Protein AF-A0A9W8NIS8-F1 (afdb_monomer_lite)

Sequence (769 aa):
MPSTLVGLEMSESPITLKILGRQGTRPRLLYNLYRTETHTELTEEFHVDDFDELPALQESGVLPRVTHLIISRGALEGTWPERVNNSVCQVFAEARNLQKLTWIGIPLAAETLETLRRCCRRIKSIYVDFPENMEEMVLGLSIAGDELEDDESDEDALAARALYRAPSFLGFPEIESLHVYNIFDDLRHFREDIVKVIRKAPTLRSLGLSLAIGSIARCYNSGHVGQYNGWFDRLCGEYARSGAPRLQLGSLICGTAVYPTRADSLSNFIDLTCLEQVHVENRSVSREGTYISLYDSSEHSGIAFTSFLSNQSRHLRRFSAFQFRDDILEAFGGINDPNVTRQLALSFEDQDYVEIHDLFQQDENYPHFPLPLRMVDLDLQRREWEQLKAGDILNSLVTSQQDTLQGLMVHLPEEAATDEGFAHLDILGQALGSLPNLDQLVIGMDKFGRARSKLNNEQLRQCAKLLVMVAPQIRFINIYWMFWKVFRVSNATGTEVVLLKELSLAKREQVELWTIERFISRSEFWLTVPGDQRYHFWEMDSPNESYSCTAEELVLYSQANCLAKANPDPDSSDISDFLTQLQADRVKYRETQAQGPELAGLLGKYLLWIDHLFFLDIIFRQRKRESMPDIPDLITPQFHGQLEIPDGTLNGVFIKETGQLMINLEETSFDAVFCVIVHELCHVYLHLLVKDHDASRYFRQVENNGGHGIEFHNLLQSIYGQLFEWLPDWSELELLSWDHQRLLEASLAEPAISESAARSLIYANLHNL

pLDDT: mean 71.0, std 22.64, range [23.97, 98.25]

Organism: NCBI:txid114810

Radius of gyration: 31.84 Å; chains: 1; bounding box: 61×90×75 Å

Structure (mmCIF, N/CA/C/O backbone):
data_AF-A0A9W8NIS8-F1
#
_entry.id   AF-A0A9W8NIS8-F1
#
loop_
_atom_site.group_PDB
_atom_site.id
_atom_site.type_symbol
_atom_site.label_atom_id
_atom_site.label_alt_id
_atom_site.label_comp_id
_atom_site.label_asym_id
_atom_site.label_entity_id
_atom_site.label_seq_id
_atom_site.pdbx_PDB_ins_code
_atom_site.Cartn_x
_atom_site.Cartn_y
_atom_site.Cartn_z
_atom_site.occupancy
_atom_site.B_iso_or_equiv
_atom_site.auth_seq_id
_atom_site.auth_comp_id
_atom_site.auth_asym_id
_atom_site.auth_atom_id
_atom_site.pdbx_PDB_model_num
ATOM 1 N N . MET A 1 1 ? 23.080 33.810 25.225 1.00 28.44 1 MET A N 1
ATOM 2 C CA . MET A 1 1 ? 22.827 33.102 26.499 1.00 28.44 1 MET A CA 1
ATOM 3 C C . MET A 1 1 ? 22.781 31.616 26.191 1.00 28.44 1 MET A C 1
ATOM 5 O O . MET A 1 1 ? 22.089 31.281 25.238 1.00 28.44 1 MET A O 1
ATOM 9 N N . PRO A 1 2 ? 23.530 30.752 26.892 1.00 25.58 2 PRO A N 1
ATOM 10 C CA . PRO A 1 2 ? 23.459 29.315 26.654 1.00 25.58 2 PRO A CA 1
ATOM 11 C C . PRO A 1 2 ? 22.120 28.796 27.191 1.00 25.58 2 PRO A C 1
ATOM 13 O O . PRO A 1 2 ? 21.789 29.017 28.355 1.00 25.58 2 PRO A O 1
ATOM 16 N N . SER A 1 3 ? 21.327 28.170 26.325 1.00 25.31 3 SER A N 1
ATOM 17 C CA . SER A 1 3 ? 20.077 27.507 26.685 1.00 25.31 3 SER A CA 1
ATOM 18 C C . SER A 1 3 ? 20.393 26.250 27.485 1.00 25.31 3 SER A C 1
ATOM 20 O O . SER A 1 3 ? 20.857 25.246 26.947 1.00 25.31 3 SER A O 1
ATOM 22 N N . THR A 1 4 ? 20.162 26.322 28.788 1.00 26.73 4 THR A N 1
ATOM 23 C CA . THR A 1 4 ? 20.230 25.190 29.705 1.00 26.73 4 THR A CA 1
ATOM 24 C C . THR A 1 4 ? 19.135 24.188 29.329 1.00 26.73 4 THR A C 1
ATOM 26 O O . THR A 1 4 ? 17.971 24.378 29.677 1.00 26.73 4 THR A O 1
ATOM 29 N N . LEU A 1 5 ? 19.494 23.130 28.597 1.00 29.34 5 LEU A N 1
ATOM 30 C CA . LEU A 1 5 ? 18.663 21.933 28.467 1.00 29.34 5 LEU A CA 1
ATOM 31 C C . LEU A 1 5 ? 18.559 21.303 29.859 1.00 29.34 5 LEU A C 1
ATOM 33 O O . LEU A 1 5 ? 19.521 20.756 30.398 1.00 29.34 5 LEU A O 1
ATOM 37 N N . VAL A 1 6 ? 17.397 21.484 30.480 1.00 27.02 6 VAL A N 1
ATOM 38 C CA . VAL A 1 6 ? 17.036 20.865 31.754 1.00 27.02 6 VAL A CA 1
ATOM 39 C C . VAL A 1 6 ? 17.070 19.351 31.561 1.00 27.02 6 VAL A C 1
ATOM 41 O O . VAL A 1 6 ? 16.445 18.836 30.638 1.00 27.02 6 VAL A O 1
ATOM 44 N N . GLY A 1 7 ? 17.818 18.659 32.424 1.00 29.34 7 GLY A N 1
ATOM 45 C CA . GLY A 1 7 ? 17.961 17.207 32.415 1.00 29.34 7 GLY A CA 1
ATOM 46 C C . GLY A 1 7 ? 16.611 16.509 32.543 1.00 29.34 7 GLY A C 1
ATOM 47 O O . GLY A 1 7 ? 16.076 16.368 33.641 1.00 29.34 7 GLY A O 1
ATOM 48 N N . LEU A 1 8 ? 16.073 16.081 31.406 1.00 32.94 8 LEU A N 1
ATOM 49 C CA . LEU A 1 8 ? 15.065 15.038 31.330 1.00 32.94 8 LEU A CA 1
ATOM 50 C C . LEU A 1 8 ? 15.801 13.710 31.522 1.00 32.94 8 LEU A C 1
ATOM 52 O O . LEU A 1 8 ? 16.713 13.395 30.758 1.00 32.94 8 LEU A O 1
ATOM 56 N N . GLU A 1 9 ? 15.435 12.944 32.553 1.00 37.34 9 GLU A N 1
ATOM 57 C CA . GLU A 1 9 ? 15.799 11.527 32.626 1.00 37.34 9 GLU A CA 1
ATOM 58 C C . GLU A 1 9 ? 15.243 10.852 31.370 1.00 37.34 9 GLU A C 1
ATOM 60 O O . GLU A 1 9 ? 14.030 10.707 31.208 1.00 37.34 9 GLU A O 1
ATOM 65 N N . MET A 1 10 ? 16.130 10.530 30.429 1.00 45.78 10 MET A N 1
ATOM 66 C CA . MET A 1 10 ? 15.734 9.929 29.163 1.00 45.78 10 MET A CA 1
ATOM 67 C C . MET A 1 10 ? 15.293 8.485 29.406 1.00 45.78 10 MET A C 1
ATOM 69 O O . MET A 1 10 ? 16.023 7.699 30.008 1.00 45.78 10 MET A O 1
ATOM 73 N N . SER A 1 11 ? 14.092 8.147 28.934 1.00 52.66 11 SER A N 1
ATOM 74 C CA . SER A 1 11 ? 13.553 6.785 28.956 1.00 52.66 11 SER A CA 1
ATOM 75 C C . SER A 1 11 ? 14.478 5.822 28.193 1.00 52.66 11 SER A C 1
ATOM 77 O O . SER A 1 11 ? 15.053 6.200 27.179 1.00 52.66 11 SER A O 1
ATOM 79 N N . GLU A 1 12 ? 14.588 4.553 28.599 1.00 66.12 12 GLU A N 1
ATOM 80 C CA . GLU A 1 12 ? 15.299 3.507 27.825 1.00 66.12 12 GLU A CA 1
ATOM 81 C C . GLU A 1 12 ? 14.492 2.996 26.610 1.00 66.12 12 GLU A C 1
ATOM 83 O O . GLU A 1 12 ? 14.840 2.006 25.968 1.00 66.12 12 GLU A O 1
ATOM 88 N N . SER A 1 13 ? 13.395 3.673 26.286 1.00 73.31 13 SER A N 1
ATOM 89 C CA . SER A 1 13 ? 12.462 3.320 25.224 1.00 73.31 13 SER A CA 1
ATOM 90 C C . SER A 1 13 ? 13.081 3.279 23.821 1.00 73.31 13 SER A C 1
ATOM 92 O O . SER A 1 13 ? 13.901 4.152 23.501 1.00 73.31 13 SER A O 1
ATOM 94 N N . PRO A 1 14 ? 12.649 2.334 22.958 1.00 75.81 14 PRO A N 1
ATOM 95 C CA . PRO A 1 14 ? 12.995 2.332 21.541 1.00 75.81 14 PRO A CA 1
ATOM 96 C C . PRO A 1 14 ? 12.491 3.601 20.844 1.00 75.81 14 PRO A C 1
ATOM 98 O O . PRO A 1 14 ? 11.409 4.104 21.147 1.00 75.81 14 PRO A O 1
ATOM 101 N N . ILE A 1 15 ? 13.287 4.106 19.900 1.00 84.12 15 ILE A N 1
ATOM 102 C CA . ILE A 1 15 ? 12.969 5.315 19.133 1.00 84.12 15 ILE A CA 1
ATOM 103 C C . ILE A 1 15 ? 12.720 4.972 17.659 1.00 84.12 15 ILE A C 1
ATOM 105 O O . ILE A 1 15 ? 13.475 4.188 17.069 1.00 84.12 15 ILE A O 1
ATOM 109 N N . THR A 1 16 ? 11.700 5.598 17.074 1.00 83.19 16 THR A N 1
ATOM 110 C CA . THR A 1 16 ? 11.458 5.688 15.631 1.00 83.19 16 THR A CA 1
ATOM 111 C C . THR A 1 16 ? 11.875 7.069 15.137 1.00 83.19 16 THR A C 1
ATOM 113 O O . THR A 1 16 ? 11.388 8.082 15.630 1.00 83.19 16 THR A O 1
ATOM 116 N N . LEU A 1 17 ? 12.768 7.120 14.155 1.00 83.38 17 LEU A N 1
ATOM 117 C CA . LEU A 1 17 ? 13.177 8.348 13.482 1.00 83.38 17 LEU A CA 1
ATOM 118 C C . LEU A 1 17 ? 12.577 8.358 12.073 1.00 83.38 17 LEU A C 1
ATOM 120 O O . LEU A 1 17 ? 12.835 7.447 11.286 1.00 83.38 17 LEU A O 1
ATOM 124 N N . LYS A 1 18 ? 11.772 9.368 11.756 1.00 82.38 18 LYS A N 1
ATOM 125 C CA . LYS A 1 18 ? 11.230 9.623 10.422 1.00 82.38 18 LYS A CA 1
ATOM 126 C C . LYS A 1 18 ? 11.930 10.838 9.830 1.00 82.38 18 LYS A C 1
ATOM 128 O O . LYS A 1 18 ? 11.930 11.899 10.440 1.00 82.38 18 LYS A O 1
ATOM 133 N N . ILE A 1 19 ? 12.503 10.687 8.648 1.00 78.00 19 ILE A N 1
ATOM 134 C CA . ILE A 1 19 ? 13.069 11.789 7.874 1.00 78.00 19 ILE A CA 1
ATOM 135 C C . ILE A 1 19 ? 12.104 12.042 6.715 1.00 78.00 19 ILE A C 1
ATOM 137 O O . ILE A 1 19 ? 12.041 11.251 5.770 1.00 78.00 19 ILE A O 1
ATOM 141 N N . LEU A 1 20 ? 11.291 13.089 6.856 1.00 67.81 20 LEU A N 1
ATOM 142 C CA . LEU A 1 20 ? 10.237 13.488 5.924 1.00 67.81 20 LEU A CA 1
ATOM 143 C C . LEU A 1 20 ? 10.588 14.911 5.493 1.00 67.81 20 LEU A C 1
ATOM 145 O O . LEU A 1 20 ? 10.534 15.787 6.337 1.00 67.81 20 LEU A O 1
ATOM 149 N N . GLY A 1 21 ? 10.987 15.177 4.248 1.00 54.94 21 GLY A N 1
ATOM 150 C CA . GLY A 1 21 ? 11.312 16.564 3.873 1.00 54.94 21 GLY A CA 1
ATOM 151 C C . GLY A 1 21 ? 10.125 17.533 4.108 1.00 54.94 21 GLY A C 1
ATOM 152 O O . GLY A 1 21 ? 8.969 17.099 4.174 1.00 54.94 21 GLY A O 1
ATOM 153 N N . ARG A 1 22 ? 10.364 18.851 4.138 1.00 54.09 22 ARG A N 1
ATOM 154 C CA . ARG A 1 22 ? 9.297 19.877 4.080 1.00 54.09 22 ARG A CA 1
ATOM 155 C C . ARG A 1 22 ? 9.431 20.828 2.893 1.00 54.09 22 ARG A C 1
ATOM 157 O O . ARG A 1 22 ? 10.528 21.256 2.555 1.00 54.09 22 ARG A O 1
ATOM 164 N N . GLN A 1 23 ? 8.281 21.303 2.403 1.00 39.59 23 GLN A N 1
ATOM 165 C CA . GLN A 1 23 ? 8.158 22.597 1.728 1.00 39.59 23 GLN A CA 1
ATOM 166 C C . GLN A 1 23 ? 8.006 23.722 2.776 1.00 39.59 23 GLN A C 1
ATOM 168 O O . GLN A 1 23 ? 7.032 23.775 3.525 1.00 39.59 23 GLN A O 1
ATOM 173 N N . GLY A 1 24 ? 9.011 24.599 2.852 1.00 38.53 24 GLY A N 1
ATOM 174 C CA . GLY A 1 24 ? 8.915 25.998 3.295 1.00 38.53 24 GLY A CA 1
ATOM 175 C C . GLY A 1 24 ? 8.100 26.344 4.551 1.00 38.53 24 GLY A C 1
ATOM 176 O O . GLY A 1 24 ? 7.065 26.980 4.441 1.00 38.53 24 GLY A O 1
ATOM 177 N N . THR A 1 25 ? 8.599 26.057 5.758 1.00 33.91 25 THR A N 1
ATOM 178 C CA . THR A 1 25 ? 8.397 26.895 6.969 1.00 33.91 25 THR A CA 1
ATOM 179 C C . THR A 1 25 ? 9.449 26.537 8.030 1.00 33.91 25 THR A C 1
ATOM 181 O O . THR A 1 25 ? 9.940 25.415 8.064 1.00 33.91 25 THR A O 1
ATOM 184 N N . ARG A 1 26 ? 9.825 27.507 8.881 1.00 30.42 26 ARG A N 1
ATOM 185 C CA . ARG A 1 26 ? 10.923 27.428 9.874 1.00 30.42 26 ARG A CA 1
ATOM 186 C C . ARG A 1 26 ? 10.911 26.164 10.773 1.00 30.42 26 ARG A C 1
ATOM 188 O O . ARG A 1 26 ? 9.833 25.700 11.144 1.00 30.42 26 ARG A O 1
ATOM 195 N N . PRO A 1 27 ? 12.096 25.699 11.227 1.00 27.89 27 PRO A N 1
ATOM 196 C CA . PRO A 1 27 ? 12.288 24.411 11.904 1.00 27.89 27 PRO A CA 1
ATOM 197 C C . PRO A 1 27 ? 11.638 24.327 13.296 1.00 27.89 27 PRO A C 1
ATOM 199 O O . PRO A 1 27 ? 11.722 25.261 14.103 1.00 27.89 27 PRO A O 1
ATOM 202 N N . ARG A 1 28 ? 11.029 23.173 13.605 1.00 34.94 28 ARG A N 1
ATOM 203 C CA . ARG A 1 28 ? 10.590 22.771 14.953 1.00 34.94 28 ARG A CA 1
ATOM 204 C C . ARG A 1 28 ? 10.830 21.272 15.164 1.00 34.94 28 ARG A C 1
ATOM 206 O O . ARG A 1 28 ? 10.096 20.456 14.623 1.00 34.94 28 ARG A O 1
ATOM 213 N N . LEU A 1 29 ? 11.752 20.928 16.065 1.00 35.66 29 LEU A N 1
ATOM 214 C CA . LEU A 1 29 ? 11.826 19.601 16.689 1.00 35.66 29 LEU A CA 1
ATOM 215 C C . LEU A 1 29 ? 10.497 19.305 17.410 1.00 35.66 29 LEU A C 1
ATOM 217 O O . LEU A 1 29 ? 10.219 19.868 18.473 1.00 35.66 29 LEU A O 1
ATOM 221 N N . LEU A 1 30 ? 9.659 18.444 16.834 1.00 33.44 30 LEU A N 1
ATOM 222 C CA . LEU A 1 30 ? 8.412 17.996 17.455 1.00 33.44 30 LEU A CA 1
ATOM 223 C C . LEU A 1 30 ? 8.678 16.759 18.321 1.00 33.44 30 LEU A C 1
ATOM 225 O O . LEU A 1 30 ? 8.850 15.653 17.820 1.00 33.44 30 LEU A O 1
ATOM 229 N N . TYR A 1 31 ? 8.702 16.958 19.641 1.00 32.16 31 TYR A N 1
ATOM 230 C CA . TYR A 1 31 ? 8.754 15.885 20.636 1.00 32.16 31 TYR A CA 1
ATOM 231 C C . TYR A 1 31 ? 7.333 15.384 20.931 1.00 32.16 31 TYR A C 1
ATOM 233 O O . TYR A 1 31 ? 6.555 16.085 21.580 1.00 32.16 31 TYR A O 1
ATOM 241 N N . ASN A 1 32 ? 7.001 14.160 20.519 1.00 32.16 32 ASN A N 1
ATOM 242 C CA . ASN A 1 32 ? 5.749 13.506 20.906 1.00 32.16 32 ASN A CA 1
ATOM 243 C C . ASN A 1 32 ? 6.022 12.419 21.963 1.00 32.16 32 ASN A C 1
ATOM 245 O O . ASN A 1 32 ? 6.334 11.276 21.641 1.00 32.16 32 ASN A O 1
ATOM 249 N N . LEU A 1 33 ? 5.903 12.774 23.249 1.00 29.03 33 LEU A N 1
ATOM 250 C CA . LEU A 1 33 ? 5.983 11.838 24.384 1.00 29.03 33 LEU A CA 1
ATOM 251 C C . LEU A 1 33 ? 4.575 11.365 24.783 1.00 29.03 33 LEU A C 1
ATOM 253 O O . LEU A 1 33 ? 3.805 12.116 25.381 1.00 29.03 33 LEU A O 1
ATOM 257 N N . TYR A 1 34 ? 4.232 10.105 24.506 1.00 35.09 34 TYR A N 1
ATOM 258 C CA . TYR A 1 34 ? 2.908 9.551 24.825 1.00 35.09 34 TYR A CA 1
ATOM 259 C C . TYR A 1 34 ? 2.883 8.772 26.145 1.00 35.09 34 TYR A C 1
ATOM 261 O O . TYR A 1 34 ? 2.974 7.554 26.148 1.00 35.09 34 TYR A O 1
ATOM 269 N N . ARG A 1 35 ? 2.682 9.426 27.293 1.00 26.34 35 ARG A N 1
ATOM 270 C CA . ARG A 1 35 ? 2.533 8.722 28.586 1.00 26.34 35 ARG A CA 1
ATOM 271 C C . ARG A 1 35 ? 1.142 8.071 28.706 1.00 26.34 35 ARG A C 1
ATOM 273 O O . ARG A 1 35 ? 0.135 8.772 28.663 1.00 26.34 35 ARG A O 1
ATOM 280 N N . THR A 1 36 ? 1.059 6.752 28.915 1.00 32.19 36 THR A N 1
ATOM 281 C CA . THR A 1 36 ? -0.191 6.073 29.329 1.00 32.19 36 THR A CA 1
ATOM 282 C C . THR A 1 36 ? 0.043 5.167 30.543 1.00 32.19 36 THR A C 1
ATOM 284 O O . THR A 1 36 ? 1.103 4.566 30.683 1.00 32.19 36 THR A O 1
ATOM 287 N N . GLU A 1 37 ? -0.933 5.105 31.455 1.00 28.16 37 GLU A N 1
ATOM 288 C CA . GLU A 1 37 ? -0.826 4.505 32.802 1.00 28.16 37 GLU A CA 1
ATOM 289 C C . GLU A 1 37 ? -0.825 2.962 32.853 1.00 28.16 37 GLU A C 1
ATOM 291 O O . GLU A 1 37 ? -0.970 2.380 33.925 1.00 28.16 37 GLU A O 1
ATOM 296 N N . THR A 1 38 ? -0.629 2.257 31.739 1.00 31.91 38 THR A N 1
ATOM 297 C CA . THR A 1 38 ? -0.576 0.785 31.747 1.00 31.91 38 THR A CA 1
ATOM 298 C C . THR A 1 38 ? 0.513 0.273 30.811 1.00 31.91 38 THR A C 1
ATOM 300 O O . THR A 1 38 ? 0.412 0.448 29.600 1.00 31.91 38 THR A O 1
ATOM 303 N N . HIS A 1 39 ? 1.539 -0.351 31.401 1.00 32.22 39 HIS A N 1
ATOM 304 C CA . HIS A 1 39 ? 2.719 -0.983 30.794 1.00 32.22 39 HIS A CA 1
ATOM 305 C C . HIS A 1 39 ? 2.540 -1.492 29.349 1.00 32.22 39 HIS A C 1
ATOM 307 O O . HIS A 1 39 ? 2.221 -2.656 29.126 1.00 32.22 39 HIS A O 1
ATOM 313 N N . THR A 1 40 ? 2.811 -0.636 28.365 1.00 38.06 40 THR A N 1
ATOM 314 C CA . THR A 1 40 ? 3.084 -1.032 26.975 1.00 38.06 40 THR A CA 1
ATOM 315 C C . THR A 1 40 ? 4.150 -0.093 26.418 1.00 38.06 40 THR A C 1
ATOM 317 O O . THR A 1 40 ? 4.155 1.088 26.761 1.00 38.06 40 THR A O 1
ATOM 320 N N . GLU A 1 41 ? 5.099 -0.652 25.667 1.00 42.59 41 GLU A N 1
ATOM 321 C CA . GLU A 1 41 ? 6.349 -0.023 25.226 1.00 42.59 41 GLU A CA 1
ATOM 322 C C . GLU A 1 41 ? 6.118 1.372 24.632 1.00 42.59 41 GLU A C 1
ATOM 324 O O . GLU A 1 41 ? 5.534 1.534 23.564 1.00 42.59 41 GLU A O 1
ATOM 329 N N . LEU A 1 42 ? 6.577 2.398 25.349 1.00 47.25 42 LEU A N 1
ATOM 330 C CA . LEU A 1 42 ? 6.655 3.755 24.826 1.00 47.25 42 LEU A CA 1
ATOM 331 C C . LEU A 1 42 ? 7.643 3.727 23.659 1.00 47.25 42 LEU A C 1
ATOM 333 O O . LEU A 1 42 ? 8.806 3.396 23.879 1.00 47.25 42 LEU A O 1
ATOM 337 N N . THR A 1 43 ? 7.190 4.038 22.447 1.00 55.53 43 THR A N 1
ATOM 338 C CA . THR A 1 43 ? 8.079 4.320 21.314 1.00 55.53 43 THR A CA 1
ATOM 339 C C . THR A 1 43 ? 8.116 5.831 21.137 1.00 55.53 43 THR A C 1
ATOM 341 O O . THR A 1 43 ? 7.065 6.454 20.993 1.00 55.53 43 THR A O 1
ATOM 344 N N . GLU A 1 44 ? 9.297 6.436 21.232 1.00 68.50 44 GLU A N 1
ATOM 345 C CA . GLU A 1 44 ? 9.456 7.870 20.960 1.00 68.50 44 GLU A CA 1
ATOM 346 C C . GLU A 1 44 ? 9.584 8.056 19.446 1.00 68.50 44 GLU A C 1
ATOM 348 O O . GLU A 1 44 ? 10.311 7.306 18.798 1.00 68.50 44 GLU A O 1
ATOM 353 N N . GLU A 1 45 ? 8.871 9.025 18.877 1.00 72.62 45 GLU A N 1
ATOM 354 C CA . GLU A 1 45 ? 8.913 9.321 17.444 1.00 72.62 45 GLU A CA 1
ATOM 355 C C . GLU A 1 45 ? 9.529 10.700 17.217 1.00 72.62 45 GLU A C 1
ATOM 357 O O . GLU A 1 45 ? 9.109 11.680 17.836 1.00 72.62 45 GLU A O 1
ATOM 362 N N . PHE A 1 46 ? 10.529 10.763 16.341 1.00 70.31 46 PHE A N 1
ATOM 363 C CA . PHE A 1 46 ? 11.206 11.993 15.943 1.00 70.31 46 PHE A CA 1
ATOM 364 C C . PHE A 1 46 ? 11.003 12.207 14.454 1.00 70.31 46 PHE A C 1
ATOM 366 O O . PHE A 1 46 ? 11.221 11.286 13.669 1.00 70.31 46 PHE A O 1
ATOM 373 N N . HIS A 1 47 ? 10.625 13.422 14.082 1.00 73.50 47 HIS A N 1
ATOM 374 C CA . HIS A 1 47 ? 10.539 13.849 12.694 1.00 73.50 47 HIS A CA 1
ATOM 375 C C . HIS A 1 47 ? 11.688 14.808 12.409 1.00 73.50 47 HIS A C 1
ATOM 377 O O . HIS A 1 47 ? 11.922 15.726 13.194 1.00 73.50 47 HIS A O 1
ATOM 383 N N . VAL A 1 48 ? 12.404 14.548 11.323 1.00 68.75 48 VAL A N 1
ATOM 384 C CA . VAL A 1 48 ? 13.480 15.391 10.811 1.00 68.75 48 VAL A CA 1
ATOM 385 C C . VAL A 1 48 ? 13.058 15.875 9.447 1.00 68.75 48 VAL A C 1
ATOM 387 O O . VAL A 1 48 ? 12.873 15.064 8.535 1.00 68.75 48 VAL A O 1
ATOM 390 N N . ASP A 1 49 ? 12.919 17.188 9.341 1.00 65.56 49 ASP A N 1
ATOM 391 C CA . ASP A 1 49 ? 12.432 17.824 8.125 1.00 65.56 49 ASP A CA 1
ATOM 392 C C . ASP A 1 49 ? 13.583 18.159 7.154 1.00 65.56 49 ASP A C 1
ATOM 394 O O . ASP A 1 49 ? 13.354 18.325 5.957 1.00 65.56 49 ASP A O 1
ATOM 398 N N . ASP A 1 50 ? 14.829 18.209 7.647 1.00 71.94 50 ASP A N 1
ATOM 399 C CA . ASP A 1 50 ? 16.035 18.501 6.863 1.00 71.94 50 ASP A CA 1
ATOM 400 C C . ASP A 1 50 ? 17.247 17.691 7.364 1.00 71.94 50 ASP A C 1
ATOM 402 O O . ASP A 1 50 ? 17.480 17.540 8.566 1.00 71.94 50 ASP A O 1
ATOM 406 N N . PHE A 1 51 ? 18.074 17.203 6.438 1.00 73.38 51 PHE A N 1
ATOM 407 C CA . PHE A 1 51 ? 19.342 16.545 6.752 1.00 73.38 51 PHE A CA 1
ATOM 408 C C . PHE A 1 51 ? 20.330 17.457 7.490 1.00 73.38 51 PHE A C 1
ATOM 410 O O . PHE A 1 51 ? 21.208 16.949 8.191 1.00 73.38 51 PHE A O 1
ATOM 417 N N . ASP A 1 52 ? 20.165 18.775 7.397 1.00 77.44 52 ASP A N 1
ATOM 418 C CA . ASP A 1 52 ? 20.961 19.739 8.159 1.00 77.44 52 ASP A CA 1
ATOM 419 C C . ASP A 1 52 ? 20.672 19.706 9.675 1.00 77.44 52 ASP A C 1
ATOM 421 O O . ASP A 1 52 ? 21.456 20.233 10.465 1.00 77.44 52 ASP A O 1
ATOM 425 N N . GLU A 1 53 ? 19.615 19.012 10.117 1.00 77.81 53 GLU A N 1
ATOM 426 C CA . GLU A 1 53 ? 19.324 18.773 11.539 1.00 77.81 53 GLU A CA 1
ATOM 427 C C . GLU A 1 53 ? 20.027 17.525 12.107 1.00 77.81 53 GLU A C 1
ATOM 429 O O . GLU A 1 53 ? 20.047 17.316 13.326 1.00 77.81 53 GLU A O 1
ATOM 434 N N . LEU A 1 54 ? 20.651 16.696 11.260 1.00 77.50 54 LEU A N 1
ATOM 435 C CA . LEU A 1 54 ? 21.355 15.492 11.714 1.00 77.50 54 LEU A CA 1
ATOM 436 C C . LEU A 1 54 ? 22.481 15.765 12.724 1.00 77.50 54 LEU A C 1
ATOM 438 O O . LEU A 1 54 ? 22.560 15.014 13.701 1.00 77.50 54 LEU A O 1
ATOM 442 N N . PRO A 1 55 ? 23.317 16.816 12.581 1.00 81.62 55 PRO A N 1
ATOM 443 C CA . PRO A 1 55 ? 24.323 17.140 13.591 1.00 81.62 55 PRO A CA 1
ATOM 444 C C . PRO A 1 55 ? 23.705 17.420 14.967 1.00 81.62 55 PRO A C 1
ATOM 446 O O . PRO A 1 55 ? 24.239 16.984 15.984 1.00 81.62 55 PRO A O 1
ATOM 449 N N . ALA A 1 56 ? 22.538 18.074 15.018 1.00 82.56 56 ALA A N 1
ATOM 450 C CA . ALA A 1 56 ? 21.842 18.334 16.278 1.00 82.56 56 ALA A CA 1
ATOM 451 C C . ALA A 1 56 ? 21.316 17.036 16.916 1.00 82.56 56 ALA A C 1
ATOM 453 O O . ALA A 1 56 ? 21.393 16.857 18.135 1.00 82.56 56 ALA A O 1
ATOM 454 N N . LEU A 1 57 ? 20.831 16.089 16.104 1.00 82.19 57 LEU A N 1
ATOM 455 C CA . LEU A 1 57 ? 20.439 14.765 16.594 1.00 82.19 57 LEU A CA 1
ATOM 456 C C . LEU A 1 57 ? 21.627 13.949 17.108 1.00 82.19 57 LEU A C 1
ATOM 458 O O . LEU A 1 57 ? 21.501 13.273 18.133 1.00 82.19 57 LEU A O 1
ATOM 462 N N . GLN A 1 58 ? 22.771 14.041 16.439 1.00 83.56 58 GLN A N 1
ATOM 463 C CA . GLN A 1 58 ? 24.024 13.435 16.879 1.00 83.56 58 GLN A CA 1
ATOM 464 C C . GLN A 1 58 ? 24.464 14.007 18.237 1.00 83.56 58 GLN A C 1
ATOM 466 O O . GLN A 1 58 ? 24.706 13.249 19.179 1.00 83.56 58 GLN A O 1
ATOM 471 N N . GLU A 1 59 ? 24.463 15.334 18.395 1.00 85.81 59 GLU A N 1
ATOM 472 C CA . GLU A 1 59 ? 24.790 15.996 19.667 1.00 85.81 59 GLU A CA 1
ATOM 473 C C . GLU A 1 59 ? 23.810 15.644 20.797 1.00 85.81 59 GLU A C 1
ATOM 475 O O . GLU A 1 59 ? 24.206 15.550 21.960 1.00 85.81 59 GLU A O 1
ATOM 480 N N . SER A 1 60 ? 22.539 15.397 20.467 1.00 86.00 60 SER A N 1
ATOM 481 C CA . SER A 1 60 ? 21.510 15.035 21.450 1.00 86.00 60 SER A CA 1
ATOM 482 C C . SER A 1 60 ? 21.642 13.612 22.015 1.00 86.00 60 SER A C 1
ATOM 484 O O . SER A 1 60 ? 20.963 13.275 22.984 1.00 86.00 60 SER A O 1
ATOM 486 N N . GLY A 1 61 ? 22.483 12.755 21.420 1.00 87.81 61 GLY A N 1
ATOM 487 C CA . GLY A 1 61 ? 22.626 11.353 21.829 1.00 87.81 61 GLY A CA 1
ATOM 488 C C . GLY A 1 61 ? 21.405 10.475 21.515 1.00 87.81 61 GLY A C 1
ATOM 489 O O . GLY A 1 61 ? 21.291 9.369 22.047 1.00 87.81 61 GLY A O 1
ATOM 490 N N . VAL A 1 62 ? 20.494 10.943 20.654 1.00 89.00 62 VAL A N 1
ATOM 491 C CA . VAL A 1 62 ? 19.282 10.213 20.241 1.00 89.00 62 VAL A CA 1
ATOM 492 C C . VAL A 1 62 ? 19.615 9.060 19.291 1.00 89.00 62 VAL A C 1
ATOM 494 O O . VAL A 1 62 ? 19.045 7.975 19.426 1.00 89.00 62 VAL A O 1
ATOM 497 N N . LEU A 1 63 ? 20.568 9.246 18.369 1.00 91.50 63 LEU A N 1
ATOM 498 C CA . LEU A 1 63 ? 20.864 8.279 17.300 1.00 91.50 63 LEU A CA 1
ATOM 499 C C . LEU A 1 63 ? 21.185 6.853 17.798 1.00 91.50 63 LEU A C 1
ATOM 501 O O . LEU A 1 63 ? 20.607 5.905 17.264 1.00 91.50 63 LEU A O 1
ATOM 505 N N . PRO A 1 64 ? 21.980 6.640 18.867 1.00 93.31 64 PRO A N 1
ATOM 506 C CA . PRO A 1 64 ? 22.223 5.302 19.413 1.00 93.31 64 PRO A CA 1
ATOM 507 C C . PRO A 1 64 ? 20.977 4.557 19.917 1.00 93.31 64 PRO A C 1
ATOM 509 O O . PRO A 1 64 ? 21.028 3.334 20.069 1.00 93.31 64 PRO A O 1
ATOM 512 N N . ARG A 1 65 ? 19.872 5.259 20.200 1.00 91.44 65 ARG A N 1
ATOM 513 C CA . ARG A 1 65 ? 18.596 4.685 20.669 1.00 91.44 65 ARG A CA 1
ATOM 514 C C . ARG A 1 65 ? 17.601 4.425 19.532 1.00 91.44 65 ARG A C 1
ATOM 516 O O . ARG A 1 65 ? 16.573 3.784 19.760 1.00 91.44 65 ARG A O 1
ATOM 523 N N . VAL A 1 66 ? 17.896 4.892 18.318 1.00 92.50 66 VAL A N 1
ATOM 524 C CA . VAL A 1 66 ? 17.053 4.660 17.142 1.00 92.50 66 VAL A CA 1
ATOM 525 C C . VAL A 1 66 ? 17.035 3.170 16.817 1.00 92.50 66 VAL A C 1
ATOM 527 O O . VAL A 1 66 ? 18.069 2.531 16.624 1.00 92.50 66 VAL A O 1
ATOM 530 N N . THR A 1 67 ? 15.827 2.618 16.772 1.00 94.44 67 THR A N 1
ATOM 531 C CA . THR A 1 67 ? 15.553 1.212 16.438 1.00 94.44 67 THR A CA 1
ATOM 532 C C . THR A 1 67 ? 14.819 1.076 15.109 1.00 94.44 67 THR A C 1
ATOM 534 O O . THR A 1 67 ? 14.911 0.027 14.473 1.00 94.44 67 THR A O 1
ATOM 537 N N . HIS A 1 68 ? 14.139 2.133 14.667 1.00 93.50 68 HIS A N 1
ATOM 538 C CA . HIS A 1 68 ? 13.397 2.191 13.414 1.00 93.50 68 HIS A CA 1
ATOM 539 C C . HIS A 1 68 ? 13.749 3.491 12.690 1.00 93.50 68 HIS A C 1
ATOM 541 O O . HIS A 1 68 ? 13.673 4.558 13.297 1.00 93.50 68 HIS A O 1
ATOM 547 N N . LEU A 1 69 ? 14.128 3.405 11.417 1.00 92.75 69 LEU A N 1
ATOM 548 C CA . LEU A 1 69 ? 14.423 4.560 10.572 1.00 92.75 69 LEU A CA 1
ATOM 549 C C . LEU A 1 69 ? 13.533 4.521 9.331 1.00 92.75 69 LEU A C 1
ATOM 551 O O . LEU A 1 69 ? 13.516 3.510 8.632 1.00 92.75 69 LEU A O 1
ATOM 555 N N . ILE A 1 70 ? 12.821 5.613 9.064 1.00 89.31 70 ILE A N 1
ATOM 556 C CA . ILE A 1 70 ? 11.955 5.779 7.893 1.00 89.31 70 ILE A CA 1
ATOM 557 C C . ILE A 1 70 ? 12.448 6.982 7.094 1.00 89.31 70 ILE A C 1
ATOM 559 O O . ILE A 1 70 ? 12.625 8.059 7.656 1.00 89.31 70 ILE A O 1
ATOM 563 N N . ILE A 1 71 ? 12.664 6.791 5.797 1.00 88.06 71 ILE A N 1
ATOM 564 C CA . ILE A 1 71 ? 13.156 7.805 4.864 1.00 88.06 71 ILE A CA 1
ATOM 565 C C . ILE A 1 71 ? 12.242 7.771 3.637 1.00 88.06 71 ILE A C 1
ATOM 567 O O . ILE A 1 71 ? 12.066 6.704 3.048 1.00 88.06 71 ILE A O 1
ATOM 571 N N . SER A 1 72 ? 11.655 8.906 3.251 1.00 84.56 72 SER A N 1
ATOM 572 C CA . SER A 1 72 ? 10.697 8.966 2.134 1.00 84.56 72 SER A CA 1
ATOM 573 C C . SER A 1 72 ? 10.865 10.202 1.246 1.00 84.56 72 SER A C 1
ATOM 575 O O . SER A 1 72 ? 11.155 11.285 1.752 1.00 84.56 72 SER A O 1
ATOM 577 N N . ARG A 1 73 ? 10.614 10.047 -0.063 1.00 72.44 73 ARG A N 1
ATOM 578 C CA . ARG A 1 73 ? 10.817 11.062 -1.118 1.00 72.44 73 ARG A CA 1
ATOM 579 C C . ARG A 1 73 ? 10.038 12.363 -0.948 1.00 72.44 73 ARG A C 1
ATOM 581 O O . ARG A 1 73 ? 10.527 13.365 -1.451 1.00 72.44 73 ARG A O 1
ATOM 588 N N . GLY A 1 74 ? 8.872 12.347 -0.291 1.00 55.00 74 GLY A N 1
ATOM 589 C CA . GLY A 1 74 ? 7.772 13.329 -0.410 1.00 55.00 74 GLY A CA 1
ATOM 590 C C . GLY A 1 74 ? 8.070 14.831 -0.256 1.00 55.00 74 GLY A C 1
ATOM 591 O O . GLY A 1 74 ? 7.138 15.621 -0.302 1.00 55.00 74 GLY A O 1
ATOM 592 N N . ALA A 1 75 ? 9.324 15.241 -0.082 1.00 40.00 75 ALA A N 1
ATOM 593 C CA . ALA A 1 75 ? 9.753 16.635 -0.049 1.00 40.00 75 ALA A CA 1
ATOM 594 C C . ALA A 1 75 ? 11.268 16.827 -0.279 1.00 40.00 75 ALA A C 1
ATOM 596 O O . ALA A 1 75 ? 11.880 17.753 0.246 1.00 40.00 75 ALA A O 1
ATOM 597 N N . LEU A 1 76 ? 11.890 15.939 -1.058 1.00 51.09 76 LEU A N 1
ATOM 598 C CA . LEU A 1 76 ? 13.295 16.046 -1.473 1.00 51.09 76 LEU A CA 1
ATOM 599 C C . LEU A 1 76 ? 13.445 16.547 -2.918 1.00 51.09 76 LEU A C 1
ATOM 601 O O . LEU A 1 76 ? 14.528 16.428 -3.494 1.00 51.09 76 LEU A O 1
ATOM 605 N N . GLU A 1 77 ? 12.382 17.110 -3.504 1.00 50.53 77 GLU A N 1
ATOM 606 C CA . GLU A 1 77 ? 12.425 17.745 -4.825 1.00 50.53 77 GLU A CA 1
ATOM 607 C C . GLU A 1 77 ? 13.533 18.810 -4.858 1.00 50.53 77 GLU A C 1
ATOM 609 O O . GLU A 1 77 ? 13.512 19.782 -4.107 1.00 50.53 77 GLU A O 1
ATOM 614 N N . GLY A 1 78 ? 14.559 18.572 -5.680 1.00 52.41 78 GLY A N 1
ATOM 615 C CA . GLY A 1 78 ? 15.736 19.438 -5.811 1.00 52.41 78 GLY A CA 1
ATOM 616 C C . GLY A 1 78 ? 16.943 19.076 -4.934 1.00 52.41 78 GLY A C 1
ATOM 617 O O . GLY A 1 78 ? 18.025 19.623 -5.147 1.00 52.41 78 GLY A O 1
ATOM 618 N N . THR A 1 79 ? 16.828 18.137 -3.986 1.00 58.84 79 THR A N 1
ATOM 619 C CA . THR A 1 79 ? 18.007 17.611 -3.271 1.00 58.84 79 THR A CA 1
ATOM 620 C C . THR A 1 79 ? 18.618 16.421 -4.003 1.00 58.84 79 THR A C 1
ATOM 622 O O . THR A 1 79 ? 17.938 15.463 -4.365 1.00 58.84 79 THR A O 1
ATOM 625 N N . TRP A 1 80 ? 19.935 16.474 -4.198 1.00 72.50 80 TRP A N 1
ATOM 626 C CA . TRP A 1 80 ? 20.693 15.426 -4.874 1.00 72.50 80 TRP A CA 1
ATOM 627 C C . TRP A 1 80 ? 20.647 14.119 -4.059 1.00 72.50 80 TRP A C 1
ATOM 629 O O . TRP A 1 80 ? 21.046 14.136 -2.886 1.00 72.50 80 TRP A O 1
ATOM 639 N N . PRO A 1 81 ? 20.218 12.980 -4.644 1.00 83.69 81 PRO A N 1
ATOM 640 C CA . PRO A 1 81 ? 20.150 11.685 -3.960 1.00 83.69 81 PRO A CA 1
ATOM 641 C C . PRO A 1 81 ? 21.450 11.286 -3.248 1.00 83.69 81 PRO A C 1
ATOM 643 O O . PRO A 1 81 ? 21.421 10.641 -2.200 1.00 83.69 81 PRO A O 1
ATOM 646 N N . GLU A 1 82 ? 22.603 11.708 -3.760 1.00 85.12 82 GLU A N 1
ATOM 647 C CA . GLU A 1 82 ? 23.908 11.503 -3.127 1.00 85.12 82 GLU A CA 1
ATOM 648 C C . GLU A 1 82 ? 24.014 12.151 -1.742 1.00 85.12 82 GLU A C 1
ATOM 650 O O . GLU A 1 82 ? 24.495 11.515 -0.803 1.00 85.12 82 GLU A O 1
ATOM 655 N N . ARG A 1 83 ? 23.523 13.389 -1.573 1.00 85.94 83 ARG A N 1
ATOM 656 C CA . ARG A 1 83 ? 23.543 14.085 -0.274 1.00 85.94 83 ARG A CA 1
ATOM 657 C C . ARG A 1 83 ? 22.733 13.303 0.754 1.00 85.94 83 ARG A C 1
ATOM 659 O O . ARG A 1 83 ? 23.203 13.104 1.869 1.00 85.94 83 ARG A O 1
ATOM 666 N N . VAL A 1 84 ? 21.565 12.802 0.354 1.00 87.19 84 VAL A N 1
ATOM 667 C CA . VAL A 1 84 ? 20.701 11.964 1.196 1.00 87.19 84 VAL A CA 1
ATOM 668 C C . VAL A 1 84 ? 21.426 10.685 1.616 1.00 87.19 84 VAL A C 1
ATOM 670 O O . VAL A 1 84 ? 21.527 10.392 2.806 1.00 87.19 84 VAL A O 1
ATOM 673 N N . ASN A 1 85 ? 21.991 9.950 0.656 1.00 91.81 85 ASN A N 1
ATOM 674 C CA . ASN A 1 85 ? 22.722 8.709 0.918 1.00 91.81 85 ASN A CA 1
ATOM 675 C C . ASN A 1 85 ? 23.924 8.937 1.857 1.00 91.81 85 ASN A C 1
ATOM 677 O O . ASN A 1 85 ? 24.105 8.181 2.814 1.00 91.81 85 ASN A O 1
ATOM 681 N N . ASN A 1 86 ? 24.692 10.010 1.649 1.00 90.88 86 ASN A N 1
ATOM 682 C CA . ASN A 1 86 ? 25.836 10.378 2.486 1.00 90.88 86 ASN A CA 1
ATOM 683 C C . ASN A 1 86 ? 25.424 10.742 3.917 1.00 90.88 86 ASN A C 1
ATOM 685 O O . ASN A 1 86 ? 26.031 10.272 4.882 1.00 90.88 86 ASN A O 1
ATOM 689 N N . SER A 1 87 ? 24.370 11.542 4.064 1.00 89.75 87 SER A N 1
ATOM 690 C CA . SER A 1 87 ? 23.822 11.930 5.363 1.00 89.75 87 SER A CA 1
ATOM 691 C C . SER A 1 87 ? 23.297 10.723 6.142 1.00 89.75 87 SER A C 1
ATOM 693 O O . SER A 1 87 ? 23.599 10.550 7.323 1.00 89.75 87 SER A O 1
ATOM 695 N N . VAL A 1 88 ? 22.578 9.816 5.480 1.00 91.75 88 VAL A N 1
ATOM 696 C CA . VAL A 1 88 ? 22.066 8.598 6.122 1.00 91.75 88 VAL A CA 1
ATOM 697 C C . VAL A 1 88 ? 23.201 7.646 6.525 1.00 91.75 88 VAL A C 1
ATOM 699 O O . VAL A 1 88 ? 23.132 7.024 7.586 1.00 91.75 88 VAL A O 1
ATOM 702 N N . CYS A 1 89 ? 24.293 7.569 5.758 1.00 94.50 89 CYS A N 1
ATOM 703 C CA . CYS A 1 89 ? 25.481 6.809 6.162 1.00 94.50 89 CYS A CA 1
ATOM 704 C C . CYS A 1 89 ? 26.059 7.284 7.507 1.00 94.50 89 CYS A C 1
ATOM 706 O O . CYS A 1 89 ? 26.520 6.457 8.301 1.00 94.50 89 CYS A O 1
ATOM 708 N N . GLN A 1 90 ? 26.002 8.590 7.795 1.00 92.12 90 GLN A N 1
ATOM 709 C CA . GLN A 1 90 ? 26.404 9.135 9.096 1.00 92.12 90 GLN A CA 1
ATOM 710 C C . GLN A 1 90 ? 25.447 8.679 10.203 1.00 92.12 90 GLN A C 1
ATOM 712 O O . GLN A 1 90 ? 25.901 8.212 11.247 1.00 92.12 90 GLN A O 1
ATOM 717 N N . VAL A 1 91 ? 24.134 8.695 9.941 1.00 92.81 91 VAL A N 1
ATOM 718 C CA . VAL A 1 91 ? 23.119 8.169 10.872 1.00 92.81 91 VAL A CA 1
ATOM 719 C C . VAL A 1 91 ? 23.379 6.700 11.203 1.00 92.81 91 VAL A C 1
ATOM 721 O O . VAL A 1 91 ? 23.383 6.321 12.375 1.00 92.81 91 VAL A O 1
ATOM 724 N N . PHE A 1 92 ? 23.662 5.862 10.203 1.00 95.75 92 PHE A N 1
ATOM 725 C CA . PHE A 1 92 ? 23.951 4.440 10.417 1.00 95.75 92 PHE A CA 1
ATOM 726 C C . PHE A 1 92 ? 25.186 4.196 11.282 1.00 95.75 92 PHE A C 1
ATOM 728 O O . PHE A 1 92 ? 25.194 3.252 12.074 1.00 95.75 92 PHE A O 1
ATOM 735 N N . ALA A 1 93 ? 26.221 5.032 11.173 1.00 94.88 93 ALA A N 1
ATOM 736 C CA . ALA A 1 93 ? 27.424 4.901 11.994 1.00 94.88 93 ALA A CA 1
ATOM 737 C C . ALA A 1 93 ? 27.129 5.013 13.506 1.00 94.88 93 ALA A C 1
ATOM 739 O O . ALA A 1 93 ? 27.831 4.404 14.326 1.00 94.88 93 ALA A O 1
ATOM 740 N N . GLU A 1 94 ? 26.066 5.736 13.868 1.00 94.75 94 GLU A N 1
ATOM 741 C CA . GLU A 1 94 ? 25.664 5.981 15.254 1.00 94.75 94 GLU A CA 1
ATOM 742 C C . GLU A 1 94 ? 24.481 5.128 15.713 1.00 94.75 94 GLU A C 1
ATOM 744 O O . GLU A 1 94 ? 24.461 4.669 16.859 1.00 94.75 94 GLU A O 1
ATOM 749 N N . ALA A 1 95 ? 23.535 4.838 14.817 1.00 94.81 95 ALA A N 1
ATOM 750 C CA . ALA A 1 95 ? 22.338 4.042 15.073 1.00 94.81 95 ALA A CA 1
ATOM 751 C C . ALA A 1 95 ? 22.634 2.530 15.149 1.00 94.81 95 ALA A C 1
ATOM 753 O O . ALA A 1 95 ? 22.070 1.702 14.433 1.00 94.81 95 ALA A O 1
ATOM 754 N N . ARG A 1 96 ? 23.525 2.125 16.060 1.00 94.56 96 ARG A N 1
ATOM 755 C CA . ARG A 1 96 ? 23.964 0.723 16.229 1.00 94.56 96 ARG A CA 1
ATOM 756 C C . ARG A 1 96 ? 22.849 -0.225 16.680 1.00 94.56 96 ARG A C 1
ATOM 758 O O . ARG A 1 96 ? 22.978 -1.440 16.529 1.00 94.56 96 ARG A O 1
ATOM 765 N N . ASN A 1 97 ? 21.776 0.324 17.251 1.00 95.38 97 ASN A N 1
ATOM 766 C CA . ASN A 1 97 ? 20.592 -0.418 17.680 1.00 95.38 97 ASN A CA 1
ATOM 767 C C . ASN A 1 97 ? 19.482 -0.462 16.627 1.00 95.38 97 ASN A C 1
ATOM 769 O O . ASN A 1 97 ? 18.411 -0.988 16.927 1.00 95.38 97 ASN A O 1
ATOM 773 N N . LEU A 1 98 ? 19.734 0.037 15.414 1.00 96.75 98 LEU A N 1
ATOM 774 C CA . LEU A 1 98 ? 18.762 0.012 14.332 1.00 96.75 98 LEU A CA 1
ATOM 775 C C . LEU A 1 98 ? 18.370 -1.435 13.995 1.00 96.75 98 LEU A C 1
ATOM 777 O O . LEU A 1 98 ? 19.225 -2.283 13.731 1.00 96.75 98 LEU A O 1
ATOM 781 N N . GLN A 1 99 ? 17.065 -1.700 14.029 1.00 96.88 99 GLN A N 1
ATOM 782 C CA . GLN A 1 99 ? 16.450 -2.997 13.746 1.00 96.88 99 GLN A CA 1
ATOM 783 C C . GLN A 1 99 ? 15.590 -2.963 12.485 1.00 96.88 99 GLN A C 1
ATOM 785 O O . GLN A 1 99 ? 15.479 -3.987 11.808 1.00 96.88 99 GLN A O 1
ATOM 790 N N . LYS A 1 100 ? 14.987 -1.815 12.157 1.00 96.06 100 LYS A N 1
ATOM 791 C CA . LYS A 1 100 ? 14.141 -1.660 10.972 1.00 96.06 100 LYS A CA 1
ATOM 792 C C . LYS A 1 100 ? 14.547 -0.448 10.144 1.00 96.06 100 LYS A C 1
ATOM 794 O O . LYS A 1 100 ? 14.742 0.634 10.695 1.00 96.06 100 LYS A O 1
ATOM 799 N N . LEU A 1 101 ? 14.629 -0.644 8.834 1.00 96.19 101 LEU A N 1
ATOM 800 C CA . LEU A 1 101 ? 14.814 0.408 7.843 1.00 96.19 101 LEU A CA 1
ATOM 801 C C . LEU A 1 101 ? 13.639 0.395 6.862 1.00 96.19 101 LEU A C 1
ATOM 803 O O . LEU A 1 101 ? 13.326 -0.658 6.309 1.00 96.19 101 LEU A O 1
ATOM 807 N N . THR A 1 102 ? 13.059 1.566 6.622 1.00 94.25 102 THR A N 1
ATOM 808 C CA . THR A 1 102 ? 12.074 1.827 5.571 1.00 94.25 102 THR A CA 1
ATOM 809 C C . THR A 1 102 ? 12.597 2.948 4.682 1.00 94.25 102 THR A C 1
ATOM 811 O O . THR A 1 102 ? 12.905 4.032 5.173 1.00 94.25 102 THR A O 1
ATOM 814 N N . TRP A 1 103 ? 12.715 2.685 3.387 1.00 93.25 103 TRP A N 1
ATOM 815 C CA . TRP A 1 103 ? 13.291 3.587 2.394 1.00 93.25 103 TRP A CA 1
ATOM 816 C C . TRP A 1 103 ? 12.354 3.682 1.190 1.00 93.25 103 TRP A C 1
ATOM 818 O O . TRP A 1 103 ? 12.140 2.671 0.531 1.00 93.25 103 TRP A O 1
ATOM 828 N N . ILE A 1 104 ? 11.778 4.854 0.915 1.00 90.56 104 ILE A N 1
ATOM 829 C CA . ILE A 1 104 ? 10.665 4.998 -0.038 1.00 90.56 104 ILE A CA 1
ATOM 830 C C . ILE A 1 104 ? 10.944 6.105 -1.054 1.00 90.56 104 ILE A C 1
ATOM 832 O O . ILE A 1 104 ? 11.140 7.266 -0.690 1.00 90.56 104 ILE A O 1
ATOM 836 N N . GLY A 1 105 ? 10.921 5.751 -2.336 1.00 87.12 105 GLY A N 1
ATOM 837 C CA . GLY A 1 105 ? 10.928 6.680 -3.463 1.00 87.12 105 GLY A CA 1
ATOM 838 C C . GLY A 1 105 ? 12.232 7.457 -3.661 1.00 87.12 105 GLY A C 1
ATOM 839 O O . GLY A 1 105 ? 12.237 8.447 -4.383 1.00 87.12 105 GLY A O 1
ATOM 840 N N . ILE A 1 106 ? 13.343 7.051 -3.042 1.00 90.31 106 ILE A N 1
ATOM 841 C CA . ILE A 1 106 ? 14.659 7.691 -3.217 1.00 90.31 106 ILE A CA 1
ATOM 842 C C . ILE A 1 106 ? 15.635 6.658 -3.802 1.00 90.31 106 ILE A C 1
ATOM 844 O O . ILE A 1 106 ? 15.593 5.498 -3.390 1.00 90.31 106 ILE A O 1
ATOM 848 N N . PRO A 1 107 ? 16.546 7.022 -4.720 1.00 92.50 107 PRO A N 1
ATOM 849 C CA . PRO A 1 107 ? 17.615 6.122 -5.150 1.00 92.50 107 PRO A CA 1
ATOM 850 C C . PRO A 1 107 ? 18.496 5.694 -3.967 1.00 92.50 107 PRO A C 1
ATOM 852 O O . PRO A 1 107 ? 19.082 6.534 -3.281 1.00 92.50 107 PRO A O 1
ATOM 855 N N . LEU A 1 108 ? 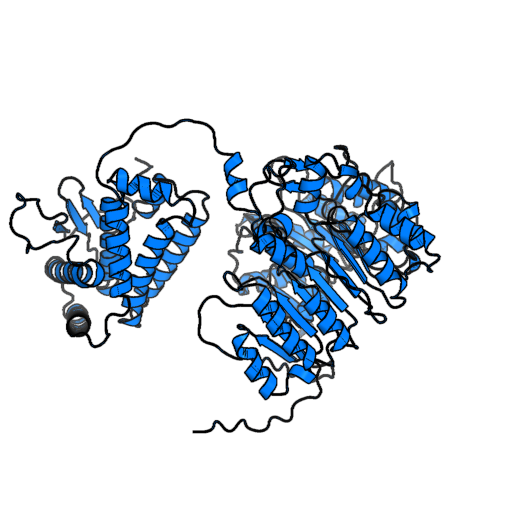18.592 4.388 -3.718 1.00 93.81 108 LEU A N 1
ATOM 856 C CA . LEU A 1 108 ? 19.432 3.826 -2.658 1.00 93.81 108 LEU A CA 1
ATOM 857 C C . LEU A 1 108 ? 20.771 3.371 -3.242 1.00 93.81 108 LEU A C 1
ATOM 859 O O . LEU A 1 108 ? 20.813 2.451 -4.059 1.00 93.81 108 LEU A O 1
ATOM 863 N N . ALA A 1 109 ? 21.862 4.004 -2.815 1.00 93.69 109 ALA A N 1
ATOM 864 C CA . ALA A 1 109 ? 23.203 3.667 -3.278 1.00 93.69 109 ALA A CA 1
ATOM 865 C C . ALA A 1 109 ? 23.696 2.341 -2.677 1.00 93.69 109 ALA A C 1
ATOM 867 O O . ALA A 1 109 ? 23.416 2.010 -1.518 1.00 93.69 109 ALA A O 1
ATOM 868 N N . ALA A 1 110 ? 24.514 1.605 -3.435 1.00 91.50 110 ALA A N 1
ATOM 869 C CA . ALA A 1 110 ? 25.116 0.356 -2.961 1.00 91.50 110 ALA A CA 1
ATOM 870 C C . ALA A 1 110 ? 25.989 0.562 -1.703 1.00 91.50 110 ALA A C 1
ATOM 872 O O . ALA A 1 110 ? 25.954 -0.249 -0.773 1.00 91.50 110 ALA A O 1
ATOM 873 N N . GLU A 1 111 ? 26.727 1.675 -1.630 1.00 93.19 111 GLU A N 1
ATOM 874 C CA . GLU A 1 111 ? 27.559 2.027 -0.470 1.00 93.19 111 GLU A CA 1
ATOM 875 C C . GLU A 1 111 ? 26.731 2.297 0.798 1.00 93.19 111 GLU A C 1
ATOM 877 O O . GLU A 1 111 ? 27.165 1.988 1.914 1.00 93.19 111 GLU A O 1
ATOM 882 N N . THR A 1 112 ? 25.511 2.813 0.648 1.00 95.31 112 THR A N 1
ATOM 883 C CA . THR A 1 112 ? 24.609 3.078 1.773 1.00 95.31 112 THR A CA 1
ATOM 884 C C . THR A 1 112 ? 24.115 1.782 2.405 1.00 95.31 112 THR A C 1
ATOM 886 O O . THR A 1 112 ? 24.141 1.651 3.632 1.00 95.31 112 THR A O 1
ATOM 889 N N . LEU A 1 113 ? 23.779 0.770 1.597 1.00 94.75 113 LEU A N 1
ATOM 890 C CA . LEU A 1 113 ? 23.486 -0.576 2.104 1.00 94.75 113 LEU A CA 1
ATOM 891 C C . LEU A 1 113 ? 24.711 -1.259 2.719 1.00 94.75 113 LEU A C 1
ATOM 893 O O . LEU A 1 113 ? 24.592 -1.924 3.751 1.00 94.75 113 LEU A O 1
ATOM 897 N N . GLU A 1 114 ? 25.896 -1.081 2.135 1.00 94.50 114 GLU A N 1
ATOM 898 C CA . GLU A 1 114 ? 27.138 -1.605 2.711 1.00 94.50 114 GLU A CA 1
ATOM 899 C C . GLU A 1 114 ? 27.419 -0.985 4.089 1.00 94.50 114 GLU A C 1
ATOM 901 O O . GLU A 1 114 ? 27.789 -1.677 5.045 1.00 94.50 114 GLU A O 1
ATOM 906 N N . THR A 1 115 ? 27.185 0.320 4.225 1.00 96.31 115 THR A N 1
ATOM 907 C CA . THR A 1 115 ? 27.326 1.035 5.494 1.00 96.31 115 THR A CA 1
ATOM 908 C C . THR A 1 115 ? 26.295 0.566 6.515 1.00 96.31 115 THR A C 1
ATOM 910 O O . THR A 1 115 ? 26.678 0.275 7.651 1.00 96.31 115 THR A O 1
ATOM 913 N N . LEU A 1 116 ? 25.029 0.392 6.114 1.00 96.88 116 LEU A N 1
ATOM 914 C CA . LEU A 1 116 ? 23.992 -0.212 6.954 1.00 96.88 116 LEU A CA 1
ATOM 915 C C . LEU A 1 116 ? 24.444 -1.582 7.474 1.00 96.88 116 LEU A C 1
ATOM 917 O O . LEU A 1 116 ? 24.418 -1.833 8.677 1.00 96.88 116 LEU A O 1
ATOM 921 N N . ARG A 1 117 ? 24.931 -2.453 6.585 1.00 95.50 117 ARG A N 1
ATOM 922 C CA . ARG A 1 117 ? 25.420 -3.791 6.938 1.00 95.50 117 ARG A CA 1
ATOM 923 C C . ARG A 1 117 ? 26.559 -3.745 7.952 1.00 95.50 117 ARG A C 1
ATOM 925 O O . ARG A 1 117 ? 26.594 -4.525 8.905 1.00 95.50 117 ARG A O 1
ATOM 932 N N . ARG A 1 118 ? 27.519 -2.845 7.742 1.00 96.06 118 ARG A N 1
ATOM 933 C CA . ARG A 1 118 ? 28.709 -2.723 8.589 1.00 96.06 118 ARG A CA 1
ATOM 934 C C . ARG A 1 118 ? 28.374 -2.179 9.979 1.00 96.06 118 ARG A C 1
ATOM 936 O O . ARG A 1 118 ? 28.921 -2.682 10.967 1.00 96.06 118 ARG A O 1
ATOM 943 N N . CYS A 1 119 ? 27.511 -1.167 10.047 1.00 96.94 119 CYS A N 1
ATOM 944 C CA . CYS A 1 119 ? 27.263 -0.384 11.257 1.00 96.94 119 CYS A CA 1
ATOM 945 C C . CYS A 1 119 ? 26.040 -0.866 12.059 1.00 96.94 119 CYS A C 1
ATOM 947 O O . CYS A 1 119 ? 26.080 -0.867 13.291 1.00 96.94 119 CYS A O 1
ATOM 949 N N . CYS A 1 120 ? 24.994 -1.356 11.390 1.00 96.50 120 CYS A N 1
ATOM 950 C CA . CYS A 1 120 ? 23.709 -1.730 11.985 1.00 96.50 120 CYS A CA 1
ATOM 951 C C . CYS A 1 120 ? 23.508 -3.255 11.954 1.00 96.50 120 CYS A C 1
ATOM 953 O O . CYS A 1 120 ? 22.666 -3.797 11.244 1.00 96.50 120 CYS A O 1
ATOM 955 N N . ARG A 1 121 ? 24.286 -3.986 12.759 1.00 95.25 121 ARG A N 1
ATOM 956 C CA . ARG A 1 121 ? 24.277 -5.467 12.762 1.00 95.25 121 ARG A CA 1
ATOM 957 C C . ARG A 1 121 ? 22.989 -6.108 13.294 1.00 95.25 121 ARG A C 1
ATOM 959 O O . ARG A 1 121 ? 22.838 -7.315 13.167 1.00 95.25 121 ARG A O 1
ATOM 966 N N . ARG A 1 122 ? 22.103 -5.324 13.919 1.00 96.31 122 ARG A N 1
ATOM 967 C CA . ARG A 1 122 ? 20.842 -5.787 14.528 1.00 96.31 122 ARG A CA 1
ATOM 968 C C . ARG A 1 122 ? 19.638 -5.647 13.594 1.00 96.31 122 ARG A C 1
ATOM 970 O O . ARG A 1 122 ? 18.507 -5.803 14.050 1.00 96.31 122 ARG A O 1
ATOM 977 N N . ILE A 1 123 ? 19.872 -5.325 12.322 1.00 97.38 123 ILE A N 1
ATOM 978 C CA . ILE A 1 123 ? 18.815 -5.186 11.323 1.00 97.38 123 ILE A CA 1
ATOM 979 C C . ILE A 1 123 ? 18.073 -6.511 11.144 1.00 97.38 123 ILE A C 1
ATOM 981 O O . ILE A 1 123 ? 18.667 -7.543 10.837 1.00 97.38 123 ILE A O 1
ATOM 985 N N . LYS A 1 124 ? 16.754 -6.430 11.312 1.00 97.50 124 LYS A N 1
ATOM 986 C CA . LYS A 1 124 ? 15.778 -7.513 11.171 1.00 97.50 124 LYS A CA 1
ATOM 987 C C . LYS A 1 124 ? 14.758 -7.236 10.073 1.00 97.50 124 LYS A C 1
ATOM 989 O O . LYS A 1 124 ? 14.210 -8.179 9.516 1.00 97.50 124 LYS A O 1
ATOM 994 N N . SER A 1 125 ? 14.495 -5.969 9.760 1.00 97.56 125 SER A N 1
ATOM 995 C CA . SER A 1 125 ? 13.523 -5.578 8.739 1.00 97.56 125 SER A CA 1
ATOM 996 C C . SER A 1 125 ? 14.126 -4.564 7.784 1.00 97.56 125 SER A C 1
ATOM 998 O O . SER A 1 125 ? 14.635 -3.532 8.221 1.00 97.56 125 SER A O 1
ATOM 1000 N N . ILE A 1 126 ? 14.022 -4.842 6.491 1.00 97.88 126 ILE A N 1
ATOM 1001 C CA . ILE A 1 126 ? 14.375 -3.910 5.424 1.00 97.88 126 ILE A CA 1
ATOM 1002 C C . ILE A 1 126 ? 13.168 -3.804 4.499 1.00 97.88 126 ILE A C 1
ATOM 1004 O O . ILE A 1 126 ? 12.724 -4.805 3.941 1.00 97.88 126 ILE A O 1
ATOM 1008 N N . TYR A 1 127 ? 12.653 -2.590 4.358 1.00 97.31 127 TYR A N 1
ATOM 1009 C CA . TYR A 1 127 ? 11.660 -2.209 3.368 1.00 97.31 127 TYR A CA 1
ATOM 1010 C C . TYR A 1 127 ? 12.298 -1.171 2.454 1.00 97.31 127 TYR A C 1
ATOM 1012 O O . TYR A 1 127 ? 12.700 -0.104 2.919 1.00 97.31 127 TYR A O 1
ATOM 1020 N N . VAL A 1 128 ? 12.408 -1.490 1.172 1.00 96.31 128 VAL A N 1
ATOM 1021 C CA . VAL A 1 128 ? 12.871 -0.572 0.137 1.00 96.31 128 VAL A CA 1
ATOM 1022 C C . VAL A 1 128 ? 11.821 -0.526 -0.953 1.00 96.31 128 VAL A C 1
ATOM 1024 O O . VAL A 1 128 ? 11.440 -1.561 -1.490 1.00 96.31 128 VAL A O 1
ATOM 1027 N N . ASP A 1 129 ? 11.391 0.675 -1.282 1.00 95.06 129 ASP A N 1
ATOM 1028 C CA . ASP A 1 129 ? 10.599 0.969 -2.458 1.00 95.06 129 ASP A CA 1
ATOM 1029 C C . ASP A 1 129 ? 11.371 1.976 -3.307 1.00 95.06 129 ASP A C 1
ATOM 1031 O O . ASP A 1 129 ? 11.605 3.117 -2.895 1.00 95.06 129 ASP A O 1
ATOM 1035 N N . PHE A 1 130 ? 11.886 1.508 -4.442 1.00 93.88 130 PHE A N 1
ATOM 1036 C CA . PHE A 1 130 ? 12.656 2.350 -5.347 1.00 93.88 130 PHE A CA 1
ATOM 1037 C C . PHE A 1 130 ? 11.742 3.325 -6.105 1.00 93.88 130 PHE A C 1
ATOM 1039 O O . PHE A 1 130 ? 10.566 3.042 -6.304 1.00 93.88 130 PHE A O 1
ATOM 1046 N N . PRO A 1 131 ? 12.266 4.469 -6.578 1.00 91.12 131 PRO A N 1
ATOM 1047 C CA . PRO A 1 131 ? 11.517 5.333 -7.488 1.00 91.12 131 PRO A CA 1
ATOM 1048 C C . PRO A 1 131 ? 10.988 4.565 -8.715 1.00 91.12 131 PRO A C 1
ATOM 1050 O O . PRO A 1 131 ? 11.744 3.856 -9.377 1.00 91.12 131 PRO A O 1
ATOM 1053 N N . GLU A 1 132 ? 9.721 4.755 -9.088 1.00 86.56 132 GLU A N 1
ATOM 1054 C CA . GLU A 1 132 ? 9.140 4.091 -10.273 1.00 86.56 132 GLU A CA 1
ATOM 1055 C C . GLU A 1 132 ? 9.849 4.465 -11.591 1.00 86.56 132 GLU A C 1
ATOM 1057 O O . GLU A 1 132 ? 9.855 3.704 -12.562 1.00 86.56 132 GLU A O 1
ATOM 1062 N N . ASN A 1 133 ? 10.494 5.632 -11.604 1.00 84.44 133 ASN A N 1
ATOM 1063 C CA . ASN A 1 133 ? 11.248 6.190 -12.720 1.00 84.44 133 ASN A CA 1
ATOM 1064 C C . ASN A 1 133 ? 12.773 6.065 -12.559 1.00 84.44 133 ASN A C 1
ATOM 1066 O O . ASN A 1 133 ? 13.518 6.852 -13.142 1.00 84.44 133 ASN A O 1
ATOM 1070 N N . MET A 1 134 ? 13.254 5.077 -11.789 1.00 88.38 134 MET A N 1
ATOM 1071 C CA . MET A 1 134 ? 14.694 4.805 -11.647 1.00 88.38 134 MET A CA 1
ATOM 1072 C C . MET A 1 134 ? 15.406 4.651 -12.996 1.00 88.38 134 MET A C 1
ATOM 1074 O O . MET A 1 134 ? 16.514 5.152 -13.159 1.00 88.38 134 MET A O 1
ATOM 1078 N N . GLU A 1 135 ? 14.794 3.967 -13.964 1.00 84.75 135 GLU A N 1
ATOM 1079 C CA . GLU A 1 135 ? 15.441 3.711 -15.254 1.00 84.75 135 GLU A CA 1
ATOM 1080 C C . GLU A 1 135 ? 15.662 4.996 -16.058 1.00 84.75 135 GLU A C 1
ATOM 1082 O O . GLU A 1 135 ? 16.795 5.263 -16.443 1.00 84.75 135 GLU A O 1
ATOM 1087 N N . GLU A 1 136 ? 14.634 5.823 -16.241 1.00 82.88 136 GLU A N 1
ATOM 1088 C CA . GLU A 1 136 ? 14.723 7.063 -17.024 1.00 82.88 136 GLU A CA 1
ATOM 1089 C C . GLU A 1 136 ? 15.468 8.171 -16.278 1.00 82.88 136 GLU A C 1
ATOM 1091 O O . GL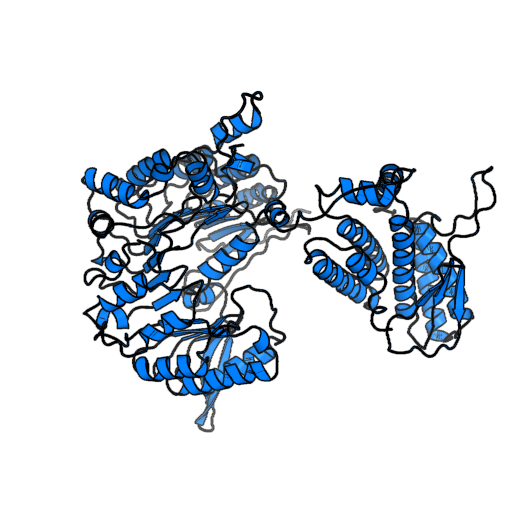U A 1 136 ? 16.481 8.667 -16.758 1.00 82.88 136 GLU A O 1
ATOM 1096 N N . MET A 1 137 ? 14.988 8.553 -15.087 1.00 79.31 137 MET A N 1
ATOM 1097 C CA . MET A 1 137 ? 15.456 9.773 -14.418 1.00 79.31 137 MET A CA 1
ATOM 1098 C C . MET A 1 137 ? 16.809 9.613 -13.731 1.00 79.31 137 MET A C 1
ATOM 1100 O O . MET A 1 137 ? 17.503 10.602 -13.524 1.00 79.31 137 MET A O 1
ATOM 1104 N N . VAL A 1 138 ? 17.161 8.396 -13.310 1.00 82.94 138 VAL A N 1
ATOM 1105 C CA . VAL A 1 138 ? 18.366 8.163 -12.497 1.00 82.94 138 VAL A CA 1
ATOM 1106 C C . VAL A 1 138 ? 19.423 7.426 -13.298 1.00 82.94 138 VAL A C 1
ATOM 1108 O O . VAL A 1 138 ? 20.596 7.774 -13.232 1.00 82.94 138 VAL A O 1
ATOM 1111 N N . LEU A 1 139 ? 19.030 6.405 -14.058 1.00 83.19 139 LEU A N 1
ATOM 1112 C CA . LEU A 1 139 ? 19.970 5.624 -14.857 1.00 83.19 139 LEU A CA 1
ATOM 1113 C C . LEU A 1 139 ? 20.088 6.116 -16.305 1.00 83.19 139 LEU A C 1
ATOM 1115 O O . LEU A 1 139 ? 20.951 5.605 -17.023 1.00 83.19 139 LEU A O 1
ATOM 1119 N N . GLY A 1 140 ? 19.246 7.049 -16.760 1.00 80.69 140 GLY A N 1
ATOM 1120 C CA . GLY A 1 140 ? 19.246 7.520 -18.148 1.00 80.69 140 GLY A CA 1
ATOM 1121 C C . GLY A 1 140 ? 19.054 6.382 -19.156 1.00 80.69 140 GLY A C 1
ATOM 1122 O O . GLY A 1 140 ? 19.761 6.312 -20.159 1.00 80.69 140 GLY A O 1
ATOM 1123 N N . LEU A 1 141 ? 18.225 5.387 -18.833 1.00 79.25 141 LEU A N 1
ATOM 1124 C CA . LEU A 1 141 ? 17.902 4.261 -19.708 1.00 79.25 141 LEU A CA 1
ATOM 1125 C C . LEU A 1 141 ? 16.651 4.602 -20.519 1.00 79.25 141 LEU A C 1
ATOM 1127 O O . LEU A 1 141 ? 15.604 4.895 -19.946 1.00 79.25 141 LEU A O 1
ATOM 1131 N N . SER A 1 142 ? 16.758 4.518 -21.845 1.00 76.56 142 SER A N 1
ATOM 1132 C CA . SER A 1 142 ? 15.609 4.666 -22.740 1.00 76.56 142 SER A CA 1
ATOM 1133 C C . SER A 1 142 ? 14.672 3.461 -22.634 1.00 76.56 142 SER A C 1
ATOM 1135 O O . SER A 1 142 ? 15.115 2.307 -22.597 1.00 76.56 142 SER A O 1
ATOM 1137 N N . ILE A 1 143 ? 13.368 3.735 -22.617 1.00 68.69 143 ILE A N 1
ATOM 1138 C CA . ILE A 1 143 ? 12.309 2.718 -22.631 1.00 68.69 143 ILE A CA 1
ATOM 1139 C C . ILE A 1 143 ? 11.914 2.325 -24.058 1.00 68.69 143 ILE A C 1
ATOM 1141 O O . ILE A 1 143 ? 11.415 1.216 -24.267 1.00 68.69 143 ILE A O 1
ATOM 1145 N N . ALA A 1 144 ? 12.183 3.180 -25.050 1.00 68.06 144 ALA A N 1
ATOM 1146 C CA . ALA A 1 144 ? 11.730 3.003 -26.431 1.00 68.06 144 ALA A CA 1
ATOM 1147 C C . ALA A 1 144 ? 12.346 1.785 -27.146 1.00 68.06 144 ALA A C 1
ATOM 1149 O O . ALA A 1 144 ? 11.892 1.412 -28.220 1.00 68.06 144 ALA A O 1
ATOM 1150 N N . GLY A 1 145 ? 13.346 1.123 -26.557 1.00 57.97 145 GLY A N 1
ATOM 1151 C CA . GLY A 1 145 ? 13.927 -0.104 -27.104 1.00 57.97 145 GLY A CA 1
ATOM 1152 C C . GLY A 1 145 ? 14.772 0.097 -28.365 1.00 57.97 145 GLY A C 1
ATOM 1153 O O . GLY A 1 145 ? 15.445 -0.851 -28.766 1.00 57.97 145 GLY A O 1
ATOM 1154 N N . ASP A 1 146 ? 14.788 1.303 -28.934 1.00 56.53 146 ASP A N 1
ATOM 1155 C CA . ASP A 1 146 ? 15.730 1.682 -29.974 1.00 56.53 146 ASP A CA 1
ATOM 1156 C C . ASP A 1 146 ? 17.141 1.656 -29.387 1.00 56.53 146 ASP A C 1
ATOM 1158 O O . ASP A 1 146 ? 17.417 2.232 -28.327 1.00 56.53 146 ASP A O 1
ATOM 1162 N N . GLU A 1 147 ? 18.006 0.888 -30.055 1.00 52.34 147 GLU A N 1
ATOM 1163 C CA . GLU A 1 147 ? 19.438 0.862 -29.798 1.00 52.34 147 GLU A CA 1
ATOM 1164 C C . GLU A 1 147 ? 19.886 2.311 -29.691 1.00 52.34 147 GLU A C 1
ATOM 1166 O O . GLU A 1 147 ? 19.666 3.073 -30.628 1.00 52.34 147 GLU A O 1
ATOM 1171 N N . LEU A 1 148 ? 20.423 2.678 -28.521 1.00 51.62 148 LEU A N 1
ATOM 1172 C CA . LEU A 1 148 ? 21.100 3.944 -28.284 1.00 51.62 148 LEU A CA 1
ATOM 1173 C C . LEU A 1 148 ? 21.914 4.250 -29.543 1.00 51.62 148 LEU A C 1
ATOM 1175 O O . LEU A 1 148 ? 22.963 3.637 -29.748 1.00 51.62 148 LEU A O 1
ATOM 1179 N N . GLU A 1 149 ? 21.422 5.145 -30.406 1.00 48.56 149 GLU A N 1
ATOM 1180 C CA . GLU A 1 149 ? 22.334 5.843 -31.291 1.00 48.56 149 GLU A CA 1
ATOM 1181 C C . GLU A 1 149 ? 23.373 6.413 -30.330 1.00 48.56 149 GLU A C 1
ATOM 1183 O O . GLU A 1 149 ? 23.002 6.972 -29.294 1.00 48.56 149 GLU A O 1
ATOM 1188 N N . ASP A 1 150 ? 24.640 6.083 -30.588 1.00 48.28 150 ASP A N 1
ATOM 1189 C CA . ASP A 1 150 ? 25.821 6.359 -29.769 1.00 48.28 150 ASP A CA 1
ATOM 1190 C C . ASP A 1 150 ? 26.058 7.880 -29.604 1.00 48.28 150 ASP A C 1
ATOM 1192 O O . ASP A 1 150 ? 27.160 8.376 -29.842 1.00 48.28 150 ASP A O 1
ATOM 1196 N N . ASP A 1 151 ? 25.040 8.644 -29.213 1.00 50.38 151 ASP A N 1
ATOM 1197 C CA . ASP A 1 151 ? 25.147 10.016 -28.756 1.00 50.38 151 ASP A CA 1
ATOM 1198 C C . ASP A 1 151 ? 25.805 9.970 -27.377 1.00 50.38 151 ASP A C 1
ATOM 1200 O O . ASP A 1 151 ? 25.187 9.832 -26.321 1.00 50.38 151 ASP A O 1
ATOM 1204 N N . GLU A 1 152 ? 27.133 9.928 -27.463 1.00 49.97 152 GLU A N 1
ATOM 1205 C CA . GLU A 1 152 ? 28.120 10.463 -26.537 1.00 49.97 152 GLU A CA 1
ATOM 1206 C C . GLU A 1 152 ? 27.611 10.659 -25.104 1.00 49.97 152 GLU A C 1
ATOM 1208 O O . GLU A 1 152 ? 27.219 11.743 -24.690 1.00 49.97 152 GLU A O 1
ATOM 1213 N N . SER A 1 153 ? 27.715 9.571 -24.336 1.00 55.88 153 SER A N 1
ATOM 1214 C CA . SER A 1 153 ? 28.152 9.569 -22.937 1.00 55.88 153 SER A CA 1
ATOM 1215 C C . SER A 1 153 ? 27.725 10.783 -22.112 1.00 55.88 153 SER A C 1
ATOM 1217 O O . SER A 1 153 ? 28.536 11.666 -21.824 1.00 55.88 153 SER A O 1
ATOM 1219 N N . ASP A 1 154 ? 26.489 10.763 -21.631 1.00 71.06 154 ASP A N 1
ATOM 1220 C CA . ASP A 1 154 ? 26.147 11.547 -20.455 1.00 71.06 154 ASP A CA 1
ATOM 1221 C C . ASP A 1 154 ? 26.944 10.957 -19.271 1.00 71.06 154 ASP A C 1
ATOM 1223 O O . ASP A 1 154 ? 26.593 9.911 -18.707 1.00 71.06 154 ASP A O 1
ATOM 1227 N N . GLU A 1 155 ? 28.125 11.527 -18.988 1.00 79.44 155 GLU A N 1
ATOM 1228 C CA . GLU A 1 155 ? 29.046 11.058 -17.938 1.00 79.44 155 GLU A CA 1
ATOM 1229 C C . GLU A 1 155 ? 28.322 10.948 -16.587 1.00 79.44 155 GLU A C 1
ATOM 1231 O O . GLU A 1 155 ? 28.581 10.014 -15.820 1.00 79.44 155 GLU A O 1
ATOM 1236 N N . ASP A 1 156 ? 27.349 11.829 -16.353 1.00 75.88 156 ASP A N 1
ATOM 1237 C CA . ASP A 1 156 ? 26.494 11.846 -15.170 1.00 75.88 156 ASP A CA 1
ATOM 1238 C C . ASP A 1 156 ? 25.609 10.591 -15.087 1.00 75.88 156 ASP A C 1
ATOM 1240 O O . ASP A 1 156 ? 25.519 9.961 -14.029 1.00 75.88 156 ASP A O 1
ATOM 1244 N N . ALA A 1 157 ? 25.032 10.132 -16.204 1.00 77.19 157 ALA A N 1
ATOM 1245 C CA . ALA A 1 157 ? 24.252 8.894 -16.241 1.00 77.19 157 ALA A CA 1
ATOM 1246 C C . ALA A 1 157 ? 25.133 7.657 -15.998 1.00 77.19 157 ALA A C 1
ATOM 1248 O O . ALA A 1 157 ? 24.725 6.714 -15.313 1.00 77.19 157 ALA A O 1
ATOM 1249 N N . LEU A 1 158 ? 26.367 7.639 -16.517 1.00 80.25 158 LEU A N 1
ATOM 1250 C CA . LEU A 1 158 ? 27.328 6.565 -16.234 1.00 80.25 158 LEU A CA 1
ATOM 1251 C C . LEU A 1 158 ? 27.749 6.547 -14.758 1.00 80.25 158 LEU A C 1
ATOM 1253 O O . LEU A 1 158 ? 27.829 5.466 -14.163 1.00 80.25 158 LEU A O 1
ATOM 1257 N N . ALA A 1 159 ? 27.980 7.717 -14.159 1.00 83.06 159 ALA A N 1
ATOM 1258 C CA . ALA A 1 159 ? 28.283 7.851 -12.738 1.00 83.06 159 ALA A CA 1
ATOM 1259 C C . ALA A 1 159 ? 27.105 7.383 -11.866 1.00 83.06 159 ALA A C 1
ATOM 1261 O O . ALA A 1 159 ? 27.288 6.552 -10.972 1.00 83.06 159 ALA A O 1
ATOM 1262 N N . ALA A 1 160 ? 25.881 7.810 -12.184 1.00 82.44 160 ALA A N 1
ATOM 1263 C CA . ALA A 1 160 ? 24.673 7.377 -11.490 1.00 82.44 160 ALA A CA 1
ATOM 1264 C C . ALA A 1 160 ? 24.450 5.859 -11.614 1.00 82.44 160 ALA A C 1
ATOM 1266 O O . ALA A 1 160 ? 24.167 5.185 -10.618 1.00 82.44 160 ALA A O 1
ATOM 1267 N N . ARG A 1 161 ? 24.676 5.276 -12.800 1.00 84.81 161 ARG A N 1
ATOM 1268 C CA . ARG A 1 161 ? 24.667 3.815 -12.993 1.00 84.81 161 ARG A CA 1
ATOM 1269 C C . ARG A 1 161 ? 25.697 3.123 -12.104 1.00 84.81 161 ARG A C 1
ATOM 1271 O O . ARG A 1 161 ? 25.396 2.074 -11.551 1.00 84.81 161 ARG A O 1
ATOM 1278 N N . ALA A 1 162 ? 26.893 3.673 -11.924 1.00 85.31 162 ALA A N 1
ATOM 1279 C CA . ALA A 1 162 ? 27.881 3.066 -11.033 1.00 85.31 162 ALA A CA 1
ATOM 1280 C C . ALA A 1 162 ? 27.439 3.077 -9.554 1.00 85.31 162 ALA A C 1
ATOM 1282 O O . ALA A 1 162 ? 27.752 2.139 -8.820 1.00 85.31 162 ALA A O 1
ATOM 1283 N N . LEU A 1 163 ? 26.698 4.104 -9.126 1.00 86.44 163 LEU A N 1
ATOM 1284 C CA . LEU A 1 163 ? 26.259 4.285 -7.736 1.00 86.44 163 LEU A CA 1
ATOM 1285 C C . LEU A 1 163 ? 24.999 3.487 -7.375 1.00 86.44 163 LEU A C 1
ATOM 1287 O O . LEU A 1 163 ? 24.910 2.920 -6.279 1.00 86.44 163 LEU A O 1
ATOM 1291 N N . TYR A 1 164 ? 24.022 3.461 -8.283 1.00 89.19 164 TYR A N 1
ATOM 1292 C CA . TYR A 1 164 ? 22.660 2.997 -8.000 1.00 89.19 164 TYR A CA 1
ATOM 1293 C C . TYR A 1 164 ? 22.301 1.670 -8.661 1.00 89.19 164 TYR A C 1
ATOM 1295 O O . TYR A 1 164 ? 21.221 1.132 -8.414 1.00 89.19 164 TYR A O 1
ATOM 1303 N N . ARG A 1 165 ? 23.175 1.107 -9.498 1.00 81.38 165 ARG A N 1
ATOM 1304 C CA . ARG A 1 165 ? 22.887 -0.163 -10.161 1.00 81.38 165 ARG A CA 1
ATOM 1305 C C . ARG A 1 165 ? 22.900 -1.323 -9.173 1.00 81.38 165 ARG A C 1
ATOM 1307 O O . ARG A 1 165 ? 23.905 -1.583 -8.517 1.00 81.38 165 ARG A O 1
ATOM 1314 N N . ALA A 1 166 ? 21.781 -2.042 -9.139 1.00 77.06 166 ALA A N 1
ATOM 1315 C CA . ALA A 1 166 ? 21.600 -3.310 -8.438 1.00 77.06 166 ALA A CA 1
ATOM 1316 C C . ALA A 1 166 ? 22.175 -3.356 -7.001 1.00 77.06 166 ALA A C 1
ATOM 1318 O O . ALA A 1 166 ? 23.061 -4.164 -6.707 1.00 77.06 166 ALA A O 1
ATOM 1319 N N . PRO A 1 167 ? 21.679 -2.506 -6.083 1.00 88.00 167 PRO A N 1
ATOM 1320 C CA . PRO A 1 167 ? 22.010 -2.599 -4.664 1.00 88.00 167 PRO A CA 1
ATOM 1321 C C . PRO A 1 167 ? 21.837 -4.031 -4.130 1.00 88.00 167 PRO A C 1
ATOM 1323 O O . PRO A 1 167 ? 20.777 -4.644 -4.270 1.00 88.00 167 PRO A O 1
ATOM 1326 N N . SER A 1 168 ? 22.880 -4.567 -3.488 1.00 90.25 168 SER A N 1
ATOM 1327 C CA . SER A 1 168 ? 22.875 -5.942 -2.979 1.00 90.25 168 SER A CA 1
ATOM 1328 C C . SER A 1 168 ? 22.453 -5.998 -1.513 1.00 90.25 168 SER A C 1
ATOM 1330 O O . SER A 1 168 ? 23.112 -5.450 -0.629 1.00 90.25 168 SER A O 1
ATOM 1332 N N . PHE A 1 169 ? 21.396 -6.756 -1.226 1.00 92.75 169 PHE A N 1
ATOM 1333 C CA . PHE A 1 169 ? 20.912 -7.012 0.137 1.00 92.75 169 PHE A CA 1
ATOM 1334 C C . PHE A 1 169 ? 21.666 -8.163 0.830 1.00 92.75 169 PHE A C 1
ATOM 1336 O O . PHE A 1 169 ? 21.215 -8.729 1.829 1.00 92.75 169 PHE A O 1
ATOM 1343 N N . LEU A 1 170 ? 22.827 -8.563 0.301 1.00 92.50 170 LEU A N 1
ATOM 1344 C CA . LEU A 1 170 ? 23.628 -9.642 0.865 1.00 92.50 170 LEU A CA 1
ATOM 1345 C C . LEU A 1 170 ? 24.317 -9.236 2.170 1.00 92.50 170 LEU A C 1
ATOM 1347 O O . LEU A 1 170 ? 25.100 -8.290 2.234 1.00 92.50 170 LEU A O 1
ATOM 1351 N N . GLY A 1 171 ? 24.141 -10.079 3.191 1.00 88.69 171 GLY A N 1
ATOM 1352 C CA . GLY A 1 171 ? 24.879 -9.983 4.453 1.00 88.69 171 GLY A CA 1
ATOM 1353 C C . GLY A 1 171 ? 24.060 -9.526 5.659 1.00 88.69 171 GLY A C 1
ATOM 1354 O O . GLY A 1 171 ? 24.656 -9.146 6.662 1.00 88.69 171 GLY A O 1
ATOM 1355 N N . PHE A 1 172 ? 22.732 -9.645 5.592 1.00 93.81 172 PHE A N 1
ATOM 1356 C CA . PHE A 1 172 ? 21.825 -9.551 6.740 1.00 93.81 172 PHE A CA 1
ATOM 1357 C C . PHE A 1 172 ? 21.326 -10.959 7.134 1.00 93.81 172 PHE A C 1
ATOM 1359 O O . PHE A 1 172 ? 20.260 -11.377 6.691 1.00 93.81 172 PHE A O 1
ATOM 1366 N N . PRO A 1 173 ? 22.103 -11.753 7.898 1.00 90.00 173 PRO A N 1
ATOM 1367 C CA . PRO A 1 173 ? 21.757 -13.150 8.194 1.00 90.00 173 PRO A CA 1
ATOM 1368 C C . PRO A 1 173 ? 20.567 -13.308 9.154 1.00 90.00 173 PRO A C 1
ATOM 1370 O O . PRO A 1 173 ? 19.924 -14.353 9.147 1.00 90.00 173 PRO A O 1
ATOM 1373 N N . GLU A 1 174 ? 20.282 -12.288 9.969 1.00 94.75 174 GLU A N 1
ATOM 1374 C CA . GLU A 1 174 ? 19.179 -12.265 10.945 1.00 94.75 174 GLU A CA 1
ATOM 1375 C C . GLU A 1 174 ? 17.925 -11.562 10.402 1.00 94.75 174 GLU A C 1
ATOM 1377 O O . GLU A 1 174 ? 17.034 -11.198 11.168 1.00 94.75 174 GLU A O 1
ATOM 1382 N N . ILE A 1 175 ? 17.849 -11.337 9.086 1.00 97.62 175 ILE A N 1
ATOM 1383 C CA . ILE A 1 175 ? 16.692 -10.676 8.489 1.00 97.62 175 ILE A CA 1
ATOM 1384 C C . ILE A 1 175 ? 15.434 -11.541 8.693 1.00 97.62 175 ILE A C 1
ATOM 1386 O O . ILE A 1 175 ? 15.411 -12.743 8.415 1.00 97.62 175 ILE A O 1
ATOM 1390 N N . GLU A 1 176 ? 14.393 -10.923 9.237 1.00 98.06 176 GLU A N 1
ATOM 1391 C CA . GLU A 1 176 ? 13.068 -11.495 9.489 1.00 98.06 176 GLU A CA 1
ATOM 1392 C C . GLU A 1 176 ? 12.055 -10.986 8.451 1.00 98.06 176 GLU A C 1
ATOM 1394 O O . GLU A 1 176 ? 11.109 -11.695 8.112 1.00 98.06 176 GLU A O 1
ATOM 1399 N N . SER A 1 177 ? 12.267 -9.786 7.906 1.00 97.81 177 SER A N 1
ATOM 1400 C CA . SER A 1 177 ? 11.394 -9.159 6.914 1.00 97.81 177 SER A CA 1
ATOM 1401 C C . SER A 1 177 ? 12.204 -8.468 5.818 1.00 97.81 177 SER A C 1
ATOM 1403 O O . SER A 1 177 ? 13.060 -7.629 6.112 1.00 97.81 177 SER A O 1
ATOM 1405 N N . LEU A 1 178 ? 11.942 -8.824 4.560 1.00 98.12 178 LEU A N 1
ATOM 1406 C CA . LEU A 1 178 ? 12.574 -8.220 3.390 1.00 98.12 178 LEU A CA 1
ATOM 1407 C C . LEU A 1 178 ? 11.509 -7.834 2.367 1.00 98.12 178 LEU A C 1
ATOM 1409 O O . LEU A 1 178 ? 10.847 -8.702 1.804 1.00 98.12 178 LEU A O 1
ATOM 1413 N N . HIS A 1 179 ? 11.383 -6.540 2.106 1.00 97.81 179 HIS A N 1
ATOM 1414 C CA . HIS A 1 179 ? 10.486 -6.000 1.097 1.00 97.81 179 HIS A CA 1
ATOM 1415 C C . HIS A 1 179 ? 11.286 -5.134 0.126 1.00 97.81 179 HIS A C 1
ATOM 1417 O O . HIS A 1 179 ? 11.979 -4.217 0.564 1.00 97.81 179 HIS A O 1
ATOM 1423 N N . VAL A 1 180 ? 11.229 -5.457 -1.166 1.00 97.25 180 VAL A N 1
ATOM 1424 C CA . VAL A 1 180 ? 11.938 -4.740 -2.233 1.00 97.25 180 VAL A CA 1
ATOM 1425 C C . VAL A 1 180 ? 10.973 -4.509 -3.394 1.00 97.25 180 VAL A C 1
ATOM 1427 O O . VAL A 1 180 ? 10.690 -5.426 -4.166 1.00 97.25 180 VAL A O 1
ATOM 1430 N N . TYR A 1 181 ? 10.456 -3.290 -3.497 1.00 96.50 181 TYR A N 1
ATOM 1431 C CA . TYR A 1 181 ? 9.525 -2.864 -4.538 1.00 96.50 181 TYR A CA 1
ATOM 1432 C C . TYR A 1 181 ? 10.234 -2.061 -5.621 1.00 96.50 181 TYR A C 1
ATOM 1434 O O . TYR A 1 181 ? 11.312 -1.512 -5.385 1.00 96.50 181 TYR A O 1
ATOM 1442 N N . ASN A 1 182 ? 9.627 -2.020 -6.809 1.00 94.69 182 ASN A N 1
ATOM 1443 C CA . ASN A 1 182 ? 10.164 -1.332 -7.978 1.00 94.69 182 ASN A CA 1
ATOM 1444 C C . ASN A 1 182 ? 11.584 -1.795 -8.350 1.00 94.69 182 ASN A C 1
ATOM 1446 O O . ASN A 1 182 ? 12.473 -0.996 -8.628 1.00 94.69 182 ASN A O 1
ATOM 1450 N N . ILE A 1 183 ? 11.812 -3.113 -8.367 1.00 96.44 183 ILE A N 1
ATOM 1451 C CA . ILE A 1 183 ? 13.072 -3.714 -8.827 1.00 96.44 183 ILE A CA 1
ATOM 1452 C C . ILE A 1 183 ? 13.316 -3.339 -10.291 1.00 96.44 183 ILE A C 1
ATOM 1454 O O . ILE A 1 183 ? 12.483 -3.634 -11.150 1.00 96.44 183 ILE A O 1
ATOM 1458 N N . PHE A 1 184 ? 14.477 -2.738 -10.561 1.00 94.12 184 PHE A N 1
ATOM 1459 C CA . PHE A 1 184 ? 14.806 -2.134 -11.851 1.00 94.12 184 PHE A CA 1
ATOM 1460 C C . PHE A 1 184 ? 16.084 -2.694 -12.509 1.00 94.12 184 PHE A C 1
ATOM 1462 O O . PHE A 1 184 ? 16.798 -3.506 -11.924 1.00 94.12 184 PHE A O 1
ATOM 1469 N N . ASP A 1 185 ? 16.398 -2.238 -13.726 1.00 90.31 185 ASP A N 1
ATOM 1470 C CA . ASP A 1 185 ? 17.597 -2.581 -14.502 1.00 90.31 185 ASP A CA 1
ATOM 1471 C C . ASP A 1 185 ? 17.777 -4.089 -14.787 1.00 90.31 185 ASP A C 1
ATOM 1473 O O . ASP A 1 185 ? 17.016 -4.667 -15.568 1.00 90.31 185 ASP A O 1
ATOM 1477 N N . ASP A 1 186 ? 18.804 -4.738 -14.224 1.00 91.50 186 ASP A N 1
ATOM 1478 C CA . ASP A 1 186 ? 19.115 -6.145 -14.484 1.00 91.50 186 ASP A CA 1
ATOM 1479 C C . ASP A 1 186 ? 18.266 -7.055 -13.586 1.00 91.50 186 ASP A C 1
ATOM 1481 O O . ASP A 1 186 ? 18.666 -7.494 -12.500 1.00 91.50 186 ASP A O 1
ATOM 1485 N N . LEU A 1 187 ? 17.069 -7.374 -14.083 1.00 94.81 187 LEU A N 1
ATOM 1486 C CA . LEU A 1 187 ? 16.110 -8.244 -13.404 1.00 94.81 187 LEU A CA 1
ATOM 1487 C C . LEU A 1 187 ? 16.680 -9.635 -13.097 1.00 94.81 187 LEU A C 1
ATOM 1489 O O . LEU A 1 187 ? 16.281 -10.267 -12.113 1.00 94.81 187 LEU A O 1
ATOM 1493 N N . ARG A 1 188 ? 17.602 -10.145 -13.922 1.00 95.31 188 ARG A N 1
ATOM 1494 C CA . ARG A 1 188 ? 18.246 -11.438 -13.677 1.00 95.31 188 ARG A CA 1
ATOM 1495 C C . ARG A 1 188 ? 19.208 -11.333 -12.503 1.00 95.31 188 ARG A C 1
ATOM 1497 O O . ARG A 1 188 ? 19.176 -12.203 -11.634 1.00 95.31 188 ARG A O 1
ATOM 1504 N N . HIS A 1 189 ? 20.032 -10.292 -12.471 1.00 93.69 189 HIS A N 1
ATOM 1505 C CA . HIS A 1 189 ? 20.957 -10.055 -11.373 1.00 93.69 189 HIS A CA 1
ATOM 1506 C C . HIS A 1 189 ? 20.214 -9.923 -10.040 1.00 93.69 189 HIS A C 1
ATOM 1508 O O . HIS A 1 189 ? 20.542 -10.637 -9.092 1.00 93.69 189 HIS A O 1
ATOM 1514 N N . PHE A 1 190 ? 19.160 -9.098 -9.985 1.00 94.94 190 PHE A N 1
ATOM 1515 C CA . PHE A 1 190 ? 18.328 -8.960 -8.786 1.00 94.94 190 PHE A CA 1
ATOM 1516 C C . PHE A 1 190 ? 17.750 -10.297 -8.324 1.00 94.94 190 PHE A C 1
ATOM 1518 O O . PHE A 1 190 ? 17.806 -10.614 -7.136 1.00 94.94 190 PHE A O 1
ATOM 1525 N N . ARG A 1 191 ? 17.248 -11.121 -9.251 1.00 96.44 191 ARG A N 1
ATOM 1526 C CA . ARG A 1 191 ? 16.736 -12.459 -8.927 1.00 96.44 191 ARG A CA 1
ATOM 1527 C C . ARG A 1 191 ? 17.800 -13.334 -8.271 1.00 96.44 191 ARG A C 1
ATOM 1529 O O . ARG A 1 191 ? 17.560 -13.905 -7.208 1.00 96.44 191 ARG A O 1
ATOM 1536 N N . GLU A 1 192 ? 18.976 -13.426 -8.891 1.00 95.94 192 GLU A N 1
ATOM 1537 C CA . GLU A 1 192 ? 20.086 -14.238 -8.391 1.00 95.94 192 GLU A CA 1
ATOM 1538 C C . GLU A 1 192 ? 20.554 -13.756 -7.008 1.00 95.94 192 GLU A C 1
ATOM 1540 O O . GLU A 1 192 ? 20.869 -14.571 -6.132 1.00 95.94 192 GLU A O 1
ATOM 1545 N N . ASP A 1 193 ? 20.577 -12.444 -6.783 1.00 95.44 193 ASP A N 1
ATOM 1546 C CA . ASP A 1 193 ? 20.947 -11.850 -5.503 1.00 95.44 193 ASP A CA 1
ATOM 1547 C C . ASP A 1 193 ? 19.890 -12.078 -4.422 1.00 95.44 193 ASP A C 1
ATOM 1549 O O . ASP A 1 193 ? 20.242 -12.532 -3.330 1.00 95.44 193 ASP A O 1
ATOM 1553 N N . ILE A 1 194 ? 18.603 -11.907 -4.728 1.00 97.19 194 ILE A N 1
ATOM 1554 C CA . ILE A 1 194 ? 17.507 -12.226 -3.803 1.00 97.19 194 ILE A CA 1
ATOM 1555 C C . ILE A 1 194 ? 17.572 -13.701 -3.390 1.00 97.19 194 ILE A C 1
ATOM 1557 O O . ILE A 1 194 ? 17.521 -13.993 -2.195 1.00 97.19 194 ILE A O 1
ATOM 1561 N N . VAL A 1 195 ? 17.794 -14.634 -4.326 1.00 97.62 195 VAL A N 1
ATOM 1562 C CA . VAL A 1 195 ? 17.973 -16.067 -4.012 1.00 97.62 195 VAL A CA 1
ATOM 1563 C C . VAL A 1 195 ? 19.137 -16.287 -3.038 1.00 97.62 195 VAL A C 1
ATOM 1565 O O . VAL A 1 195 ? 19.026 -17.063 -2.081 1.00 97.62 195 VAL A O 1
ATOM 1568 N N . LYS A 1 196 ? 20.268 -15.601 -3.238 1.00 97.00 196 LYS A N 1
ATOM 1569 C CA . LYS A 1 196 ? 21.418 -15.692 -2.325 1.00 97.00 196 LYS A CA 1
ATOM 1570 C C . LYS A 1 196 ? 21.097 -15.118 -0.939 1.00 97.00 196 LYS A C 1
ATOM 1572 O O . LYS A 1 196 ? 21.596 -15.679 0.041 1.00 97.00 196 LYS A O 1
ATOM 1577 N N . VAL A 1 197 ? 20.310 -14.041 -0.857 1.00 96.00 197 VAL A N 1
ATOM 1578 C CA . VAL A 1 197 ? 19.873 -13.405 0.398 1.00 96.00 197 VAL A CA 1
ATOM 1579 C C . VAL A 1 197 ? 18.970 -14.348 1.180 1.00 96.00 197 VAL A C 1
ATOM 1581 O O . VAL A 1 197 ? 19.327 -14.755 2.284 1.00 96.00 197 VAL A O 1
ATOM 1584 N N . ILE A 1 198 ? 17.860 -14.783 0.584 1.00 96.88 198 ILE A N 1
ATOM 1585 C CA . ILE A 1 198 ? 16.856 -15.613 1.262 1.00 96.88 198 ILE A CA 1
ATOM 1586 C C . ILE A 1 198 ? 17.412 -16.989 1.662 1.00 96.88 198 ILE A C 1
ATOM 1588 O O . ILE A 1 198 ? 17.054 -17.526 2.705 1.00 96.88 198 ILE A O 1
ATOM 1592 N N . ARG A 1 199 ? 18.376 -17.544 0.910 1.00 96.56 199 ARG A N 1
ATOM 1593 C CA . ARG A 1 199 ? 19.088 -18.775 1.305 1.00 96.56 199 ARG A CA 1
ATOM 1594 C C . ARG A 1 199 ? 19.901 -18.605 2.590 1.00 96.56 199 ARG A C 1
ATOM 1596 O O . ARG A 1 199 ? 20.098 -19.569 3.325 1.00 96.56 199 ARG A O 1
ATOM 1603 N N . LYS A 1 200 ? 20.420 -17.403 2.841 1.00 95.75 200 LYS A N 1
ATOM 1604 C CA . LYS A 1 200 ? 21.219 -17.078 4.031 1.00 95.75 200 LYS A CA 1
ATOM 1605 C C . LYS A 1 200 ? 20.376 -16.534 5.190 1.00 95.75 200 LYS A C 1
ATOM 1607 O O . LYS A 1 200 ? 20.951 -16.255 6.236 1.00 95.75 200 LYS A O 1
ATOM 1612 N N . ALA A 1 201 ? 19.061 -16.415 5.012 1.00 95.81 201 ALA A N 1
ATOM 1613 C CA . ALA A 1 201 ? 18.128 -15.823 5.963 1.00 95.81 201 ALA A CA 1
ATOM 1614 C C . ALA A 1 201 ? 17.110 -16.862 6.482 1.00 95.81 201 ALA A C 1
ATOM 1616 O O . ALA A 1 201 ? 15.934 -16.815 6.124 1.00 95.81 201 ALA A O 1
ATOM 1617 N N . PRO A 1 202 ? 17.520 -17.826 7.328 1.00 93.75 202 PRO A N 1
ATOM 1618 C CA . PRO A 1 202 ? 16.610 -18.857 7.846 1.00 93.75 202 PRO A CA 1
ATOM 1619 C C . PRO A 1 202 ? 15.507 -18.293 8.761 1.00 93.75 202 PRO A C 1
ATOM 1621 O O . PRO A 1 202 ? 14.494 -18.953 9.002 1.00 93.75 202 PRO A O 1
ATOM 1624 N N . THR A 1 203 ? 15.704 -17.082 9.286 1.00 96.31 203 THR A N 1
ATOM 1625 C CA . THR A 1 203 ? 14.752 -16.351 10.129 1.00 96.31 203 THR A CA 1
ATOM 1626 C C . THR A 1 203 ? 13.710 -15.576 9.333 1.00 96.31 203 THR A C 1
ATOM 1628 O O . THR A 1 203 ? 12.819 -15.004 9.950 1.00 96.31 203 THR A O 1
ATOM 1631 N N . LEU A 1 204 ? 13.788 -15.552 7.998 1.00 98.00 204 LEU A N 1
ATOM 1632 C CA . LEU A 1 204 ? 12.855 -14.797 7.170 1.00 98.00 204 LEU A CA 1
ATOM 1633 C C . LEU A 1 204 ? 11.417 -15.298 7.393 1.00 98.00 204 LEU A C 1
ATOM 1635 O O . LEU A 1 204 ? 11.139 -16.500 7.332 1.00 98.00 204 LEU A O 1
ATOM 1639 N N . ARG A 1 205 ? 10.518 -14.359 7.693 1.00 97.56 205 ARG A N 1
ATOM 1640 C CA . ARG A 1 205 ? 9.081 -14.557 7.937 1.00 97.56 205 ARG A CA 1
ATOM 1641 C C . ARG A 1 205 ? 8.213 -13.718 7.008 1.00 97.56 205 ARG A C 1
ATOM 1643 O O . ARG A 1 205 ? 7.076 -14.107 6.772 1.00 97.56 205 ARG A O 1
ATOM 1650 N N . SER A 1 206 ? 8.725 -12.612 6.479 1.00 97.56 206 SER A N 1
ATOM 1651 C CA . SER A 1 206 ? 8.003 -11.754 5.539 1.00 97.56 206 SER A CA 1
ATOM 1652 C C . SER A 1 206 ? 8.847 -11.489 4.300 1.00 97.56 206 SER A C 1
ATOM 1654 O O . SER A 1 206 ? 10.025 -11.144 4.421 1.00 97.56 206 SER A O 1
ATOM 1656 N N . LEU A 1 207 ? 8.251 -11.665 3.123 1.00 98.25 207 LEU A N 1
ATOM 1657 C CA . LEU A 1 207 ? 8.877 -11.368 1.838 1.00 98.25 207 LEU A CA 1
ATOM 1658 C C . LEU A 1 207 ? 7.906 -10.573 0.966 1.00 98.25 207 LEU A C 1
ATOM 1660 O O . LEU A 1 207 ? 6.799 -11.040 0.714 1.00 98.25 207 LEU A O 1
ATOM 1664 N N . GLY A 1 208 ? 8.334 -9.415 0.473 1.00 97.81 208 GLY A N 1
ATOM 1665 C CA . GLY A 1 208 ? 7.606 -8.647 -0.536 1.00 97.81 208 GLY A CA 1
ATOM 1666 C C . GLY A 1 208 ? 8.509 -8.274 -1.697 1.00 97.81 208 GLY A C 1
ATOM 1667 O O . GLY A 1 208 ? 9.617 -7.795 -1.473 1.00 97.81 208 GLY A O 1
ATOM 1668 N N . LEU A 1 209 ? 8.072 -8.522 -2.926 1.00 98.19 209 LEU A N 1
ATOM 1669 C CA . LEU A 1 209 ? 8.858 -8.242 -4.127 1.00 98.19 209 LEU A CA 1
ATOM 1670 C C . LEU A 1 209 ? 7.952 -7.656 -5.209 1.00 98.19 209 LEU A C 1
ATOM 1672 O O . LEU A 1 209 ? 6.853 -8.164 -5.403 1.00 98.19 209 LEU A O 1
ATOM 1676 N N . SER A 1 210 ? 8.423 -6.645 -5.935 1.00 96.94 210 SER A N 1
ATOM 1677 C CA . SER A 1 210 ? 7.720 -6.070 -7.093 1.00 96.94 210 SER A CA 1
ATOM 1678 C C . SER A 1 210 ? 8.716 -5.593 -8.145 1.00 96.94 210 SER A C 1
ATOM 1680 O O . SER A 1 210 ? 9.775 -5.071 -7.788 1.00 96.94 210 SER A O 1
ATOM 1682 N N . LEU A 1 211 ? 8.401 -5.776 -9.428 1.00 96.75 211 LEU A N 1
ATOM 1683 C CA . LEU A 1 211 ? 9.205 -5.247 -10.531 1.00 96.75 211 LEU A CA 1
ATOM 1684 C C . LEU A 1 211 ? 8.754 -3.829 -10.890 1.00 96.75 211 LEU A C 1
ATOM 1686 O O . LEU A 1 211 ? 7.562 -3.533 -10.878 1.00 96.75 211 LEU A O 1
ATOM 1690 N N . ALA A 1 212 ? 9.702 -2.968 -11.256 1.00 94.12 212 ALA A N 1
ATOM 1691 C CA . ALA A 1 212 ? 9.391 -1.632 -11.741 1.00 94.12 212 ALA A CA 1
ATOM 1692 C C . ALA A 1 212 ? 8.673 -1.701 -13.097 1.00 94.12 212 ALA A C 1
ATOM 1694 O O . ALA A 1 212 ? 9.097 -2.415 -14.013 1.00 94.12 212 ALA A O 1
ATOM 1695 N N . ILE A 1 213 ? 7.632 -0.883 -13.251 1.00 92.50 213 ILE A N 1
ATOM 1696 C CA . ILE A 1 213 ? 6.880 -0.730 -14.503 1.00 92.50 213 ILE A CA 1
ATOM 1697 C C . ILE A 1 213 ? 7.810 -0.353 -15.669 1.00 92.50 213 ILE A C 1
ATOM 1699 O O . ILE A 1 213 ? 7.678 -0.907 -16.760 1.00 92.50 213 ILE A O 1
ATOM 1703 N N . GLY A 1 214 ? 8.793 0.525 -15.433 1.00 90.75 214 GLY A N 1
ATOM 1704 C CA . GLY A 1 214 ? 9.777 0.924 -16.449 1.00 90.75 214 GLY A CA 1
ATOM 1705 C C . GLY A 1 214 ? 10.588 -0.251 -16.994 1.00 90.75 214 GLY A C 1
ATOM 1706 O O . GLY A 1 214 ? 10.701 -0.417 -18.206 1.00 90.75 214 GLY A O 1
ATOM 1707 N N . SER A 1 215 ? 11.037 -1.152 -16.117 1.00 92.56 215 SER A N 1
ATOM 1708 C CA . SER A 1 215 ? 11.805 -2.337 -16.515 1.00 92.56 215 SER A CA 1
ATOM 1709 C C . SER A 1 215 ? 10.981 -3.337 -17.308 1.00 92.56 215 SER A C 1
ATOM 1711 O O . SER A 1 215 ? 11.499 -3.964 -18.234 1.00 92.56 215 SER A O 1
ATOM 1713 N N . ILE A 1 216 ? 9.704 -3.492 -16.951 1.00 93.38 216 ILE A N 1
ATOM 1714 C CA . ILE A 1 216 ? 8.754 -4.315 -17.705 1.00 93.38 216 ILE A CA 1
ATOM 1715 C C . ILE A 1 216 ? 8.561 -3.726 -19.104 1.00 93.38 216 ILE A C 1
ATOM 1717 O O . ILE A 1 216 ? 8.679 -4.465 -20.082 1.00 93.38 216 ILE A O 1
ATOM 1721 N N . ALA A 1 217 ? 8.326 -2.413 -19.203 1.00 90.75 217 ALA A N 1
ATOM 1722 C CA . ALA A 1 217 ? 8.139 -1.710 -20.469 1.00 90.75 217 ALA A CA 1
ATOM 1723 C C . ALA A 1 217 ? 9.365 -1.803 -21.378 1.00 90.75 217 ALA A C 1
ATOM 1725 O O . ALA A 1 217 ? 9.245 -2.251 -22.516 1.00 90.75 217 ALA A O 1
ATOM 1726 N N . ARG A 1 218 ? 10.559 -1.521 -20.850 1.00 89.88 218 ARG A N 1
ATOM 1727 C CA . ARG A 1 218 ? 11.820 -1.675 -21.583 1.00 89.88 218 ARG A CA 1
ATOM 1728 C C . ARG A 1 218 ? 12.010 -3.110 -22.080 1.00 89.88 218 ARG A C 1
ATOM 1730 O O . ARG A 1 218 ? 12.290 -3.330 -23.254 1.00 89.88 218 ARG A O 1
ATOM 1737 N N . CYS A 1 219 ? 11.800 -4.112 -21.221 1.00 91.62 219 CYS A N 1
ATOM 1738 C CA . CYS A 1 219 ? 11.907 -5.515 -21.632 1.00 91.62 219 CYS A CA 1
ATOM 1739 C C . CYS A 1 219 ? 10.867 -5.898 -22.693 1.00 91.62 219 CYS A C 1
ATOM 1741 O O . CYS A 1 219 ? 11.169 -6.712 -23.562 1.00 91.62 219 CYS A O 1
ATOM 1743 N N . TYR A 1 220 ? 9.649 -5.363 -22.613 1.00 91.31 220 TYR A N 1
ATOM 1744 C CA . TYR A 1 220 ? 8.600 -5.606 -23.599 1.00 91.31 220 TYR A CA 1
ATOM 1745 C C . TYR A 1 220 ? 8.966 -4.993 -24.957 1.00 91.31 220 TYR A C 1
ATOM 1747 O O . TYR A 1 220 ? 9.003 -5.720 -25.951 1.00 91.31 220 TYR A O 1
ATOM 1755 N N . ASN A 1 221 ? 9.341 -3.712 -24.979 1.00 88.50 221 ASN A N 1
ATOM 1756 C CA . ASN A 1 221 ? 9.700 -2.973 -26.192 1.00 88.50 221 ASN A CA 1
ATOM 1757 C C . ASN A 1 221 ? 10.940 -3.558 -26.886 1.00 88.50 221 ASN A C 1
ATOM 1759 O O . ASN A 1 221 ? 10.953 -3.703 -28.104 1.00 88.50 221 ASN A O 1
ATOM 1763 N N . SER A 1 222 ? 11.942 -4.011 -26.126 1.00 88.38 222 SER A N 1
ATOM 1764 C CA . SER A 1 222 ? 13.124 -4.694 -26.677 1.00 88.38 222 SER A CA 1
ATOM 1765 C C . SER A 1 222 ? 12.887 -6.169 -27.058 1.00 88.38 222 SER A C 1
ATOM 1767 O O . SER A 1 222 ? 13.835 -6.888 -27.375 1.00 88.38 222 SER A O 1
ATOM 1769 N N . GLY A 1 223 ? 11.654 -6.687 -26.976 1.00 90.12 223 GLY A N 1
ATOM 1770 C CA . GLY A 1 223 ? 11.347 -8.090 -27.294 1.00 90.12 223 GLY A CA 1
ATOM 1771 C C . GLY A 1 223 ? 11.930 -9.112 -26.302 1.00 90.12 223 GLY A C 1
ATOM 1772 O O . GLY A 1 223 ? 12.038 -10.304 -26.596 1.00 90.12 223 GLY A O 1
ATOM 1773 N N . HIS A 1 224 ? 12.301 -8.674 -25.100 1.00 91.94 224 HIS A N 1
ATOM 1774 C CA . HIS A 1 224 ? 12.880 -9.469 -24.015 1.00 91.94 224 HIS A CA 1
ATOM 1775 C C . HIS A 1 224 ? 11.853 -9.858 -22.941 1.00 91.94 224 HIS A C 1
ATOM 1777 O O . HIS A 1 224 ? 12.184 -9.971 -21.760 1.00 91.94 224 HIS A O 1
ATOM 1783 N N . VAL A 1 225 ? 10.611 -10.146 -23.346 1.00 91.88 225 VAL A N 1
ATOM 1784 C CA . VAL A 1 225 ? 9.495 -10.546 -22.461 1.00 91.88 225 VAL A CA 1
ATOM 1785 C C . VAL A 1 225 ? 9.878 -11.668 -21.486 1.00 91.88 225 VAL A C 1
ATOM 1787 O O . VAL A 1 225 ? 9.460 -11.675 -20.330 1.00 91.88 225 VAL A O 1
ATOM 1790 N N . GLY A 1 226 ? 10.750 -12.590 -21.908 1.00 91.44 226 GLY A N 1
ATOM 1791 C CA . GLY A 1 226 ? 11.260 -13.676 -21.067 1.00 91.44 226 GLY A CA 1
ATOM 1792 C C . GLY A 1 226 ? 12.070 -13.238 -19.837 1.00 91.44 226 GLY A C 1
ATOM 1793 O O . GLY A 1 226 ? 12.346 -14.084 -18.990 1.00 91.44 226 GLY A O 1
ATOM 1794 N N . GLN A 1 227 ? 12.455 -11.963 -19.706 1.00 92.75 227 GLN A N 1
ATOM 1795 C CA . GLN A 1 227 ? 13.132 -11.439 -18.514 1.00 92.75 227 GLN A CA 1
ATOM 1796 C C . GLN A 1 227 ? 12.171 -11.301 -17.329 1.00 92.75 227 GLN A C 1
ATOM 1798 O O . GLN A 1 227 ? 12.481 -11.808 -16.245 1.00 92.75 227 GLN A O 1
ATOM 1803 N N . TYR A 1 228 ? 10.993 -10.702 -17.540 1.00 94.06 228 TYR A N 1
ATOM 1804 C CA . TYR A 1 228 ? 9.985 -10.498 -16.492 1.00 94.06 228 TYR A CA 1
ATOM 1805 C C . TYR A 1 228 ? 8.919 -11.606 -16.462 1.00 94.06 228 TYR A C 1
ATOM 1807 O O . TYR A 1 228 ? 8.495 -12.015 -15.384 1.00 94.06 228 TYR A O 1
ATOM 1815 N N . ASN A 1 229 ? 8.527 -12.175 -17.608 1.00 92.38 229 ASN A N 1
ATOM 1816 C CA . ASN A 1 229 ? 7.512 -13.231 -17.635 1.00 92.38 229 ASN A CA 1
ATOM 1817 C C . ASN A 1 229 ? 8.043 -14.504 -16.950 1.00 92.38 229 ASN A C 1
ATOM 1819 O O . ASN A 1 229 ? 9.109 -15.007 -17.321 1.00 92.38 229 ASN A O 1
ATOM 1823 N N . GLY A 1 230 ? 7.340 -15.012 -15.934 1.00 92.44 230 GLY A N 1
ATOM 1824 C CA . GLY A 1 230 ? 7.767 -16.152 -15.114 1.00 92.44 230 GLY A CA 1
ATOM 1825 C C . GLY A 1 230 ? 8.995 -15.863 -14.242 1.00 92.44 230 GLY A C 1
ATOM 1826 O O . GLY A 1 230 ? 9.726 -16.787 -13.869 1.00 92.44 230 GLY A O 1
ATOM 1827 N N . TRP A 1 231 ? 9.279 -14.586 -13.950 1.00 96.31 231 TRP A N 1
ATOM 1828 C CA . TRP A 1 231 ? 10.428 -14.187 -13.132 1.00 96.31 231 TRP A CA 1
ATOM 1829 C C . TRP A 1 231 ? 10.391 -14.836 -11.746 1.00 96.31 231 TRP A C 1
ATOM 1831 O O . TRP A 1 231 ? 11.400 -15.392 -11.301 1.00 96.31 231 TRP A O 1
ATOM 1841 N N . PHE A 1 232 ? 9.217 -14.857 -11.110 1.00 96.94 232 PHE A N 1
ATOM 1842 C CA . PHE A 1 232 ? 9.039 -15.462 -9.793 1.00 96.94 232 PHE A CA 1
ATOM 1843 C C . PHE A 1 232 ? 9.166 -16.992 -9.827 1.00 96.94 232 PHE A C 1
ATOM 1845 O O . PHE A 1 232 ? 9.851 -17.564 -8.984 1.00 96.94 232 PHE A O 1
ATOM 1852 N N . ASP A 1 233 ? 8.630 -17.672 -10.847 1.00 97.38 233 ASP A N 1
ATOM 1853 C CA . ASP A 1 233 ? 8.809 -19.124 -11.001 1.00 97.38 233 ASP A CA 1
ATOM 1854 C C . ASP A 1 233 ? 10.291 -19.508 -11.144 1.00 97.38 233 ASP A C 1
ATOM 1856 O O . ASP A 1 233 ? 10.753 -20.497 -10.562 1.00 97.38 233 ASP A O 1
ATOM 1860 N N . ARG A 1 234 ? 11.077 -18.701 -11.875 1.00 97.69 234 ARG A N 1
ATOM 1861 C CA . ARG A 1 234 ? 12.535 -18.881 -11.964 1.00 97.69 234 ARG A CA 1
ATOM 1862 C C . ARG A 1 234 ? 13.219 -18.665 -10.618 1.00 97.69 234 ARG A C 1
ATOM 1864 O O . ARG A 1 234 ? 14.111 -19.446 -10.290 1.00 97.69 234 ARG A O 1
ATOM 1871 N N . LEU A 1 235 ? 12.791 -17.671 -9.837 1.00 97.88 235 LEU A N 1
ATOM 1872 C CA . LEU A 1 235 ? 13.302 -17.419 -8.485 1.00 97.88 235 LEU A CA 1
ATOM 1873 C C . LEU A 1 235 ? 13.054 -18.637 -7.588 1.00 97.88 235 LEU A C 1
ATOM 1875 O O . LEU A 1 235 ? 13.993 -19.163 -6.986 1.00 97.88 235 LEU A O 1
ATOM 1879 N N . CYS A 1 236 ? 11.817 -19.140 -7.563 1.00 98.19 236 CYS A N 1
ATOM 1880 C CA . CYS A 1 236 ? 11.441 -20.341 -6.821 1.00 98.19 236 CYS A CA 1
ATOM 1881 C C . CYS A 1 236 ? 12.275 -21.558 -7.254 1.00 98.19 236 CYS A C 1
ATOM 1883 O O . CYS A 1 236 ? 12.807 -22.286 -6.415 1.00 98.19 236 CYS A O 1
ATOM 1885 N N . GLY A 1 237 ? 12.442 -21.764 -8.565 1.00 97.81 237 GLY A N 1
ATOM 1886 C CA . GLY A 1 237 ? 13.226 -22.869 -9.117 1.00 97.81 237 GLY A CA 1
ATOM 1887 C C . GLY A 1 237 ? 14.732 -22.768 -8.841 1.00 97.81 237 GLY A C 1
ATOM 1888 O O . GLY A 1 237 ? 15.394 -23.782 -8.617 1.00 97.81 237 GLY A O 1
ATOM 1889 N N . GLU A 1 238 ? 15.311 -21.568 -8.852 1.00 97.81 238 GLU A N 1
ATOM 1890 C CA . GLU A 1 238 ? 16.705 -21.316 -8.456 1.00 97.81 238 GLU A CA 1
ATOM 1891 C C . GLU A 1 238 ? 16.915 -21.567 -6.957 1.00 97.81 238 GLU A C 1
ATOM 1893 O O . GLU A 1 238 ? 17.875 -22.247 -6.582 1.00 97.81 238 GLU A O 1
ATOM 1898 N N . TYR A 1 239 ? 15.985 -21.112 -6.112 1.00 97.81 239 TYR A N 1
ATOM 1899 C CA . TYR A 1 239 ? 16.007 -21.390 -4.678 1.00 97.81 239 TYR A CA 1
ATOM 1900 C C . TYR A 1 239 ? 15.926 -22.893 -4.390 1.00 97.81 239 TYR A C 1
ATOM 1902 O O . TYR A 1 239 ? 16.795 -23.433 -3.701 1.00 97.81 239 TYR A O 1
ATOM 1910 N N . ALA A 1 240 ? 14.959 -23.595 -4.986 1.00 96.88 240 ALA A N 1
ATOM 1911 C CA . ALA A 1 240 ? 14.779 -25.034 -4.805 1.00 96.88 240 ALA A CA 1
ATOM 1912 C C . ALA A 1 240 ? 16.011 -25.837 -5.266 1.00 96.88 240 ALA A C 1
ATOM 1914 O O . ALA A 1 240 ? 16.475 -26.735 -4.561 1.00 96.88 240 ALA A O 1
ATOM 1915 N N . ARG A 1 241 ? 16.614 -25.476 -6.411 1.00 97.25 241 ARG A N 1
ATOM 1916 C CA . ARG A 1 241 ? 17.851 -26.112 -6.911 1.00 97.25 241 ARG A CA 1
ATOM 1917 C C . ARG A 1 241 ? 19.060 -25.896 -6.005 1.00 97.25 241 ARG A C 1
ATOM 1919 O O . ARG A 1 241 ? 20.002 -26.682 -6.069 1.00 97.25 241 ARG A O 1
ATOM 1926 N N . SER A 1 242 ? 19.049 -24.865 -5.162 1.00 96.00 242 SER A N 1
ATOM 1927 C CA . SER A 1 242 ? 20.125 -24.631 -4.197 1.00 96.00 242 SER A CA 1
ATOM 1928 C C . SER A 1 242 ? 20.150 -25.652 -3.050 1.00 96.00 242 SER A C 1
ATOM 1930 O O . SER A 1 242 ? 21.126 -25.687 -2.301 1.00 96.00 242 SER A O 1
ATOM 1932 N N . GLY A 1 243 ? 19.102 -26.478 -2.912 1.00 95.56 243 GLY A N 1
ATOM 1933 C CA . GLY A 1 243 ? 18.956 -27.457 -1.832 1.00 95.56 243 GLY A CA 1
ATOM 1934 C C . GLY A 1 243 ? 18.609 -26.835 -0.477 1.00 95.56 243 GLY A C 1
ATOM 1935 O O . GLY A 1 243 ? 18.688 -27.517 0.544 1.00 95.56 243 GLY A O 1
ATOM 1936 N N . ALA A 1 244 ? 18.259 -25.547 -0.454 1.00 95.12 244 ALA A N 1
ATOM 1937 C CA . ALA A 1 244 ? 17.791 -24.871 0.745 1.00 95.12 244 ALA A CA 1
ATOM 1938 C C . ALA A 1 244 ? 16.453 -25.471 1.227 1.00 95.12 244 ALA A C 1
ATOM 1940 O O . ALA A 1 244 ? 15.644 -25.907 0.402 1.00 95.12 244 ALA A O 1
ATOM 1941 N N . PRO A 1 245 ? 16.204 -25.515 2.549 1.00 96.00 245 PRO A N 1
ATOM 1942 C CA . PRO A 1 245 ? 14.892 -25.888 3.067 1.00 96.00 245 PRO A CA 1
ATOM 1943 C C . PRO A 1 245 ? 13.841 -24.867 2.621 1.00 96.00 245 PRO A C 1
ATOM 1945 O O . PRO A 1 245 ? 14.162 -23.704 2.416 1.00 96.00 245 PRO A O 1
ATOM 1948 N N . ARG A 1 246 ? 12.578 -25.287 2.506 1.00 97.19 246 ARG A N 1
ATOM 1949 C CA . ARG A 1 246 ? 11.469 -24.373 2.193 1.00 97.19 246 ARG A CA 1
ATOM 1950 C C . ARG A 1 246 ? 11.388 -23.247 3.227 1.00 97.19 246 ARG A C 1
ATOM 1952 O O . ARG A 1 246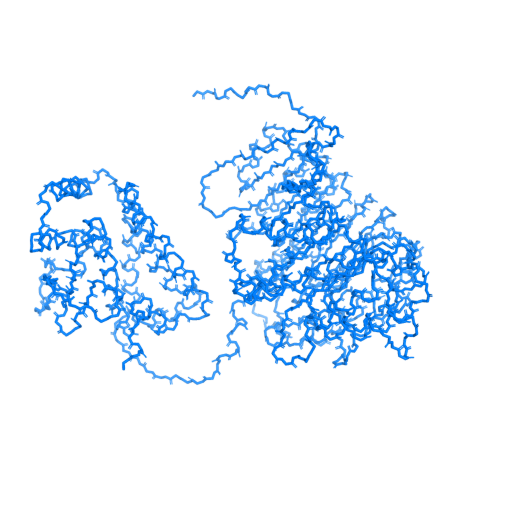 ? 11.571 -23.490 4.422 1.00 97.19 246 ARG A O 1
ATOM 1959 N N . LEU A 1 247 ? 11.093 -22.032 2.772 1.00 97.38 247 LEU A N 1
ATOM 1960 C CA . LEU A 1 247 ? 10.981 -20.870 3.652 1.00 97.38 247 LEU A CA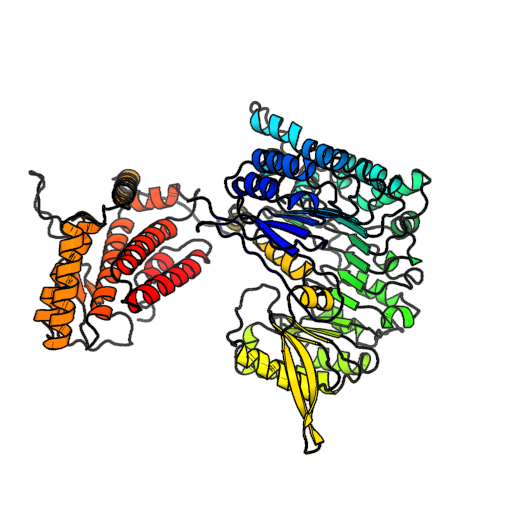 1
ATOM 1961 C C . LEU A 1 247 ? 9.720 -20.958 4.518 1.00 97.38 247 LEU A C 1
ATOM 1963 O O . LEU A 1 247 ? 8.632 -21.226 4.018 1.00 97.38 247 LEU A O 1
ATOM 1967 N N . GLN A 1 248 ? 9.854 -20.664 5.808 1.00 97.25 248 GLN A N 1
ATOM 1968 C CA . GLN A 1 248 ? 8.736 -20.594 6.756 1.00 97.25 248 GLN A CA 1
ATOM 1969 C C . GLN A 1 248 ? 8.163 -19.171 6.800 1.00 97.25 248 GLN A C 1
ATOM 1971 O O . GLN A 1 248 ? 8.240 -18.492 7.825 1.00 97.25 248 GLN A O 1
ATOM 1976 N N . LEU A 1 249 ? 7.666 -18.685 5.660 1.00 97.31 249 LEU A N 1
ATOM 1977 C CA . LEU A 1 249 ? 7.090 -17.343 5.569 1.00 97.31 249 LEU A CA 1
ATOM 1978 C C . LEU A 1 249 ? 5.699 -17.312 6.207 1.00 97.31 249 LEU A C 1
ATOM 1980 O O . LEU A 1 249 ? 4.866 -18.154 5.895 1.00 97.31 249 LEU A O 1
ATOM 1984 N N . GLY A 1 250 ? 5.462 -16.316 7.061 1.00 95.19 250 GLY A N 1
ATOM 1985 C CA . GLY A 1 250 ? 4.136 -15.934 7.544 1.00 95.19 250 GLY A CA 1
ATOM 1986 C C . GLY A 1 250 ? 3.442 -14.926 6.625 1.00 95.19 250 GLY A C 1
ATOM 1987 O O . GLY A 1 250 ? 2.220 -14.940 6.534 1.00 95.19 250 GLY A O 1
ATOM 1988 N N . SER A 1 251 ? 4.198 -14.095 5.902 1.00 94.88 251 SER A N 1
ATOM 1989 C CA . SER A 1 251 ? 3.655 -13.108 4.961 1.00 94.88 251 SER A CA 1
ATOM 1990 C C . SER A 1 251 ? 4.382 -13.154 3.619 1.00 94.88 251 SER A C 1
ATOM 1992 O O . SER A 1 251 ? 5.616 -13.225 3.574 1.00 94.88 251 SER A O 1
ATOM 1994 N N . LEU A 1 252 ? 3.613 -13.113 2.530 1.00 97.12 252 LEU A N 1
ATOM 1995 C CA . LEU A 1 252 ? 4.116 -13.045 1.163 1.00 97.12 252 LEU A CA 1
ATOM 1996 C C . LEU A 1 252 ? 3.362 -11.974 0.366 1.00 97.12 252 LEU A C 1
ATOM 1998 O O . LEU A 1 252 ? 2.149 -12.066 0.186 1.00 97.12 252 LEU A O 1
ATOM 2002 N N . ILE A 1 253 ? 4.097 -10.993 -0.153 1.00 96.56 253 ILE A N 1
ATOM 2003 C CA . ILE A 1 253 ? 3.575 -9.945 -1.031 1.00 96.56 253 ILE A CA 1
ATOM 2004 C C . ILE A 1 253 ? 4.157 -10.151 -2.432 1.00 96.56 253 ILE A C 1
ATOM 2006 O O . ILE A 1 253 ? 5.364 -10.040 -2.655 1.00 96.56 253 ILE A O 1
ATOM 2010 N N . CYS A 1 254 ? 3.272 -10.493 -3.358 1.00 96.56 254 CYS A N 1
ATOM 2011 C CA . CYS A 1 254 ? 3.533 -10.716 -4.771 1.00 96.56 254 CYS A CA 1
ATOM 2012 C C . CYS A 1 254 ? 3.158 -9.442 -5.532 1.00 96.56 254 CYS A C 1
ATOM 2014 O O . CYS A 1 254 ? 2.002 -9.285 -5.908 1.00 96.56 254 CYS A O 1
ATOM 2016 N N . GLY A 1 255 ? 4.093 -8.509 -5.688 1.00 94.62 255 GLY A N 1
ATOM 2017 C CA . GLY A 1 255 ? 3.862 -7.259 -6.408 1.00 94.62 255 GLY A CA 1
ATOM 2018 C C . GLY A 1 255 ? 3.832 -7.429 -7.931 1.00 94.62 255 GLY A C 1
ATOM 2019 O O . GLY A 1 255 ? 3.803 -8.544 -8.460 1.00 94.62 255 GLY A O 1
ATOM 2020 N N . THR A 1 256 ? 3.868 -6.306 -8.642 1.00 93.19 256 THR A N 1
ATOM 2021 C CA . THR A 1 256 ? 3.803 -6.215 -10.107 1.00 93.19 256 THR A CA 1
ATOM 2022 C C . THR A 1 256 ? 4.773 -7.197 -10.778 1.00 93.19 256 THR A C 1
ATOM 2024 O O . THR A 1 256 ? 5.982 -7.164 -10.544 1.00 93.19 256 THR A O 1
ATOM 2027 N N . ALA A 1 257 ? 4.227 -8.088 -11.618 1.00 93.19 257 ALA A N 1
ATOM 2028 C CA . ALA A 1 257 ? 4.938 -9.163 -12.330 1.00 93.19 257 ALA A CA 1
ATOM 2029 C C . ALA A 1 257 ? 5.725 -10.166 -11.445 1.00 93.19 257 ALA A C 1
ATOM 2031 O O . ALA A 1 257 ? 6.534 -10.949 -11.954 1.00 93.19 257 ALA A O 1
ATOM 2032 N N . VAL A 1 258 ? 5.483 -10.195 -10.128 1.00 95.12 258 VAL A N 1
ATOM 2033 C CA . VAL A 1 258 ? 6.119 -11.112 -9.168 1.00 95.12 258 VAL A CA 1
ATOM 2034 C C . VAL A 1 258 ? 5.083 -12.065 -8.579 1.00 95.12 258 VAL A C 1
ATOM 2036 O O . VAL A 1 258 ? 4.716 -11.965 -7.416 1.00 95.12 258 VAL A O 1
ATOM 2039 N N . TYR A 1 259 ? 4.626 -13.034 -9.366 1.00 93.44 259 TYR A N 1
ATOM 2040 C CA . TYR A 1 259 ? 3.624 -14.014 -8.936 1.00 93.44 259 TYR A CA 1
ATOM 2041 C C . TYR A 1 259 ? 3.872 -15.395 -9.564 1.00 93.44 259 TYR A C 1
ATOM 2043 O O . TYR A 1 259 ? 4.528 -15.495 -10.605 1.00 93.44 259 TYR A O 1
ATOM 2051 N N . PRO A 1 260 ? 3.394 -16.488 -8.938 1.00 94.69 260 PRO A N 1
ATOM 2052 C CA . PRO A 1 260 ? 3.567 -17.828 -9.482 1.00 94.69 260 PRO A CA 1
ATOM 2053 C C . PRO A 1 260 ? 2.605 -18.059 -10.649 1.00 94.69 260 PRO A C 1
ATOM 2055 O O . PRO A 1 260 ? 1.393 -17.925 -10.490 1.00 94.69 260 PRO A O 1
ATOM 2058 N N . THR A 1 261 ? 3.130 -18.484 -11.796 1.00 93.38 261 THR A N 1
ATOM 2059 C CA . THR A 1 261 ? 2.304 -18.976 -12.919 1.00 93.38 261 THR A CA 1
ATOM 2060 C C . THR A 1 261 ? 2.097 -20.488 -12.852 1.00 93.38 261 THR A C 1
ATOM 2062 O O . THR A 1 261 ? 1.264 -21.055 -13.556 1.00 93.38 261 THR A O 1
ATOM 2065 N N . ARG A 1 262 ? 2.847 -21.176 -11.979 1.00 92.62 262 ARG A N 1
ATOM 2066 C CA . ARG A 1 262 ? 2.744 -22.622 -11.777 1.00 92.62 262 ARG A CA 1
ATOM 2067 C C . ARG A 1 262 ? 2.532 -22.974 -10.316 1.00 92.62 262 ARG A C 1
ATOM 2069 O O . ARG A 1 262 ? 3.225 -22.472 -9.431 1.00 92.62 262 ARG A O 1
ATOM 2076 N N . ALA A 1 263 ? 1.642 -23.933 -10.077 1.00 87.75 263 ALA A N 1
ATOM 2077 C CA . ALA A 1 263 ? 1.304 -24.349 -8.721 1.00 87.75 263 ALA A CA 1
ATOM 2078 C C . ALA A 1 263 ? 2.472 -24.985 -7.948 1.00 87.75 263 ALA A C 1
ATOM 2080 O O . ALA A 1 263 ? 2.587 -24.846 -6.728 1.00 87.75 263 ALA A O 1
ATOM 2081 N N . ASP A 1 264 ? 3.376 -25.667 -8.654 1.00 92.25 264 ASP A N 1
ATOM 2082 C CA . ASP A 1 264 ? 4.523 -26.333 -8.046 1.00 92.25 264 ASP A CA 1
ATOM 2083 C C . ASP A 1 264 ? 5.618 -25.354 -7.598 1.00 92.25 264 ASP A C 1
ATOM 2085 O O . ASP A 1 264 ? 6.287 -25.628 -6.596 1.00 92.25 264 ASP A O 1
ATOM 2089 N N . SER A 1 265 ? 5.770 -24.206 -8.268 1.00 94.44 265 SER A N 1
ATOM 2090 C CA . SER A 1 265 ? 6.782 -23.191 -7.945 1.00 94.44 265 SER A CA 1
ATOM 2091 C C . SER A 1 265 ? 6.709 -22.756 -6.486 1.00 94.44 265 SER A C 1
ATOM 2093 O O . SER A 1 265 ? 7.705 -22.843 -5.763 1.00 94.44 265 SER A O 1
ATOM 2095 N N . LEU A 1 266 ? 5.517 -22.370 -6.025 1.00 94.06 266 LEU A N 1
ATOM 2096 C CA . LEU A 1 266 ? 5.327 -21.876 -4.666 1.00 94.06 266 LEU A CA 1
ATOM 2097 C C . LEU A 1 266 ? 5.581 -22.978 -3.630 1.00 94.06 266 LEU A C 1
ATOM 2099 O O . LEU A 1 266 ? 6.309 -22.764 -2.663 1.00 94.06 266 LEU A O 1
ATOM 2103 N N . SER A 1 267 ? 5.065 -24.187 -3.871 1.00 91.50 267 SER A N 1
ATOM 2104 C CA . SER A 1 267 ? 5.241 -25.323 -2.956 1.00 91.50 267 SER A CA 1
ATOM 2105 C C . SER A 1 267 ? 6.701 -25.766 -2.803 1.00 91.50 267 SER A C 1
ATOM 2107 O O . SER A 1 267 ? 7.075 -26.322 -1.774 1.00 91.50 267 SER A O 1
ATOM 2109 N N . ASN A 1 268 ? 7.546 -25.527 -3.810 1.00 91.12 268 ASN A N 1
ATOM 2110 C CA . ASN A 1 268 ? 8.982 -25.806 -3.748 1.00 91.12 268 ASN A CA 1
ATOM 2111 C C . ASN A 1 268 ? 9.776 -24.688 -3.061 1.00 91.12 268 ASN A C 1
ATOM 2113 O O . ASN A 1 268 ? 10.917 -24.910 -2.657 1.00 91.12 268 ASN A O 1
ATOM 2117 N N . PHE A 1 269 ? 9.173 -23.510 -2.927 1.00 96.06 269 PHE A N 1
ATOM 2118 C CA . PHE A 1 269 ? 9.800 -22.311 -2.396 1.00 96.06 269 PHE A CA 1
ATOM 2119 C C . PHE A 1 269 ? 9.480 -22.090 -0.913 1.00 96.06 269 PHE A C 1
ATOM 2121 O O . PHE A 1 269 ? 10.390 -21.864 -0.112 1.00 96.06 269 PHE A O 1
ATOM 2128 N N . ILE A 1 270 ? 8.207 -22.220 -0.530 1.00 96.44 270 ILE A N 1
ATOM 2129 C CA . ILE A 1 270 ? 7.715 -21.929 0.821 1.00 96.44 270 ILE A CA 1
ATOM 2130 C C . ILE A 1 270 ? 7.021 -23.133 1.457 1.00 96.44 270 ILE A C 1
ATOM 2132 O O . ILE A 1 270 ? 6.461 -23.999 0.784 1.00 96.44 270 ILE A O 1
ATOM 2136 N N . ASP A 1 271 ? 7.055 -23.186 2.784 1.00 96.50 271 ASP A N 1
ATOM 2137 C CA . ASP A 1 271 ? 6.188 -24.046 3.575 1.00 96.50 271 ASP A CA 1
ATOM 2138 C C . ASP A 1 271 ? 4.827 -23.360 3.731 1.00 96.50 271 ASP A C 1
ATOM 2140 O O . ASP A 1 271 ? 4.648 -22.483 4.577 1.00 96.50 271 ASP A O 1
ATOM 2144 N N . LEU A 1 272 ? 3.865 -23.764 2.897 1.00 95.06 272 LEU A N 1
ATOM 2145 C CA . LEU A 1 272 ? 2.508 -23.209 2.889 1.00 95.06 272 LEU A CA 1
ATOM 2146 C C . LEU A 1 272 ? 1.792 -23.350 4.235 1.00 95.06 272 LEU A C 1
ATOM 2148 O O . LEU A 1 272 ? 0.881 -22.578 4.518 1.00 95.06 272 LEU A O 1
ATOM 2152 N N . THR A 1 273 ? 2.215 -24.282 5.093 1.00 95.06 273 THR A N 1
ATOM 2153 C CA . THR A 1 273 ? 1.606 -24.424 6.418 1.00 95.06 273 THR A CA 1
ATOM 2154 C C . THR A 1 273 ? 1.910 -23.241 7.328 1.00 95.06 273 THR A C 1
ATOM 2156 O O . THR A 1 273 ? 1.126 -22.980 8.228 1.00 95.06 273 THR A O 1
ATOM 2159 N N . CYS A 1 274 ? 2.995 -22.499 7.092 1.00 95.50 274 CYS A N 1
ATOM 2160 C CA . CYS A 1 274 ? 3.355 -21.319 7.877 1.00 95.50 274 CYS A CA 1
ATOM 2161 C C . CYS A 1 274 ? 2.692 -20.024 7.388 1.00 95.50 274 CYS A C 1
ATOM 2163 O O . CYS A 1 274 ? 2.758 -19.026 8.099 1.00 95.50 274 CYS A O 1
ATOM 2165 N N . LEU A 1 275 ? 2.087 -20.027 6.198 1.00 95.44 275 LEU A N 1
ATOM 2166 C CA . LEU A 1 275 ? 1.620 -18.815 5.533 1.00 95.44 275 LEU A CA 1
ATOM 2167 C C . LEU A 1 275 ? 0.332 -18.289 6.176 1.00 95.44 275 LEU A C 1
ATOM 2169 O O . LEU A 1 275 ? -0.679 -18.988 6.213 1.00 95.44 275 LEU A O 1
ATOM 2173 N N . GLU A 1 276 ? 0.366 -17.045 6.655 1.00 93.00 276 GLU A N 1
ATOM 2174 C CA . GLU A 1 276 ? -0.754 -16.368 7.321 1.00 93.00 276 GLU A CA 1
ATOM 2175 C C . GLU A 1 276 ? -1.350 -15.235 6.475 1.00 93.00 276 GLU A C 1
ATOM 2177 O O . GLU A 1 276 ? -2.558 -14.988 6.548 1.00 93.00 276 GLU A O 1
ATOM 2182 N N . GLN A 1 277 ? -0.532 -14.572 5.652 1.00 93.44 277 GLN A N 1
ATOM 2183 C CA . GLN A 1 277 ? -0.933 -13.453 4.802 1.00 93.44 277 GLN A CA 1
ATOM 2184 C C . GLN A 1 277 ? -0.379 -13.582 3.381 1.00 93.44 277 GLN A C 1
ATOM 2186 O O . GLN A 1 277 ? 0.805 -13.858 3.182 1.00 93.44 277 GLN A O 1
ATOM 2191 N N . VAL A 1 278 ? -1.245 -13.310 2.403 1.00 95.19 278 VAL A N 1
ATOM 2192 C CA . VAL A 1 278 ? -0.886 -13.166 0.990 1.00 95.19 278 VAL A CA 1
ATOM 2193 C C . VAL A 1 278 ? -1.479 -11.880 0.422 1.00 95.19 278 VAL A C 1
ATOM 2195 O O . VAL A 1 278 ? -2.650 -11.573 0.660 1.00 95.19 278 VAL A O 1
ATOM 2198 N N . HIS A 1 279 ? -0.676 -11.158 -0.353 1.00 94.56 279 HIS A N 1
ATOM 2199 C CA . HIS A 1 279 ? -1.136 -10.105 -1.256 1.00 94.56 279 HIS A CA 1
ATOM 2200 C C . HIS A 1 279 ? -0.631 -10.378 -2.676 1.00 94.56 279 HIS A C 1
ATOM 2202 O O . HIS A 1 279 ? 0.531 -10.758 -2.829 1.00 94.56 279 HIS A O 1
ATOM 2208 N N . VAL A 1 280 ? -1.478 -10.188 -3.693 1.00 94.31 280 VAL A N 1
ATOM 2209 C CA . VAL A 1 280 ? -1.120 -10.357 -5.111 1.00 94.31 280 VAL A CA 1
ATOM 2210 C C . VAL A 1 280 ? -1.540 -9.143 -5.940 1.00 94.31 280 VAL A C 1
ATOM 2212 O O . VAL A 1 280 ? -2.722 -8.897 -6.153 1.00 94.31 280 VAL A O 1
ATOM 2215 N N . GLU A 1 281 ? -0.572 -8.424 -6.488 1.00 90.50 281 GLU A N 1
ATOM 2216 C CA . GLU A 1 281 ? -0.776 -7.268 -7.355 1.00 90.50 281 GLU A CA 1
ATOM 2217 C C . GLU A 1 281 ? -1.006 -7.725 -8.812 1.00 90.50 281 GLU A C 1
ATOM 2219 O O . GLU A 1 281 ? -0.144 -7.612 -9.683 1.00 90.50 281 GLU A O 1
ATOM 2224 N N . ASN A 1 282 ? -2.181 -8.299 -9.085 1.00 87.19 282 ASN A N 1
ATOM 2225 C CA . ASN A 1 282 ? -2.588 -8.857 -10.385 1.00 87.19 282 ASN A CA 1
ATOM 2226 C C . ASN A 1 282 ? -3.064 -7.796 -11.401 1.00 87.19 282 ASN A C 1
ATOM 2228 O O . ASN A 1 282 ? -3.983 -8.036 -12.189 1.00 87.19 282 ASN A O 1
ATOM 2232 N N . ARG A 1 283 ? -2.428 -6.620 -11.416 1.00 84.81 283 ARG A N 1
ATOM 2233 C CA . ARG A 1 283 ? -2.732 -5.549 -12.375 1.00 84.81 283 ARG A CA 1
ATOM 2234 C C . ARG A 1 283 ? -1.891 -5.664 -13.639 1.00 84.81 283 ARG A C 1
ATOM 2236 O O . ARG A 1 283 ? -0.719 -6.025 -13.583 1.00 84.81 283 ARG A O 1
ATOM 2243 N N . SER A 1 284 ? -2.488 -5.326 -14.777 1.00 82.88 284 SER A N 1
ATOM 2244 C CA . SER A 1 284 ? -1.718 -5.072 -15.996 1.00 82.88 284 SER A CA 1
ATOM 2245 C C . SER A 1 284 ? -0.996 -3.735 -15.892 1.00 82.88 284 SER A C 1
ATOM 2247 O O . SER A 1 284 ? -1.371 -2.869 -15.100 1.00 82.88 284 SER A O 1
ATOM 2249 N N . VAL A 1 285 ? 0.047 -3.572 -16.695 1.00 84.94 285 VAL A N 1
ATOM 2250 C CA . VAL A 1 285 ? 0.897 -2.386 -16.660 1.00 84.94 285 VAL A CA 1
ATOM 2251 C C . VAL A 1 285 ? 0.548 -1.489 -17.841 1.00 84.94 285 VAL A C 1
ATOM 2253 O O . VAL A 1 285 ? 0.388 -1.971 -18.957 1.00 84.94 285 VAL A O 1
ATOM 2256 N N . SER A 1 286 ? 0.437 -0.184 -17.609 1.00 80.31 286 SER A N 1
ATOM 2257 C CA . SER A 1 286 ? 0.266 0.816 -18.664 1.00 80.31 286 SER A CA 1
ATOM 2258 C C . SER A 1 286 ? 1.312 1.908 -18.490 1.00 80.31 286 SER A C 1
ATOM 2260 O O . SER A 1 286 ? 1.435 2.458 -17.398 1.00 80.31 286 SER A O 1
ATOM 2262 N N . ARG A 1 287 ? 2.056 2.221 -19.554 1.00 77.94 287 ARG A N 1
ATOM 2263 C CA . ARG A 1 287 ? 3.026 3.327 -19.593 1.00 77.94 287 ARG A CA 1
ATOM 2264 C C . ARG A 1 287 ? 3.059 3.916 -21.002 1.00 77.94 287 ARG A C 1
ATOM 2266 O O . ARG A 1 287 ? 3.113 3.158 -21.963 1.00 77.94 287 ARG A O 1
ATOM 2273 N N . GLU A 1 288 ? 2.992 5.240 -21.127 1.00 74.81 288 GLU A N 1
ATOM 2274 C CA . GLU A 1 288 ? 3.091 5.975 -22.410 1.00 74.81 288 GLU A CA 1
ATOM 2275 C C . GLU A 1 288 ? 2.065 5.509 -23.451 1.00 74.81 288 GLU A C 1
ATOM 2277 O O . GLU A 1 288 ? 2.364 5.347 -24.629 1.00 74.81 288 GLU A O 1
ATOM 2282 N N . GLY A 1 289 ? 0.845 5.194 -23.009 1.00 73.25 289 GLY A N 1
ATOM 2283 C CA . GLY A 1 289 ? -0.195 4.640 -23.883 1.00 73.25 289 GLY A CA 1
ATOM 2284 C C . GLY A 1 289 ? 0.044 3.189 -24.328 1.00 73.25 289 GLY A C 1
ATOM 2285 O O . GLY A 1 289 ? -0.830 2.600 -24.962 1.00 73.25 289 GLY A O 1
ATOM 2286 N N . THR A 1 290 ? 1.172 2.574 -23.958 1.00 73.75 290 THR A N 1
ATOM 2287 C CA . THR A 1 290 ? 1.430 1.148 -24.177 1.00 73.75 290 THR A CA 1
ATOM 2288 C C . THR A 1 290 ? 0.846 0.340 -23.026 1.00 73.75 290 THR A C 1
ATOM 2290 O O . THR A 1 290 ? 1.339 0.372 -21.896 1.00 73.75 290 THR A O 1
ATOM 2293 N N . TYR A 1 291 ? -0.208 -0.417 -23.325 1.00 84.94 291 TYR A N 1
ATOM 2294 C CA . TYR A 1 291 ? -0.771 -1.404 -22.412 1.00 84.94 291 TYR A CA 1
ATOM 2295 C C . TYR A 1 291 ? -0.010 -2.726 -22.539 1.00 84.94 291 TYR A C 1
ATOM 2297 O O . TYR A 1 291 ? -0.043 -3.387 -23.578 1.00 84.94 291 TYR A O 1
ATOM 2305 N N . ILE A 1 292 ? 0.670 -3.118 -21.467 1.00 85.69 292 ILE A N 1
ATOM 2306 C CA . ILE A 1 292 ? 1.407 -4.372 -21.359 1.00 85.69 292 ILE A CA 1
ATOM 2307 C C . ILE A 1 292 ? 0.569 -5.305 -20.501 1.00 85.69 292 ILE A C 1
ATOM 2309 O O . ILE A 1 292 ? 0.576 -5.248 -19.265 1.00 85.69 292 ILE A O 1
ATOM 2313 N N . SER A 1 293 ? -0.167 -6.178 -21.179 1.00 83.44 293 SER A N 1
ATOM 2314 C CA . SER A 1 293 ? -0.877 -7.247 -20.499 1.00 83.44 293 SER A CA 1
ATOM 2315 C C . SER A 1 293 ? 0.147 -8.231 -19.940 1.00 83.44 293 SER A C 1
ATOM 2317 O O . SER A 1 293 ? 0.937 -8.813 -20.684 1.00 83.44 293 SER A O 1
ATOM 2319 N N . LEU A 1 294 ? 0.179 -8.380 -18.614 1.00 83.56 294 LEU A N 1
ATOM 2320 C CA . LEU A 1 294 ? 1.089 -9.323 -17.953 1.00 83.56 294 LEU A CA 1
ATOM 2321 C C . LEU A 1 294 ? 0.572 -10.770 -17.985 1.00 83.56 294 LEU A C 1
ATOM 2323 O O . LEU A 1 294 ? 1.230 -11.690 -17.491 1.00 83.56 294 LEU A O 1
ATOM 2327 N N . TYR A 1 295 ? -0.614 -10.952 -18.546 1.00 76.00 295 TYR A N 1
ATOM 2328 C CA . TYR A 1 295 ? -1.337 -12.198 -18.682 1.00 76.00 295 TYR A CA 1
ATOM 2329 C C . TYR A 1 295 ? -2.121 -12.167 -19.988 1.00 76.00 295 TYR A C 1
ATOM 2331 O O . TYR A 1 295 ? -2.360 -11.095 -20.536 1.00 76.00 295 TYR A O 1
ATOM 2339 N N . ASP A 1 296 ? -2.481 -13.329 -20.526 1.00 66.62 296 ASP A N 1
ATOM 2340 C CA . ASP A 1 296 ? -3.318 -13.356 -21.722 1.00 66.62 296 ASP A CA 1
ATOM 2341 C C . ASP A 1 296 ? -4.649 -12.650 -21.412 1.00 66.62 296 ASP A C 1
ATOM 2343 O O . ASP A 1 296 ? -5.161 -12.740 -20.298 1.00 66.62 296 ASP A O 1
ATOM 2347 N N . SER A 1 297 ? -5.196 -11.916 -22.383 1.00 57.91 297 SER A N 1
ATOM 2348 C CA . SER A 1 297 ? -6.416 -11.090 -22.293 1.00 57.91 297 SER A CA 1
ATOM 2349 C C . SER A 1 297 ? -7.715 -11.868 -21.993 1.00 57.91 297 SER A C 1
ATOM 2351 O O . SER A 1 297 ? -8.803 -11.424 -22.357 1.00 57.91 297 SER A O 1
ATOM 2353 N N . SER A 1 298 ? -7.607 -13.061 -21.418 1.00 64.88 298 SER A N 1
ATOM 2354 C CA . SER A 1 298 ? -8.702 -13.853 -20.879 1.00 64.88 298 SER A CA 1
ATOM 2355 C C . SER A 1 298 ? -9.209 -13.288 -19.551 1.00 64.88 298 SER A C 1
ATOM 2357 O O . SER A 1 298 ? -8.519 -12.529 -18.870 1.00 64.88 298 SER A O 1
ATOM 2359 N N . GLU A 1 299 ? -10.406 -13.723 -19.168 1.00 72.38 299 GLU A N 1
ATOM 2360 C CA . GLU A 1 299 ? -10.980 -13.547 -17.826 1.00 72.38 299 GLU A CA 1
ATOM 2361 C C . GLU A 1 299 ? -9.993 -14.023 -16.726 1.00 72.38 299 GLU A C 1
ATOM 2363 O O . GLU A 1 299 ? -9.880 -13.420 -15.658 1.00 72.38 299 GLU A O 1
ATOM 2368 N N . HIS A 1 300 ? -9.154 -15.023 -17.030 1.00 82.00 300 HIS A N 1
ATOM 2369 C CA . HIS A 1 300 ? -8.085 -15.532 -16.163 1.00 82.00 300 HIS A CA 1
ATOM 2370 C C . HIS A 1 300 ? -6.782 -14.734 -16.289 1.00 82.00 300 HIS A C 1
ATOM 2372 O O . HIS A 1 300 ? -6.292 -14.481 -17.389 1.00 82.00 300 HIS A O 1
ATOM 2378 N N . SER A 1 301 ? -6.144 -14.431 -15.155 1.00 84.12 301 SER A N 1
ATOM 2379 C CA . SER A 1 301 ? -4.834 -13.765 -15.084 1.00 84.12 301 SER A CA 1
ATOM 2380 C C . SER A 1 301 ? -3.640 -14.715 -15.255 1.00 84.12 301 SER A C 1
ATOM 2382 O O . SER A 1 301 ? -2.489 -14.295 -15.178 1.00 84.12 301 SER A O 1
ATOM 2384 N N . GLY A 1 302 ? -3.865 -16.023 -15.416 1.00 86.69 302 GLY A N 1
ATOM 2385 C CA . GLY A 1 302 ? -2.786 -17.019 -15.498 1.00 86.69 302 GLY A CA 1
ATOM 2386 C C . GLY A 1 302 ? -1.955 -17.166 -14.211 1.00 86.69 302 GLY A C 1
ATOM 2387 O O . GLY A 1 302 ? -0.961 -17.898 -14.195 1.00 86.69 302 GLY A O 1
ATOM 2388 N N . ILE A 1 303 ? -2.350 -16.496 -13.126 1.00 92.56 303 ILE A N 1
ATOM 2389 C CA . ILE A 1 303 ? -1.745 -16.632 -11.805 1.00 92.56 303 ILE A CA 1
ATOM 2390 C C . ILE A 1 303 ? -2.269 -17.915 -11.168 1.00 92.56 303 ILE A C 1
ATOM 2392 O O . ILE A 1 303 ? -3.468 -18.184 -11.132 1.00 92.56 303 ILE A O 1
ATOM 2396 N N . ALA A 1 304 ? -1.372 -18.716 -10.601 1.00 94.06 304 ALA A N 1
ATOM 2397 C CA . ALA A 1 304 ? -1.733 -19.960 -9.936 1.00 94.06 304 ALA A CA 1
ATOM 2398 C C . ALA A 1 304 ? -2.319 -19.704 -8.530 1.00 94.06 304 ALA A C 1
ATOM 2400 O O . ALA A 1 304 ? -1.731 -20.125 -7.528 1.00 94.06 304 ALA A O 1
ATOM 2401 N N . PHE A 1 305 ? -3.474 -19.031 -8.427 1.00 94.56 305 PHE A N 1
ATOM 2402 C CA . PHE A 1 305 ? -4.117 -18.674 -7.151 1.00 94.56 305 PHE A CA 1
ATOM 2403 C C . PHE A 1 305 ? -4.419 -19.880 -6.254 1.00 94.56 305 PHE A C 1
ATOM 2405 O O . PHE A 1 305 ? -4.282 -19.804 -5.028 1.00 94.56 305 PHE A O 1
ATOM 2412 N N . THR A 1 306 ? -4.704 -21.036 -6.860 1.00 93.44 306 THR A N 1
ATOM 2413 C CA . THR A 1 306 ? -4.879 -22.326 -6.170 1.00 93.44 306 THR A CA 1
ATOM 2414 C C . THR A 1 306 ? -3.680 -22.715 -5.298 1.00 93.44 306 THR A C 1
ATOM 2416 O O . THR A 1 306 ? -3.818 -23.511 -4.372 1.00 93.44 306 THR A O 1
ATOM 2419 N N . SER A 1 307 ? -2.489 -22.171 -5.572 1.00 91.88 307 SER A N 1
ATOM 2420 C CA . SER A 1 307 ? -1.279 -22.401 -4.769 1.00 91.88 307 SER A CA 1
ATOM 2421 C C . SER A 1 307 ? -1.370 -21.749 -3.394 1.00 91.88 307 SER A C 1
ATOM 2423 O O . SER A 1 307 ? -0.896 -22.318 -2.411 1.00 91.88 307 SER A O 1
ATOM 2425 N N . PHE A 1 308 ? -1.979 -20.563 -3.320 1.00 92.56 308 PHE A N 1
ATOM 2426 C CA . PHE A 1 308 ? -2.178 -19.830 -2.072 1.00 92.56 308 PHE A CA 1
ATOM 2427 C C . PHE A 1 308 ? -3.377 -20.381 -1.304 1.00 92.56 308 PHE A C 1
ATOM 2429 O O . PHE A 1 308 ? -3.298 -20.558 -0.091 1.00 92.56 308 PHE A O 1
ATOM 2436 N N . LEU A 1 309 ? -4.451 -20.717 -2.019 1.00 89.19 309 LEU A N 1
ATOM 2437 C CA . LEU A 1 309 ? -5.734 -21.173 -1.476 1.00 89.19 309 LEU A CA 1
ATOM 2438 C C . LEU A 1 309 ? -5.847 -22.706 -1.428 1.00 89.19 309 LEU A C 1
ATOM 2440 O O . LEU A 1 309 ? -6.895 -23.290 -1.682 1.00 89.19 309 LEU A O 1
ATOM 2444 N N . SER A 1 310 ? -4.748 -23.388 -1.104 1.00 85.31 310 SER A N 1
ATOM 2445 C CA . SER A 1 310 ? -4.736 -24.849 -0.996 1.00 85.31 310 SER A CA 1
ATOM 2446 C C . SER A 1 310 ? -5.069 -25.327 0.423 1.00 85.31 310 SER A C 1
ATOM 2448 O O . SER A 1 310 ? -4.856 -24.623 1.410 1.00 85.31 310 SER A O 1
ATOM 2450 N N . ASN A 1 311 ? -5.455 -26.600 0.562 1.00 84.69 311 ASN A N 1
ATOM 2451 C CA . ASN A 1 311 ? -5.621 -27.258 1.870 1.00 84.69 311 ASN A CA 1
ATOM 2452 C C . ASN A 1 311 ? -4.326 -27.320 2.716 1.00 84.69 311 ASN A C 1
ATOM 2454 O O . ASN A 1 311 ? -4.371 -27.775 3.865 1.00 84.69 311 ASN A O 1
ATOM 2458 N N . GLN A 1 312 ? -3.170 -26.940 2.153 1.00 86.75 312 GLN A N 1
ATOM 2459 C CA . GLN A 1 312 ? -1.899 -26.829 2.874 1.00 86.75 312 GLN A CA 1
ATOM 2460 C C . GLN A 1 312 ? -1.772 -25.479 3.597 1.00 86.75 312 GLN A C 1
ATOM 2462 O O . GLN A 1 312 ? -1.143 -25.426 4.651 1.00 86.75 312 GLN A O 1
ATOM 2467 N N . SER A 1 313 ? -2.444 -24.432 3.113 1.00 89.94 313 SER A N 1
ATOM 2468 C CA . SER A 1 313 ? -2.430 -23.072 3.670 1.00 89.94 313 SER A CA 1
ATOM 2469 C C . SER A 1 313 ? -3.410 -22.902 4.838 1.00 89.94 313 SER A C 1
ATOM 2471 O O . SER A 1 313 ? -4.183 -21.950 4.908 1.00 89.94 313 SER A O 1
ATOM 2473 N N . ARG A 1 314 ? -3.412 -23.847 5.786 1.00 89.56 314 ARG A N 1
ATOM 2474 C CA . ARG A 1 314 ? -4.403 -23.900 6.883 1.00 89.56 314 ARG A CA 1
ATOM 2475 C C . ARG A 1 314 ? -4.277 -22.777 7.904 1.00 89.56 314 ARG A C 1
ATOM 2477 O O . ARG A 1 314 ? -5.153 -22.637 8.752 1.00 89.56 314 ARG A O 1
ATOM 2484 N N . HIS A 1 315 ? -3.188 -22.020 7.876 1.00 91.56 315 HIS A N 1
ATOM 2485 C CA . HIS A 1 315 ? -2.984 -20.861 8.741 1.00 91.56 315 HIS A CA 1
ATOM 2486 C C . HIS A 1 315 ? -3.209 -19.538 8.012 1.00 91.56 315 HIS A C 1
ATOM 2488 O O . HIS A 1 315 ? -3.086 -18.492 8.644 1.00 91.56 315 HIS A O 1
ATOM 2494 N N . LEU A 1 316 ? -3.625 -19.579 6.738 1.00 92.88 316 LEU A N 1
ATOM 2495 C CA . LEU A 1 316 ? -3.949 -18.382 5.981 1.00 92.88 316 LEU A CA 1
ATOM 2496 C C . LEU A 1 316 ? -5.135 -17.679 6.643 1.00 92.88 316 LEU A C 1
ATOM 2498 O O . LEU A 1 316 ? -6.223 -18.239 6.780 1.00 92.88 316 LEU A O 1
ATOM 2502 N N . ARG A 1 317 ? -4.893 -16.447 7.082 1.00 89.00 317 ARG A N 1
ATOM 2503 C CA . ARG A 1 317 ? -5.855 -15.565 7.755 1.00 89.00 317 ARG A CA 1
ATOM 2504 C C . ARG A 1 317 ? -6.194 -14.348 6.920 1.00 89.00 317 ARG A C 1
ATOM 2506 O O . ARG A 1 317 ? -7.219 -13.723 7.184 1.00 89.00 317 ARG A O 1
ATOM 2513 N N . ARG A 1 318 ? -5.338 -13.989 5.962 1.00 88.94 318 ARG A N 1
ATOM 2514 C CA . ARG A 1 318 ? -5.535 -12.851 5.070 1.00 88.94 318 ARG A CA 1
ATOM 2515 C C . ARG A 1 318 ? -5.135 -13.209 3.649 1.00 88.94 318 ARG A C 1
ATOM 2517 O O . ARG A 1 318 ? -4.013 -13.644 3.403 1.00 88.94 318 ARG A O 1
ATOM 2524 N N . PHE A 1 319 ? -6.055 -12.966 2.733 1.00 93.75 319 PHE A N 1
ATOM 2525 C CA . PHE A 1 319 ? -5.814 -13.024 1.306 1.00 93.75 319 PHE A CA 1
ATOM 2526 C C . PHE A 1 319 ? -6.251 -11.693 0.706 1.00 93.75 319 PHE A C 1
ATOM 2528 O O . PHE A 1 319 ? -7.340 -11.200 0.993 1.00 93.75 319 PHE A O 1
ATOM 2535 N N . SER A 1 320 ? -5.384 -11.090 -0.091 1.00 91.69 320 SER A N 1
ATOM 2536 C CA . SER A 1 320 ? -5.708 -9.869 -0.810 1.00 91.69 320 SER A CA 1
ATOM 2537 C C . SER A 1 320 ? -5.147 -9.907 -2.216 1.00 91.69 320 SER A C 1
ATOM 2539 O O . SER A 1 320 ? -4.130 -10.557 -2.461 1.00 91.69 320 SER A O 1
ATOM 2541 N N . ALA A 1 321 ? -5.814 -9.215 -3.126 1.00 90.88 321 ALA A N 1
ATOM 2542 C CA . ALA A 1 321 ? -5.327 -9.020 -4.479 1.00 90.88 321 ALA A CA 1
ATOM 2543 C C . ALA A 1 321 ? -5.650 -7.605 -4.967 1.00 90.88 321 ALA A C 1
ATOM 2545 O O . ALA A 1 321 ? -6.462 -6.909 -4.357 1.00 90.88 321 ALA A O 1
ATOM 2546 N N . PHE A 1 322 ? -5.018 -7.169 -6.052 1.00 86.44 322 PHE A N 1
ATOM 2547 C CA . PHE A 1 322 ? -5.365 -5.891 -6.661 1.00 86.44 322 PHE A CA 1
ATOM 2548 C C . PHE A 1 322 ? -6.776 -5.955 -7.257 1.00 86.44 322 PHE A C 1
ATOM 2550 O O . PHE A 1 322 ? -7.625 -5.174 -6.859 1.00 86.44 322 PHE A O 1
ATOM 2557 N N . GLN A 1 323 ? -7.057 -6.934 -8.116 1.00 85.69 323 GLN A N 1
ATOM 2558 C CA . GLN A 1 323 ? -8.363 -7.188 -8.729 1.00 85.69 323 GLN A CA 1
ATOM 2559 C C . GLN A 1 323 ? -8.943 -8.531 -8.285 1.00 85.69 323 GLN A C 1
ATOM 2561 O O . GLN A 1 323 ? -8.202 -9.510 -8.153 1.00 85.69 323 GLN A O 1
ATOM 2566 N N . PHE A 1 324 ? -10.262 -8.589 -8.086 1.00 86.69 324 PHE A N 1
ATOM 2567 C CA . PHE A 1 324 ? -10.993 -9.861 -8.092 1.00 86.69 324 PHE A CA 1
ATOM 2568 C C . PHE A 1 324 ? -11.177 -10.329 -9.548 1.00 86.69 324 PHE A C 1
ATOM 2570 O O . PHE A 1 324 ? -11.280 -9.473 -10.421 1.00 86.69 324 PHE A O 1
ATOM 2577 N N . ARG A 1 325 ? -11.081 -11.642 -9.803 1.00 87.00 325 ARG A N 1
ATOM 2578 C CA . ARG A 1 325 ? -11.149 -12.267 -11.138 1.00 87.00 325 ARG A CA 1
ATOM 2579 C C . ARG A 1 325 ? -11.666 -13.706 -11.052 1.00 87.00 325 ARG A C 1
ATOM 2581 O O . ARG A 1 325 ? -11.590 -14.325 -9.986 1.00 87.00 325 ARG A O 1
ATOM 2588 N N . ASP A 1 326 ? -12.062 -14.278 -12.187 1.00 88.12 326 ASP A N 1
ATOM 2589 C CA . ASP A 1 326 ? -12.563 -15.658 -12.301 1.00 88.12 326 ASP A CA 1
ATOM 2590 C C . ASP A 1 326 ? -11.596 -16.729 -11.777 1.00 88.12 326 ASP A C 1
ATOM 2592 O O . ASP A 1 326 ? -12.013 -17.703 -11.154 1.00 88.12 326 ASP A O 1
ATOM 2596 N N . ASP A 1 327 ? -10.286 -16.557 -11.949 1.00 89.75 327 ASP A N 1
ATOM 2597 C CA . ASP A 1 327 ? -9.297 -17.503 -11.417 1.00 89.75 327 ASP A CA 1
ATOM 2598 C C . ASP A 1 327 ? -9.179 -17.464 -9.881 1.00 89.75 327 ASP A C 1
ATOM 2600 O O . ASP A 1 327 ? -8.835 -18.472 -9.252 1.00 89.75 327 ASP A O 1
ATOM 2604 N N . ILE A 1 328 ? -9.501 -16.330 -9.253 1.00 92.38 328 ILE A N 1
ATOM 2605 C CA . ILE A 1 328 ? -9.646 -16.216 -7.798 1.00 92.38 328 ILE A CA 1
ATOM 2606 C C . ILE A 1 328 ? -10.923 -16.937 -7.354 1.00 92.38 328 ILE A C 1
ATOM 2608 O O . ILE A 1 328 ? -10.877 -17.694 -6.378 1.00 92.38 328 ILE A O 1
ATOM 2612 N N . LEU A 1 329 ? -12.032 -16.752 -8.079 1.00 91.62 329 LEU A N 1
ATOM 2613 C CA . LEU A 1 329 ? -13.301 -17.448 -7.840 1.00 91.62 329 LEU A CA 1
ATOM 2614 C C . LEU A 1 329 ? -13.120 -18.974 -7.918 1.00 91.62 329 LEU A C 1
ATOM 2616 O O . LEU A 1 329 ? -13.459 -19.689 -6.973 1.00 91.62 329 LEU A O 1
ATOM 2620 N N . GLU A 1 330 ? -12.493 -19.464 -8.990 1.00 91.56 330 GLU A N 1
ATOM 2621 C CA . GLU A 1 330 ? -12.132 -20.872 -9.193 1.00 91.56 330 GLU A CA 1
ATOM 2622 C C . GLU A 1 330 ? -11.259 -21.409 -8.052 1.00 91.56 330 GLU A C 1
ATOM 2624 O O . GLU A 1 330 ? -11.498 -22.501 -7.522 1.00 91.56 330 GLU A O 1
ATOM 2629 N N . ALA A 1 331 ? -10.249 -20.639 -7.635 1.00 93.25 331 ALA A N 1
ATOM 2630 C CA . ALA A 1 331 ? -9.365 -21.037 -6.548 1.00 93.25 331 ALA A CA 1
ATOM 2631 C C . ALA A 1 331 ? -10.112 -21.165 -5.211 1.00 93.25 331 ALA A C 1
ATOM 2633 O O . ALA A 1 331 ? -9.857 -22.107 -4.456 1.00 93.25 331 ALA A O 1
ATOM 2634 N N . PHE A 1 332 ? -11.062 -20.270 -4.940 1.00 93.75 332 PHE A N 1
ATOM 2635 C CA . PHE A 1 332 ? -11.963 -20.353 -3.792 1.00 93.75 332 PHE A CA 1
ATOM 2636 C C . PHE A 1 332 ? -12.918 -21.548 -3.878 1.00 93.75 332 PHE A C 1
ATOM 2638 O O . PHE A 1 332 ? -13.100 -22.253 -2.881 1.00 93.75 332 PHE A O 1
ATOM 2645 N N . GLY A 1 333 ? -13.460 -21.833 -5.063 1.00 92.00 333 GLY A N 1
ATOM 2646 C CA . GLY A 1 333 ? -14.288 -23.010 -5.332 1.00 92.00 333 GLY A CA 1
ATOM 2647 C C . GLY A 1 333 ? -13.569 -24.341 -5.078 1.00 92.00 333 GLY A C 1
ATOM 2648 O O . GLY A 1 333 ? -14.200 -25.339 -4.725 1.00 92.00 333 GLY A O 1
ATOM 2649 N N . GLY A 1 334 ? -12.235 -24.353 -5.177 1.00 90.88 334 GLY A N 1
ATOM 2650 C CA . GLY A 1 334 ? -11.386 -25.501 -4.847 1.00 90.88 334 GLY A CA 1
ATOM 2651 C C . GLY A 1 334 ? -11.171 -25.758 -3.345 1.00 90.88 334 GLY A C 1
ATOM 2652 O O . GLY A 1 334 ? -10.643 -26.819 -2.974 1.00 90.88 334 GLY A O 1
ATOM 2653 N N . ILE A 1 335 ? -11.560 -24.834 -2.458 1.00 91.31 335 ILE A N 1
ATOM 2654 C CA . ILE A 1 335 ? -11.373 -24.989 -1.009 1.00 91.31 335 ILE A CA 1
ATOM 2655 C C . ILE A 1 335 ? -12.443 -25.925 -0.445 1.00 91.31 335 ILE A C 1
ATOM 2657 O O . ILE A 1 335 ? -13.617 -25.589 -0.345 1.00 91.31 335 ILE A O 1
ATOM 2661 N N . ASN A 1 336 ? -12.011 -27.106 -0.005 1.00 86.94 336 ASN A N 1
ATOM 2662 C CA . ASN A 1 336 ? -12.914 -28.128 0.530 1.00 86.94 336 ASN A CA 1
ATOM 2663 C C . ASN A 1 336 ? -13.128 -28.017 2.054 1.00 86.94 336 ASN A C 1
ATOM 2665 O O . ASN A 1 336 ? -14.057 -28.621 2.591 1.00 86.94 336 ASN A O 1
ATOM 2669 N N . ASP A 1 337 ? -12.250 -27.306 2.774 1.00 88.88 337 ASP A N 1
ATOM 2670 C CA . ASP A 1 337 ? -12.325 -27.156 4.234 1.00 88.88 337 ASP A CA 1
ATOM 2671 C C . ASP A 1 337 ? -12.901 -25.780 4.622 1.00 88.88 337 ASP A C 1
ATOM 2673 O O . ASP A 1 337 ? -12.181 -24.778 4.568 1.00 88.88 337 ASP A O 1
ATOM 2677 N N . PRO A 1 338 ? -14.163 -25.703 5.085 1.00 88.00 338 PRO A N 1
ATOM 2678 C CA . PRO A 1 338 ? -14.789 -24.437 5.464 1.00 88.00 338 PRO A CA 1
ATOM 2679 C C . PRO A 1 338 ? -14.132 -23.784 6.688 1.00 88.00 338 PRO A C 1
ATOM 2681 O O . PRO A 1 338 ? -14.358 -22.606 6.954 1.00 88.00 338 PRO A O 1
ATOM 2684 N N . ASN A 1 339 ? -13.321 -24.510 7.467 1.00 88.62 339 ASN A N 1
ATOM 2685 C CA . ASN A 1 339 ? -12.579 -23.893 8.569 1.00 88.62 339 ASN A CA 1
ATOM 2686 C C . ASN A 1 339 ? -11.470 -22.973 8.060 1.00 88.62 339 ASN A C 1
ATOM 2688 O O . ASN A 1 339 ? -11.152 -21.998 8.738 1.00 88.62 339 ASN A O 1
ATOM 2692 N N . VAL A 1 340 ? -10.910 -23.260 6.878 1.00 88.56 340 VAL A N 1
ATOM 2693 C CA . VAL A 1 340 ? -9.921 -22.386 6.242 1.00 88.56 340 VAL A CA 1
ATOM 2694 C C . VAL A 1 340 ? -10.585 -21.069 5.871 1.00 88.56 340 VAL A C 1
ATOM 2696 O O . VAL A 1 340 ? -10.082 -20.023 6.255 1.00 88.56 340 VAL A O 1
ATOM 2699 N N . THR A 1 341 ? -11.748 -21.087 5.218 1.00 90.75 341 THR A N 1
ATOM 2700 C CA . THR A 1 341 ? -12.419 -19.842 4.811 1.00 90.75 341 THR A CA 1
ATOM 2701 C C . THR A 1 341 ? -12.954 -19.047 6.004 1.00 90.75 341 THR A C 1
ATOM 2703 O O . THR A 1 341 ? -12.831 -17.825 6.023 1.00 90.75 341 THR A O 1
ATOM 2706 N N . ARG A 1 342 ? -13.427 -19.718 7.066 1.00 90.75 342 ARG A N 1
ATOM 2707 C CA . ARG A 1 342 ? -13.955 -19.078 8.292 1.00 90.75 342 ARG A CA 1
ATOM 2708 C C . ARG A 1 342 ? -12.978 -18.173 9.032 1.00 90.75 342 ARG A C 1
ATOM 2710 O O . ARG A 1 342 ? -13.412 -17.389 9.869 1.00 90.75 342 ARG A O 1
ATOM 2717 N N . GLN A 1 343 ? -11.678 -18.307 8.790 1.00 87.38 343 GLN A N 1
ATOM 2718 C CA . GLN A 1 343 ? -10.650 -17.436 9.368 1.00 87.38 343 GLN A CA 1
ATOM 2719 C C . GLN A 1 343 ? -10.131 -16.387 8.372 1.00 87.38 343 GLN A C 1
ATOM 2721 O O . GLN A 1 343 ? -9.385 -15.494 8.784 1.00 87.38 343 GLN A O 1
ATOM 2726 N N . LEU A 1 344 ? -10.518 -16.463 7.093 1.00 89.50 344 LEU A N 1
ATOM 2727 C CA . LEU A 1 344 ? -10.014 -15.579 6.047 1.00 89.50 344 LEU A CA 1
ATOM 2728 C C . LEU A 1 344 ? -10.622 -14.181 6.121 1.00 89.50 344 LEU A C 1
ATOM 2730 O O . LEU A 1 344 ? -11.828 -13.988 6.281 1.00 89.50 344 LEU A O 1
ATOM 2734 N N . ALA A 1 345 ? -9.729 -13.215 5.971 1.00 88.62 345 ALA A N 1
ATOM 2735 C CA . ALA A 1 345 ? -9.987 -11.822 5.672 1.00 88.62 345 ALA A CA 1
ATOM 2736 C C . ALA A 1 345 ? -9.675 -11.574 4.190 1.00 88.62 345 ALA A C 1
ATOM 2738 O O . ALA A 1 345 ? -8.536 -11.822 3.784 1.00 88.62 345 ALA A O 1
ATOM 2739 N N . LEU A 1 346 ? -10.660 -11.110 3.414 1.00 90.69 346 LEU A N 1
ATOM 2740 C CA . LEU A 1 346 ? -10.527 -10.848 1.976 1.00 90.69 346 LEU A CA 1
ATOM 2741 C C . LEU A 1 346 ? -10.535 -9.350 1.666 1.00 90.69 346 LEU A C 1
ATOM 2743 O O . LEU A 1 346 ? -11.485 -8.675 2.049 1.00 90.69 346 LEU A O 1
ATOM 2747 N N . SER A 1 347 ? -9.531 -8.845 0.945 1.00 86.50 347 SER A N 1
ATOM 2748 C CA . SER A 1 347 ? -9.498 -7.448 0.479 1.00 86.50 347 SER A CA 1
ATOM 2749 C C . SER A 1 347 ? -9.033 -7.336 -0.969 1.00 86.50 347 SER A C 1
ATOM 2751 O O . SER A 1 347 ? -8.066 -7.988 -1.358 1.00 86.50 347 SER A O 1
ATOM 2753 N N . PHE A 1 348 ? -9.724 -6.504 -1.752 1.00 85.19 348 PHE A N 1
ATOM 2754 C CA . PHE A 1 348 ? -9.459 -6.323 -3.181 1.00 85.19 348 PHE A CA 1
ATOM 2755 C C . PHE A 1 348 ? -9.451 -4.842 -3.530 1.00 85.19 348 PHE A C 1
ATOM 2757 O O . PHE A 1 348 ? -10.417 -4.138 -3.220 1.00 85.19 348 PHE A O 1
ATOM 2764 N N . GLU A 1 349 ? -8.364 -4.354 -4.124 1.00 76.75 349 GLU A N 1
ATOM 2765 C CA . GLU A 1 349 ? -8.146 -2.923 -4.353 1.00 76.75 349 GLU A CA 1
ATOM 2766 C C . GLU A 1 349 ? -9.091 -2.330 -5.392 1.00 76.75 349 GLU A C 1
ATOM 2768 O O . GLU A 1 349 ? -9.740 -1.331 -5.095 1.00 76.75 349 GLU A O 1
ATOM 2773 N N . ASP A 1 350 ? -9.245 -2.988 -6.527 1.00 73.62 350 ASP A N 1
ATOM 2774 C CA . ASP A 1 350 ? -10.149 -2.691 -7.628 1.00 73.62 350 ASP A CA 1
ATOM 2775 C C . ASP A 1 350 ? -11.154 -3.845 -7.722 1.00 73.62 350 ASP A C 1
ATOM 2777 O O . ASP A 1 350 ? -10.785 -5.009 -7.858 1.00 73.62 350 ASP A O 1
ATOM 2781 N N . GLN A 1 351 ? -12.429 -3.535 -7.507 1.00 62.97 351 GLN A N 1
ATOM 2782 C CA . GLN A 1 351 ? -13.495 -4.531 -7.480 1.00 62.97 351 GLN A CA 1
ATOM 2783 C C . GLN A 1 351 ? -14.459 -4.203 -8.608 1.00 62.97 351 GLN A C 1
ATOM 2785 O O . GLN A 1 351 ? -15.031 -3.114 -8.606 1.00 62.97 351 GLN A O 1
ATOM 2790 N N . ASP A 1 352 ? -14.661 -5.145 -9.525 1.00 61.91 352 ASP A N 1
ATOM 2791 C CA . ASP A 1 352 ? -15.924 -5.231 -10.247 1.00 61.91 352 ASP A CA 1
ATOM 2792 C C . ASP A 1 352 ? -16.906 -5.994 -9.341 1.00 61.91 352 ASP A C 1
ATOM 2794 O O . ASP A 1 352 ? -16.707 -7.153 -8.976 1.00 61.91 352 ASP A O 1
ATOM 2798 N N . TYR A 1 353 ? -17.941 -5.291 -8.881 1.00 54.56 353 TYR A N 1
ATOM 2799 C CA . TYR A 1 353 ? -18.853 -5.692 -7.796 1.00 54.56 353 TYR A CA 1
ATOM 2800 C C . TYR A 1 353 ? -19.608 -6.991 -8.067 1.00 54.56 353 TYR A C 1
ATOM 2802 O O . TYR A 1 353 ? -20.051 -7.662 -7.132 1.00 54.56 353 TYR A O 1
ATOM 2810 N N . VAL A 1 354 ? -19.780 -7.316 -9.349 1.00 60.47 354 VAL A N 1
ATOM 2811 C CA . VAL A 1 354 ? -20.488 -8.510 -9.811 1.00 60.47 354 VAL A CA 1
ATOM 2812 C C . VAL A 1 354 ? -19.781 -9.772 -9.320 1.00 60.47 354 VAL A C 1
ATOM 2814 O O . VAL A 1 354 ? -20.443 -10.690 -8.857 1.00 60.47 354 VAL A O 1
ATOM 2817 N N . GLU A 1 355 ? -18.450 -9.789 -9.307 1.00 72.75 355 GLU A N 1
ATOM 2818 C CA . GLU A 1 355 ? -17.702 -11.031 -9.102 1.00 72.75 355 GLU A CA 1
ATOM 2819 C C . GLU A 1 355 ? -17.507 -11.377 -7.614 1.00 72.75 355 GLU A C 1
ATOM 2821 O O . GLU A 1 355 ? -17.556 -12.542 -7.220 1.00 72.75 355 GLU A O 1
ATOM 2826 N N . ILE A 1 356 ? -17.348 -10.379 -6.729 1.00 79.62 356 ILE A N 1
ATOM 2827 C CA . ILE A 1 356 ? -17.257 -10.656 -5.281 1.00 79.62 356 ILE A CA 1
ATOM 2828 C C . ILE A 1 356 ? -18.603 -11.114 -4.705 1.00 79.62 356 ILE A C 1
ATOM 2830 O O . ILE A 1 356 ? -18.646 -11.839 -3.709 1.00 79.62 356 ILE A O 1
ATOM 2834 N N . HIS A 1 357 ? -19.708 -10.697 -5.334 1.00 84.62 357 HIS A N 1
ATOM 2835 C CA . HIS A 1 357 ? -21.059 -11.110 -4.965 1.00 84.62 357 HIS A CA 1
ATOM 2836 C C . HIS A 1 357 ? -21.257 -12.620 -5.132 1.00 84.62 357 HIS A C 1
ATOM 2838 O O . HIS A 1 357 ? -21.946 -13.226 -4.307 1.00 84.62 357 HIS A O 1
ATOM 2844 N N . ASP A 1 358 ? -20.584 -13.238 -6.104 1.00 87.88 358 ASP A N 1
ATOM 2845 C CA . ASP A 1 358 ? -20.669 -14.676 -6.376 1.00 87.88 358 ASP A CA 1
ATOM 2846 C C . ASP A 1 358 ? -20.143 -15.533 -5.216 1.00 87.88 358 ASP A C 1
ATOM 2848 O O . ASP A 1 358 ? -20.667 -16.616 -4.958 1.00 87.88 358 ASP A O 1
ATOM 2852 N N . LEU A 1 359 ? -19.213 -15.015 -4.400 1.00 89.81 359 LEU A N 1
ATOM 2853 C CA . LEU A 1 359 ? -18.758 -15.693 -3.174 1.00 89.81 359 LEU A CA 1
ATOM 2854 C C . LEU A 1 359 ? -19.874 -15.883 -2.132 1.00 89.81 359 LEU A C 1
ATOM 2856 O O . LEU A 1 359 ? -19.757 -16.727 -1.234 1.00 89.81 359 LEU A O 1
ATOM 2860 N N . PHE A 1 360 ? -20.938 -15.080 -2.219 1.00 90.56 360 PHE A N 1
ATOM 2861 C CA . PHE A 1 360 ? -22.074 -15.080 -1.295 1.00 90.56 360 PHE A CA 1
ATOM 2862 C C . PHE A 1 360 ? -23.302 -15.807 -1.839 1.00 90.56 360 PHE A C 1
ATOM 2864 O O . PHE A 1 360 ? -24.297 -15.930 -1.118 1.00 90.56 360 PHE A O 1
ATOM 2871 N N . GLN A 1 361 ? -23.249 -16.292 -3.078 1.00 90.62 361 GLN A N 1
ATOM 2872 C CA . GLN A 1 361 ? -24.349 -17.002 -3.717 1.00 90.62 361 GLN A CA 1
ATOM 2873 C C . GLN A 1 361 ? -24.117 -18.512 -3.724 1.00 90.62 361 GLN A C 1
ATOM 2875 O O . GLN A 1 361 ? -23.026 -18.990 -3.451 1.00 90.62 361 GLN A O 1
ATOM 2880 N N . GLN A 1 362 ? -25.168 -19.284 -3.996 1.00 90.50 362 GLN A N 1
ATOM 2881 C CA . GLN A 1 362 ? -24.994 -20.699 -4.318 1.00 90.50 362 GLN A CA 1
ATOM 2882 C C . GLN A 1 362 ? -24.585 -20.821 -5.782 1.00 90.50 362 GLN A C 1
ATOM 2884 O O . GLN A 1 362 ? -25.249 -20.250 -6.644 1.00 90.50 362 GLN A O 1
ATOM 2889 N N . ASP A 1 363 ? -23.551 -21.611 -6.049 1.00 89.81 363 ASP A N 1
ATOM 2890 C CA . ASP A 1 363 ? -23.080 -21.903 -7.399 1.00 89.81 363 ASP A CA 1
ATOM 2891 C C . ASP A 1 363 ? -23.142 -23.419 -7.648 1.00 89.81 363 ASP A C 1
ATOM 2893 O O . ASP A 1 363 ? -22.698 -24.223 -6.822 1.00 89.81 363 ASP A O 1
ATOM 2897 N N . GLU A 1 364 ? -23.718 -23.825 -8.783 1.00 89.94 364 GLU A N 1
ATOM 2898 C CA . GLU A 1 364 ? -23.814 -25.236 -9.176 1.00 89.94 364 GLU A CA 1
ATOM 2899 C C . GLU A 1 364 ? -22.436 -25.856 -9.468 1.00 89.94 364 GLU A C 1
ATOM 2901 O O . GLU A 1 364 ? -22.231 -27.049 -9.225 1.00 89.94 364 GLU A O 1
ATOM 2906 N N . ASN A 1 365 ? -21.484 -25.055 -9.953 1.00 90.19 365 ASN A N 1
ATOM 2907 C CA . ASN A 1 365 ? -20.109 -25.459 -10.231 1.00 90.19 365 ASN A CA 1
ATOM 2908 C C . ASN A 1 365 ? -19.255 -25.503 -8.955 1.00 90.19 365 ASN A C 1
ATOM 2910 O O . ASN A 1 365 ? -18.328 -26.314 -8.871 1.00 90.19 365 ASN A O 1
ATOM 2914 N N . TYR A 1 366 ? -19.589 -24.688 -7.947 1.00 90.62 366 TYR A N 1
ATOM 2915 C CA . TYR A 1 366 ? -18.851 -24.589 -6.683 1.00 90.62 366 TYR A CA 1
ATOM 2916 C C . TYR A 1 366 ? -19.747 -24.916 -5.477 1.00 90.62 366 TYR A C 1
ATOM 2918 O O . TYR A 1 366 ? -20.212 -24.024 -4.768 1.00 90.62 366 TYR A O 1
ATOM 2926 N N . PRO A 1 367 ? -19.942 -26.210 -5.150 1.00 87.19 367 PRO A N 1
ATOM 2927 C CA . PRO A 1 367 ? -20.892 -26.649 -4.119 1.00 87.19 367 PRO A CA 1
ATOM 2928 C C . PRO A 1 367 ? -20.534 -26.211 -2.690 1.00 87.19 367 PRO A C 1
ATOM 2930 O O . PRO A 1 367 ? -21.313 -26.425 -1.762 1.00 87.19 367 PRO A O 1
ATOM 2933 N N . HIS A 1 368 ? -19.340 -25.653 -2.485 1.00 87.69 368 HIS A N 1
ATOM 2934 C CA . HIS A 1 368 ? -18.898 -25.108 -1.202 1.00 87.69 368 HIS A CA 1
ATOM 2935 C C . HIS A 1 368 ? -19.369 -23.674 -0.964 1.00 87.69 368 HIS A C 1
ATOM 2937 O O . HIS A 1 368 ? -19.168 -23.153 0.132 1.00 87.69 368 HIS A O 1
ATOM 2943 N N . PHE A 1 369 ? -19.985 -23.049 -1.964 1.00 92.38 369 PHE A N 1
ATOM 2944 C CA . PHE A 1 369 ? -20.508 -21.704 -1.846 1.00 92.38 369 PHE A CA 1
ATOM 2945 C C . PHE A 1 369 ? -21.917 -21.706 -1.218 1.00 92.38 369 PHE A C 1
ATOM 2947 O O . PHE A 1 369 ? -22.686 -22.659 -1.395 1.00 92.38 369 PHE A O 1
ATOM 2954 N N . PRO A 1 370 ? -22.275 -20.655 -0.462 1.00 93.69 370 PRO A N 1
ATOM 2955 C CA . PRO A 1 370 ? -21.465 -19.468 -0.196 1.00 93.69 370 PRO A CA 1
ATOM 2956 C C . PRO A 1 370 ? -20.328 -19.722 0.803 1.00 93.69 370 PRO A C 1
ATOM 2958 O O . PRO A 1 370 ? -20.465 -20.519 1.735 1.00 93.69 370 PRO A O 1
ATOM 2961 N N . LEU A 1 371 ? -19.201 -19.027 0.630 1.00 91.12 371 LEU A N 1
ATOM 2962 C CA . LEU A 1 371 ? -18.037 -19.226 1.492 1.00 91.12 371 LEU A CA 1
ATOM 2963 C C . LEU A 1 371 ? -18.213 -18.528 2.839 1.00 91.12 371 LEU A C 1
ATOM 2965 O O . LEU A 1 371 ? -18.389 -17.316 2.853 1.00 91.12 371 LEU A O 1
ATOM 2969 N N . PRO A 1 372 ? -18.084 -19.218 3.984 1.00 93.12 372 PRO A N 1
ATOM 2970 C CA . PRO A 1 372 ? -18.066 -18.543 5.274 1.00 93.12 372 PRO A CA 1
ATOM 2971 C C . PRO A 1 372 ? -16.735 -17.807 5.454 1.00 93.12 372 PRO A C 1
ATOM 2973 O O . PRO A 1 372 ? -15.687 -18.451 5.437 1.00 93.12 372 PRO A O 1
ATOM 2976 N N . LEU A 1 373 ? -16.776 -16.493 5.662 1.00 92.06 373 LEU A N 1
ATOM 2977 C CA . LEU A 1 373 ? -15.630 -15.592 5.794 1.00 92.06 373 LEU A CA 1
ATOM 2978 C C . LEU A 1 373 ? -15.588 -14.949 7.183 1.00 92.06 373 LEU A C 1
ATOM 2980 O O . LEU A 1 373 ? -16.624 -14.733 7.817 1.00 92.06 373 LEU A O 1
ATOM 2984 N N . ARG A 1 374 ? -14.377 -14.604 7.642 1.00 90.81 374 ARG A N 1
ATOM 2985 C CA . ARG A 1 374 ? -14.167 -13.824 8.874 1.00 90.81 374 ARG A CA 1
ATOM 2986 C C . ARG A 1 374 ? -14.316 -12.334 8.617 1.00 90.81 374 ARG A C 1
ATOM 2988 O O . ARG A 1 374 ? -14.890 -11.625 9.439 1.00 90.81 374 ARG A O 1
ATOM 2995 N N . MET A 1 375 ? -13.728 -11.845 7.527 1.00 90.94 375 MET A N 1
ATOM 2996 C CA . MET A 1 375 ? -13.772 -10.431 7.161 1.00 90.94 375 MET A CA 1
ATOM 2997 C C . MET A 1 375 ? -13.826 -10.261 5.649 1.00 90.94 375 MET A C 1
ATOM 2999 O O . MET A 1 375 ? -13.189 -11.031 4.928 1.00 90.94 375 MET A O 1
ATOM 3003 N N . VAL A 1 376 ? -14.522 -9.227 5.181 1.00 90.88 376 VAL A N 1
ATOM 3004 C CA . VAL A 1 376 ? -14.579 -8.902 3.754 1.00 90.88 376 VAL A CA 1
ATOM 3005 C C . VAL A 1 376 ? -14.572 -7.399 3.501 1.00 90.88 376 VAL A C 1
ATOM 3007 O O . VAL A 1 376 ? -15.073 -6.613 4.307 1.00 90.88 376 VAL A O 1
ATOM 3010 N N . ASP A 1 377 ? -13.954 -7.034 2.386 1.00 88.81 377 ASP A N 1
ATOM 3011 C CA . ASP A 1 377 ? -13.909 -5.707 1.792 1.00 88.81 377 ASP A CA 1
ATOM 3012 C C . ASP A 1 377 ? -14.931 -5.628 0.670 1.00 88.81 377 ASP A C 1
ATOM 3014 O O . ASP A 1 377 ? -14.764 -6.295 -0.350 1.00 88.81 377 ASP A O 1
ATOM 3018 N N . LEU A 1 378 ? -15.977 -4.839 0.856 1.00 87.12 378 LEU A N 1
ATOM 3019 C CA . LEU A 1 378 ? -16.983 -4.591 -0.157 1.00 87.12 378 LEU A CA 1
ATOM 3020 C C . LEU A 1 378 ? -16.841 -3.174 -0.651 1.00 87.12 378 LEU A C 1
ATOM 3022 O O . LEU A 1 378 ? -16.984 -2.203 0.087 1.00 87.12 378 LEU A O 1
ATOM 3026 N N . ASP A 1 379 ? -16.611 -3.045 -1.932 1.00 82.56 379 ASP A N 1
ATOM 3027 C CA . ASP A 1 379 ? -16.962 -1.822 -2.599 1.00 82.56 379 ASP A CA 1
ATOM 3028 C C . ASP A 1 379 ? -18.500 -1.801 -2.755 1.00 82.56 379 ASP A C 1
ATOM 3030 O O . ASP A 1 379 ? -19.093 -2.839 -3.036 1.00 82.56 379 ASP A O 1
ATOM 3034 N N . LEU A 1 380 ? -19.179 -0.661 -2.576 1.00 80.56 380 LEU A N 1
ATOM 3035 C CA . LEU A 1 380 ? -20.614 -0.498 -2.898 1.00 80.56 380 LEU A CA 1
ATOM 3036 C C . LEU A 1 380 ? -20.896 0.664 -3.867 1.00 80.56 380 LEU A C 1
ATOM 3038 O O . LEU A 1 380 ? -22.053 1.080 -3.993 1.00 80.56 380 LEU A O 1
ATOM 3042 N N . GLN A 1 381 ? -19.883 1.238 -4.521 1.00 73.12 381 GLN A N 1
ATOM 3043 C CA . GLN A 1 381 ? -20.139 2.284 -5.509 1.00 73.12 381 GLN A CA 1
ATOM 3044 C C . GLN A 1 381 ? -20.798 1.702 -6.756 1.00 73.12 381 GLN A C 1
ATOM 3046 O O . GLN A 1 381 ? -20.504 0.602 -7.199 1.00 73.12 381 GLN A O 1
ATOM 3051 N N . ARG A 1 382 ? -21.720 2.456 -7.342 1.00 60.84 382 ARG A N 1
ATOM 3052 C CA . ARG A 1 382 ? -22.427 2.025 -8.543 1.00 60.84 382 ARG A CA 1
ATOM 3053 C C . ARG A 1 382 ? -21.638 2.466 -9.768 1.00 60.84 382 ARG A C 1
ATOM 3055 O O . ARG A 1 382 ? -21.516 3.671 -9.981 1.00 60.84 382 ARG A O 1
ATOM 3062 N N . ARG A 1 383 ? -21.170 1.541 -10.611 1.00 60.22 383 ARG A N 1
ATOM 3063 C CA . ARG A 1 383 ? -20.779 1.924 -11.975 1.00 60.22 383 ARG A CA 1
ATOM 3064 C C . ARG A 1 383 ? -22.042 1.976 -12.850 1.00 60.22 383 ARG A C 1
ATOM 3066 O O . ARG A 1 383 ? -22.932 1.138 -12.726 1.00 60.22 383 ARG A O 1
ATOM 3073 N N . GLU A 1 384 ? -22.161 2.973 -13.732 1.00 53.94 384 GLU A N 1
ATOM 3074 C CA . GLU A 1 384 ? -23.387 3.275 -14.515 1.00 53.94 384 GLU A CA 1
ATOM 3075 C C . GLU A 1 384 ? -23.934 2.113 -15.376 1.00 53.94 384 GLU A C 1
ATOM 3077 O O . GLU A 1 384 ? -25.083 2.136 -15.817 1.00 53.94 384 GLU A O 1
ATOM 3082 N N . TRP A 1 385 ? -23.120 1.088 -15.601 1.00 56.44 385 TRP A N 1
ATOM 3083 C CA . TRP A 1 385 ? -23.331 -0.042 -16.497 1.00 56.44 385 TRP A CA 1
ATOM 3084 C C . TRP A 1 385 ? -23.723 -1.333 -15.756 1.00 56.44 385 TRP A C 1
ATOM 3086 O O . TRP A 1 385 ? -24.014 -2.345 -16.392 1.00 56.44 385 TRP A O 1
ATOM 3096 N N . GLU A 1 386 ? -23.813 -1.295 -14.425 1.00 61.22 386 GLU A N 1
ATOM 3097 C CA . GLU A 1 386 ? -24.079 -2.467 -13.588 1.00 61.22 386 GLU A CA 1
ATOM 3098 C C . GLU A 1 386 ? -25.556 -2.584 -13.169 1.00 61.22 386 GLU A C 1
ATOM 3100 O O . GLU A 1 386 ? -26.244 -1.596 -12.887 1.00 61.22 386 GLU A O 1
ATOM 3105 N N . GLN A 1 387 ? -26.060 -3.826 -13.122 1.00 65.44 387 GLN A N 1
ATOM 3106 C CA . GLN A 1 387 ? -27.463 -4.138 -12.798 1.00 65.44 387 GLN A CA 1
ATOM 3107 C C . GLN A 1 387 ? -27.712 -4.420 -11.305 1.00 65.44 387 GLN A C 1
ATOM 3109 O O . GLN A 1 387 ? -28.841 -4.248 -10.839 1.00 65.44 387 GLN A O 1
ATOM 3114 N N . LEU A 1 388 ? -26.688 -4.850 -10.561 1.00 74.94 388 LEU A N 1
ATOM 3115 C CA . LEU A 1 388 ? -26.792 -5.221 -9.146 1.00 74.94 388 LEU A CA 1
ATOM 3116 C C . LEU A 1 388 ? -26.826 -3.977 -8.253 1.00 74.94 388 LEU A C 1
ATOM 3118 O O . LEU A 1 388 ? -26.010 -3.069 -8.393 1.00 74.94 388 LEU A O 1
ATOM 3122 N N . LYS A 1 389 ? -27.779 -3.923 -7.317 1.00 83.19 389 LYS A N 1
ATOM 3123 C CA . LYS A 1 389 ? -27.875 -2.821 -6.349 1.00 83.19 389 LYS A CA 1
ATOM 3124 C C . LYS A 1 389 ? -27.114 -3.175 -5.075 1.00 83.19 389 LYS A C 1
ATOM 3126 O O . LYS A 1 389 ? -27.121 -4.326 -4.648 1.00 83.19 389 LYS A O 1
ATOM 3131 N N . ALA A 1 390 ? -26.577 -2.167 -4.383 1.00 83.00 390 ALA A N 1
ATOM 3132 C CA . ALA A 1 390 ? -25.895 -2.341 -3.094 1.00 83.00 390 ALA A CA 1
ATOM 3133 C C . ALA A 1 390 ? -26.723 -3.142 -2.065 1.00 83.00 390 ALA A C 1
ATOM 3135 O O . ALA A 1 390 ? -26.182 -3.957 -1.320 1.00 83.00 390 ALA A O 1
ATOM 3136 N N . GLY A 1 391 ? -28.050 -2.960 -2.055 1.00 86.44 391 GLY A N 1
ATOM 3137 C CA . GLY A 1 391 ? -28.954 -3.730 -1.198 1.00 86.44 391 GLY A CA 1
ATOM 3138 C C . GLY A 1 391 ? -28.960 -5.235 -1.492 1.00 86.44 391 GLY A C 1
ATOM 3139 O O . GLY A 1 391 ? -29.040 -6.025 -0.558 1.00 86.44 391 GLY A O 1
ATOM 3140 N N . ASP A 1 392 ? -28.823 -5.649 -2.754 1.00 87.88 392 ASP A N 1
ATOM 3141 C CA . ASP A 1 392 ? -28.812 -7.066 -3.142 1.00 87.88 392 ASP A CA 1
ATOM 3142 C C . ASP A 1 392 ? -27.517 -7.756 -2.681 1.00 87.88 392 ASP A C 1
ATOM 3144 O O . ASP A 1 392 ? -27.552 -8.867 -2.138 1.00 87.88 392 ASP A O 1
ATOM 3148 N N . ILE A 1 393 ? -26.385 -7.052 -2.804 1.00 88.12 393 ILE A N 1
ATOM 3149 C CA . ILE A 1 393 ? -25.073 -7.501 -2.316 1.00 88.12 393 ILE A CA 1
ATOM 3150 C C . ILE A 1 393 ? -25.109 -7.655 -0.793 1.00 88.12 393 ILE A C 1
ATOM 3152 O O . ILE A 1 393 ? -24.775 -8.716 -0.264 1.00 88.12 393 ILE A O 1
ATOM 3156 N N . LEU A 1 394 ? -25.584 -6.630 -0.078 1.00 91.06 394 LEU A N 1
ATOM 3157 C CA . LEU A 1 394 ? -25.686 -6.653 1.382 1.00 91.06 394 LEU A CA 1
ATOM 3158 C C . LEU A 1 394 ? -26.660 -7.729 1.883 1.00 91.06 394 LEU A C 1
ATOM 3160 O O . LEU A 1 394 ? -26.365 -8.403 2.868 1.00 91.06 394 LEU A O 1
ATOM 3164 N N . ASN A 1 395 ? -27.781 -7.955 1.196 1.00 92.44 395 ASN A N 1
ATOM 3165 C CA . ASN A 1 395 ? -28.706 -9.041 1.531 1.00 92.44 395 ASN A CA 1
ATOM 3166 C C . ASN A 1 395 ? -28.053 -10.422 1.365 1.00 92.44 395 ASN A C 1
ATOM 3168 O O . ASN A 1 395 ? -28.249 -11.309 2.200 1.00 92.44 395 ASN A O 1
ATOM 3172 N N . SER A 1 396 ? -27.253 -10.600 0.314 1.00 92.06 396 SER A N 1
ATOM 3173 C CA . SER A 1 396 ? -26.527 -11.850 0.053 1.00 92.06 396 SER A CA 1
ATOM 3174 C C . SER A 1 396 ? -25.417 -12.073 1.081 1.00 92.06 396 SER A C 1
ATOM 3176 O O . SER A 1 396 ? -25.272 -13.180 1.605 1.00 92.06 396 SER A O 1
ATOM 3178 N N . LEU A 1 397 ? -24.707 -11.007 1.466 1.00 92.94 397 LEU A N 1
ATOM 3179 C CA . LEU A 1 397 ? -23.745 -11.023 2.566 1.00 92.94 397 LEU A CA 1
ATOM 3180 C C . LEU A 1 397 ? -24.418 -11.441 3.879 1.00 92.94 397 LEU A C 1
ATOM 3182 O O . LEU A 1 397 ? -23.940 -12.351 4.548 1.00 92.94 397 LEU A O 1
ATOM 3186 N N . VAL A 1 398 ? -25.538 -10.812 4.247 1.00 94.38 398 VAL A N 1
ATOM 3187 C CA . VAL A 1 398 ? -26.268 -11.133 5.485 1.00 94.38 398 VAL A CA 1
ATOM 3188 C C . VAL A 1 398 ? -26.728 -12.587 5.483 1.00 94.38 398 VAL A C 1
ATOM 3190 O O . VAL A 1 398 ? -26.543 -13.287 6.475 1.00 94.38 398 VAL A O 1
ATOM 3193 N N . THR A 1 399 ? -27.284 -13.052 4.364 1.00 93.19 399 THR A N 1
ATOM 3194 C CA . THR A 1 399 ? -27.803 -14.420 4.234 1.00 93.19 399 THR A CA 1
ATOM 3195 C C . THR A 1 399 ? -26.692 -15.464 4.336 1.00 93.19 399 THR A C 1
ATOM 3197 O O . THR A 1 399 ? -26.900 -16.521 4.929 1.00 93.19 399 THR A O 1
ATOM 3200 N N . SER A 1 400 ? -25.510 -15.184 3.785 1.00 91.06 400 SER A N 1
ATOM 3201 C CA . SER A 1 400 ? -24.408 -16.150 3.760 1.00 91.06 400 SER A CA 1
ATOM 3202 C C . SER A 1 400 ? -23.464 -16.078 4.963 1.00 91.06 400 SER A C 1
ATOM 3204 O O . SER A 1 400 ? -22.902 -17.101 5.353 1.00 91.06 400 SER A O 1
ATOM 3206 N N . GLN A 1 401 ? -23.290 -14.897 5.564 1.00 90.50 401 GLN A N 1
ATOM 3207 C CA . GLN A 1 401 ? -22.236 -14.625 6.554 1.00 90.50 401 GLN A CA 1
ATOM 3208 C C . GLN A 1 401 ? -22.729 -14.365 7.981 1.00 90.50 401 GLN A C 1
ATOM 3210 O O . GLN A 1 401 ? -21.924 -13.989 8.840 1.00 90.50 401 GLN A O 1
ATOM 3215 N N . GLN A 1 402 ? -24.023 -14.561 8.254 1.00 89.81 402 GLN A N 1
ATOM 3216 C CA . GLN A 1 402 ? -24.661 -14.236 9.536 1.00 89.81 402 GLN A CA 1
ATOM 3217 C C . GLN A 1 402 ? -23.859 -14.710 10.763 1.00 89.81 402 GLN A C 1
ATOM 3219 O O . GLN A 1 402 ? -23.695 -13.967 11.730 1.00 89.81 402 GLN A O 1
ATOM 3224 N N . ASP A 1 403 ? -23.311 -15.924 10.706 1.00 90.19 403 ASP A N 1
ATOM 3225 C CA . ASP A 1 403 ? -22.648 -16.556 11.848 1.00 90.19 403 ASP A CA 1
ATOM 3226 C C . ASP A 1 403 ? -21.118 -16.430 11.846 1.00 90.19 403 ASP A C 1
ATOM 3228 O O . ASP A 1 403 ? -20.477 -16.829 12.820 1.00 90.19 403 ASP A O 1
ATOM 3232 N N . THR A 1 404 ? -20.494 -15.891 10.797 1.00 92.00 404 THR A N 1
ATOM 3233 C CA . THR A 1 404 ? -19.025 -15.949 10.646 1.00 92.00 404 THR A CA 1
ATOM 3234 C C . THR A 1 404 ? -18.357 -14.592 10.517 1.00 92.00 404 THR A C 1
ATOM 3236 O O . THR A 1 404 ? -17.207 -14.457 10.944 1.00 92.00 404 THR A O 1
ATOM 3239 N N . LEU A 1 405 ? -19.064 -13.581 10.004 1.00 92.75 405 LEU A N 1
ATOM 3240 C CA . LEU A 1 405 ? -18.473 -12.271 9.760 1.00 92.75 405 LEU A CA 1
ATOM 3241 C C . LEU A 1 405 ? -18.188 -11.528 11.067 1.00 92.75 405 LEU A C 1
ATOM 3243 O O . LEU A 1 405 ? -19.095 -11.198 11.829 1.00 92.75 405 LEU A O 1
ATOM 3247 N N . GLN A 1 406 ? -16.912 -11.242 11.297 1.00 89.50 406 GLN A N 1
ATOM 3248 C CA . GLN A 1 406 ? -16.411 -10.466 12.430 1.00 89.50 406 GLN A CA 1
ATOM 3249 C C . GLN A 1 406 ? -16.029 -9.045 12.025 1.00 89.50 406 GLN A C 1
ATOM 3251 O O . GLN A 1 406 ? -16.153 -8.131 12.834 1.00 89.50 406 GLN A O 1
ATOM 3256 N N . GLY A 1 407 ? -15.617 -8.835 10.774 1.00 89.50 407 GLY A N 1
ATOM 3257 C CA . GLY A 1 407 ? -15.258 -7.510 10.283 1.00 89.50 407 GLY A CA 1
ATOM 3258 C C . GLY A 1 407 ? -15.754 -7.231 8.873 1.00 89.50 407 GLY A C 1
ATOM 3259 O O . GLY A 1 407 ? -15.762 -8.114 8.022 1.00 89.50 407 GLY A O 1
ATOM 3260 N N . LEU A 1 408 ? -16.152 -5.990 8.626 1.00 92.50 408 LEU A N 1
ATOM 3261 C CA . LEU A 1 408 ? -16.656 -5.547 7.334 1.00 92.50 408 LEU A CA 1
ATOM 3262 C C . LEU A 1 408 ? -16.010 -4.211 6.972 1.00 92.50 408 LEU A C 1
ATOM 3264 O O . LEU A 1 408 ? -16.093 -3.258 7.746 1.00 92.50 408 LEU A O 1
ATOM 3268 N N . MET A 1 409 ? -15.378 -4.147 5.804 1.00 89.88 409 MET A N 1
ATOM 3269 C CA . MET A 1 409 ? -14.974 -2.894 5.176 1.00 89.88 409 MET A CA 1
ATOM 3270 C C . MET A 1 409 ? -15.939 -2.596 4.031 1.00 89.88 409 MET A C 1
ATOM 3272 O O . MET A 1 409 ? -16.261 -3.494 3.265 1.00 89.88 409 MET A O 1
ATOM 3276 N N . VAL A 1 410 ? -16.434 -1.364 3.954 1.00 88.62 410 VAL A N 1
ATOM 3277 C CA . VAL A 1 410 ? -17.395 -0.914 2.946 1.00 88.62 410 VAL A CA 1
ATOM 3278 C C . VAL A 1 410 ? -16.913 0.393 2.336 1.00 88.62 410 VAL A C 1
ATOM 3280 O O . VAL A 1 410 ? -16.631 1.329 3.080 1.00 88.62 410 VAL A O 1
ATOM 3283 N N . HIS A 1 411 ? -16.860 0.505 1.014 1.00 84.25 411 HIS A N 1
ATOM 3284 C CA . HIS A 1 411 ? -16.649 1.788 0.330 1.00 84.25 411 HIS A CA 1
ATOM 3285 C C . HIS A 1 411 ? -17.990 2.285 -0.194 1.00 84.25 411 HIS A C 1
ATOM 3287 O O . HIS A 1 411 ? -18.690 1.566 -0.901 1.00 84.25 411 HIS A O 1
ATOM 3293 N N . LEU A 1 412 ? -18.385 3.493 0.202 1.00 78.62 412 LEU A N 1
ATOM 3294 C CA . LEU A 1 412 ? -19.662 4.076 -0.210 1.00 78.62 412 LEU A CA 1
ATOM 3295 C C . LEU A 1 412 ? -19.474 4.971 -1.451 1.00 78.62 412 LEU A C 1
ATOM 3297 O O . LEU A 1 412 ? -18.391 5.538 -1.633 1.00 78.62 412 LEU A O 1
ATOM 3301 N N . PRO A 1 413 ? -20.506 5.121 -2.305 1.00 72.19 413 PRO A N 1
ATOM 3302 C CA . PRO A 1 413 ? -20.467 6.046 -3.439 1.00 72.19 413 PRO A CA 1
ATOM 3303 C C . PRO A 1 413 ? -20.234 7.495 -2.994 1.00 72.19 413 PRO A C 1
ATOM 3305 O O . PRO A 1 413 ? -20.645 7.905 -1.909 1.00 72.19 413 PRO A O 1
ATOM 3308 N N . GLU A 1 414 ? -19.584 8.278 -3.856 1.00 61.25 414 GLU A N 1
ATOM 3309 C CA . GLU A 1 414 ? -19.161 9.667 -3.603 1.00 61.25 414 GLU A CA 1
ATOM 3310 C C . GLU A 1 414 ? -20.333 10.599 -3.221 1.00 61.25 414 GLU A C 1
ATOM 3312 O O . GLU A 1 414 ? -20.189 11.529 -2.422 1.00 61.25 414 GLU A O 1
ATOM 3317 N N . GLU A 1 415 ? -21.540 10.274 -3.692 1.00 57.94 415 GLU A N 1
ATOM 3318 C CA . GLU A 1 415 ? -22.804 10.950 -3.374 1.00 57.94 415 GLU A CA 1
ATOM 3319 C C . GLU A 1 415 ? -23.271 10.752 -1.917 1.00 57.94 415 GLU A C 1
ATOM 3321 O O . GLU A 1 415 ? -24.287 11.324 -1.512 1.00 57.94 415 GLU A O 1
ATOM 3326 N N . ALA A 1 416 ? -22.491 10.040 -1.087 1.00 50.16 416 ALA A N 1
ATOM 3327 C CA . ALA A 1 416 ? -22.686 9.856 0.356 1.00 50.16 416 ALA A CA 1
ATOM 3328 C C . ALA A 1 416 ? -22.888 11.166 1.155 1.00 50.16 416 ALA A C 1
ATOM 3330 O O . ALA A 1 416 ? -23.359 11.144 2.292 1.00 50.16 416 ALA A O 1
ATOM 3331 N N . ALA A 1 417 ? -22.529 12.311 0.571 1.00 46.38 417 ALA A N 1
ATOM 3332 C CA . ALA A 1 417 ? -22.682 13.643 1.148 1.00 46.38 417 ALA A CA 1
ATOM 3333 C C . ALA A 1 417 ? -23.992 14.374 0.764 1.00 46.38 417 ALA A C 1
ATOM 3335 O O . ALA A 1 417 ? -24.151 15.547 1.112 1.00 46.38 417 ALA A O 1
ATOM 3336 N N . THR A 1 418 ? -24.900 13.724 0.032 1.00 55.50 418 THR A N 1
ATOM 3337 C CA . THR A 1 418 ? -26.248 14.222 -0.312 1.00 55.50 418 THR A CA 1
ATOM 3338 C C . THR A 1 418 ? -27.328 13.488 0.499 1.00 55.50 418 THR A C 1
ATOM 3340 O O . THR A 1 418 ? -27.014 12.542 1.224 1.00 55.50 418 THR A O 1
ATOM 3343 N N . ASP A 1 419 ? -28.603 13.884 0.387 1.00 53.47 419 ASP A N 1
ATOM 3344 C CA . ASP A 1 419 ? -29.727 13.166 1.024 1.00 53.47 419 ASP A CA 1
ATOM 3345 C C . ASP A 1 419 ? -29.775 11.672 0.618 1.00 53.47 419 ASP A C 1
ATOM 3347 O O . ASP A 1 419 ? -30.183 10.820 1.408 1.00 53.47 419 ASP A O 1
ATOM 3351 N N . GLU A 1 420 ? -29.271 11.322 -0.572 1.00 52.75 420 GLU A N 1
ATOM 3352 C CA . GLU A 1 420 ? -29.154 9.939 -1.064 1.00 52.75 420 GLU A CA 1
ATOM 3353 C C . GLU A 1 420 ? -28.002 9.154 -0.408 1.00 52.75 420 GLU A C 1
ATOM 3355 O O . GLU A 1 420 ? -28.000 7.920 -0.358 1.00 52.75 420 GLU A O 1
ATOM 3360 N N . GLY A 1 421 ? -27.034 9.856 0.174 1.00 57.47 421 GLY A N 1
ATOM 3361 C CA . GLY A 1 421 ? -25.936 9.258 0.917 1.00 57.47 421 GLY A CA 1
ATOM 3362 C C . GLY A 1 421 ? -26.345 8.631 2.242 1.00 57.47 421 GLY A C 1
ATOM 3363 O O . GLY A 1 421 ? -25.883 7.545 2.602 1.00 57.47 421 GLY A O 1
ATOM 3364 N N . PHE A 1 422 ? -27.295 9.267 2.929 1.00 60.84 422 PHE A N 1
ATOM 3365 C CA . PHE A 1 422 ? -27.929 8.685 4.109 1.00 60.84 422 PHE A CA 1
ATOM 3366 C C . PHE A 1 422 ? -28.734 7.428 3.763 1.00 60.84 422 PHE A C 1
ATOM 3368 O O . PHE A 1 422 ? -28.748 6.497 4.562 1.00 60.84 422 PHE A O 1
ATOM 3375 N N . ALA A 1 423 ? -29.302 7.328 2.555 1.00 66.94 423 ALA A N 1
ATOM 3376 C CA . ALA A 1 423 ? -30.015 6.122 2.132 1.00 66.94 423 ALA A CA 1
ATOM 3377 C C . ALA A 1 423 ? -29.091 4.888 2.061 1.00 66.94 423 ALA A C 1
ATOM 3379 O O . ALA A 1 423 ? -29.492 3.794 2.457 1.00 66.94 423 ALA A O 1
ATOM 3380 N N . HIS A 1 424 ? -27.833 5.049 1.633 1.00 72.69 424 HIS A N 1
ATOM 3381 C CA . HIS A 1 424 ? -26.853 3.955 1.637 1.00 72.69 424 HIS A CA 1
ATOM 3382 C C . HIS A 1 424 ? -26.422 3.567 3.058 1.00 72.69 424 HIS A C 1
ATOM 3384 O O . HIS A 1 424 ? -26.250 2.381 3.344 1.00 72.69 424 HIS A O 1
ATOM 3390 N N . LEU A 1 425 ? -26.308 4.541 3.967 1.00 79.81 425 LEU A N 1
ATOM 3391 C CA . LEU A 1 425 ? -26.070 4.278 5.390 1.00 79.81 425 LEU A CA 1
ATOM 3392 C C . LEU A 1 425 ? -27.256 3.573 6.057 1.00 79.81 425 LEU A C 1
ATOM 3394 O O . LEU A 1 425 ? -27.032 2.725 6.918 1.00 79.81 425 LEU A O 1
ATOM 3398 N N . ASP A 1 426 ? -28.490 3.872 5.653 1.00 82.25 426 ASP A N 1
ATOM 3399 C CA . ASP A 1 426 ? -29.689 3.198 6.153 1.00 82.25 426 ASP A CA 1
ATOM 3400 C C . ASP A 1 426 ? -29.748 1.739 5.688 1.00 82.25 426 ASP A C 1
ATOM 3402 O O . ASP A 1 426 ? -29.993 0.843 6.501 1.00 82.25 426 ASP A O 1
ATOM 3406 N N . ILE A 1 427 ? -29.478 1.478 4.401 1.00 86.19 427 ILE A N 1
ATOM 3407 C CA . ILE A 1 427 ? -29.392 0.112 3.855 1.00 86.19 427 ILE A CA 1
ATOM 3408 C C . ILE A 1 427 ? -28.274 -0.663 4.563 1.00 86.19 427 ILE A C 1
ATOM 3410 O O . ILE A 1 427 ? -28.490 -1.794 5.007 1.00 86.19 427 ILE A O 1
ATOM 3414 N N . LEU A 1 428 ? -27.100 -0.045 4.731 1.00 90.75 428 LEU A N 1
ATOM 3415 C CA . LEU A 1 428 ? -26.002 -0.634 5.491 1.00 90.75 428 LEU A CA 1
ATOM 3416 C C . LEU A 1 428 ? -26.437 -0.915 6.933 1.00 90.75 428 LEU A C 1
ATOM 3418 O O . LEU A 1 428 ? -26.272 -2.032 7.407 1.00 90.75 428 LEU A O 1
ATOM 3422 N N . GLY A 1 429 ? -27.060 0.047 7.615 1.00 91.69 429 GLY A N 1
ATOM 3423 C CA . GLY A 1 429 ? -27.578 -0.108 8.972 1.00 91.69 429 GLY A CA 1
ATOM 3424 C C . GLY A 1 429 ? -28.501 -1.319 9.119 1.00 91.69 429 GLY A C 1
ATOM 3425 O O . GLY A 1 429 ? -28.314 -2.122 10.033 1.00 91.69 429 GLY A O 1
ATOM 3426 N N . GLN A 1 430 ? -29.445 -1.508 8.192 1.00 91.44 430 GLN A N 1
ATOM 3427 C CA . GLN A 1 430 ? -30.337 -2.676 8.178 1.00 91.44 430 GLN A CA 1
ATOM 3428 C C . GLN A 1 430 ? -29.565 -3.998 8.063 1.00 91.44 430 GLN A C 1
ATOM 3430 O O . GLN A 1 430 ? -29.853 -4.946 8.801 1.00 91.44 430 GLN A O 1
ATOM 3435 N N . ALA A 1 431 ? -28.558 -4.051 7.188 1.00 93.75 431 ALA A N 1
ATOM 3436 C CA . ALA A 1 431 ? -27.706 -5.226 7.037 1.00 93.75 431 ALA A CA 1
ATOM 3437 C C . ALA A 1 431 ? -26.884 -5.504 8.308 1.00 93.75 431 ALA A C 1
ATOM 3439 O O . ALA A 1 431 ? -26.868 -6.631 8.804 1.00 93.75 431 ALA A O 1
ATOM 3440 N N . LEU A 1 432 ? -26.273 -4.469 8.895 1.00 94.88 432 LEU A N 1
ATOM 3441 C CA . LEU A 1 432 ? -25.459 -4.573 10.111 1.00 94.88 432 LEU A CA 1
ATOM 3442 C C . LEU A 1 432 ? -26.251 -5.130 11.302 1.00 94.88 432 LEU A C 1
ATOM 3444 O O . LEU A 1 432 ? -25.722 -5.937 12.065 1.00 94.88 432 LEU A O 1
ATOM 3448 N N . GLY A 1 433 ? -27.525 -4.750 11.447 1.00 93.38 433 GLY A N 1
ATOM 3449 C CA . GLY A 1 433 ? -28.397 -5.269 12.509 1.00 93.38 433 GLY A CA 1
ATOM 3450 C C . GLY A 1 433 ? -28.643 -6.782 12.434 1.00 93.38 433 GLY A C 1
ATOM 3451 O O . GLY A 1 433 ? -29.028 -7.394 13.430 1.00 93.38 433 GLY A O 1
ATOM 3452 N N . SER A 1 434 ? -28.380 -7.391 11.277 1.00 95.12 434 SER A N 1
ATOM 3453 C CA . SER A 1 434 ? -28.547 -8.826 11.032 1.00 95.12 434 SER A CA 1
ATOM 3454 C C . SER A 1 434 ? -27.243 -9.625 11.151 1.00 95.12 434 SER A C 1
ATOM 3456 O O . SER A 1 434 ? -27.270 -10.841 10.977 1.00 95.12 434 SER A O 1
ATOM 3458 N N . LEU A 1 435 ? -26.115 -8.977 11.471 1.00 95.31 435 LEU A N 1
ATOM 3459 C CA . LEU A 1 435 ? -24.784 -9.587 11.575 1.00 95.31 435 LEU A CA 1
ATOM 3460 C C . LEU A 1 435 ? -24.328 -9.666 13.050 1.00 95.31 435 LEU A C 1
ATOM 3462 O O . LEU A 1 435 ? -23.593 -8.799 13.529 1.00 95.31 435 LEU A O 1
ATOM 3466 N N . PRO A 1 436 ? -24.750 -10.696 13.812 1.00 94.06 436 PRO A N 1
ATOM 3467 C CA . PRO A 1 436 ? -24.560 -10.777 15.265 1.00 94.06 436 PRO A CA 1
ATOM 3468 C C . PRO A 1 436 ? -23.109 -10.943 15.731 1.00 94.06 436 PRO A C 1
ATOM 3470 O O . PRO A 1 436 ? -22.852 -10.801 16.925 1.00 94.06 436 PRO A O 1
ATOM 3473 N N . ASN A 1 437 ? -22.171 -11.260 14.839 1.00 92.25 437 ASN A N 1
ATOM 3474 C CA . ASN A 1 437 ? -20.759 -11.444 15.187 1.00 92.25 437 ASN A CA 1
ATOM 3475 C C . ASN A 1 437 ? -19.862 -10.284 14.740 1.00 92.25 437 ASN A C 1
ATOM 3477 O O . ASN A 1 437 ? -18.665 -10.311 15.026 1.00 92.25 437 ASN A O 1
ATOM 3481 N N . LEU A 1 438 ? -20.430 -9.256 14.101 1.00 93.31 438 LEU A N 1
ATOM 3482 C CA . LEU A 1 438 ? -19.674 -8.132 13.568 1.00 93.31 438 LEU A CA 1
ATOM 3483 C C . LEU A 1 438 ? -19.143 -7.234 14.696 1.00 93.31 438 LEU A C 1
ATOM 3485 O O . LEU A 1 438 ? -19.899 -6.503 15.340 1.00 93.31 438 LEU A O 1
ATOM 3489 N N . ASP A 1 439 ? -17.830 -7.272 14.921 1.00 89.25 439 ASP A N 1
ATOM 3490 C CA . ASP A 1 439 ? -17.137 -6.484 15.942 1.00 89.25 439 ASP A CA 1
ATOM 3491 C C . ASP A 1 439 ? -16.327 -5.306 15.373 1.00 89.25 439 ASP A C 1
ATOM 3493 O O . ASP A 1 439 ? -15.986 -4.377 16.119 1.00 89.25 439 ASP A O 1
ATOM 3497 N N . GLN A 1 440 ? -16.080 -5.307 14.060 1.00 87.81 440 GLN A N 1
ATOM 3498 C CA . GLN A 1 440 ? -15.317 -4.294 13.334 1.00 87.81 440 GLN A CA 1
ATOM 3499 C C . GLN A 1 440 ? -16.065 -3.807 12.091 1.00 87.81 440 GLN A C 1
ATOM 3501 O O . GLN A 1 440 ? -16.497 -4.601 11.258 1.00 87.81 440 GLN A O 1
ATOM 3506 N N . LEU A 1 441 ? -16.164 -2.487 11.941 1.00 92.75 441 LEU A N 1
ATOM 3507 C CA . LEU A 1 441 ? -16.719 -1.848 10.750 1.00 92.75 441 LEU A CA 1
ATOM 3508 C C . LEU A 1 441 ? -15.770 -0.760 10.250 1.00 92.75 441 LEU A C 1
ATOM 3510 O O . LEU A 1 441 ? -15.375 0.117 11.017 1.00 92.75 441 LEU A O 1
ATOM 3514 N N . VAL A 1 442 ? -15.434 -0.790 8.967 1.00 89.38 442 VAL A N 1
ATOM 3515 C CA . VAL A 1 442 ? -14.655 0.249 8.292 1.00 89.38 442 VAL A CA 1
ATOM 3516 C C . VAL A 1 442 ? -15.479 0.790 7.137 1.00 89.38 442 VAL A C 1
ATOM 3518 O O . VAL A 1 442 ? -15.894 0.030 6.276 1.00 89.38 442 VAL A O 1
ATOM 3521 N N . ILE A 1 443 ? -15.712 2.096 7.107 1.00 87.94 443 ILE A N 1
ATOM 3522 C CA . ILE A 1 443 ? -16.380 2.778 6.000 1.00 87.94 443 ILE A CA 1
ATOM 3523 C C . ILE A 1 443 ? -15.340 3.656 5.308 1.00 87.94 443 ILE A C 1
ATOM 3525 O O . ILE A 1 443 ? -14.920 4.666 5.869 1.00 87.94 443 ILE A O 1
ATOM 3529 N N . GLY A 1 444 ? -14.880 3.246 4.130 1.00 78.06 444 GLY A N 1
ATOM 3530 C CA . GLY A 1 444 ? -13.927 3.986 3.305 1.00 78.06 444 GLY A CA 1
ATOM 3531 C C . GLY A 1 444 ? -14.597 5.108 2.510 1.00 78.06 444 GLY A C 1
ATOM 3532 O O . GLY A 1 444 ? -15.774 5.009 2.157 1.00 78.06 444 GLY A O 1
ATOM 3533 N N . MET A 1 445 ? -13.847 6.185 2.242 1.00 66.31 445 MET A N 1
ATOM 3534 C CA . MET A 1 445 ? -14.213 7.124 1.172 1.00 66.31 445 MET A CA 1
ATOM 3535 C C . MET A 1 445 ? -13.984 6.467 -0.178 1.00 66.31 445 MET A C 1
ATOM 3537 O O . MET A 1 445 ? -13.298 5.444 -0.245 1.00 66.31 445 MET A O 1
ATOM 3541 N N . ASP A 1 446 ? -14.523 7.098 -1.225 1.00 60.28 446 ASP A N 1
ATOM 3542 C CA . ASP A 1 446 ? -14.241 6.702 -2.590 1.00 60.28 446 ASP A CA 1
ATOM 3543 C C . ASP A 1 446 ? -12.772 6.351 -2.755 1.00 60.28 446 ASP A C 1
ATOM 3545 O O . ASP A 1 446 ? -11.848 7.078 -2.373 1.00 60.28 446 ASP A O 1
ATOM 3549 N N . LYS A 1 447 ? -12.621 5.179 -3.342 1.00 52.47 447 LYS A N 1
ATOM 3550 C CA . LYS A 1 447 ? -11.399 4.624 -3.817 1.00 52.47 447 LYS A CA 1
ATOM 3551 C C . LYS A 1 447 ? -10.535 5.682 -4.525 1.00 52.47 447 LYS A C 1
ATOM 3553 O O . LYS A 1 447 ? -9.349 5.802 -4.241 1.00 52.47 447 LYS A O 1
ATOM 3558 N N . PHE A 1 448 ? -11.092 6.554 -5.345 1.00 46.44 448 PHE A N 1
ATOM 3559 C CA . PHE A 1 448 ? -10.273 7.511 -6.088 1.00 46.44 448 PHE A CA 1
ATOM 3560 C C . PHE A 1 448 ? -9.884 8.780 -5.315 1.00 46.44 448 PHE A C 1
ATOM 3562 O O . PHE A 1 448 ? -9.183 9.619 -5.876 1.00 46.44 448 PHE A O 1
ATOM 3569 N N . GLY A 1 449 ? -10.261 8.920 -4.036 1.00 44.12 449 GLY A N 1
ATOM 3570 C CA . GLY A 1 449 ? -9.851 10.047 -3.188 1.00 44.12 449 GLY A CA 1
ATOM 3571 C C . GLY A 1 449 ? -10.378 11.412 -3.650 1.00 44.12 449 GLY A C 1
ATOM 3572 O O . GLY A 1 449 ? -9.867 12.439 -3.202 1.00 44.12 449 GLY A O 1
ATOM 3573 N N . ARG A 1 450 ? -11.375 11.434 -4.548 1.00 41.94 450 ARG A N 1
ATOM 3574 C CA . ARG A 1 450 ? -11.819 12.644 -5.261 1.00 41.94 450 ARG A CA 1
ATOM 3575 C C . ARG A 1 450 ? -12.766 13.536 -4.455 1.00 41.94 450 ARG A C 1
ATOM 3577 O O . ARG A 1 450 ? -12.740 14.751 -4.641 1.00 41.94 450 ARG A O 1
ATOM 3584 N N . ALA A 1 451 ? -13.477 12.998 -3.463 1.00 44.91 451 ALA A N 1
ATOM 3585 C CA . ALA A 1 451 ? -14.303 13.802 -2.563 1.00 44.91 451 ALA A CA 1
ATOM 3586 C C . ALA A 1 451 ? -13.710 13.919 -1.162 1.00 44.91 451 ALA A C 1
ATOM 3588 O O . ALA A 1 451 ? -13.489 12.927 -0.470 1.00 44.91 451 ALA A O 1
ATOM 3589 N N . ARG A 1 452 ? -13.618 15.155 -0.656 1.00 49.97 452 ARG A N 1
ATOM 3590 C CA . ARG A 1 452 ? -13.726 15.378 0.790 1.00 49.97 452 ARG A CA 1
ATOM 3591 C C . ARG A 1 452 ? -15.181 15.180 1.183 1.00 49.97 452 ARG A C 1
ATOM 3593 O O . ARG A 1 452 ? -16.074 15.806 0.614 1.00 49.97 452 ARG A O 1
ATOM 3600 N N . SER A 1 453 ? -15.417 14.348 2.192 1.00 55.28 453 SER A N 1
ATOM 3601 C CA . SER A 1 453 ? -16.736 14.243 2.807 1.00 55.28 453 SER A CA 1
ATOM 3602 C C . SER A 1 453 ? -17.183 15.648 3.221 1.00 55.28 453 SER A C 1
ATOM 3604 O O . SER A 1 453 ? -16.484 16.310 3.988 1.00 55.28 453 SER A O 1
ATOM 3606 N N . LYS A 1 454 ? -18.352 16.105 2.749 1.00 64.38 454 LYS A N 1
ATOM 3607 C CA . LYS A 1 454 ? -18.962 17.361 3.233 1.00 64.38 454 LYS A CA 1
ATOM 3608 C C . LYS A 1 454 ? -19.355 17.271 4.715 1.00 64.38 454 LYS A C 1
ATOM 3610 O O . LYS A 1 454 ? -19.685 18.286 5.322 1.00 64.38 454 LYS A O 1
ATOM 3615 N N . LEU A 1 455 ? -19.337 16.066 5.295 1.00 68.06 455 LEU A N 1
ATOM 3616 C CA . LEU A 1 455 ? -19.624 15.836 6.704 1.00 68.06 455 LEU A CA 1
ATOM 3617 C C . LEU A 1 455 ? -18.442 16.282 7.566 1.00 68.06 455 LEU A C 1
ATOM 3619 O O . LEU A 1 455 ? -17.317 15.812 7.390 1.00 68.06 455 LEU A O 1
ATOM 3623 N N . ASN A 1 456 ? -18.715 17.146 8.538 1.00 80.38 456 ASN A N 1
ATOM 3624 C CA . ASN A 1 456 ? -17.755 17.510 9.573 1.00 80.38 456 ASN A CA 1
ATOM 3625 C C . ASN A 1 456 ? -17.561 16.370 10.595 1.00 80.38 456 ASN A C 1
ATOM 3627 O O . ASN A 1 456 ? -18.333 15.410 10.655 1.00 80.38 456 ASN A O 1
ATOM 3631 N N . ASN A 1 457 ? -16.547 16.498 11.455 1.00 82.19 457 ASN A N 1
ATOM 3632 C CA . ASN A 1 457 ? -16.202 15.471 12.446 1.00 82.19 457 ASN A CA 1
ATOM 3633 C C . ASN A 1 457 ? -17.359 15.107 13.397 1.00 82.19 457 ASN A C 1
ATOM 3635 O O . ASN A 1 457 ? -17.456 13.958 13.829 1.00 82.19 457 ASN A O 1
ATOM 3639 N N . GLU A 1 458 ? -18.244 16.052 13.735 1.00 84.69 458 GLU A N 1
ATOM 3640 C CA . GLU A 1 458 ? -19.396 15.760 14.597 1.00 84.69 458 GLU A CA 1
ATOM 3641 C C . GLU A 1 458 ? -20.457 14.953 13.843 1.00 84.69 458 GLU A C 1
ATOM 3643 O O . GLU A 1 458 ? -20.983 13.987 14.388 1.00 84.69 458 GLU A O 1
ATOM 3648 N N . GLN A 1 459 ? -20.719 15.270 12.573 1.00 83.00 459 GLN A N 1
ATOM 3649 C CA . GLN A 1 459 ? -21.619 14.484 11.725 1.00 83.00 459 GLN A CA 1
ATOM 3650 C C . GLN A 1 459 ? -21.105 13.052 11.538 1.00 83.00 459 GLN A C 1
ATOM 3652 O O . GLN A 1 459 ? -21.874 12.106 11.717 1.00 83.00 459 GLN A O 1
ATOM 3657 N N . LEU A 1 460 ? -19.805 12.871 11.279 1.00 84.94 460 LEU A N 1
ATOM 3658 C CA . LEU A 1 460 ? -19.185 11.541 11.205 1.00 84.94 460 LEU A CA 1
ATOM 3659 C C . LEU A 1 460 ? -19.327 10.780 12.527 1.00 84.94 460 LEU A C 1
ATOM 3661 O O . LEU A 1 460 ? -19.682 9.600 12.545 1.00 84.94 460 LEU A O 1
ATOM 3665 N N . ARG A 1 461 ? -19.134 11.468 13.657 1.00 88.62 461 ARG A N 1
ATOM 3666 C CA . ARG A 1 461 ? -19.322 10.885 14.987 1.00 88.62 461 ARG A CA 1
ATOM 3667 C C . ARG A 1 461 ? -20.774 10.482 15.254 1.00 88.62 461 ARG A C 1
ATOM 3669 O O . ARG A 1 461 ? -21.002 9.461 15.903 1.00 88.62 461 ARG A O 1
ATOM 3676 N N . GLN A 1 462 ? -21.754 11.258 14.792 1.00 88.31 462 GLN A N 1
ATOM 3677 C CA . GLN A 1 462 ? -23.173 10.908 14.907 1.00 88.31 462 GLN A CA 1
ATOM 3678 C C . GLN A 1 462 ? -23.523 9.702 14.030 1.00 88.31 462 GLN A C 1
ATOM 3680 O O . GLN A 1 462 ? -24.170 8.780 14.521 1.00 88.31 462 GLN A O 1
ATOM 3685 N N . CYS A 1 463 ? -23.012 9.640 12.796 1.00 87.38 463 CYS A N 1
ATOM 3686 C CA . CYS A 1 463 ? -23.160 8.466 11.930 1.00 87.38 463 CYS A CA 1
ATOM 3687 C C . CYS A 1 463 ? -22.585 7.211 12.600 1.00 87.38 463 CYS A C 1
ATOM 3689 O O . CYS A 1 463 ? -23.261 6.187 12.694 1.00 87.38 463 CYS A O 1
ATOM 3691 N N . ALA A 1 464 ? -21.380 7.312 13.171 1.00 91.50 464 ALA A N 1
ATOM 3692 C CA . ALA A 1 464 ? -20.770 6.213 13.909 1.00 91.50 464 ALA A CA 1
ATOM 3693 C C . ALA A 1 464 ? -21.632 5.759 15.097 1.00 91.50 464 ALA A C 1
ATOM 3695 O O . ALA A 1 464 ? -21.799 4.560 15.308 1.00 91.50 464 ALA A O 1
ATOM 3696 N N . LYS A 1 465 ? -22.232 6.690 15.855 1.00 92.19 465 LYS A N 1
ATOM 3697 C CA . LYS A 1 465 ? -23.166 6.338 16.939 1.00 92.19 465 LYS A CA 1
ATOM 3698 C C . LYS A 1 465 ? -24.398 5.602 16.414 1.00 92.19 465 LYS A C 1
ATOM 3700 O O . LYS A 1 465 ? -24.778 4.609 17.024 1.00 92.19 465 LYS A O 1
ATOM 3705 N N . LEU A 1 466 ? -25.007 6.066 15.320 1.00 91.38 466 LEU A N 1
ATOM 3706 C CA . LEU A 1 466 ? -26.190 5.433 14.725 1.00 91.38 466 LEU A CA 1
ATOM 3707 C C . LEU A 1 466 ? -25.899 3.983 14.320 1.00 91.38 466 LEU A C 1
ATOM 3709 O O . LEU A 1 466 ? -26.593 3.076 14.772 1.00 91.38 466 LEU A O 1
ATOM 3713 N N . LEU A 1 467 ? -24.822 3.750 13.569 1.00 92.94 467 LEU A N 1
ATOM 3714 C CA . LEU A 1 467 ? -24.436 2.409 13.115 1.00 92.94 467 LEU A CA 1
ATOM 3715 C C . LEU A 1 467 ? -24.146 1.465 14.291 1.00 92.94 467 LEU A C 1
ATOM 3717 O O . LEU A 1 467 ? -24.604 0.325 14.322 1.00 92.94 467 LEU A O 1
ATOM 3721 N N . VAL A 1 468 ? -23.449 1.964 15.313 1.00 94.44 468 VAL A N 1
ATOM 3722 C CA . VAL A 1 468 ? -23.109 1.210 16.529 1.00 94.44 468 VAL A CA 1
ATOM 3723 C C . VAL A 1 468 ? -24.332 0.928 17.416 1.00 94.44 468 VAL A C 1
ATOM 3725 O O . VAL A 1 468 ? -24.311 -0.021 18.203 1.00 94.44 468 VAL A O 1
ATOM 3728 N N . MET A 1 469 ? -25.399 1.727 17.327 1.00 92.31 469 MET A N 1
ATOM 3729 C CA . MET A 1 469 ? -26.672 1.423 17.991 1.00 92.31 469 MET A CA 1
ATOM 3730 C C . MET A 1 469 ? -27.436 0.306 17.275 1.00 92.31 469 MET A C 1
ATOM 3732 O O . MET A 1 469 ? -28.054 -0.514 17.948 1.00 92.31 469 MET A O 1
ATOM 3736 N N . VAL A 1 470 ? -27.372 0.251 15.940 1.00 93.81 470 VAL A N 1
ATOM 3737 C CA . VAL A 1 470 ? -28.036 -0.799 15.149 1.00 93.81 470 VAL A CA 1
ATOM 3738 C C . VAL A 1 470 ? -27.270 -2.125 15.200 1.00 93.81 470 VAL A C 1
ATOM 3740 O O . VAL A 1 470 ? -27.893 -3.183 15.192 1.00 93.81 470 VAL A O 1
ATOM 3743 N N . ALA A 1 471 ? -25.943 -2.083 15.351 1.00 93.62 471 ALA A N 1
ATOM 3744 C CA . ALA A 1 471 ? -25.095 -3.256 15.560 1.00 93.62 471 ALA A CA 1
ATOM 3745 C C . ALA A 1 471 ? -24.370 -3.198 16.923 1.00 93.62 471 ALA A C 1
ATOM 3747 O O . ALA A 1 471 ? -23.218 -2.755 17.015 1.00 93.62 471 ALA A O 1
ATOM 3748 N N . PRO A 1 472 ? -25.016 -3.679 18.009 1.00 91.56 472 PRO A N 1
ATOM 3749 C CA . PRO A 1 472 ? -24.490 -3.599 19.374 1.00 91.56 472 PRO A CA 1
ATOM 3750 C C . PRO A 1 472 ? -23.128 -4.277 19.587 1.00 91.56 472 PRO A C 1
ATOM 3752 O O . PRO A 1 472 ? -22.419 -3.983 20.548 1.00 91.56 472 PRO A O 1
ATOM 3755 N N . GLN A 1 473 ? -22.739 -5.181 18.697 1.00 91.81 473 GLN A N 1
ATOM 3756 C CA . GLN A 1 473 ? -21.536 -5.996 18.848 1.00 91.81 473 GLN A CA 1
ATOM 3757 C C . GLN A 1 473 ? -20.271 -5.289 18.357 1.00 91.81 473 GLN A C 1
ATOM 3759 O O . GLN A 1 473 ? -19.170 -5.665 18.765 1.00 91.81 473 GLN A O 1
ATOM 3764 N N . ILE A 1 474 ? -20.425 -4.203 17.589 1.00 92.00 474 ILE A N 1
ATOM 3765 C CA . ILE A 1 474 ? -19.311 -3.395 17.096 1.00 92.00 474 ILE A CA 1
ATOM 3766 C C . ILE A 1 474 ? -18.521 -2.816 18.274 1.00 92.00 474 ILE A C 1
ATOM 3768 O O . ILE A 1 474 ? -19.049 -2.095 19.128 1.00 92.00 474 ILE A O 1
ATOM 3772 N N . ARG A 1 475 ? -17.222 -3.119 18.287 1.00 89.38 475 ARG A N 1
ATOM 3773 C CA . ARG A 1 475 ? -16.219 -2.625 19.242 1.00 89.38 475 ARG A CA 1
ATOM 3774 C C . ARG A 1 475 ? -15.324 -1.561 18.623 1.00 89.38 475 ARG A C 1
ATOM 3776 O O . ARG A 1 475 ? -14.825 -0.697 19.350 1.00 89.38 475 ARG A O 1
ATOM 3783 N N . PHE A 1 476 ? -15.135 -1.620 17.309 1.00 89.50 476 PHE A N 1
ATOM 3784 C CA . PHE A 1 476 ? -14.314 -0.686 16.553 1.00 89.50 476 PHE A CA 1
ATOM 3785 C C . PHE A 1 476 ? -15.051 -0.239 15.302 1.00 89.50 476 PHE A C 1
ATOM 3787 O O . PHE A 1 476 ? -15.579 -1.060 14.556 1.00 89.50 476 PHE A O 1
ATOM 3794 N N . ILE A 1 477 ? -15.070 1.070 15.085 1.00 91.25 477 ILE A N 1
ATOM 3795 C CA . ILE A 1 477 ? -15.658 1.662 13.893 1.00 91.25 477 ILE A CA 1
ATOM 3796 C C . ILE A 1 477 ? -14.699 2.697 13.316 1.00 91.25 477 ILE A C 1
ATOM 3798 O O . ILE A 1 477 ? -14.212 3.568 14.041 1.00 91.25 477 ILE A O 1
ATOM 3802 N N . ASN A 1 478 ? -14.419 2.578 12.024 1.00 88.94 478 ASN A N 1
ATOM 3803 C CA . ASN A 1 478 ? -13.777 3.606 11.225 1.00 88.94 478 ASN A CA 1
ATOM 3804 C C . ASN A 1 478 ? -14.807 4.172 10.248 1.00 88.94 478 ASN A C 1
ATOM 3806 O O . ASN A 1 478 ? -15.472 3.406 9.554 1.00 88.94 478 ASN A O 1
ATOM 3810 N N . ILE A 1 479 ? -14.926 5.494 10.189 1.00 87.56 479 ILE A N 1
ATOM 3811 C CA . ILE A 1 479 ? -15.606 6.178 9.092 1.00 87.56 479 ILE A CA 1
ATOM 3812 C C . ILE A 1 479 ? -14.621 7.186 8.515 1.00 87.56 479 ILE A C 1
ATOM 3814 O O . ILE A 1 479 ? -14.233 8.152 9.177 1.00 87.56 479 ILE A O 1
ATOM 3818 N N . TYR A 1 480 ? -14.235 6.945 7.269 1.00 83.06 480 TYR A N 1
ATOM 3819 C CA . TYR A 1 480 ? -13.268 7.717 6.508 1.00 83.06 480 TYR A CA 1
ATOM 3820 C C . TYR A 1 480 ? -11.894 7.736 7.192 1.00 83.06 480 TYR A C 1
ATOM 3822 O O . TYR A 1 480 ? -11.206 6.718 7.231 1.00 83.06 480 TYR A O 1
ATOM 3830 N N . TRP A 1 481 ? -11.484 8.885 7.725 1.00 75.81 481 TRP A N 1
ATOM 3831 C CA . TRP A 1 481 ? -10.214 9.072 8.433 1.00 75.81 481 TRP A CA 1
ATOM 3832 C C . TRP A 1 481 ? -10.366 9.034 9.964 1.00 75.81 481 TRP A C 1
ATOM 3834 O O . TRP A 1 481 ? -9.402 9.292 10.693 1.00 75.81 481 TRP A O 1
ATOM 3844 N N . MET A 1 482 ? -11.575 8.776 10.476 1.00 79.88 482 MET A N 1
ATOM 3845 C CA . MET A 1 482 ? -11.885 8.828 11.902 1.00 79.88 482 MET A CA 1
ATOM 3846 C C . MET A 1 482 ? -12.108 7.441 12.498 1.00 79.88 482 MET A C 1
ATOM 3848 O O . MET A 1 482 ? -13.026 6.717 12.126 1.00 79.88 482 MET A O 1
ATOM 3852 N N . PHE A 1 483 ? -11.322 7.125 13.526 1.00 85.00 483 PHE A N 1
ATOM 3853 C CA . PHE A 1 483 ? -11.300 5.814 14.167 1.00 85.00 483 PHE A CA 1
ATOM 3854 C C . PHE A 1 483 ? -11.791 5.908 15.596 1.00 85.00 483 PHE A C 1
ATOM 3856 O O . PHE A 1 483 ? -11.211 6.639 16.402 1.00 85.00 483 PHE A O 1
ATOM 3863 N N . TRP A 1 484 ? -12.787 5.106 15.954 1.00 89.12 484 TRP A N 1
ATOM 3864 C CA . TRP A 1 484 ? -13.307 5.060 17.311 1.00 89.12 484 TRP A CA 1
ATOM 3865 C C . TRP A 1 484 ? -13.302 3.651 17.887 1.00 89.12 484 TRP A C 1
ATOM 3867 O O . TRP A 1 484 ? -13.682 2.672 17.247 1.00 89.12 484 TRP A O 1
ATOM 3877 N N . LYS A 1 485 ? -12.952 3.580 19.171 1.00 89.88 485 LYS A N 1
ATOM 3878 C CA . LYS A 1 485 ? -13.317 2.467 20.038 1.00 89.88 485 LYS A CA 1
ATOM 3879 C C . LYS A 1 485 ? -14.666 2.758 20.682 1.00 89.88 485 LYS A C 1
ATOM 3881 O O . LYS A 1 485 ? -14.870 3.833 21.257 1.00 89.88 485 LYS A O 1
ATOM 3886 N N . VAL A 1 486 ? -15.551 1.776 20.617 1.00 89.88 486 VAL A N 1
ATOM 3887 C CA . VAL A 1 486 ? -16.884 1.825 21.205 1.00 89.88 486 VAL A CA 1
ATOM 3888 C C . VAL A 1 486 ? -16.818 1.383 22.665 1.00 89.88 486 VAL A C 1
ATOM 3890 O O . VAL A 1 486 ? -16.269 0.332 22.996 1.00 89.88 486 VAL A O 1
ATOM 3893 N N . PHE A 1 487 ? -17.403 2.188 23.545 1.00 91.69 487 PHE A N 1
ATOM 3894 C CA . PHE A 1 487 ? -17.641 1.859 24.944 1.00 91.69 487 PHE A CA 1
ATOM 3895 C C . PHE A 1 487 ? -19.139 1.896 25.218 1.00 91.69 487 PHE A C 1
ATOM 3897 O O . PHE A 1 487 ? -19.831 2.829 24.816 1.00 91.69 487 PHE A O 1
ATOM 3904 N N . ARG A 1 488 ? -19.625 0.889 25.938 1.00 89.62 488 ARG A N 1
ATOM 3905 C CA . ARG A 1 488 ? -21.029 0.754 26.321 1.00 89.62 488 ARG A CA 1
ATOM 3906 C C . ARG A 1 488 ? -21.113 0.848 27.829 1.00 89.62 488 ARG A C 1
ATOM 3908 O O . ARG A 1 488 ? -20.469 0.070 28.531 1.00 89.62 488 ARG A O 1
ATOM 3915 N N . VAL A 1 489 ? -21.841 1.842 28.323 1.00 90.19 489 VAL A N 1
ATOM 3916 C CA . VAL A 1 489 ? -21.985 2.094 29.758 1.00 90.19 489 VAL A CA 1
ATOM 3917 C C . VAL A 1 489 ? -23.465 2.143 30.087 1.00 90.19 489 VAL A C 1
ATOM 3919 O O . VAL A 1 489 ? -24.192 2.973 29.550 1.00 90.19 489 VAL A O 1
ATOM 3922 N N . SER A 1 490 ? -23.927 1.277 30.984 1.00 88.69 490 SER A N 1
ATOM 3923 C CA . SER A 1 490 ? -25.280 1.389 31.528 1.00 88.69 490 SER A CA 1
ATOM 3924 C C . SER A 1 490 ? -25.333 2.570 32.491 1.00 88.69 490 SER A C 1
ATOM 3926 O O . SER A 1 490 ? -24.555 2.645 33.444 1.00 88.69 490 SER A O 1
ATOM 3928 N N . ASN A 1 491 ? -26.241 3.509 32.249 1.00 86.00 491 ASN A N 1
ATOM 3929 C CA . ASN A 1 491 ? -26.484 4.594 33.191 1.00 86.00 491 ASN A CA 1
ATOM 3930 C C . ASN A 1 491 ? -27.291 4.095 34.412 1.00 86.00 491 ASN A C 1
ATOM 3932 O O . ASN A 1 491 ? -27.730 2.946 34.467 1.00 86.00 491 ASN A O 1
ATOM 3936 N N . ALA A 1 492 ? -27.536 4.974 35.389 1.00 84.00 492 ALA A N 1
ATOM 3937 C CA . ALA A 1 492 ? -28.287 4.640 36.608 1.00 84.00 492 ALA A CA 1
ATOM 3938 C C . ALA A 1 492 ? -29.729 4.144 36.357 1.00 84.00 492 ALA A C 1
ATOM 3940 O O . ALA A 1 492 ? -30.323 3.526 37.234 1.00 84.00 492 ALA A O 1
ATOM 3941 N N . THR A 1 493 ? -30.288 4.398 35.169 1.00 84.00 493 THR A N 1
ATOM 3942 C CA . THR A 1 493 ? -31.621 3.920 34.760 1.00 84.00 493 THR A CA 1
ATOM 3943 C C . THR A 1 493 ? -31.584 2.560 34.056 1.00 84.00 493 THR A C 1
ATOM 3945 O O . THR A 1 493 ? -32.626 2.062 33.647 1.00 84.00 493 THR A O 1
ATOM 3948 N N . GLY A 1 494 ? -30.398 1.963 33.887 1.00 82.88 494 GLY A N 1
ATOM 3949 C CA . GLY A 1 494 ? -30.197 0.742 33.102 1.00 82.88 494 GLY A CA 1
ATOM 3950 C C . GLY A 1 494 ? -30.194 0.969 31.587 1.00 82.88 494 GLY A C 1
ATOM 3951 O O . GLY A 1 494 ? -29.991 0.018 30.839 1.00 82.88 494 GLY A O 1
ATOM 3952 N N . THR A 1 495 ? -30.372 2.212 31.128 1.00 84.88 495 THR A N 1
ATOM 3953 C CA . THR A 1 495 ? -30.291 2.560 29.706 1.00 84.88 495 THR A CA 1
ATOM 3954 C C . THR A 1 495 ? -28.831 2.537 29.272 1.00 84.88 495 THR A C 1
ATOM 3956 O O . THR A 1 495 ? -27.970 3.155 29.908 1.00 84.88 495 THR A O 1
ATOM 3959 N N . GLU A 1 496 ? -28.546 1.817 28.194 1.00 87.38 496 GLU A N 1
ATOM 3960 C CA . GLU A 1 496 ? -27.212 1.750 27.615 1.00 87.38 496 GLU A CA 1
ATOM 3961 C C . GLU A 1 496 ? -26.857 3.074 26.928 1.00 87.38 496 GLU A C 1
ATOM 3963 O O . GLU A 1 496 ? -27.609 3.592 26.104 1.00 87.38 496 GLU A O 1
ATOM 3968 N N . VAL A 1 497 ? -25.702 3.633 27.280 1.00 86.88 497 VAL A N 1
ATOM 3969 C CA . VAL A 1 497 ? -25.133 4.826 26.656 1.00 86.88 497 VAL A CA 1
ATOM 3970 C C . VAL A 1 497 ? -23.901 4.416 25.859 1.00 86.88 497 VAL A C 1
ATOM 3972 O O . VAL A 1 497 ? -22.961 3.827 26.402 1.00 86.88 497 VAL A O 1
ATOM 3975 N N . VAL A 1 498 ? -23.899 4.765 24.572 1.00 91.50 498 VAL A N 1
ATOM 3976 C CA . VAL A 1 498 ? -22.773 4.539 23.662 1.00 91.50 498 VAL A CA 1
ATOM 3977 C C . VAL A 1 498 ? -21.811 5.722 23.727 1.00 91.50 498 VAL A C 1
ATOM 3979 O O . VAL A 1 498 ? -22.176 6.865 23.440 1.00 91.50 498 VAL A O 1
ATOM 3982 N N . LEU A 1 499 ? -20.559 5.445 24.080 1.00 91.31 499 LEU A N 1
ATOM 3983 C CA . LEU A 1 499 ? -19.465 6.407 24.102 1.00 91.31 499 LEU A CA 1
ATOM 3984 C C . LEU A 1 499 ? -18.431 6.028 23.041 1.00 91.31 499 LEU A C 1
ATOM 3986 O O . LEU A 1 499 ? -17.927 4.908 23.015 1.00 91.31 499 LEU A O 1
ATOM 3990 N N . LEU A 1 500 ? -18.081 6.986 22.185 1.00 91.06 500 LEU A N 1
ATOM 3991 C CA . LEU A 1 500 ? -17.031 6.826 21.181 1.00 91.06 500 LEU A CA 1
ATOM 3992 C C . LEU A 1 500 ? -15.760 7.520 21.659 1.00 91.06 500 LEU A C 1
ATOM 3994 O O . LEU A 1 500 ? -15.784 8.730 21.918 1.00 91.06 500 LEU A O 1
ATOM 3998 N N . LYS A 1 501 ? -14.661 6.768 21.748 1.00 90.56 501 LYS A N 1
ATOM 3999 C CA . LYS A 1 501 ? -13.326 7.297 22.045 1.00 90.56 501 LYS A CA 1
ATOM 4000 C C . LYS A 1 501 ? -12.450 7.174 20.811 1.00 90.56 501 LYS A C 1
ATOM 4002 O O . LYS A 1 501 ? -12.245 6.067 20.324 1.00 90.56 501 LYS A O 1
ATOM 4007 N N . GLU A 1 502 ? -11.920 8.295 20.346 1.00 86.25 502 GLU A N 1
ATOM 4008 C CA . GLU A 1 502 ? -11.024 8.309 19.195 1.00 86.25 502 GLU A CA 1
ATOM 4009 C C . GLU A 1 502 ? -9.737 7.513 19.476 1.00 86.25 502 GLU A C 1
ATOM 4011 O O . GLU A 1 502 ? -9.190 7.555 20.587 1.00 86.25 502 GLU A O 1
ATOM 4016 N N . LEU A 1 503 ? -9.281 6.743 18.487 1.00 73.81 503 LEU A N 1
ATOM 4017 C CA . LEU A 1 503 ? -8.039 5.981 18.557 1.00 73.81 503 LEU A CA 1
ATOM 4018 C C . LEU A 1 503 ? -6.837 6.856 18.183 1.00 73.81 503 LEU A C 1
ATOM 4020 O O . LEU A 1 503 ? -6.857 7.582 17.190 1.00 73.81 503 LEU A O 1
ATOM 4024 N N . SER A 1 504 ? -5.763 6.727 18.964 1.00 66.88 504 SER A N 1
ATOM 4025 C CA . SER A 1 504 ? -4.436 7.264 18.636 1.00 66.88 504 SER A CA 1
ATOM 4026 C C . SER A 1 504 ? -3.833 6.535 17.436 1.00 66.88 504 SER A C 1
ATOM 4028 O O . SER A 1 504 ? -4.102 5.347 17.283 1.00 66.88 504 SER A O 1
ATOM 4030 N N . LEU A 1 505 ? -2.944 7.178 16.672 1.00 55.78 505 LEU A N 1
ATOM 4031 C CA . LEU A 1 505 ? -2.322 6.615 15.461 1.00 55.78 505 LEU A CA 1
ATOM 4032 C C . LEU A 1 505 ? -1.763 5.188 15.648 1.00 55.78 505 LEU A C 1
ATOM 4034 O O . LEU A 1 505 ? -2.171 4.282 14.940 1.00 55.78 505 LEU A O 1
ATOM 4038 N N . ALA A 1 506 ? -0.979 4.933 16.700 1.00 49.69 506 ALA A N 1
ATOM 4039 C CA . ALA A 1 506 ? -0.443 3.592 16.997 1.00 49.69 506 ALA A CA 1
ATOM 4040 C C . ALA A 1 506 ? -1.519 2.514 17.279 1.00 49.69 506 ALA A C 1
ATOM 4042 O O . ALA A 1 506 ? -1.301 1.320 17.096 1.00 49.69 506 ALA A O 1
ATOM 4043 N N . LYS A 1 507 ? -2.706 2.920 17.753 1.00 56.34 507 LYS A N 1
ATOM 4044 C CA . LYS A 1 507 ? -3.861 2.019 17.924 1.00 56.34 507 LYS A CA 1
ATOM 4045 C C . LYS A 1 507 ? -4.689 1.917 16.656 1.00 56.34 507 LYS A C 1
ATOM 4047 O O . LYS A 1 507 ? -5.345 0.897 16.481 1.00 56.34 507 LYS A O 1
ATOM 4052 N N . ARG A 1 508 ? -4.663 2.956 15.813 1.00 61.69 508 ARG A N 1
ATOM 4053 C CA . ARG A 1 508 ? -5.162 2.872 14.446 1.00 61.69 508 ARG A CA 1
ATOM 4054 C C . ARG A 1 508 ? -4.362 1.794 13.740 1.00 61.69 508 ARG A C 1
ATOM 4056 O O . ARG A 1 508 ? -4.979 0.805 13.443 1.00 61.69 508 ARG A O 1
ATOM 4063 N N . GLU A 1 509 ? -3.030 1.822 13.717 1.00 51.66 509 GLU A N 1
ATOM 4064 C CA . GLU A 1 509 ? -2.183 0.768 13.114 1.00 51.66 509 GLU A CA 1
ATOM 4065 C C . GLU A 1 509 ? -2.535 -0.671 13.544 1.00 51.66 509 GLU A C 1
ATOM 4067 O O . GLU A 1 509 ? -2.578 -1.568 12.711 1.00 51.66 509 GLU A O 1
ATOM 4072 N N . GLN A 1 510 ? -2.859 -0.910 14.821 1.00 51.59 510 GLN A N 1
ATOM 4073 C CA . GLN A 1 510 ? -3.284 -2.238 15.302 1.00 51.59 510 GLN A CA 1
ATOM 4074 C C . GLN A 1 510 ? -4.705 -2.642 14.864 1.00 51.59 510 GLN A C 1
ATOM 4076 O O . GLN A 1 510 ? -4.989 -3.832 14.743 1.00 51.59 510 GLN A O 1
ATOM 4081 N N . VAL A 1 511 ? -5.595 -1.668 14.657 1.00 49.34 511 VAL A N 1
ATOM 4082 C CA . VAL A 1 511 ? -6.972 -1.846 14.153 1.00 49.34 511 VAL A CA 1
ATOM 4083 C C . VAL A 1 511 ? -7.023 -1.764 12.611 1.00 49.34 511 VAL A C 1
ATOM 4085 O O . VAL A 1 511 ? -7.886 -2.363 11.985 1.00 49.34 511 VAL A O 1
ATOM 4088 N N . GLU A 1 512 ? -6.052 -1.080 12.008 1.00 49.47 512 GLU A N 1
ATOM 4089 C CA . GLU A 1 512 ? -5.843 -0.730 10.599 1.00 49.47 512 GLU A CA 1
ATOM 4090 C C . GLU A 1 512 ? -4.762 -1.578 9.934 1.00 49.47 512 GLU A C 1
ATOM 4092 O O . GLU A 1 512 ? -4.319 -1.259 8.827 1.00 49.47 512 GLU A O 1
ATOM 4097 N N . LEU A 1 513 ? -4.413 -2.735 10.501 1.00 46.47 513 LEU A N 1
ATOM 4098 C CA . LEU A 1 513 ? -3.719 -3.787 9.746 1.00 46.47 513 LEU A CA 1
ATOM 4099 C C . LEU A 1 513 ? -4.496 -4.205 8.467 1.00 46.47 513 LEU A C 1
ATOM 4101 O O . LEU A 1 513 ? -4.061 -5.103 7.764 1.00 46.47 513 LEU A O 1
ATOM 4105 N N . TRP A 1 514 ? -5.613 -3.538 8.152 1.00 41.88 514 TRP A N 1
ATOM 4106 C CA . TRP A 1 514 ? -6.426 -3.574 6.945 1.00 41.88 514 TRP A CA 1
ATOM 4107 C C . TRP A 1 514 ? -6.359 -2.335 6.004 1.00 41.88 514 TRP A C 1
ATOM 4109 O O . TRP A 1 514 ? -6.753 -2.483 4.853 1.00 41.88 514 TRP A O 1
ATOM 4119 N N . THR A 1 515 ? -5.878 -1.142 6.403 1.00 38.97 515 THR A N 1
ATOM 4120 C CA . THR A 1 515 ? -6.005 0.104 5.585 1.00 38.97 515 THR A CA 1
ATOM 4121 C C . THR A 1 515 ? -4.707 0.847 5.256 1.00 38.97 515 THR A C 1
ATOM 4123 O O . THR A 1 515 ? -4.675 1.581 4.268 1.00 38.97 515 THR A O 1
ATOM 4126 N N . ILE A 1 516 ? -3.628 0.673 6.024 1.00 32.09 516 ILE A N 1
ATOM 4127 C CA . ILE A 1 516 ? -2.426 1.520 5.875 1.00 32.09 516 ILE A CA 1
ATOM 4128 C C . ILE A 1 516 ? -1.664 1.247 4.571 1.00 32.09 516 ILE A C 1
ATOM 4130 O O . ILE A 1 516 ? -1.259 2.197 3.910 1.00 32.09 516 ILE A O 1
ATOM 4134 N N . GLU A 1 517 ? -1.557 -0.012 4.135 1.00 35.28 517 GLU A N 1
ATOM 4135 C CA . GLU A 1 517 ? -0.951 -0.352 2.831 1.00 35.28 517 GLU A CA 1
ATOM 4136 C C . GLU A 1 517 ? -1.728 0.274 1.659 1.00 35.28 517 GLU A C 1
ATOM 4138 O O . GLU A 1 517 ? -1.131 0.684 0.673 1.00 35.28 517 GLU A O 1
ATOM 4143 N N . ARG A 1 518 ? -3.048 0.452 1.800 1.00 33.66 518 ARG A N 1
ATOM 4144 C CA . ARG A 1 518 ? -3.941 0.952 0.744 1.00 33.66 518 ARG A CA 1
ATOM 4145 C C . ARG A 1 518 ? -3.990 2.480 0.657 1.00 33.66 518 ARG A C 1
ATOM 4147 O O . ARG A 1 518 ? -4.204 3.023 -0.421 1.00 33.66 518 ARG A O 1
ATOM 4154 N N . PHE A 1 519 ? -3.796 3.185 1.775 1.00 31.83 519 PHE A N 1
ATOM 4155 C CA . PHE A 1 519 ? -3.629 4.646 1.786 1.00 31.83 519 PHE A CA 1
ATOM 4156 C C . PHE A 1 519 ? -2.234 5.053 1.291 1.00 31.83 519 PHE A C 1
ATOM 4158 O O . PHE A 1 519 ? -2.112 6.030 0.553 1.00 31.83 519 PHE A O 1
ATOM 4165 N N . ILE A 1 520 ? -1.206 4.273 1.647 1.00 33.06 520 ILE A N 1
ATOM 4166 C CA . ILE A 1 520 ? 0.171 4.447 1.174 1.00 33.06 520 ILE A CA 1
ATOM 4167 C C . ILE A 1 520 ? 0.244 4.154 -0.337 1.00 33.06 520 ILE A C 1
ATOM 4169 O O . ILE A 1 520 ? 0.546 5.073 -1.089 1.00 33.06 520 ILE A O 1
ATOM 4173 N N . SER A 1 521 ? -0.243 2.997 -0.803 1.00 33.47 521 SER A N 1
ATOM 4174 C CA . SER A 1 521 ? -0.250 2.623 -2.231 1.00 33.47 521 SER A CA 1
ATOM 4175 C C . SER A 1 521 ? -1.065 3.575 -3.131 1.00 33.47 521 SER A C 1
ATOM 4177 O O . SER A 1 521 ? -0.687 3.850 -4.269 1.00 33.47 521 SER A O 1
ATOM 4179 N N . ARG A 1 522 ? -2.158 4.168 -2.626 1.00 31.11 522 ARG A N 1
ATOM 4180 C CA . ARG A 1 522 ? -2.949 5.164 -3.377 1.00 31.11 522 ARG A CA 1
ATOM 4181 C C . ARG A 1 522 ? -2.367 6.555 -3.433 1.00 31.11 522 ARG A C 1
ATOM 4183 O O . ARG A 1 522 ? -2.525 7.237 -4.443 1.00 31.11 522 ARG A O 1
ATOM 4190 N N . SER A 1 523 ? -1.771 6.987 -2.331 1.00 30.06 523 SER A N 1
ATOM 4191 C CA . SER A 1 523 ? -1.059 8.259 -2.300 1.00 30.06 523 SER A CA 1
ATOM 4192 C C . SER A 1 523 ? 0.205 8.157 -3.155 1.00 30.06 523 SER A C 1
ATOM 4194 O O . SER A 1 523 ? 0.578 9.127 -3.797 1.00 30.06 523 SER A O 1
ATOM 4196 N N . GLU A 1 524 ? 0.802 6.966 -3.242 1.00 34.78 524 GLU A N 1
ATOM 4197 C CA . GLU A 1 524 ? 1.932 6.654 -4.117 1.00 34.78 524 GLU A CA 1
ATOM 4198 C C . GLU A 1 524 ? 1.522 6.602 -5.602 1.00 34.78 524 GLU A C 1
ATOM 4200 O O . GLU A 1 524 ? 2.186 7.236 -6.410 1.00 34.78 524 GLU A O 1
ATOM 4205 N N . PHE A 1 525 ? 0.376 6.008 -5.965 1.00 34.03 525 PHE A N 1
ATOM 4206 C CA . PHE A 1 525 ? -0.106 5.924 -7.359 1.00 34.03 525 PHE A CA 1
ATOM 4207 C C . PHE A 1 525 ? -0.360 7.284 -8.046 1.00 34.03 525 PHE A C 1
ATOM 4209 O O . PHE A 1 525 ? -0.060 7.460 -9.226 1.00 34.03 525 PHE A O 1
ATOM 4216 N N . TRP A 1 526 ? -0.916 8.276 -7.341 1.00 31.44 526 TRP A N 1
ATOM 4217 C CA . TRP A 1 526 ? -1.165 9.603 -7.937 1.00 31.44 526 TRP A CA 1
ATOM 4218 C C . TRP A 1 526 ? 0.092 10.477 -8.017 1.00 31.44 526 TRP A C 1
ATOM 4220 O O . TRP A 1 526 ? 0.129 11.429 -8.797 1.00 31.44 526 TRP A O 1
ATOM 4230 N N . LEU A 1 527 ? 1.129 10.126 -7.254 1.00 30.25 527 LEU A N 1
ATOM 4231 C CA . LEU A 1 527 ? 2.448 10.755 -7.297 1.00 30.25 527 LEU A CA 1
ATOM 4232 C C . LEU A 1 527 ? 3.356 10.138 -8.373 1.00 30.25 527 LEU A C 1
ATOM 4234 O O . LEU A 1 527 ? 4.461 10.638 -8.584 1.00 30.25 527 LEU A O 1
ATOM 4238 N N . THR A 1 528 ? 2.912 9.072 -9.052 1.00 31.02 528 THR A N 1
ATOM 4239 C CA . THR A 1 528 ? 3.758 8.284 -9.959 1.00 31.02 528 THR A CA 1
ATOM 4240 C C . THR A 1 528 ? 3.375 8.333 -11.440 1.00 31.02 528 THR A C 1
ATOM 4242 O O . THR A 1 528 ? 4.112 7.800 -12.263 1.00 31.02 528 THR A O 1
ATOM 4245 N N . VAL A 1 529 ? 2.306 9.049 -11.823 1.00 30.89 529 VAL A N 1
ATOM 4246 C CA . VAL A 1 529 ? 1.916 9.255 -13.235 1.00 30.89 529 VAL A CA 1
ATOM 4247 C C . VAL A 1 529 ? 2.628 10.481 -13.840 1.00 30.89 529 VAL A C 1
ATOM 4249 O O . VAL A 1 529 ? 2.268 11.610 -13.471 1.00 30.89 529 VAL A O 1
ATOM 4252 N N . PRO A 1 530 ? 3.558 10.308 -14.805 1.00 32.44 530 PRO A N 1
ATOM 4253 C CA . PRO A 1 530 ? 4.263 11.410 -15.468 1.00 32.44 530 PRO A CA 1
ATOM 4254 C C . PRO A 1 530 ? 3.305 12.343 -16.237 1.00 32.44 530 PRO A C 1
ATOM 4256 O O . PRO A 1 530 ? 2.269 11.911 -16.749 1.00 32.44 530 PRO A O 1
ATOM 4259 N N . GLY A 1 531 ? 3.597 13.648 -16.263 1.00 32.94 531 GLY A N 1
ATOM 4260 C CA . GLY A 1 531 ? 2.701 14.679 -16.818 1.00 32.94 531 GLY A CA 1
ATOM 4261 C C . GLY A 1 531 ? 2.575 14.669 -18.349 1.00 32.94 531 GLY A C 1
ATOM 4262 O O . GLY A 1 531 ? 1.519 14.992 -18.883 1.00 32.94 531 GLY A O 1
ATOM 4263 N N . ASP A 1 532 ? 3.618 14.228 -19.038 1.00 33.78 532 ASP A N 1
ATOM 4264 C CA . ASP A 1 532 ? 3.769 14.075 -20.490 1.00 33.78 532 ASP A CA 1
ATOM 4265 C C . ASP A 1 532 ? 2.964 12.900 -21.074 1.00 33.78 532 ASP A C 1
ATOM 4267 O O . ASP A 1 532 ? 2.471 12.967 -22.195 1.00 33.78 532 ASP A O 1
ATOM 4271 N N . GLN A 1 533 ? 2.706 11.850 -20.296 1.00 33.41 533 GLN A N 1
ATOM 4272 C CA . GLN A 1 533 ? 1.895 10.706 -20.745 1.00 33.41 533 GLN A CA 1
ATOM 4273 C C . GLN A 1 533 ? 0.390 10.998 -20.788 1.00 33.41 533 GLN A C 1
ATOM 4275 O O . GLN A 1 533 ? -0.399 10.189 -21.277 1.00 33.41 533 GLN A O 1
ATOM 4280 N N . ARG A 1 534 ? -0.023 12.172 -20.299 1.00 38.50 534 ARG A N 1
ATOM 4281 C CA . ARG A 1 534 ? -1.415 12.645 -20.335 1.00 38.50 534 ARG A CA 1
ATOM 4282 C C . ARG A 1 534 ? -1.767 13.288 -21.687 1.00 38.50 534 ARG A C 1
ATOM 4284 O O . ARG A 1 534 ? -2.941 13.376 -22.030 1.00 38.50 534 ARG A O 1
ATOM 4291 N N . TYR A 1 535 ? -0.750 13.677 -22.461 1.00 33.53 535 TYR A N 1
ATOM 4292 C CA . TYR A 1 535 ? -0.835 14.405 -23.733 1.00 33.53 535 TYR A CA 1
ATOM 4293 C C . TYR A 1 535 ? -1.202 13.540 -24.952 1.00 33.53 535 TYR A C 1
ATOM 4295 O O . TYR A 1 535 ? -1.907 14.015 -25.841 1.00 33.53 535 TYR A O 1
ATOM 4303 N N . HIS A 1 536 ? -0.826 12.254 -24.988 1.00 31.30 536 HIS A N 1
ATOM 4304 C CA . HIS A 1 536 ? -1.119 11.351 -26.121 1.00 31.30 536 HIS A CA 1
ATOM 4305 C C . HIS A 1 536 ? -2.616 11.144 -26.413 1.00 31.30 536 HIS A C 1
ATOM 4307 O O . HIS A 1 536 ? -2.985 10.578 -27.439 1.00 31.30 536 HIS A O 1
ATOM 4313 N N . PHE A 1 537 ? -3.489 11.635 -25.536 1.00 31.34 537 PHE A N 1
ATOM 4314 C CA . PHE A 1 537 ? -4.932 11.634 -25.730 1.00 31.34 537 PHE A CA 1
ATOM 4315 C C . PHE A 1 537 ? -5.467 12.846 -26.518 1.00 31.34 537 PHE A C 1
ATOM 4317 O O . PHE A 1 537 ? -6.652 12.857 -26.848 1.00 31.34 537 PHE A O 1
ATOM 4324 N N . TRP A 1 538 ? -4.644 13.865 -26.802 1.00 31.59 538 TRP A N 1
ATOM 4325 C CA . TRP A 1 538 ? -5.117 15.195 -27.222 1.00 31.59 538 TRP A CA 1
ATOM 4326 C C . TRP A 1 538 ? -4.560 15.734 -28.558 1.00 31.59 538 TRP A C 1
ATOM 4328 O O . TRP A 1 538 ? -5.077 16.734 -29.050 1.00 31.59 538 TRP A O 1
ATOM 4338 N N . GLU A 1 539 ? -3.589 15.080 -29.210 1.00 27.95 539 GLU A N 1
ATOM 4339 C CA . GLU A 1 539 ? -3.057 15.478 -30.535 1.00 27.95 539 GLU A CA 1
ATOM 4340 C C . GLU A 1 539 ? -3.990 15.156 -31.728 1.00 27.95 539 GLU A C 1
ATOM 4342 O O . GLU A 1 539 ? -3.623 14.446 -32.667 1.00 27.95 539 GLU A O 1
ATOM 4347 N N . MET A 1 540 ? -5.193 15.732 -31.765 1.00 23.97 540 MET A N 1
ATOM 4348 C CA . MET A 1 540 ? -5.918 15.919 -33.028 1.00 23.97 540 MET A CA 1
ATOM 4349 C C . MET A 1 540 ? -6.295 17.398 -33.208 1.00 23.97 540 MET A C 1
ATOM 4351 O O . MET A 1 540 ? -7.015 17.958 -32.394 1.00 23.97 540 MET A O 1
ATOM 4355 N N . ASP A 1 541 ? -5.826 17.973 -34.323 1.00 24.48 541 ASP A N 1
ATOM 4356 C CA . ASP A 1 541 ? -6.224 19.244 -34.966 1.00 24.48 541 ASP A CA 1
ATOM 4357 C C . ASP A 1 541 ? -5.416 20.551 -34.750 1.00 24.48 541 ASP A C 1
ATOM 4359 O O . ASP A 1 541 ? -5.818 21.493 -34.081 1.00 24.48 541 ASP A O 1
ATOM 4363 N N . SER A 1 542 ? -4.331 20.616 -35.536 1.00 31.86 542 SER A N 1
ATOM 4364 C CA . SER A 1 542 ? -3.898 21.648 -36.509 1.00 31.86 542 SER A CA 1
ATOM 4365 C C . SER A 1 542 ? -3.471 23.099 -36.128 1.00 31.86 542 SER A C 1
ATOM 4367 O O . SER A 1 542 ? -4.218 23.852 -35.509 1.00 31.86 542 SER A O 1
ATOM 4369 N N . PRO A 1 543 ? -2.310 23.560 -36.667 1.00 33.28 543 PRO A N 1
ATOM 4370 C CA . PRO A 1 543 ? -1.655 24.856 -36.440 1.00 33.28 543 PRO A CA 1
ATOM 4371 C C . PRO A 1 543 ? -1.993 25.897 -37.530 1.00 33.28 543 PRO A C 1
ATOM 4373 O O . PRO A 1 543 ? -2.340 25.501 -38.640 1.00 33.28 543 PRO A O 1
ATOM 4376 N N . ASN A 1 544 ? -1.840 27.206 -37.259 1.00 32.94 544 ASN A N 1
ATOM 4377 C CA . ASN A 1 544 ? -1.171 28.213 -38.125 1.00 32.94 544 ASN A CA 1
ATOM 4378 C C . ASN A 1 544 ? -1.582 29.679 -37.791 1.00 32.94 544 ASN A C 1
ATOM 4380 O O . ASN A 1 544 ? -2.751 30.025 -37.912 1.00 32.94 544 ASN A O 1
ATOM 4384 N N . GLU A 1 545 ? -0.565 30.522 -37.497 1.00 31.02 545 GLU A N 1
ATOM 4385 C CA . GLU A 1 545 ? -0.449 32.015 -37.619 1.00 31.02 545 GLU A CA 1
ATOM 4386 C C . GLU A 1 545 ? -0.266 32.899 -36.339 1.00 31.02 545 GLU A C 1
ATOM 4388 O O . GLU A 1 545 ? -0.718 32.548 -35.254 1.00 31.02 545 GLU A O 1
ATOM 4393 N N . SER A 1 546 ? 0.500 34.021 -36.453 1.00 35.75 546 SER A N 1
ATOM 4394 C CA . SER A 1 546 ? 1.100 34.839 -35.345 1.00 35.75 546 SER A CA 1
ATOM 4395 C C . SER A 1 546 ? 1.494 36.317 -35.684 1.00 35.75 546 SER A C 1
ATOM 4397 O O . SER A 1 546 ? 1.677 36.609 -36.865 1.00 35.75 546 SER A O 1
ATOM 4399 N N . TYR A 1 547 ? 1.715 37.196 -34.664 1.00 34.19 547 TYR A N 1
ATOM 4400 C CA . TYR A 1 547 ? 2.130 38.646 -34.716 1.00 34.19 547 TYR A CA 1
ATOM 4401 C C . TYR A 1 547 ? 3.444 39.007 -33.928 1.00 34.19 547 TYR A C 1
ATOM 4403 O O . TYR A 1 547 ? 4.280 38.123 -33.879 1.00 34.19 547 TYR A O 1
ATOM 4411 N N . SER A 1 548 ? 3.700 40.278 -33.488 1.00 33.31 548 SER A N 1
ATOM 4412 C CA . SER A 1 548 ? 4.982 41.028 -33.703 1.00 33.31 548 SER A CA 1
ATOM 4413 C C . SER A 1 548 ? 5.721 41.855 -32.577 1.00 33.31 548 SER A C 1
ATOM 4415 O O . SER A 1 548 ? 6.458 42.770 -32.950 1.00 33.31 548 SER A O 1
ATOM 4417 N N . CYS A 1 549 ? 5.597 41.618 -31.263 1.00 35.81 549 CYS A N 1
ATOM 4418 C CA . CYS A 1 549 ? 6.524 42.118 -30.204 1.00 35.81 549 CYS A CA 1
ATOM 4419 C C . CYS A 1 549 ? 6.638 41.107 -29.052 1.00 35.81 549 CYS A C 1
ATOM 4421 O O . CYS A 1 549 ? 5.630 40.842 -28.416 1.00 35.81 549 CYS A O 1
ATOM 4423 N N . THR A 1 550 ? 7.833 40.607 -28.704 1.00 42.00 550 THR A N 1
ATOM 4424 C CA . THR A 1 550 ? 7.933 39.359 -27.927 1.00 42.00 550 THR A CA 1
ATOM 4425 C C . THR A 1 550 ? 7.557 39.470 -26.445 1.00 42.00 550 THR A C 1
ATOM 4427 O O . THR A 1 550 ? 8.086 40.284 -25.698 1.00 42.00 550 THR A O 1
ATOM 4430 N N . ALA A 1 551 ? 6.672 38.589 -25.984 1.00 41.53 551 ALA A N 1
ATOM 4431 C CA . ALA A 1 551 ? 6.313 38.410 -24.573 1.00 41.53 551 ALA A CA 1
ATOM 4432 C C . ALA A 1 551 ? 7.447 38.361 -23.561 1.00 41.53 551 ALA A C 1
ATOM 4434 O O . ALA A 1 551 ? 7.264 38.707 -22.397 1.00 41.53 551 ALA A O 1
ATOM 4435 N N . GLU A 1 552 ? 8.553 37.761 -23.996 1.00 39.38 552 GLU A N 1
ATOM 4436 C CA . GLU A 1 552 ? 9.670 37.362 -23.171 1.00 39.38 552 GLU A CA 1
ATOM 4437 C C . GLU A 1 552 ? 10.250 38.624 -22.559 1.00 39.38 552 GLU A C 1
ATOM 4439 O O . GLU A 1 552 ? 10.510 38.707 -21.361 1.00 39.38 552 GLU A O 1
ATOM 4444 N N . GLU A 1 553 ? 10.284 39.668 -23.382 1.00 41.34 553 GLU A N 1
ATOM 4445 C CA . GLU A 1 553 ? 10.681 41.013 -23.027 1.00 41.34 553 GLU A CA 1
ATOM 4446 C C . GLU A 1 553 ? 9.711 41.676 -22.037 1.00 41.34 553 GLU A C 1
ATOM 4448 O O . GLU A 1 553 ? 10.136 42.564 -21.307 1.00 41.34 553 GLU A O 1
ATOM 4453 N N . LEU A 1 554 ? 8.443 41.256 -21.952 1.00 40.50 554 LEU A N 1
ATOM 4454 C CA . LEU A 1 554 ? 7.441 41.804 -21.025 1.00 40.50 554 LEU A CA 1
ATOM 4455 C C . LEU A 1 554 ? 7.408 41.065 -19.670 1.00 40.50 554 LEU A C 1
ATOM 4457 O O . LEU A 1 554 ? 7.311 41.697 -18.610 1.00 40.50 554 LEU A O 1
ATOM 4461 N N . VAL A 1 555 ? 7.518 39.733 -19.690 1.00 42.69 555 VAL A N 1
ATOM 4462 C CA . VAL A 1 555 ? 7.489 38.864 -18.498 1.00 42.69 555 VAL A CA 1
ATOM 4463 C C . VAL A 1 555 ? 8.795 38.938 -17.714 1.00 42.69 555 VAL A C 1
ATOM 4465 O O . VAL A 1 555 ? 8.750 39.173 -16.504 1.00 42.69 555 VAL A O 1
ATOM 4468 N N . LEU A 1 556 ? 9.953 38.867 -18.385 1.00 41.25 556 LEU A N 1
ATOM 4469 C CA . LEU A 1 556 ? 11.255 39.041 -17.726 1.00 41.25 556 LEU A CA 1
ATOM 4470 C C . LEU A 1 556 ? 11.358 40.415 -17.052 1.00 41.25 556 LEU A C 1
ATOM 4472 O O . LEU A 1 556 ? 11.926 40.537 -15.968 1.00 41.25 556 LEU A O 1
ATOM 4476 N N . TYR A 1 557 ? 10.749 41.447 -17.643 1.00 38.97 557 TYR A N 1
ATOM 4477 C CA . TYR A 1 557 ? 10.724 42.793 -17.071 1.00 38.97 557 TYR A CA 1
ATOM 4478 C C . TYR A 1 557 ? 9.817 42.904 -15.834 1.00 38.97 557 TYR A C 1
ATOM 4480 O O . TYR A 1 557 ? 10.075 43.728 -14.960 1.00 38.97 557 TYR A O 1
ATOM 4488 N N . SER A 1 558 ? 8.772 42.081 -15.733 1.00 42.25 558 SER A N 1
ATOM 4489 C CA . SER A 1 558 ? 7.824 42.084 -14.606 1.00 42.25 558 SER A CA 1
ATOM 4490 C C . SER A 1 558 ? 8.324 41.225 -13.437 1.00 42.25 558 SER A C 1
ATOM 4492 O O . SER A 1 558 ? 8.392 41.704 -12.306 1.00 42.25 558 SER A O 1
ATOM 4494 N N . GLN A 1 559 ? 8.786 39.998 -13.709 1.00 42.38 559 GLN A N 1
ATOM 4495 C CA . GLN A 1 559 ? 9.355 39.086 -12.703 1.00 42.38 559 GLN A CA 1
ATOM 4496 C C . GLN A 1 559 ? 10.634 39.633 -12.060 1.00 42.38 559 GLN A C 1
ATOM 4498 O O . GLN A 1 559 ? 10.755 39.618 -10.834 1.00 42.38 559 GLN A O 1
ATOM 4503 N N . ALA A 1 560 ? 11.571 40.163 -12.856 1.00 33.84 560 ALA A N 1
ATOM 4504 C CA . ALA A 1 560 ? 12.817 40.718 -12.326 1.00 33.84 560 ALA A CA 1
ATOM 4505 C C . ALA A 1 560 ? 12.574 41.908 -11.379 1.00 33.84 560 ALA A C 1
ATOM 4507 O O . ALA A 1 560 ? 13.356 42.127 -10.457 1.00 33.84 560 ALA A O 1
ATOM 4508 N N . ASN A 1 561 ? 11.477 42.651 -11.559 1.00 41.97 561 ASN A N 1
ATOM 4509 C CA . ASN A 1 561 ? 11.148 43.813 -10.734 1.00 41.97 561 ASN A CA 1
ATOM 4510 C C . ASN A 1 561 ? 10.281 43.466 -9.515 1.00 41.97 561 ASN A C 1
ATOM 4512 O O . ASN A 1 561 ? 10.523 44.023 -8.445 1.00 41.97 561 ASN A O 1
ATOM 4516 N N . CYS A 1 562 ? 9.347 42.513 -9.625 1.00 40.56 562 CYS A N 1
ATOM 4517 C CA . CYS A 1 562 ? 8.635 41.973 -8.463 1.00 40.56 562 CYS A CA 1
ATOM 4518 C C . CYS A 1 562 ? 9.609 41.283 -7.501 1.00 40.56 562 CYS A C 1
ATOM 4520 O O . CYS A 1 562 ? 9.538 41.526 -6.306 1.00 40.56 562 CYS A O 1
ATOM 4522 N N . LEU A 1 563 ? 10.593 40.527 -8.000 1.00 37.03 563 LEU A N 1
ATOM 4523 C CA . LEU A 1 563 ? 11.640 39.926 -7.164 1.00 37.03 563 LEU A CA 1
ATOM 4524 C C . LEU A 1 563 ? 12.638 40.958 -6.611 1.00 37.03 563 LEU A C 1
ATOM 4526 O O . LEU A 1 563 ? 13.119 40.797 -5.492 1.00 37.03 563 LEU A O 1
ATOM 4530 N N . ALA A 1 564 ? 12.912 42.049 -7.337 1.00 33.97 564 ALA A N 1
ATOM 4531 C CA . ALA A 1 564 ? 13.735 43.150 -6.827 1.00 33.97 564 ALA A CA 1
ATOM 4532 C C . ALA A 1 564 ? 13.034 43.996 -5.742 1.00 33.97 564 ALA A C 1
ATOM 4534 O O . ALA A 1 564 ? 13.714 44.698 -4.993 1.00 33.97 564 ALA A O 1
ATOM 4535 N N . LYS A 1 565 ? 11.696 43.934 -5.641 1.00 39.97 565 LYS A N 1
ATOM 4536 C CA . LYS A 1 565 ? 10.882 44.661 -4.651 1.00 39.97 565 LYS A CA 1
ATOM 4537 C C . LYS A 1 565 ? 10.092 43.779 -3.679 1.00 39.97 565 LYS A C 1
ATOM 4539 O O . LYS A 1 565 ? 9.511 44.351 -2.773 1.00 39.97 565 LYS A O 1
ATOM 4544 N N . ALA A 1 566 ? 10.104 42.445 -3.782 1.00 40.81 566 ALA A N 1
ATOM 4545 C CA . ALA A 1 566 ? 9.463 41.504 -2.839 1.00 40.81 566 ALA A CA 1
ATOM 4546 C C . ALA A 1 566 ? 10.131 41.466 -1.449 1.00 40.81 566 ALA A C 1
ATOM 4548 O O . ALA A 1 566 ? 9.824 40.630 -0.608 1.00 40.81 566 ALA A O 1
ATOM 4549 N N . ASN A 1 567 ? 11.055 42.390 -1.206 1.00 42.59 567 ASN A N 1
ATOM 4550 C CA . ASN A 1 567 ? 11.546 42.740 0.111 1.00 42.59 567 ASN A CA 1
ATOM 4551 C C . ASN A 1 567 ? 11.563 44.273 0.186 1.00 42.59 567 ASN A C 1
ATOM 4553 O O . ASN A 1 567 ? 12.643 44.871 0.254 1.00 42.59 567 ASN A O 1
ATOM 4557 N N . PRO A 1 568 ? 10.409 44.951 0.024 1.00 48.19 568 PRO A N 1
ATOM 4558 C CA . PRO A 1 568 ? 10.426 46.386 0.166 1.00 48.19 568 PRO A CA 1
ATOM 4559 C C . PRO A 1 568 ? 10.716 46.614 1.643 1.00 48.19 568 PRO A C 1
ATOM 4561 O O . PRO A 1 568 ? 10.039 46.040 2.494 1.00 48.19 568 PRO A O 1
ATOM 4564 N N . ASP A 1 569 ? 11.781 47.358 1.937 1.00 52.69 569 ASP A N 1
ATOM 4565 C CA . ASP A 1 569 ? 12.130 47.694 3.311 1.00 52.69 569 ASP A CA 1
ATOM 4566 C C . ASP A 1 569 ? 10.840 48.160 4.010 1.00 52.69 569 ASP A C 1
ATOM 4568 O O . ASP A 1 569 ? 10.244 49.135 3.541 1.00 52.69 569 ASP A O 1
ATOM 4572 N N . PRO A 1 570 ? 10.325 47.444 5.027 1.00 54.22 570 PRO A N 1
ATOM 4573 C CA . PRO A 1 570 ? 9.080 47.827 5.688 1.00 54.22 570 PRO A CA 1
ATOM 4574 C C . PRO A 1 570 ? 9.190 49.224 6.321 1.00 54.22 570 PRO A C 1
ATOM 4576 O O . PRO A 1 570 ? 8.169 49.855 6.587 1.00 54.22 570 PRO A O 1
ATOM 4579 N N . ASP A 1 571 ? 10.418 49.735 6.474 1.00 52.41 571 ASP A N 1
ATOM 4580 C CA . ASP A 1 571 ? 10.731 51.096 6.902 1.00 52.41 571 ASP A CA 1
ATOM 4581 C C . ASP A 1 571 ? 10.757 52.125 5.743 1.00 52.41 571 ASP A C 1
ATOM 4583 O O . ASP A 1 571 ? 11.078 53.299 5.949 1.00 52.41 571 ASP A O 1
ATOM 4587 N N . SER A 1 572 ? 10.401 51.723 4.516 1.00 70.06 572 SER A N 1
ATOM 4588 C CA . SER A 1 572 ? 10.180 52.614 3.372 1.00 70.06 572 SER A CA 1
ATOM 4589 C C . SER A 1 572 ? 9.129 53.665 3.722 1.00 70.06 572 SER A C 1
ATOM 4591 O O . SER A 1 572 ? 8.001 53.333 4.101 1.00 70.06 572 SER A O 1
ATOM 4593 N N . SER A 1 573 ? 9.477 54.944 3.547 1.00 71.69 573 SER A N 1
ATOM 4594 C CA . SER A 1 573 ? 8.555 56.052 3.816 1.00 71.69 573 SER A CA 1
ATOM 4595 C C . SER A 1 573 ? 7.253 55.913 3.034 1.00 71.69 573 SER A C 1
ATOM 4597 O O . SER A 1 573 ? 6.198 56.195 3.581 1.00 71.69 573 SER A O 1
ATOM 4599 N N . ASP A 1 574 ? 7.306 55.391 1.807 1.00 69.69 574 ASP A N 1
ATOM 4600 C CA . ASP A 1 574 ? 6.130 55.277 0.942 1.00 69.69 574 ASP A CA 1
ATOM 4601 C C . ASP A 1 574 ? 5.136 54.220 1.456 1.00 69.69 574 ASP A C 1
ATOM 4603 O O . ASP A 1 574 ? 3.924 54.400 1.346 1.00 69.69 574 ASP A O 1
ATOM 4607 N N . ILE A 1 575 ? 5.633 53.136 2.068 1.00 70.44 575 ILE A N 1
ATOM 4608 C CA . ILE A 1 575 ? 4.790 52.085 2.666 1.00 70.44 575 ILE A CA 1
ATOM 4609 C C . ILE A 1 575 ? 4.256 52.543 4.022 1.00 70.44 575 ILE A C 1
ATOM 4611 O O . ILE A 1 575 ? 3.074 52.369 4.312 1.00 70.44 575 ILE A O 1
ATOM 4615 N N . SER A 1 576 ? 5.101 53.173 4.838 1.00 75.00 576 SER A N 1
ATOM 4616 C CA . SER A 1 576 ? 4.686 53.728 6.129 1.00 75.00 576 SER A CA 1
ATOM 4617 C C . SER A 1 576 ? 3.613 54.813 5.960 1.00 75.00 576 SER A C 1
ATOM 4619 O O . SER A 1 576 ? 2.600 54.801 6.667 1.00 75.00 576 SER A O 1
ATOM 4621 N N . ASP A 1 577 ? 3.773 55.692 4.966 1.00 80.00 577 ASP A N 1
ATOM 4622 C CA . ASP A 1 577 ? 2.797 56.725 4.617 1.00 80.00 577 ASP A CA 1
ATOM 4623 C C . ASP A 1 577 ? 1.499 56.102 4.086 1.00 80.00 577 ASP A C 1
ATOM 4625 O O . ASP A 1 577 ? 0.410 56.505 4.506 1.00 80.00 577 ASP A O 1
ATOM 4629 N N . PHE A 1 578 ? 1.598 55.071 3.237 1.00 80.75 578 PHE A N 1
ATOM 4630 C CA . PHE A 1 578 ? 0.447 54.308 2.751 1.00 80.75 578 PHE A CA 1
ATOM 4631 C C . PHE A 1 578 ? -0.366 53.698 3.900 1.00 80.75 578 PHE A C 1
ATOM 4633 O O . PHE A 1 578 ? -1.573 53.931 3.991 1.00 80.75 578 PHE A O 1
ATOM 4640 N N . LEU A 1 579 ? 0.282 52.963 4.810 1.00 77.75 579 LEU A N 1
ATOM 4641 C CA . LEU A 1 579 ? -0.391 52.276 5.917 1.00 77.75 579 LEU A CA 1
ATOM 4642 C C . LEU A 1 579 ? -0.976 53.257 6.934 1.00 77.75 579 LEU A C 1
ATOM 4644 O O . LEU A 1 579 ? -2.104 53.071 7.397 1.00 77.75 579 LEU A O 1
ATOM 4648 N N . THR A 1 580 ? -0.240 54.326 7.248 1.00 80.88 580 THR A N 1
ATOM 4649 C CA . THR A 1 580 ? -0.699 55.365 8.178 1.00 80.88 580 THR A CA 1
ATOM 4650 C C . THR A 1 580 ? -1.936 56.072 7.632 1.00 80.88 580 THR A C 1
ATOM 4652 O O . THR A 1 580 ? -2.923 56.250 8.352 1.00 80.88 580 THR A O 1
ATOM 4655 N N . GLN A 1 581 ? -1.912 56.444 6.351 1.00 81.94 581 GLN A N 1
ATOM 4656 C CA . GLN A 1 581 ? -3.036 57.113 5.707 1.00 81.94 581 GLN A CA 1
ATOM 4657 C C . GLN A 1 581 ? -4.242 56.169 5.573 1.00 81.94 581 GLN A C 1
ATOM 4659 O O . GLN A 1 581 ? -5.356 56.574 5.910 1.00 81.94 581 GLN A O 1
ATOM 4664 N N . LEU A 1 582 ? -4.022 54.897 5.212 1.00 80.12 582 LEU A N 1
ATOM 4665 C CA . LEU A 1 582 ? -5.074 53.876 5.124 1.00 80.12 582 LEU A CA 1
ATOM 4666 C C . LEU A 1 582 ? -5.775 53.653 6.466 1.00 80.12 582 LEU A C 1
ATOM 4668 O O . LEU A 1 582 ? -7.005 53.607 6.529 1.00 80.12 582 LEU A O 1
ATOM 4672 N N . GLN A 1 583 ? -5.019 53.569 7.562 1.00 79.44 583 GLN A N 1
ATOM 4673 C CA . GLN A 1 583 ? -5.586 53.423 8.903 1.00 79.44 583 GLN A CA 1
ATOM 4674 C C . GLN A 1 583 ? -6.355 54.673 9.342 1.00 79.44 583 GLN A C 1
ATOM 4676 O O . GLN A 1 583 ? -7.462 54.552 9.875 1.00 79.44 583 GLN A O 1
ATOM 4681 N N . ALA A 1 584 ? -5.807 55.866 9.096 1.00 82.38 584 ALA A N 1
ATOM 4682 C CA . ALA A 1 584 ? -6.474 57.123 9.425 1.00 82.38 584 ALA A CA 1
ATOM 4683 C C . ALA A 1 584 ? -7.801 57.274 8.665 1.00 82.38 584 ALA A C 1
ATOM 4685 O O . ALA A 1 584 ? -8.827 57.613 9.263 1.00 82.38 584 ALA A O 1
ATOM 4686 N N . ASP A 1 585 ? -7.805 56.962 7.370 1.00 80.19 585 ASP A N 1
ATOM 4687 C CA . ASP A 1 585 ? -8.995 57.056 6.531 1.00 80.19 585 ASP A CA 1
ATOM 4688 C C . ASP A 1 585 ? -10.029 55.975 6.858 1.00 80.19 585 ASP A C 1
ATOM 4690 O O . ASP A 1 585 ? -11.225 56.264 6.833 1.00 80.19 585 ASP A O 1
ATOM 4694 N N . ARG A 1 586 ? -9.605 54.772 7.271 1.00 80.00 586 ARG A N 1
ATOM 4695 C CA . ARG A 1 586 ? -10.506 53.721 7.776 1.00 80.00 586 ARG A CA 1
ATOM 4696 C C . ARG A 1 586 ? -11.220 54.152 9.056 1.00 80.00 586 ARG A C 1
ATOM 4698 O O . ARG A 1 586 ? -12.432 53.970 9.179 1.00 80.00 586 ARG A O 1
ATOM 4705 N N . VAL A 1 587 ? -10.487 54.720 10.019 1.00 80.38 587 VAL A N 1
ATOM 4706 C CA . VAL A 1 587 ? -11.077 55.233 11.269 1.00 80.38 587 VAL A CA 1
ATOM 4707 C C . VAL A 1 587 ? -12.052 56.361 10.953 1.00 80.38 587 VAL A C 1
ATOM 4709 O O . VAL A 1 587 ? -13.205 56.309 11.378 1.00 80.38 587 VAL A O 1
ATOM 4712 N N . LYS A 1 588 ? -11.629 57.317 10.121 1.00 79.38 588 LYS A N 1
ATOM 4713 C CA . LYS A 1 588 ? -12.481 58.420 9.682 1.00 79.38 588 LYS A CA 1
ATOM 4714 C C . LYS A 1 588 ? -13.743 57.913 8.985 1.00 79.38 588 LYS A C 1
ATOM 4716 O O . LYS A 1 588 ? -14.827 58.377 9.312 1.00 79.38 588 LYS A O 1
ATOM 4721 N N . TYR A 1 589 ? -13.630 56.933 8.090 1.00 74.50 589 TYR A N 1
ATOM 4722 C CA . TYR A 1 589 ? -14.774 56.337 7.403 1.00 74.50 589 TYR A CA 1
ATOM 4723 C C . TYR A 1 589 ? -15.767 55.696 8.378 1.00 74.50 589 TYR A C 1
ATOM 4725 O O . TYR A 1 589 ? -16.972 55.904 8.245 1.00 74.50 589 TYR A O 1
ATOM 4733 N N . ARG A 1 590 ? -15.281 54.958 9.387 1.00 76.56 590 ARG A N 1
ATOM 4734 C CA . ARG A 1 590 ? -16.140 54.360 10.425 1.00 76.56 590 ARG A CA 1
ATOM 4735 C C . ARG A 1 590 ? -16.887 55.414 11.238 1.00 76.56 590 ARG A C 1
ATOM 4737 O O . ARG A 1 590 ? -18.027 55.181 11.626 1.00 76.56 590 ARG A O 1
ATOM 4744 N N . GLU A 1 591 ? -16.256 56.555 11.488 1.00 79.12 591 GLU A N 1
ATOM 4745 C CA . GLU A 1 591 ? -16.847 57.647 12.261 1.00 79.12 591 GLU A CA 1
ATOM 4746 C C . GLU A 1 591 ? -17.823 58.496 11.442 1.00 79.12 591 GLU A C 1
ATOM 4748 O O . GLU A 1 591 ? -18.874 58.885 11.950 1.00 79.12 591 GLU A O 1
ATOM 4753 N N . THR A 1 592 ? -17.496 58.794 10.183 1.00 75.12 592 THR A N 1
ATOM 4754 C CA . THR A 1 592 ? -18.294 59.700 9.345 1.00 75.12 592 THR A CA 1
ATOM 4755 C C . THR A 1 592 ? -19.324 58.984 8.483 1.00 75.12 592 THR A C 1
ATOM 4757 O O . THR A 1 592 ? -20.196 59.658 7.942 1.00 75.12 592 THR A O 1
ATOM 4760 N N . GLN A 1 593 ? -19.215 57.657 8.329 1.00 72.12 593 GLN A N 1
ATOM 4761 C CA . GLN A 1 593 ? -19.996 56.851 7.384 1.00 72.12 593 GLN A CA 1
ATOM 4762 C C . GLN A 1 593 ? -20.063 57.517 6.004 1.00 72.12 593 GLN A C 1
ATOM 4764 O O . GLN A 1 593 ? -21.142 57.750 5.466 1.00 72.12 593 GLN A O 1
ATOM 4769 N N . ALA A 1 594 ? -18.905 57.914 5.464 1.00 62.62 594 ALA A N 1
ATOM 4770 C CA . ALA A 1 594 ? -18.856 58.639 4.196 1.00 62.62 594 ALA A CA 1
ATOM 4771 C C . ALA A 1 594 ? -19.538 57.808 3.094 1.00 62.62 594 ALA A C 1
ATOM 4773 O O . ALA A 1 594 ? -19.194 56.647 2.905 1.00 62.62 594 ALA A O 1
ATOM 4774 N N . GLN A 1 595 ? -20.506 58.372 2.371 1.00 62.88 595 GLN A N 1
ATOM 4775 C CA . GLN A 1 595 ? -21.266 57.625 1.363 1.00 62.88 595 GLN A CA 1
ATOM 4776 C C . GLN A 1 595 ? -20.925 58.065 -0.062 1.00 62.88 595 GLN A C 1
ATOM 4778 O O . GLN A 1 595 ? -20.648 59.236 -0.334 1.00 62.88 595 GLN A O 1
ATOM 4783 N N . GLY A 1 596 ? -20.977 57.099 -0.981 1.00 64.75 596 GLY A N 1
ATOM 4784 C CA . GLY A 1 596 ? -20.919 57.303 -2.426 1.00 64.75 596 GLY A CA 1
ATOM 4785 C C . GLY A 1 596 ? -19.665 58.057 -2.907 1.00 64.75 596 GLY A C 1
ATOM 4786 O O . GLY A 1 596 ? -18.578 57.480 -2.869 1.00 64.75 596 GLY A O 1
ATOM 4787 N N . PRO A 1 597 ? -19.767 59.315 -3.390 1.00 56.78 597 PRO A N 1
ATOM 4788 C CA . PRO A 1 597 ? -18.667 60.004 -4.078 1.00 56.78 597 PRO A CA 1
ATOM 4789 C C . PRO A 1 597 ? -17.401 60.249 -3.243 1.00 56.78 597 PRO A C 1
ATOM 4791 O O . PRO A 1 597 ? -16.300 60.236 -3.792 1.00 56.78 597 PRO A O 1
ATOM 4794 N N . GLU A 1 598 ? -17.528 60.488 -1.933 1.00 62.28 598 GLU A N 1
ATOM 4795 C CA . GLU A 1 598 ? -16.361 60.697 -1.060 1.00 62.28 598 GLU A CA 1
ATOM 4796 C C . GLU A 1 598 ? -15.574 59.402 -0.856 1.00 62.28 598 GLU A C 1
ATOM 4798 O O . GLU A 1 598 ? -14.346 59.405 -0.952 1.00 62.28 598 GLU A O 1
ATOM 4803 N N . LEU A 1 599 ? -16.286 58.292 -0.642 1.00 62.34 599 LEU A N 1
ATOM 4804 C CA . LEU A 1 599 ? -15.693 56.962 -0.562 1.00 62.34 599 LEU A CA 1
ATOM 4805 C C . LEU A 1 599 ? -15.037 56.590 -1.898 1.00 62.34 599 LEU A C 1
ATOM 4807 O O . LEU A 1 599 ? -13.875 56.208 -1.926 1.00 62.34 599 LEU A O 1
ATOM 4811 N N . ALA A 1 600 ? -15.727 56.801 -3.015 1.00 59.09 600 ALA A N 1
ATOM 4812 C CA . ALA A 1 600 ? -15.190 56.598 -4.358 1.00 59.09 600 ALA A CA 1
ATOM 4813 C C . ALA A 1 600 ? -13.886 57.382 -4.618 1.00 59.09 600 ALA A C 1
ATOM 4815 O O . ALA A 1 600 ? -12.896 56.823 -5.091 1.00 59.09 600 ALA A O 1
ATOM 4816 N N . GLY A 1 601 ? -13.854 58.674 -4.274 1.00 62.50 601 GLY A N 1
ATOM 4817 C CA . GLY A 1 601 ? -12.660 59.507 -4.437 1.00 62.50 601 GLY A CA 1
ATOM 4818 C C . GLY A 1 601 ? -11.498 59.088 -3.532 1.00 62.50 601 GLY A C 1
ATOM 4819 O O . GLY A 1 601 ? -10.335 59.225 -3.912 1.00 62.50 601 GLY A O 1
ATOM 4820 N N . LEU A 1 602 ? -11.800 58.566 -2.345 1.00 63.09 602 LEU A N 1
ATOM 4821 C CA . LEU A 1 602 ? -10.820 58.006 -1.422 1.00 63.09 602 LEU A CA 1
ATOM 4822 C C . LEU A 1 602 ? -10.233 56.690 -1.958 1.00 63.09 602 LEU A C 1
ATOM 4824 O O . LEU A 1 602 ? -9.019 56.511 -1.980 1.00 63.09 602 LEU A O 1
ATOM 4828 N N . LEU A 1 603 ? -11.086 55.809 -2.465 1.00 64.50 603 LEU A N 1
ATOM 4829 C CA . LEU A 1 603 ? -10.708 54.511 -3.015 1.00 64.50 603 LEU A CA 1
ATOM 4830 C C . LEU A 1 603 ? -9.901 54.622 -4.312 1.00 64.50 603 LEU A C 1
ATOM 4832 O O . LEU A 1 603 ? -8.917 53.907 -4.488 1.00 64.50 603 LEU A O 1
ATOM 4836 N N . GLY A 1 604 ? -10.245 55.575 -5.183 1.00 61.75 604 GLY A N 1
ATOM 4837 C CA . GLY A 1 604 ? -9.461 55.867 -6.384 1.00 61.75 604 GLY A CA 1
ATOM 4838 C C . GLY A 1 604 ? -8.011 56.265 -6.080 1.00 61.75 604 GLY A C 1
ATOM 4839 O O . GLY A 1 604 ? -7.118 55.965 -6.867 1.00 61.75 604 GLY A O 1
ATOM 4840 N N . LYS A 1 605 ? -7.741 56.881 -4.920 1.00 70.00 605 LYS A N 1
ATOM 4841 C CA . LYS A 1 605 ? -6.366 57.198 -4.493 1.00 70.00 605 LYS A CA 1
ATOM 4842 C C . LYS A 1 605 ? -5.588 55.954 -4.082 1.00 70.00 605 LYS A C 1
ATOM 4844 O O . LYS A 1 605 ? -4.427 55.825 -4.453 1.00 70.00 605 LYS A O 1
ATOM 4849 N N . TYR A 1 606 ? -6.223 55.043 -3.348 1.00 70.50 606 TYR A N 1
ATOM 4850 C CA . TYR A 1 606 ? -5.580 53.798 -2.932 1.00 70.50 606 TYR A CA 1
ATOM 4851 C C . TYR A 1 606 ? -5.282 52.881 -4.112 1.00 70.50 606 TYR A C 1
ATOM 4853 O O . TYR A 1 606 ? -4.218 52.278 -4.157 1.00 70.50 606 TYR A O 1
ATOM 4861 N N . LEU A 1 607 ? -6.171 52.850 -5.101 1.00 63.41 607 LEU A N 1
ATOM 4862 C CA . LEU A 1 607 ? -5.961 52.133 -6.352 1.00 63.41 607 LEU A CA 1
ATOM 4863 C C . LEU A 1 607 ? -4.692 52.611 -7.086 1.00 63.41 607 LEU A C 1
ATOM 4865 O O . LEU A 1 607 ? -3.873 51.792 -7.492 1.00 63.41 607 LEU A O 1
ATOM 4869 N N . LEU A 1 608 ? -4.479 53.927 -7.173 1.00 64.19 608 LEU A N 1
ATOM 4870 C CA . LEU A 1 608 ? -3.259 54.504 -7.751 1.00 64.19 608 LEU A CA 1
ATOM 4871 C C . LEU A 1 608 ? -2.010 54.188 -6.920 1.00 64.19 608 LEU A C 1
ATOM 4873 O O . LEU A 1 608 ? -0.950 53.915 -7.472 1.00 64.19 608 LEU A O 1
ATOM 4877 N N . TRP A 1 609 ? -2.119 54.205 -5.592 1.00 68.94 609 TRP A N 1
ATOM 4878 C CA . TRP A 1 609 ? -1.004 53.847 -4.716 1.00 68.94 609 TRP A CA 1
ATOM 4879 C C . TRP A 1 609 ? -0.616 52.373 -4.812 1.00 68.94 609 TRP A C 1
ATOM 4881 O O . TRP A 1 609 ? 0.570 52.062 -4.793 1.00 68.94 609 TRP A O 1
ATOM 4891 N N . ILE A 1 610 ? -1.580 51.470 -4.967 1.00 68.06 610 ILE A N 1
ATOM 4892 C CA . ILE A 1 610 ? -1.318 50.038 -5.141 1.00 68.06 610 ILE A CA 1
ATOM 4893 C C . ILE A 1 610 ? -0.682 49.778 -6.512 1.00 68.06 610 ILE A C 1
ATOM 4895 O O . ILE A 1 610 ? 0.307 49.046 -6.582 1.00 68.06 610 ILE A O 1
ATOM 4899 N N . ASP A 1 611 ? -1.162 50.443 -7.572 1.00 63.53 611 ASP A N 1
ATOM 4900 C CA . ASP A 1 611 ? -0.493 50.431 -8.882 1.00 63.53 611 ASP A CA 1
ATOM 4901 C C . ASP A 1 611 ? 0.956 50.921 -8.769 1.00 63.53 611 ASP A C 1
ATOM 4903 O O . ASP A 1 611 ? 1.877 50.278 -9.257 1.00 63.53 611 ASP A O 1
ATOM 4907 N N . HIS A 1 612 ? 1.200 52.005 -8.037 1.00 66.56 612 HIS A N 1
ATOM 4908 C CA . HIS A 1 612 ? 2.548 52.534 -7.851 1.00 66.56 612 HIS A CA 1
ATOM 4909 C C . HIS A 1 612 ? 3.474 51.584 -7.068 1.00 66.56 612 HIS A C 1
ATOM 4911 O O . HIS A 1 612 ? 4.629 51.356 -7.448 1.00 66.56 612 HIS A O 1
ATOM 4917 N N . LEU A 1 613 ? 2.973 51.022 -5.963 1.00 64.12 613 LEU A N 1
ATOM 4918 C CA . LEU A 1 613 ? 3.751 50.184 -5.051 1.00 64.12 613 LEU A CA 1
ATOM 4919 C C . LEU A 1 613 ? 4.136 48.847 -5.692 1.00 64.12 613 LEU A C 1
ATOM 4921 O O . LEU A 1 613 ? 5.300 48.447 -5.589 1.00 64.12 613 LEU A O 1
ATOM 4925 N N . PHE A 1 614 ? 3.194 48.201 -6.383 1.00 64.00 614 PHE A N 1
ATOM 4926 C CA . PHE A 1 614 ? 3.359 46.835 -6.886 1.00 64.00 614 PHE A CA 1
ATOM 4927 C C . PHE A 1 614 ? 3.584 46.753 -8.396 1.00 64.00 614 PHE A C 1
ATOM 4929 O O . PHE A 1 614 ? 4.278 45.850 -8.859 1.00 64.00 614 PHE A O 1
ATOM 4936 N N . PHE A 1 615 ? 3.061 47.712 -9.156 1.00 58.53 615 PHE A N 1
ATOM 4937 C CA . PHE A 1 615 ? 3.031 47.671 -10.618 1.00 58.53 615 PHE A CA 1
ATOM 4938 C C . PHE A 1 615 ? 3.703 48.893 -11.272 1.00 58.53 615 PHE A C 1
ATOM 4940 O O . PHE A 1 615 ? 3.681 49.019 -12.490 1.00 58.53 615 PHE A O 1
ATOM 4947 N N . LEU A 1 616 ? 4.370 49.762 -10.496 1.00 55.91 616 LEU A N 1
ATOM 4948 C CA . LEU A 1 616 ? 5.225 50.869 -10.960 1.00 55.91 616 LEU A CA 1
ATOM 4949 C C . LEU A 1 616 ? 4.568 51.809 -11.988 1.00 55.91 616 LEU A C 1
ATOM 4951 O O . LEU A 1 616 ? 5.186 52.176 -12.994 1.00 55.91 616 LEU A O 1
ATOM 4955 N N . ASP A 1 617 ? 3.323 52.208 -11.734 1.00 54.88 617 ASP A N 1
ATOM 4956 C CA . ASP A 1 617 ? 2.528 53.070 -12.617 1.00 54.88 617 ASP A CA 1
ATOM 4957 C C . ASP A 1 617 ? 2.339 52.484 -14.026 1.00 54.88 617 ASP A C 1
ATOM 4959 O O . ASP A 1 617 ? 2.118 53.234 -14.976 1.00 54.88 617 ASP A O 1
ATOM 4963 N N . ILE A 1 618 ? 2.479 51.168 -14.230 1.00 52.75 618 ILE A N 1
ATOM 4964 C CA . ILE A 1 618 ? 2.302 50.564 -15.561 1.00 52.75 618 ILE A CA 1
ATOM 4965 C C . ILE A 1 618 ? 0.875 50.800 -16.062 1.00 52.75 618 ILE A C 1
ATOM 4967 O O . ILE A 1 618 ? 0.689 51.061 -17.254 1.00 52.75 618 ILE A O 1
ATOM 4971 N N . ILE A 1 619 ? -0.108 50.763 -15.160 1.00 50.94 619 ILE A N 1
ATOM 4972 C CA . ILE A 1 619 ? -1.522 50.916 -15.492 1.00 50.94 619 ILE A CA 1
ATOM 4973 C C . ILE A 1 619 ? -1.882 52.397 -15.676 1.00 50.94 619 ILE A C 1
ATOM 4975 O O . ILE A 1 619 ? -2.603 52.739 -16.615 1.00 50.94 619 ILE A O 1
ATOM 4979 N N . PHE A 1 620 ? -1.351 53.287 -14.831 1.00 49.50 620 PHE A N 1
ATOM 4980 C CA . PHE A 1 620 ? -1.736 54.705 -14.817 1.00 49.50 620 PHE A CA 1
ATOM 4981 C C . PHE A 1 620 ? -0.671 55.692 -15.310 1.00 49.50 620 PHE A C 1
ATOM 4983 O O . PHE A 1 620 ? -0.847 56.892 -15.103 1.00 49.50 620 PHE A O 1
ATOM 4990 N N . ARG A 1 621 ? 0.419 55.223 -15.948 1.00 49.00 621 ARG A N 1
ATOM 4991 C CA . ARG A 1 621 ? 1.612 56.003 -16.352 1.00 49.00 621 ARG A CA 1
ATOM 4992 C C . ARG A 1 621 ? 1.361 57.509 -16.508 1.00 49.00 621 ARG A C 1
ATOM 4994 O O . ARG A 1 621 ? 1.122 58.007 -17.610 1.00 49.00 621 ARG A O 1
ATOM 5001 N N . GLN A 1 622 ? 1.599 58.280 -15.445 1.00 38.78 622 GLN A N 1
ATOM 5002 C CA . GLN A 1 622 ? 1.854 59.707 -15.596 1.00 38.78 622 GLN A CA 1
ATOM 5003 C C . GLN A 1 622 ? 3.299 59.887 -16.068 1.00 38.78 622 GLN A C 1
ATOM 5005 O O . GLN A 1 622 ? 4.269 59.674 -15.346 1.00 38.78 622 GLN A O 1
ATOM 5010 N N . ARG A 1 623 ? 3.422 60.232 -17.353 1.00 39.25 623 ARG A N 1
ATOM 5011 C CA . ARG A 1 623 ? 4.656 60.488 -18.112 1.00 39.25 623 ARG A CA 1
ATOM 5012 C C . ARG A 1 623 ? 5.869 60.942 -17.285 1.00 39.25 623 ARG A C 1
ATOM 5014 O O . ARG A 1 623 ? 5.879 62.041 -16.740 1.00 39.25 623 ARG A O 1
ATOM 5021 N N . LYS A 1 624 ? 6.989 60.236 -17.475 1.00 32.62 624 LYS A N 1
ATOM 5022 C CA . LYS A 1 624 ? 8.317 60.852 -17.674 1.00 32.62 624 LYS A CA 1
ATOM 5023 C C . LYS A 1 624 ? 9.193 60.000 -18.599 1.00 32.62 624 LYS A C 1
ATOM 5025 O O . LYS A 1 624 ? 10.176 59.401 -18.184 1.00 32.62 624 LYS A O 1
ATOM 5030 N N . ARG A 1 625 ? 8.850 59.957 -19.887 1.00 30.23 625 ARG A N 1
ATOM 5031 C CA . ARG A 1 625 ? 9.828 59.762 -20.970 1.00 30.23 625 ARG A CA 1
ATOM 5032 C C . ARG A 1 625 ? 9.270 60.388 -22.241 1.00 30.23 625 ARG A C 1
ATOM 5034 O O . ARG A 1 625 ? 8.241 59.984 -22.771 1.00 30.23 625 ARG A O 1
ATOM 5041 N N . GLU A 1 626 ? 9.915 61.479 -22.609 1.00 33.19 626 GLU A N 1
ATOM 5042 C CA . GLU A 1 626 ? 9.593 62.378 -23.705 1.00 33.19 626 GLU A CA 1
ATOM 5043 C C . GLU A 1 626 ? 9.608 61.610 -25.040 1.00 33.19 626 GLU A C 1
ATOM 5045 O O . GLU A 1 626 ? 10.511 60.807 -25.259 1.00 33.19 626 GLU A O 1
ATOM 5050 N N . SER A 1 627 ? 8.642 61.894 -25.927 1.00 35.78 627 SER A N 1
ATOM 5051 C CA . SER A 1 627 ? 8.618 61.610 -27.385 1.00 35.78 627 SER A CA 1
ATOM 5052 C C . SER A 1 627 ? 7.712 60.518 -27.988 1.00 35.78 627 SER A C 1
ATOM 5054 O O . SER A 1 627 ? 7.716 60.397 -29.211 1.00 35.78 627 SER A O 1
ATOM 5056 N N . MET A 1 628 ? 6.845 59.818 -27.246 1.00 32.34 628 MET A N 1
ATOM 5057 C CA . MET A 1 628 ? 5.786 59.002 -27.887 1.00 32.34 628 MET A CA 1
ATOM 5058 C C . MET A 1 628 ? 4.439 59.749 -27.992 1.00 32.34 628 MET A C 1
ATOM 5060 O O . MET A 1 628 ? 4.082 60.464 -27.047 1.00 32.34 628 MET A O 1
ATOM 5064 N N . PRO A 1 629 ? 3.704 59.618 -29.122 1.00 35.78 629 PRO A N 1
ATOM 5065 C CA . PRO A 1 629 ? 2.423 60.298 -29.343 1.00 35.78 629 PRO A CA 1
ATOM 5066 C C . PRO A 1 629 ? 1.373 59.855 -28.314 1.00 35.78 629 PRO A C 1
ATOM 5068 O O . PRO A 1 629 ? 1.466 58.751 -27.791 1.00 35.78 629 PRO A O 1
ATOM 5071 N N . ASP A 1 630 ? 0.423 60.744 -27.993 1.00 37.25 630 ASP A N 1
ATOM 5072 C CA . ASP A 1 630 ? -0.552 60.606 -26.899 1.00 37.25 630 ASP A CA 1
ATOM 5073 C C . ASP A 1 630 ? -1.311 59.269 -26.944 1.00 37.25 630 ASP A C 1
ATOM 5075 O O . ASP A 1 630 ? -2.253 59.092 -27.716 1.00 37.25 630 ASP A O 1
ATOM 5079 N N . ILE A 1 631 ? -0.899 58.338 -26.083 1.00 36.94 631 ILE A N 1
ATOM 5080 C CA . ILE A 1 631 ? -1.663 57.137 -25.759 1.00 36.94 631 ILE A CA 1
ATOM 5081 C C . ILE A 1 631 ? -2.517 57.503 -24.533 1.00 36.94 631 ILE A C 1
ATOM 5083 O O . ILE A 1 631 ? -1.944 57.974 -23.547 1.00 36.94 631 ILE A O 1
ATOM 5087 N N . PRO A 1 632 ? -3.853 57.376 -24.599 1.00 41.44 632 PRO A N 1
ATOM 5088 C CA . PRO A 1 632 ? -4.737 57.680 -23.473 1.00 41.44 632 PRO A CA 1
ATOM 5089 C C . PRO A 1 632 ? -4.477 56.742 -22.284 1.00 41.44 632 PRO A C 1
ATOM 5091 O O . PRO A 1 632 ? -3.984 55.630 -22.480 1.00 41.44 632 PRO A O 1
ATOM 5094 N N . ASP A 1 633 ? -4.813 57.200 -21.070 1.00 43.66 633 ASP A N 1
ATOM 5095 C CA . ASP A 1 633 ? -4.729 56.393 -19.845 1.00 43.66 633 ASP A CA 1
ATOM 5096 C C . ASP A 1 633 ? -5.401 55.033 -20.075 1.00 43.66 633 ASP A C 1
ATOM 5098 O O . ASP A 1 633 ? -6.523 54.962 -20.583 1.00 43.66 633 ASP A O 1
ATOM 5102 N N . LEU A 1 634 ? -4.699 53.949 -19.728 1.00 42.38 634 LEU A N 1
ATOM 5103 C CA . LEU A 1 634 ? -5.181 52.587 -19.971 1.00 42.38 634 LEU A CA 1
ATOM 5104 C C . LEU A 1 634 ? -6.432 52.272 -19.149 1.00 42.38 634 LEU A C 1
ATOM 5106 O O . LEU A 1 634 ? -7.262 51.481 -19.601 1.00 42.38 634 LEU A O 1
ATOM 5110 N N . ILE A 1 635 ? -6.572 52.901 -17.973 1.00 44.78 635 ILE A N 1
ATOM 5111 C CA . ILE A 1 635 ? -7.757 52.782 -17.128 1.00 44.78 635 ILE A CA 1
ATOM 5112 C C . ILE A 1 635 ? -8.225 54.150 -16.617 1.00 44.78 635 ILE A C 1
ATOM 5114 O O . ILE A 1 635 ? -7.418 54.988 -16.230 1.00 44.78 635 ILE A O 1
ATOM 5118 N N . THR A 1 636 ? -9.539 54.381 -16.552 1.00 53.34 636 THR A N 1
ATOM 5119 C CA . THR A 1 636 ? -10.140 55.515 -15.822 1.00 53.34 636 THR A CA 1
ATOM 5120 C C . THR A 1 636 ? -11.234 55.011 -14.869 1.00 53.34 636 THR A C 1
ATOM 5122 O O . THR A 1 636 ? -12.274 54.555 -15.342 1.00 53.34 636 THR A O 1
ATOM 5125 N N . PRO A 1 637 ? -11.064 55.074 -13.537 1.00 49.47 637 PRO A N 1
ATOM 5126 C CA . PRO A 1 637 ? -12.079 54.568 -12.616 1.00 49.47 637 PRO A CA 1
ATOM 5127 C C . PRO A 1 637 ? -13.326 55.471 -12.611 1.00 49.47 637 PRO A C 1
ATOM 5129 O O . PRO A 1 637 ? -13.216 56.697 -12.538 1.00 49.47 637 PRO A O 1
ATOM 5132 N N . GLN A 1 638 ? -14.519 54.872 -12.670 1.00 54.81 638 GLN A N 1
ATOM 5133 C CA . GLN A 1 638 ? -15.802 55.566 -12.516 1.00 54.81 638 GLN A CA 1
ATOM 5134 C C . GLN A 1 638 ? -16.653 54.887 -11.439 1.00 54.81 638 GLN A C 1
ATOM 5136 O O . GLN A 1 638 ? -16.739 53.670 -11.372 1.00 54.81 638 GLN A O 1
ATOM 5141 N N . PHE A 1 639 ? -17.309 55.667 -10.583 1.00 53.59 639 PHE A N 1
ATOM 5142 C CA . PHE A 1 639 ? -18.091 55.127 -9.467 1.00 53.59 639 PHE A CA 1
ATOM 5143 C C . PHE A 1 639 ? -19.538 55.610 -9.570 1.00 53.59 639 PHE A C 1
ATOM 5145 O O . PHE A 1 639 ? -19.778 56.804 -9.787 1.00 53.59 639 PHE A O 1
ATOM 5152 N N . HIS A 1 640 ? -20.510 54.703 -9.447 1.00 53.22 640 HIS A N 1
ATOM 5153 C CA . HIS A 1 640 ? -21.939 55.017 -9.567 1.00 53.22 640 HIS A CA 1
ATOM 5154 C C . HIS A 1 640 ? -22.710 54.586 -8.320 1.00 53.22 640 HIS A C 1
ATOM 5156 O O . HIS A 1 640 ? -22.468 53.525 -7.761 1.00 53.22 640 HIS A O 1
ATOM 5162 N N . GLY A 1 641 ? -23.611 55.462 -7.866 1.00 42.59 641 GLY A N 1
ATOM 5163 C CA . GLY A 1 641 ? -24.253 55.373 -6.551 1.00 42.59 641 GLY A CA 1
ATOM 5164 C C . GLY A 1 641 ? -25.568 54.599 -6.495 1.00 42.59 641 GLY A C 1
ATOM 5165 O O . GLY A 1 641 ? -26.264 54.743 -5.501 1.00 42.59 641 GLY A O 1
ATOM 5166 N N . GLN A 1 642 ? -25.936 53.857 -7.541 1.00 45.00 642 GLN A N 1
ATOM 5167 C CA . GLN A 1 642 ? -27.014 52.861 -7.525 1.00 45.00 642 GLN A CA 1
ATOM 5168 C C . GLN A 1 642 ? -27.055 52.156 -8.880 1.00 45.00 642 GLN A C 1
ATOM 5170 O O . GLN A 1 642 ? -27.209 52.809 -9.917 1.00 45.00 642 GLN A O 1
ATOM 5175 N N . LEU A 1 643 ? -26.919 50.834 -8.869 1.00 34.53 643 LEU A N 1
ATOM 5176 C CA . LEU A 1 643 ? -27.056 49.991 -10.050 1.00 34.53 643 LEU A CA 1
ATOM 5177 C C . LEU A 1 643 ? -27.646 48.653 -9.602 1.00 34.53 643 LEU A C 1
ATOM 5179 O O . LEU A 1 643 ? -27.006 47.925 -8.851 1.00 34.53 643 LEU A O 1
ATOM 5183 N N . GLU A 1 644 ? -28.866 48.343 -10.048 1.00 38.19 644 GLU A N 1
ATOM 5184 C CA . GLU A 1 644 ? -29.474 47.031 -9.808 1.00 38.19 644 GLU A CA 1
ATOM 5185 C C . GLU A 1 644 ? -28.701 45.967 -10.594 1.00 38.19 644 GLU A C 1
ATOM 5187 O O . GLU A 1 644 ? -28.582 46.039 -11.820 1.00 38.19 644 GLU A O 1
ATOM 5192 N N . ILE A 1 645 ? -28.165 44.988 -9.868 1.00 39.03 645 ILE A N 1
ATOM 5193 C CA . ILE A 1 645 ? -27.416 43.861 -10.419 1.00 39.03 645 ILE A CA 1
ATOM 5194 C C . ILE A 1 645 ? -28.420 42.752 -10.769 1.00 39.03 645 ILE A C 1
ATOM 5196 O O . ILE A 1 645 ? -29.108 42.269 -9.865 1.00 39.03 645 ILE A O 1
ATOM 5200 N N . PRO A 1 646 ? -28.512 42.290 -12.028 1.00 33.78 646 PRO A N 1
ATOM 5201 C CA . P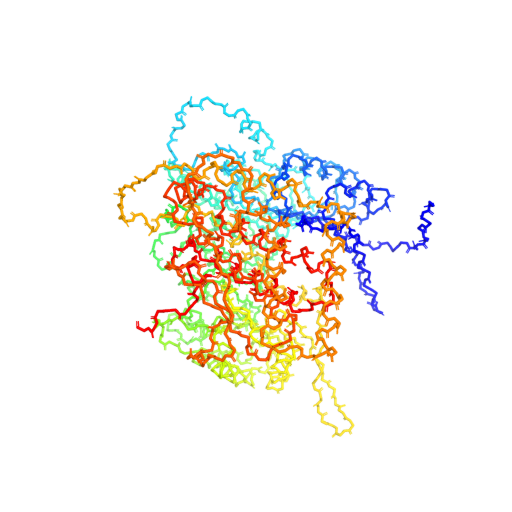RO A 1 646 ? -29.148 41.017 -12.316 1.00 33.78 646 PRO A CA 1
ATOM 5202 C C . PRO A 1 646 ? -28.196 39.912 -11.840 1.00 33.78 646 PRO A C 1
ATOM 5204 O O . PRO A 1 646 ? -27.067 39.805 -12.309 1.00 33.78 646 PRO A O 1
ATOM 5207 N N . ASP A 1 647 ? -28.663 39.116 -10.886 1.00 36.75 647 ASP A N 1
ATOM 5208 C CA . ASP A 1 647 ? -28.143 37.780 -10.563 1.00 36.75 647 ASP A CA 1
ATOM 5209 C C . ASP A 1 647 ? -26.831 37.670 -9.758 1.00 36.75 647 ASP A C 1
ATOM 5211 O O . ASP A 1 647 ? -26.273 36.584 -9.620 1.00 36.75 647 ASP A O 1
ATOM 5215 N N . GLY A 1 648 ? -26.411 38.741 -9.079 1.00 39.75 648 GLY A N 1
ATOM 5216 C CA . GLY A 1 648 ? -25.603 38.614 -7.856 1.00 39.75 648 GLY A CA 1
ATOM 5217 C C . GLY A 1 648 ? -24.155 38.127 -8.011 1.00 39.75 648 GLY A C 1
ATOM 5218 O O . GLY A 1 648 ? -23.650 37.472 -7.100 1.00 39.75 648 GLY A O 1
ATOM 5219 N N . THR A 1 649 ? -23.451 38.472 -9.093 1.00 43.22 649 THR A N 1
ATOM 5220 C CA . THR A 1 649 ? -21.995 38.237 -9.186 1.00 43.22 649 THR A CA 1
ATOM 5221 C C . THR A 1 649 ? -21.202 39.482 -9.597 1.00 43.22 649 THR A C 1
ATOM 5223 O O . THR A 1 649 ? -21.471 40.057 -10.646 1.00 43.22 649 THR A O 1
ATOM 5226 N N . LEU A 1 650 ? -20.191 39.795 -8.766 1.00 43.66 650 LEU A N 1
ATOM 5227 C CA . LEU A 1 650 ? -19.151 40.844 -8.823 1.00 43.66 650 LEU A CA 1
ATOM 5228 C C . LEU A 1 650 ? -19.624 42.311 -8.760 1.00 43.66 650 LEU A C 1
ATOM 5230 O O . LEU A 1 650 ? -20.481 42.766 -9.509 1.00 43.66 650 LEU A O 1
ATOM 5234 N N . ASN A 1 651 ? -19.002 43.080 -7.858 1.00 50.12 651 ASN A N 1
ATOM 5235 C CA . ASN A 1 651 ? -19.343 44.479 -7.572 1.00 50.12 651 ASN A CA 1
ATOM 5236 C C . ASN A 1 651 ? -18.683 45.483 -8.544 1.00 50.12 651 ASN A C 1
ATOM 5238 O O . ASN A 1 651 ? -18.757 46.683 -8.300 1.00 50.12 651 ASN A O 1
ATOM 5242 N N . GLY A 1 652 ? -18.037 45.051 -9.636 1.00 51.06 652 GLY A N 1
ATOM 5243 C CA . GLY A 1 652 ? -17.396 45.942 -10.611 1.00 51.06 652 GLY A CA 1
ATOM 5244 C C . GLY A 1 652 ? -17.448 45.433 -12.058 1.00 51.06 652 GLY A C 1
ATOM 5245 O O . GLY A 1 652 ? -17.572 44.241 -12.305 1.00 51.06 652 GLY A O 1
ATOM 5246 N N . VAL A 1 653 ? -17.398 46.350 -13.029 1.00 53.78 653 VAL A N 1
ATOM 5247 C CA . VAL A 1 653 ? -17.459 46.093 -14.475 1.00 53.78 653 VAL A CA 1
ATOM 5248 C C . VAL A 1 653 ? -16.410 46.941 -15.192 1.00 53.78 653 VAL A C 1
ATOM 5250 O O . VAL A 1 653 ? -16.466 48.170 -15.166 1.00 53.78 653 VAL A O 1
ATOM 5253 N N . PHE A 1 654 ? -15.476 46.296 -15.891 1.00 48.44 654 PHE A N 1
ATOM 5254 C CA . PHE A 1 654 ? -14.514 46.978 -16.758 1.00 48.44 654 PHE A CA 1
ATOM 5255 C C . PHE A 1 654 ? -15.066 47.147 -18.181 1.00 48.44 654 PHE A C 1
ATOM 5257 O O . PHE A 1 654 ? -15.306 46.170 -18.892 1.00 48.44 654 PHE A O 1
ATOM 5264 N N . ILE A 1 655 ? -15.248 48.392 -18.623 1.00 52.56 655 ILE A N 1
ATOM 5265 C CA . ILE A 1 655 ? -15.717 48.735 -19.966 1.00 52.56 655 ILE A CA 1
ATOM 5266 C C . ILE A 1 655 ? -14.516 48.838 -20.902 1.00 52.56 655 ILE A C 1
ATOM 5268 O O . ILE A 1 655 ? -13.766 49.818 -20.918 1.00 52.56 655 ILE A O 1
ATOM 5272 N N . LYS A 1 656 ? -14.368 47.802 -21.721 1.00 42.19 656 LYS A N 1
ATOM 5273 C CA . LYS A 1 656 ? -13.253 47.589 -22.645 1.00 42.19 656 LYS A CA 1
ATOM 5274 C C . LYS A 1 656 ? -13.060 48.729 -23.649 1.00 42.19 656 LYS A C 1
ATOM 5276 O O . LYS A 1 656 ? -11.929 49.019 -24.024 1.00 42.19 656 LYS A O 1
ATOM 5281 N N . GLU A 1 657 ? -14.140 49.354 -24.104 1.00 45.91 657 GLU A N 1
ATOM 5282 C CA . GLU A 1 657 ? -14.120 50.385 -25.148 1.00 45.91 657 GLU A CA 1
ATOM 5283 C C . GLU A 1 657 ? -13.623 51.739 -24.632 1.00 45.91 657 GLU A C 1
ATOM 5285 O O . GLU A 1 657 ? -13.098 52.537 -25.407 1.00 45.91 657 GLU A O 1
ATOM 5290 N N . THR A 1 658 ? -13.795 52.005 -23.337 1.00 51.16 658 THR A N 1
ATOM 5291 C CA . THR A 1 658 ? -13.439 53.283 -22.704 1.00 51.16 658 THR A CA 1
ATOM 5292 C C . THR A 1 658 ? -12.269 53.162 -21.732 1.00 51.16 658 THR A C 1
ATOM 5294 O O . THR A 1 658 ? -11.788 54.184 -21.249 1.00 51.16 658 THR A O 1
ATOM 5297 N N . GLY A 1 659 ? -11.827 51.936 -21.428 1.00 45.38 659 GLY A N 1
ATOM 5298 C CA . GLY A 1 659 ? -10.859 51.654 -20.369 1.00 45.38 659 GLY A CA 1
ATOM 5299 C C . GLY A 1 659 ? -11.423 51.931 -18.974 1.00 45.38 659 GLY A C 1
ATOM 5300 O O . GLY A 1 659 ? -10.672 52.123 -18.027 1.00 45.38 659 GLY A O 1
ATOM 5301 N N . GLN A 1 660 ? -12.740 52.037 -18.805 1.00 55.09 660 GLN A N 1
ATOM 5302 C CA . GLN A 1 660 ? -13.297 52.473 -17.526 1.00 55.09 660 GLN A CA 1
ATOM 5303 C C . GLN A 1 660 ? -13.565 51.298 -16.600 1.00 55.09 660 GLN A C 1
ATOM 5305 O O . GLN A 1 660 ? -14.284 50.379 -16.971 1.00 55.09 660 GLN A O 1
ATOM 5310 N N . LEU A 1 661 ? -13.033 51.348 -15.378 1.00 55.78 661 LEU A N 1
ATOM 5311 C CA . LEU A 1 661 ? -13.398 50.399 -14.327 1.00 55.78 661 LEU A CA 1
ATOM 5312 C C . LEU A 1 661 ? -14.551 50.993 -13.519 1.00 55.78 661 LEU A C 1
ATOM 5314 O O . LEU A 1 661 ? -14.353 51.961 -12.781 1.00 55.78 661 LEU A O 1
ATOM 5318 N N . MET A 1 662 ? -15.751 50.445 -13.696 1.00 58.78 662 MET A N 1
ATOM 5319 C CA . MET A 1 662 ? -16.930 50.835 -12.933 1.00 58.78 662 MET A CA 1
ATOM 5320 C C . MET A 1 662 ? -17.050 49.980 -11.684 1.00 58.78 662 MET A C 1
ATOM 5322 O O . MET A 1 662 ? -17.092 48.766 -11.803 1.00 58.78 662 MET A O 1
ATOM 5326 N N . ILE A 1 663 ? -17.147 50.576 -10.500 1.00 58.19 663 ILE A N 1
ATOM 5327 C CA . ILE A 1 663 ? -17.339 49.815 -9.255 1.00 58.19 663 ILE A CA 1
ATOM 5328 C C . ILE A 1 663 ? -18.649 50.259 -8.607 1.00 58.19 663 ILE A C 1
ATOM 5330 O O . ILE A 1 663 ? -18.862 51.451 -8.360 1.00 58.19 663 ILE A O 1
ATOM 5334 N N . ASN A 1 664 ? -19.533 49.293 -8.369 1.00 59.09 664 ASN A N 1
ATOM 5335 C CA . ASN A 1 664 ? -20.791 49.459 -7.664 1.00 59.09 664 ASN A CA 1
ATOM 5336 C C . ASN A 1 664 ? -20.545 49.370 -6.155 1.00 59.09 664 ASN A C 1
ATOM 5338 O O . ASN A 1 664 ? -20.077 48.357 -5.636 1.00 59.09 664 ASN A O 1
ATOM 5342 N N . LEU A 1 665 ? -20.844 50.460 -5.457 1.00 58.66 665 LEU A N 1
ATOM 5343 C CA . LEU A 1 665 ? -20.625 50.603 -4.023 1.00 58.66 665 LEU A CA 1
ATOM 5344 C C . LEU A 1 665 ? -21.971 50.501 -3.299 1.00 58.66 665 LEU A C 1
ATOM 5346 O O . LEU A 1 665 ? -22.451 51.491 -2.749 1.00 58.66 665 LEU A O 1
ATOM 5350 N N . GLU A 1 666 ? -22.608 49.330 -3.329 1.00 57.12 666 GLU A N 1
ATOM 5351 C CA . GLU A 1 666 ? -23.742 49.068 -2.436 1.00 57.12 666 GLU A CA 1
ATOM 5352 C C . GLU A 1 666 ? -23.224 48.706 -1.038 1.00 57.12 666 GLU A C 1
ATOM 5354 O O . GLU A 1 666 ? -22.188 48.052 -0.904 1.00 57.12 666 GLU A O 1
ATOM 5359 N N . GLU A 1 667 ? -23.904 49.229 -0.008 1.00 53.34 667 GLU A N 1
ATOM 5360 C CA . GLU A 1 667 ? -23.444 49.365 1.383 1.00 53.34 667 GLU A CA 1
ATOM 5361 C C . GLU A 1 667 ? -22.626 48.168 1.896 1.00 53.34 667 GLU A C 1
ATOM 5363 O O . GLU A 1 667 ? -23.143 47.181 2.415 1.00 53.34 667 GLU A O 1
ATOM 5368 N N . THR A 1 668 ? -21.309 48.302 1.785 1.00 59.31 668 THR A N 1
ATOM 5369 C CA . THR A 1 668 ? -20.306 47.344 2.246 1.00 59.31 668 THR A CA 1
ATOM 5370 C C . THR A 1 668 ? -19.290 48.074 3.125 1.00 59.31 668 THR A C 1
ATOM 5372 O O . THR A 1 668 ? -19.134 49.301 3.067 1.00 59.31 668 THR A O 1
ATOM 5375 N N . SER A 1 669 ? -18.646 47.340 4.033 1.00 68.12 669 SER A N 1
ATOM 5376 C CA . SER A 1 669 ? -17.582 47.879 4.882 1.00 68.12 669 SER A CA 1
ATOM 5377 C C . SER A 1 669 ? -16.438 48.416 4.007 1.00 68.12 669 SER A C 1
ATOM 5379 O O . SER A 1 669 ? -16.174 47.896 2.926 1.00 68.12 669 SER A O 1
ATOM 5381 N N . PHE A 1 670 ? -15.734 49.455 4.473 1.00 68.81 670 PHE A N 1
ATOM 5382 C CA . PHE A 1 670 ? -14.552 50.002 3.781 1.00 68.81 670 PHE A CA 1
ATOM 5383 C C . PHE A 1 670 ? -13.534 48.911 3.420 1.00 68.81 670 PHE A C 1
ATOM 5385 O O . PHE A 1 670 ? -12.936 48.940 2.348 1.00 68.81 670 PHE A O 1
ATOM 5392 N N . ASP A 1 671 ? -13.396 47.941 4.321 1.00 68.81 671 ASP A N 1
ATOM 5393 C CA . ASP A 1 671 ? -12.462 46.828 4.224 1.00 68.81 671 ASP A CA 1
ATOM 5394 C C . ASP A 1 671 ? -12.841 45.904 3.047 1.00 68.81 671 ASP A C 1
ATOM 5396 O O . ASP A 1 671 ? -12.011 45.658 2.170 1.00 68.81 671 ASP A O 1
ATOM 5400 N N . ALA A 1 672 ? -14.117 45.518 2.930 1.00 63.62 672 ALA A N 1
ATOM 5401 C CA . ALA A 1 672 ? -14.618 44.708 1.820 1.00 63.62 672 ALA A CA 1
ATOM 5402 C C . ALA A 1 672 ? -14.477 45.422 0.467 1.00 63.62 672 ALA A C 1
ATOM 5404 O O . ALA A 1 672 ? -14.046 44.825 -0.520 1.00 63.62 672 ALA A O 1
ATOM 5405 N N . VAL A 1 673 ? -14.785 46.721 0.419 1.00 64.81 673 VAL A N 1
ATOM 5406 C CA . VAL A 1 673 ? -14.673 47.515 -0.811 1.00 64.81 673 VAL A CA 1
ATOM 5407 C C . VAL A 1 673 ? -13.219 47.650 -1.268 1.00 64.81 673 VAL A C 1
ATOM 5409 O O . VAL A 1 673 ? -12.924 47.517 -2.455 1.00 64.81 673 VAL A O 1
ATOM 5412 N N . PHE A 1 674 ? -12.294 47.892 -0.339 1.00 69.75 674 PHE A N 1
ATOM 5413 C CA . PHE A 1 674 ? -10.868 47.965 -0.645 1.00 69.75 674 PHE A CA 1
ATOM 5414 C C . PHE A 1 674 ? -10.342 46.633 -1.205 1.00 69.75 674 PHE A C 1
ATOM 5416 O O . PHE A 1 674 ? -9.585 46.629 -2.175 1.00 69.75 674 PHE A O 1
ATOM 5423 N N . CYS A 1 675 ? -10.796 45.501 -0.663 1.00 63.91 675 CYS A N 1
ATOM 5424 C CA . CYS A 1 675 ? -10.413 44.181 -1.162 1.00 63.91 675 CYS A CA 1
ATOM 5425 C C . CYS A 1 675 ? -10.900 43.919 -2.597 1.00 63.91 675 CYS A C 1
ATOM 5427 O O . CYS A 1 675 ? -10.136 43.410 -3.420 1.00 63.91 675 CYS A O 1
ATOM 5429 N N . VAL A 1 676 ? -12.140 44.314 -2.913 1.00 61.25 676 VAL A N 1
ATOM 5430 C CA . VAL A 1 676 ? -12.697 44.232 -4.277 1.00 61.25 676 VAL A CA 1
ATOM 5431 C C . VAL A 1 676 ? -11.841 45.031 -5.260 1.00 61.25 676 VAL A C 1
ATOM 5433 O O . VAL A 1 676 ? -11.576 44.584 -6.367 1.00 61.25 676 VAL A O 1
ATOM 5436 N N . ILE A 1 677 ? -11.335 46.190 -4.852 1.00 62.41 677 ILE A N 1
ATOM 5437 C CA . ILE A 1 677 ? -10.500 47.035 -5.711 1.00 62.41 677 ILE A CA 1
ATOM 5438 C C . ILE A 1 677 ? -9.159 46.385 -6.049 1.00 62.41 677 ILE A C 1
ATOM 5440 O O . ILE A 1 677 ? -8.743 46.414 -7.206 1.00 62.41 677 ILE A O 1
ATOM 5444 N N . VAL A 1 678 ? -8.491 45.792 -5.057 1.00 64.31 678 VAL A N 1
ATOM 5445 C CA . VAL A 1 678 ? -7.229 45.064 -5.275 1.00 64.31 678 VAL A CA 1
ATOM 5446 C C . VAL A 1 678 ? -7.442 43.896 -6.235 1.00 64.31 678 VAL A C 1
ATOM 5448 O O . VAL A 1 678 ? -6.630 43.682 -7.134 1.00 64.31 678 VAL A O 1
ATOM 5451 N N . HIS A 1 679 ? -8.562 43.190 -6.076 1.00 61.38 679 HIS A N 1
ATOM 5452 C CA . HIS A 1 679 ? -8.958 42.090 -6.947 1.00 61.38 679 HIS A CA 1
ATOM 5453 C C . HIS A 1 679 ? -9.148 42.544 -8.401 1.00 61.38 679 HIS A C 1
ATOM 5455 O O . HIS A 1 679 ? -8.448 42.070 -9.297 1.00 61.38 679 HIS A O 1
ATOM 5461 N N . GLU A 1 680 ? -10.007 43.538 -8.634 1.00 57.22 680 GLU A N 1
ATOM 5462 C CA . GLU A 1 680 ? -10.326 44.016 -9.984 1.00 57.22 680 GLU A CA 1
ATOM 5463 C C . GLU A 1 680 ? -9.109 44.611 -10.718 1.00 57.22 680 GLU A C 1
ATOM 5465 O O . GLU A 1 680 ? -8.960 44.444 -11.929 1.00 57.22 680 GLU A O 1
ATOM 5470 N N . LEU A 1 681 ? -8.179 45.259 -10.008 1.00 58.75 681 LEU A N 1
ATOM 5471 C CA . LEU A 1 681 ? -6.946 45.786 -10.611 1.00 58.75 681 LEU A CA 1
ATOM 5472 C C . LEU A 1 681 ? -6.066 44.699 -11.221 1.00 58.75 681 LEU A C 1
ATOM 5474 O O . LEU A 1 681 ? -5.545 44.849 -12.329 1.00 58.75 681 LEU A O 1
ATOM 5478 N N . CYS A 1 682 ? -5.918 43.592 -10.503 1.00 58.31 682 CYS A N 1
ATOM 5479 C CA . CYS A 1 682 ? -5.101 42.480 -10.957 1.00 58.31 682 CYS A CA 1
ATOM 5480 C C . CYS A 1 682 ? -5.738 41.783 -12.168 1.00 58.31 682 CYS A C 1
ATOM 5482 O O . CYS A 1 682 ? -5.027 41.349 -13.077 1.00 58.31 682 CYS A O 1
ATOM 5484 N N . HIS A 1 683 ? -7.074 41.756 -12.230 1.00 55.28 683 HIS A N 1
ATOM 5485 C CA . HIS A 1 683 ? -7.825 41.244 -13.377 1.00 55.28 683 HIS A CA 1
ATOM 5486 C C . HIS A 1 683 ? -7.587 42.084 -14.637 1.00 55.28 683 HIS A C 1
ATOM 5488 O O . HIS A 1 683 ? -7.353 41.529 -15.716 1.00 55.28 683 HIS A O 1
ATOM 5494 N N . VAL A 1 684 ? -7.582 43.418 -14.521 1.00 50.81 684 VAL A N 1
ATOM 5495 C CA . VAL A 1 684 ? -7.324 44.280 -15.685 1.00 50.81 684 VAL A CA 1
ATOM 5496 C C . VAL A 1 684 ? -5.883 44.140 -16.187 1.00 50.81 684 VAL A C 1
ATOM 5498 O O . VAL A 1 684 ? -5.667 44.083 -17.400 1.00 50.81 684 VAL A O 1
ATOM 5501 N N . TYR A 1 685 ? -4.903 44.008 -15.290 1.00 54.25 685 TYR A N 1
ATOM 5502 C CA . TYR A 1 685 ? -3.507 43.775 -15.678 1.00 54.25 685 TYR A CA 1
ATOM 5503 C C . TYR A 1 685 ? -3.344 42.473 -16.474 1.00 54.25 685 TYR A C 1
ATOM 5505 O O . TYR A 1 685 ? -2.707 42.454 -17.530 1.00 54.25 685 TYR A O 1
ATOM 5513 N N . LEU A 1 686 ? -4.004 41.398 -16.035 1.00 51.78 686 LEU A N 1
ATOM 5514 C CA . LEU A 1 686 ? -3.980 40.125 -16.748 1.00 51.78 686 LEU A CA 1
ATOM 5515 C C . LEU A 1 686 ? -4.619 40.231 -18.138 1.00 51.78 686 LEU A C 1
ATOM 5517 O O . LEU A 1 686 ? -4.097 39.713 -19.125 1.00 51.78 686 LEU A O 1
ATOM 5521 N N . HIS A 1 687 ? -5.733 40.953 -18.239 1.00 48.19 687 HIS A N 1
ATOM 5522 C CA . HIS A 1 687 ? -6.420 41.138 -19.511 1.00 48.19 687 HIS A CA 1
ATOM 5523 C C . HIS A 1 687 ? -5.582 41.925 -20.537 1.00 48.19 687 HIS A C 1
ATOM 5525 O O . HIS A 1 687 ? -5.726 41.712 -21.745 1.00 48.19 687 HIS A O 1
ATOM 5531 N N . LEU A 1 688 ? -4.700 42.816 -20.072 1.00 47.41 688 LEU A N 1
ATOM 5532 C CA . LEU A 1 688 ? -3.741 43.534 -20.915 1.00 47.41 688 LEU A CA 1
ATOM 5533 C C . LEU A 1 688 ? -2.598 42.625 -21.401 1.00 47.41 688 LEU A C 1
ATOM 5535 O O . LEU A 1 688 ? -2.200 42.741 -22.558 1.00 47.41 688 LEU A O 1
ATOM 5539 N N . LEU A 1 689 ? -2.128 41.686 -20.573 1.00 48.09 689 LEU A N 1
ATOM 5540 C CA . LEU A 1 689 ? -1.053 40.745 -20.920 1.00 48.09 689 LEU A CA 1
ATOM 5541 C C . LEU A 1 689 ? -1.480 39.664 -21.927 1.00 48.09 689 LEU A C 1
ATOM 5543 O O . LEU A 1 689 ? -0.696 39.280 -22.790 1.00 48.09 689 LEU A O 1
ATOM 5547 N N . VAL A 1 690 ? -2.723 39.180 -21.850 1.00 44.97 690 VAL A N 1
ATOM 5548 C CA . VAL A 1 690 ? -3.210 38.048 -22.669 1.00 44.97 690 VAL A CA 1
ATOM 5549 C C . VAL A 1 690 ? -3.502 38.434 -24.132 1.00 44.97 690 VAL A C 1
ATOM 5551 O O . VAL A 1 690 ? -3.567 37.568 -25.001 1.00 44.97 690 VAL A O 1
ATOM 5554 N N . LYS A 1 691 ? -3.664 39.725 -24.446 1.00 39.94 691 LYS A N 1
ATOM 5555 C CA . LYS A 1 691 ? -4.004 40.188 -25.807 1.00 39.94 691 LYS A CA 1
ATOM 5556 C C . LYS A 1 691 ? -2.823 40.370 -26.755 1.00 39.94 691 LYS A C 1
ATOM 5558 O O . LYS A 1 691 ? -3.055 40.550 -27.951 1.00 39.94 691 LYS A O 1
ATOM 5563 N N . ASP A 1 692 ? -1.594 40.353 -26.260 1.00 39.47 692 ASP A N 1
ATOM 5564 C CA . ASP A 1 692 ? -0.416 40.463 -27.112 1.00 39.47 692 ASP A CA 1
ATOM 5565 C C . ASP A 1 692 ? -0.013 39.065 -27.631 1.00 39.47 692 ASP A C 1
ATOM 5567 O O . ASP A 1 692 ? 0.037 38.078 -26.895 1.00 39.47 692 ASP A O 1
ATOM 5571 N N . HIS A 1 693 ? 0.156 38.935 -28.947 1.00 42.91 693 HIS A N 1
ATOM 5572 C CA . HIS A 1 693 ? 0.203 37.622 -29.594 1.00 42.91 693 HIS A CA 1
ATOM 5573 C C . HIS A 1 693 ? 1.527 36.899 -29.367 1.00 42.91 693 HIS A C 1
ATOM 5575 O O . HIS A 1 693 ? 1.542 35.664 -29.323 1.00 42.91 693 HIS A O 1
ATOM 5581 N N . ASP A 1 694 ? 2.617 37.651 -29.214 1.00 36.53 694 ASP A N 1
ATOM 5582 C CA . ASP A 1 694 ? 3.858 37.031 -28.809 1.00 36.53 694 ASP A CA 1
ATOM 5583 C C . ASP A 1 694 ? 3.876 36.845 -27.302 1.00 36.53 694 ASP A C 1
ATOM 5585 O O . ASP A 1 694 ? 4.330 35.763 -26.940 1.00 36.53 694 ASP A O 1
ATOM 5589 N N . ALA A 1 695 ? 3.306 37.766 -26.476 1.00 38.88 695 ALA A N 1
ATOM 5590 C CA . ALA A 1 695 ? 2.952 37.540 -25.047 1.00 38.88 695 ALA A CA 1
ATOM 5591 C C . ALA A 1 695 ? 2.408 36.125 -24.856 1.00 38.88 695 ALA A C 1
ATOM 5593 O O . ALA A 1 695 ? 3.017 35.272 -24.210 1.00 38.88 695 ALA A O 1
ATOM 5594 N N . SER A 1 696 ? 1.324 35.840 -25.568 1.00 42.09 696 SER A N 1
ATOM 5595 C CA . SER A 1 696 ? 0.650 34.550 -25.573 1.00 42.09 696 SER A CA 1
ATOM 5596 C C . SER A 1 696 ? 1.479 33.394 -26.163 1.00 42.09 696 SER A C 1
ATOM 5598 O O . SER A 1 696 ? 1.219 32.244 -25.820 1.00 42.09 696 SER A O 1
ATOM 5600 N N . ARG A 1 697 ? 2.462 33.650 -27.040 1.00 38.91 697 ARG A N 1
ATOM 5601 C CA . ARG A 1 697 ? 3.346 32.620 -27.621 1.00 38.91 697 ARG A CA 1
ATOM 5602 C C . ARG A 1 697 ? 4.479 32.218 -26.680 1.00 38.91 697 ARG A C 1
ATOM 5604 O O . ARG A 1 697 ? 4.747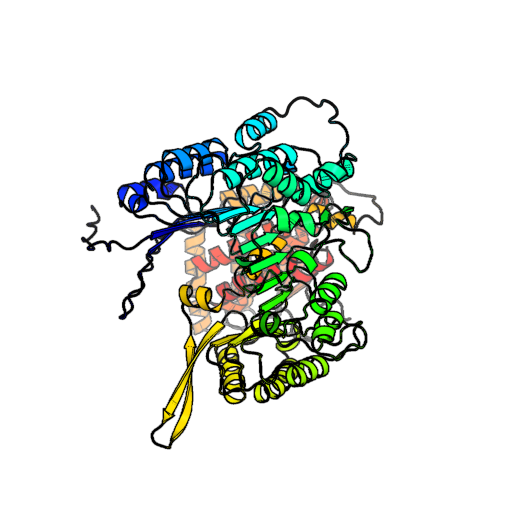 31.034 -26.589 1.00 38.91 697 ARG A O 1
ATOM 5611 N N . TYR A 1 698 ? 5.118 33.134 -25.963 1.00 37.47 698 TYR A N 1
ATOM 5612 C CA . TYR A 1 698 ? 6.078 32.779 -24.900 1.00 37.47 698 TYR A CA 1
ATOM 5613 C C . TYR A 1 698 ? 5.380 32.131 -23.711 1.00 37.47 698 TYR A C 1
ATOM 5615 O O . TYR A 1 698 ? 5.863 31.120 -23.220 1.00 37.47 698 TYR A O 1
ATOM 5623 N N . PHE A 1 699 ? 4.180 32.608 -23.351 1.00 40.12 699 PHE A N 1
ATOM 5624 C CA . PHE A 1 699 ? 3.308 31.912 -22.400 1.00 40.12 699 PHE A CA 1
ATOM 5625 C C . PHE A 1 699 ? 2.948 30.480 -22.858 1.00 40.12 699 PHE A C 1
ATOM 5627 O O . PHE A 1 699 ? 2.606 29.659 -22.015 1.00 40.12 699 PHE A O 1
ATOM 5634 N N . ARG A 1 700 ? 3.050 30.175 -24.164 1.00 39.78 700 ARG A N 1
ATOM 5635 C CA . ARG A 1 700 ? 2.856 28.837 -24.760 1.00 39.78 700 ARG A CA 1
ATOM 5636 C C . ARG A 1 700 ? 4.156 28.056 -25.010 1.00 39.78 700 ARG A C 1
ATOM 5638 O O . ARG A 1 700 ? 4.147 26.840 -24.971 1.00 39.78 700 ARG A O 1
ATOM 5645 N N . GLN A 1 701 ? 5.285 28.709 -25.282 1.00 36.38 701 GLN A N 1
ATOM 5646 C CA . GLN A 1 701 ? 6.575 28.047 -25.548 1.00 36.38 701 GLN A CA 1
ATOM 5647 C C . GLN A 1 701 ? 7.335 27.691 -24.265 1.00 36.38 701 GLN A C 1
ATOM 5649 O O . GLN A 1 701 ? 8.203 26.823 -24.287 1.00 36.38 701 GLN A O 1
ATOM 5654 N N . VAL A 1 702 ? 6.972 28.306 -23.140 1.00 39.44 702 VAL A N 1
ATOM 5655 C CA . VAL A 1 702 ? 7.430 27.940 -21.793 1.00 39.44 702 VAL A CA 1
ATOM 5656 C C . VAL A 1 702 ? 6.462 26.916 -21.148 1.00 39.44 702 VAL A C 1
ATOM 5658 O O . VAL A 1 702 ? 6.425 26.748 -19.935 1.00 39.44 702 VAL A O 1
ATOM 5661 N N . GLU A 1 703 ? 5.701 26.155 -21.954 1.00 39.69 703 GLU A N 1
ATOM 5662 C CA . GLU A 1 703 ? 4.853 25.029 -21.498 1.00 39.69 703 GLU A CA 1
ATOM 5663 C C . GLU A 1 703 ? 5.645 23.917 -20.782 1.00 39.69 703 GLU A C 1
ATOM 5665 O O . GLU A 1 703 ? 5.068 23.116 -20.050 1.00 39.69 703 GLU A O 1
ATOM 5670 N N . ASN A 1 704 ? 6.975 23.919 -20.900 1.00 40.31 704 ASN A N 1
ATOM 5671 C CA . ASN A 1 704 ? 7.844 22.910 -20.301 1.00 40.31 704 ASN A CA 1
ATOM 5672 C C . ASN A 1 704 ? 8.126 23.086 -18.793 1.00 40.31 704 ASN A C 1
ATOM 5674 O O . ASN A 1 704 ? 8.812 22.231 -18.247 1.00 40.31 704 ASN A O 1
ATOM 5678 N N . ASN A 1 705 ? 7.635 24.131 -18.101 1.00 37.19 705 ASN A N 1
ATOM 5679 C CA . ASN A 1 705 ? 7.967 24.365 -16.676 1.00 37.19 705 ASN A CA 1
ATOM 5680 C C . ASN A 1 705 ? 6.809 24.804 -15.745 1.00 37.19 705 ASN A C 1
ATOM 5682 O O . ASN A 1 705 ? 7.057 25.347 -14.671 1.00 37.19 705 ASN A O 1
ATOM 5686 N N . GLY A 1 706 ? 5.551 24.503 -16.078 1.00 44.44 706 GLY A N 1
ATOM 5687 C CA . GLY A 1 706 ? 4.411 24.758 -15.181 1.00 44.44 706 GLY A CA 1
ATOM 5688 C C . GLY A 1 706 ? 3.756 26.119 -15.430 1.00 44.44 706 GLY A C 1
ATOM 5689 O O . GLY A 1 706 ? 4.377 27.171 -15.330 1.00 44.44 706 GLY A O 1
ATOM 5690 N N . GLY A 1 707 ? 2.478 26.085 -15.811 1.00 39.78 707 GLY A N 1
ATOM 5691 C CA . GLY A 1 707 ? 1.771 27.204 -16.432 1.00 39.78 707 GLY A CA 1
ATOM 5692 C C . GLY A 1 707 ? 1.778 28.512 -15.637 1.00 39.78 707 GLY A C 1
ATOM 5693 O O . GLY A 1 707 ? 1.539 28.553 -14.435 1.00 39.78 707 GLY A O 1
ATOM 5694 N N . HIS A 1 708 ? 1.941 29.625 -16.344 1.00 42.81 708 HIS A N 1
ATOM 5695 C CA . HIS A 1 708 ? 2.037 30.969 -15.772 1.00 42.81 708 HIS A CA 1
ATOM 5696 C C . HIS A 1 708 ? 0.759 31.504 -15.089 1.00 42.81 708 HIS A C 1
ATOM 5698 O O . HIS A 1 708 ? 0.801 32.557 -14.453 1.00 42.81 708 HIS A O 1
ATOM 5704 N N . GLY A 1 709 ? -0.366 30.779 -15.138 1.00 45.78 709 GLY A N 1
ATOM 5705 C CA . GLY A 1 709 ? -1.486 31.006 -14.213 1.00 45.78 709 GLY A CA 1
ATOM 5706 C C . GLY A 1 709 ? -1.069 30.797 -12.751 1.00 45.78 709 GLY A C 1
ATOM 5707 O O . GLY A 1 709 ? -1.526 31.530 -11.880 1.00 45.78 709 GLY A O 1
ATOM 5708 N N . ILE A 1 710 ? -0.124 29.880 -12.507 1.00 46.00 710 ILE A N 1
ATOM 5709 C CA . ILE A 1 710 ? 0.525 29.637 -11.214 1.00 46.00 710 ILE A CA 1
ATOM 5710 C C . ILE A 1 710 ? 1.388 30.829 -10.822 1.00 46.00 710 ILE A C 1
ATOM 5712 O O . ILE A 1 710 ? 1.269 31.321 -9.712 1.00 46.00 710 ILE A O 1
ATOM 5716 N N . GLU A 1 711 ? 2.231 31.339 -11.720 1.00 48.75 711 GLU A N 1
ATOM 5717 C CA . GLU A 1 711 ? 3.110 32.474 -11.413 1.00 48.75 711 GLU A CA 1
ATOM 5718 C C . GLU A 1 711 ? 2.331 33.779 -11.195 1.00 48.75 711 GLU A C 1
ATOM 5720 O O . GLU A 1 711 ? 2.649 34.542 -10.285 1.00 48.75 711 GLU A O 1
ATOM 5725 N N . PHE A 1 712 ? 1.271 34.017 -11.974 1.00 49.25 712 PHE A N 1
ATOM 5726 C CA . PHE A 1 712 ? 0.355 35.142 -11.778 1.00 49.25 712 PHE A CA 1
ATOM 5727 C C . PHE A 1 712 ? -0.421 35.024 -10.469 1.00 49.25 712 PHE A C 1
ATOM 5729 O O . PHE A 1 712 ? -0.571 35.996 -9.731 1.00 49.25 712 PHE A O 1
ATOM 5736 N N . HIS A 1 713 ? -0.901 33.827 -10.160 1.00 51.78 713 HIS A N 1
ATOM 5737 C CA . HIS A 1 713 ? -1.586 33.598 -8.909 1.00 51.78 713 HIS A CA 1
ATOM 5738 C C . HIS A 1 713 ? -0.642 33.659 -7.713 1.00 51.78 713 HIS A C 1
ATOM 5740 O O . HIS A 1 713 ? -1.019 34.181 -6.677 1.00 51.78 713 HIS A O 1
ATOM 5746 N N . ASN A 1 714 ? 0.602 33.217 -7.860 1.00 54.44 714 ASN A N 1
ATOM 5747 C CA . ASN A 1 714 ? 1.643 33.392 -6.856 1.00 54.44 714 ASN A CA 1
ATOM 5748 C C . ASN A 1 714 ? 1.970 34.876 -6.665 1.00 54.44 714 ASN A C 1
ATOM 5750 O O . ASN A 1 714 ? 2.177 35.299 -5.533 1.00 54.44 714 ASN A O 1
ATOM 5754 N N . LEU A 1 715 ? 1.955 35.688 -7.729 1.00 57.97 715 LEU A N 1
ATOM 5755 C CA . LEU A 1 715 ? 2.071 37.144 -7.624 1.00 57.97 715 LEU A CA 1
ATOM 5756 C C . LEU A 1 715 ? 0.868 37.747 -6.880 1.00 57.97 715 LEU A C 1
ATOM 5758 O O . LEU A 1 715 ? 1.058 38.552 -5.974 1.00 57.97 715 LEU A O 1
ATOM 5762 N N . LEU A 1 716 ? -0.355 37.317 -7.197 1.00 58.03 716 LEU A N 1
ATOM 5763 C CA . LEU A 1 716 ? -1.578 37.708 -6.489 1.00 58.03 716 LEU A CA 1
ATOM 5764 C C . LEU A 1 716 ? -1.546 37.317 -5.007 1.00 58.03 716 LEU A C 1
ATOM 5766 O O . LEU A 1 716 ? -1.797 38.157 -4.149 1.00 58.03 716 LEU A O 1
ATOM 5770 N N . GLN A 1 717 ? -1.194 36.070 -4.696 1.00 60.81 717 GLN A N 1
ATOM 5771 C CA . GLN A 1 717 ? -1.017 35.566 -3.333 1.00 60.81 717 GLN A CA 1
ATOM 5772 C C . GLN A 1 717 ? 0.100 36.305 -2.610 1.00 60.81 717 GLN A C 1
ATOM 5774 O O . GLN A 1 717 ? -0.031 36.597 -1.429 1.00 60.81 717 GLN A O 1
ATOM 5779 N N . SER A 1 718 ? 1.176 36.668 -3.310 1.00 61.81 718 SER A N 1
ATOM 5780 C CA . SER A 1 718 ? 2.244 37.483 -2.742 1.00 61.81 718 SER A CA 1
ATOM 5781 C C . SER A 1 718 ? 1.750 38.888 -2.405 1.00 61.81 718 SER A C 1
ATOM 5783 O O . SER A 1 718 ? 2.076 39.385 -1.334 1.00 61.81 718 SER A O 1
ATOM 5785 N N . ILE A 1 719 ? 0.946 39.524 -3.263 1.00 62.38 719 ILE A N 1
ATOM 5786 C CA . ILE A 1 719 ? 0.385 40.858 -2.999 1.00 62.38 719 ILE A CA 1
ATOM 5787 C C . ILE A 1 719 ? -0.639 40.792 -1.858 1.00 62.38 719 ILE A C 1
ATOM 5789 O O . ILE A 1 719 ? -0.557 41.590 -0.926 1.00 62.38 719 ILE A O 1
ATOM 5793 N N . TYR A 1 720 ? -1.562 39.825 -1.876 1.00 63.41 720 TYR A N 1
ATOM 5794 C CA . TYR A 1 720 ? -2.551 39.639 -0.809 1.00 63.41 720 TYR A CA 1
ATOM 5795 C C . TYR A 1 720 ? -1.911 39.256 0.523 1.00 63.41 720 TYR A C 1
ATOM 5797 O O . TYR A 1 720 ? -2.254 39.840 1.549 1.00 63.41 720 TYR A O 1
ATOM 5805 N N . GLY A 1 721 ? -0.955 38.329 0.508 1.00 63.38 721 GLY A N 1
ATOM 5806 C CA . GLY A 1 721 ? -0.185 37.927 1.679 1.00 63.38 721 GLY A CA 1
ATOM 5807 C C . GLY A 1 721 ? 0.590 39.100 2.266 1.00 63.38 721 GLY A C 1
ATOM 5808 O O . GLY A 1 721 ? 0.521 39.335 3.468 1.00 63.38 721 GLY A O 1
ATOM 5809 N N . GLN A 1 722 ? 1.238 39.910 1.424 1.00 65.19 722 GLN A N 1
ATOM 5810 C CA . GLN A 1 722 ? 1.978 41.079 1.890 1.00 65.19 722 GLN A CA 1
ATOM 5811 C C . GLN A 1 722 ? 1.055 42.168 2.460 1.00 65.19 722 GLN A C 1
ATOM 5813 O O . GLN A 1 722 ? 1.352 42.734 3.511 1.00 65.19 722 GLN A O 1
ATOM 5818 N N . LEU A 1 723 ? -0.085 42.436 1.812 1.00 65.12 723 LEU A N 1
ATOM 5819 C CA . LEU A 1 723 ? -1.100 43.362 2.324 1.00 65.12 723 LEU A CA 1
ATOM 5820 C C . LEU A 1 723 ? -1.704 42.867 3.647 1.00 65.12 723 LEU A C 1
ATOM 5822 O O . LEU A 1 723 ? -1.945 43.684 4.534 1.00 65.12 723 LEU A O 1
ATOM 5826 N N . PHE A 1 724 ? -1.907 41.555 3.809 1.00 66.44 724 PHE A N 1
ATOM 5827 C CA . PHE A 1 724 ? -2.365 40.956 5.063 1.00 66.44 724 PHE A CA 1
ATOM 5828 C C . PHE A 1 724 ? -1.312 41.055 6.169 1.00 66.44 724 PHE A C 1
ATOM 5830 O O . PHE A 1 724 ? -1.644 41.440 7.283 1.00 66.44 724 PHE A O 1
ATOM 5837 N N . GLU A 1 725 ? -0.037 40.787 5.883 1.00 66.00 725 GLU A N 1
ATOM 5838 C CA . GLU A 1 725 ? 1.038 40.975 6.866 1.00 66.00 725 GLU A CA 1
ATOM 5839 C C . GLU A 1 725 ? 1.117 42.422 7.362 1.00 66.00 725 GLU A C 1
ATOM 5841 O O . GLU A 1 725 ? 1.368 42.666 8.544 1.00 66.00 725 GLU A O 1
ATOM 5846 N N . TRP A 1 726 ? 0.874 43.390 6.476 1.00 68.12 726 TRP A N 1
ATOM 5847 C CA . TRP A 1 726 ? 0.817 44.803 6.844 1.00 68.12 726 TRP A CA 1
ATOM 5848 C C . TRP A 1 726 ? -0.476 45.181 7.583 1.00 68.12 726 TRP A C 1
ATOM 5850 O O . TRP A 1 726 ? -0.487 46.149 8.349 1.00 68.12 726 TRP A O 1
ATOM 5860 N N . LEU A 1 727 ? -1.565 44.435 7.372 1.00 66.12 727 LEU A N 1
ATOM 5861 C CA . LEU A 1 727 ? -2.906 44.700 7.905 1.00 66.12 727 LEU A CA 1
ATOM 5862 C C . LEU A 1 727 ? -3.545 43.430 8.513 1.00 66.12 727 LEU A C 1
ATOM 5864 O O . LEU A 1 727 ? -4.636 43.033 8.099 1.00 66.12 727 LEU A O 1
ATOM 5868 N N . PRO A 1 728 ? -2.931 42.807 9.536 1.00 58.81 728 PRO A N 1
ATOM 5869 C CA . PRO A 1 728 ? -3.311 41.467 10.004 1.00 58.81 728 PRO A CA 1
ATOM 5870 C C . PRO A 1 728 ? -4.710 41.400 10.635 1.00 58.81 728 PRO A C 1
ATOM 5872 O O . PRO A 1 728 ? -5.305 40.333 10.735 1.00 58.81 728 PRO A O 1
ATOM 5875 N N . ASP A 1 729 ? -5.273 42.545 11.028 1.00 67.31 729 ASP A N 1
ATOM 5876 C CA . ASP A 1 729 ? -6.626 42.639 11.586 1.00 67.31 729 ASP A CA 1
ATOM 5877 C C . ASP A 1 729 ? -7.735 42.653 10.507 1.00 67.31 729 ASP A C 1
ATOM 5879 O O . ASP A 1 729 ? -8.903 42.908 10.818 1.00 67.31 729 ASP A O 1
ATOM 5883 N N . TRP A 1 730 ? -7.396 42.459 9.228 1.00 68.00 730 TRP A N 1
ATOM 5884 C CA . TRP A 1 730 ? -8.340 42.450 8.104 1.00 68.00 730 TRP A CA 1
ATOM 5885 C C . TRP A 1 730 ? -8.611 41.012 7.660 1.00 68.00 730 TRP A C 1
ATOM 5887 O O . TRP A 1 730 ? -8.124 40.555 6.629 1.00 68.00 730 TRP A O 1
ATOM 5897 N N . SER A 1 731 ? -9.430 40.299 8.435 1.00 60.41 731 SER A N 1
ATOM 5898 C CA . SER A 1 731 ? -9.771 38.887 8.189 1.00 60.41 731 SER A CA 1
ATOM 5899 C C . SER A 1 731 ? -10.385 38.617 6.807 1.00 60.41 731 SER A C 1
ATOM 5901 O O . SER A 1 731 ? -10.345 37.493 6.325 1.00 60.41 731 SER A O 1
ATOM 5903 N N . GLU A 1 732 ? -10.952 39.634 6.152 1.00 57.91 732 GLU A N 1
ATOM 5904 C CA . GLU A 1 732 ? -11.486 39.539 4.785 1.00 57.91 732 GLU A CA 1
ATOM 5905 C C . GLU A 1 732 ? -10.370 39.383 3.731 1.00 57.91 732 GLU A C 1
ATOM 5907 O O . GLU A 1 732 ? -10.578 38.687 2.740 1.00 57.91 732 GLU A O 1
ATOM 5912 N N . LEU A 1 733 ? -9.169 39.938 3.965 1.00 56.12 733 LEU A N 1
ATOM 5913 C CA . LEU A 1 733 ? -7.993 39.715 3.109 1.00 56.12 733 LEU A CA 1
ATOM 5914 C C . LEU A 1 733 ? -7.446 38.292 3.263 1.00 56.12 733 LEU A C 1
ATOM 5916 O O . LEU A 1 733 ? -7.050 37.692 2.269 1.00 56.12 733 LEU A O 1
ATOM 5920 N N . GLU A 1 734 ? -7.470 37.741 4.480 1.00 60.66 734 GLU A N 1
ATOM 5921 C CA . GLU A 1 734 ? -7.089 36.345 4.747 1.00 60.66 734 GLU A CA 1
ATOM 5922 C C . GLU A 1 734 ? -8.049 35.371 4.052 1.00 60.66 734 GLU A C 1
ATOM 5924 O O . GLU A 1 734 ? -7.613 34.439 3.380 1.00 60.66 734 GLU A O 1
ATOM 5929 N N . LEU A 1 735 ? -9.357 35.630 4.153 1.00 57.59 735 LEU A N 1
ATOM 5930 C CA . LEU A 1 735 ? -10.391 34.856 3.467 1.00 57.59 735 LEU A CA 1
ATOM 5931 C C . LEU A 1 735 ? -10.239 34.921 1.947 1.00 57.59 735 LEU A C 1
ATOM 5933 O O . LEU A 1 735 ? -10.293 33.886 1.291 1.00 57.59 735 LEU A O 1
ATOM 5937 N N . LEU A 1 736 ? -9.998 36.109 1.387 1.00 52.53 736 LEU A N 1
ATOM 5938 C CA . LEU A 1 736 ? -9.804 36.262 -0.053 1.00 52.53 736 LEU A CA 1
ATOM 5939 C C . LEU A 1 736 ? -8.508 35.621 -0.541 1.00 52.53 736 LEU A C 1
ATOM 5941 O O . LEU A 1 736 ? -8.536 35.021 -1.612 1.00 52.53 736 LEU A O 1
ATOM 5945 N N . SER A 1 737 ? -7.405 35.689 0.213 1.00 52.62 737 SER A N 1
ATOM 5946 C CA . SER A 1 737 ? -6.176 34.971 -0.149 1.00 52.62 737 SER A CA 1
ATOM 5947 C C . SER A 1 737 ? -6.423 33.458 -0.144 1.00 52.62 737 SER A C 1
ATOM 5949 O O . SER A 1 737 ? -6.071 32.778 -1.107 1.00 52.62 737 SER A O 1
ATOM 5951 N N . TRP A 1 738 ? -7.121 32.935 0.867 1.00 55.03 738 TRP A N 1
ATOM 5952 C CA . TRP A 1 738 ? -7.482 31.518 0.959 1.00 55.03 738 TRP A CA 1
ATOM 5953 C C . TRP A 1 738 ? -8.420 31.054 -0.158 1.00 55.03 738 TRP A C 1
ATOM 5955 O O . TRP A 1 738 ? -8.202 29.998 -0.756 1.00 55.03 738 TRP A O 1
ATOM 5965 N N . ASP A 1 739 ? -9.459 31.830 -0.460 1.00 53.00 739 ASP A N 1
ATOM 5966 C CA . ASP A 1 739 ? -10.433 31.490 -1.499 1.00 53.00 739 ASP A CA 1
ATOM 5967 C C . ASP A 1 739 ? -9.802 31.544 -2.892 1.00 53.00 739 ASP A C 1
ATOM 5969 O O . ASP A 1 739 ? -10.047 30.665 -3.720 1.00 53.00 739 ASP A O 1
ATOM 5973 N N . HIS A 1 740 ? -8.913 32.509 -3.132 1.00 49.72 740 HIS A N 1
ATOM 5974 C CA . HIS A 1 740 ? -8.117 32.564 -4.351 1.00 49.72 740 HIS A CA 1
ATOM 5975 C C . HIS A 1 740 ? -7.187 31.357 -4.454 1.00 49.72 740 HIS A C 1
ATOM 5977 O O . HIS A 1 740 ? -7.157 30.720 -5.504 1.00 49.72 740 HIS A O 1
ATOM 5983 N N . GLN A 1 741 ? -6.496 30.989 -3.374 1.00 48.91 741 GLN A N 1
ATOM 5984 C CA . GLN A 1 741 ? -5.597 29.835 -3.356 1.00 48.91 741 GLN A CA 1
ATOM 5985 C C . GLN A 1 741 ? -6.348 28.555 -3.738 1.00 48.91 741 GLN A C 1
ATOM 5987 O O . GLN A 1 741 ? -5.873 27.783 -4.566 1.00 48.91 741 GLN A O 1
ATOM 5992 N N . ARG A 1 742 ? -7.582 28.391 -3.245 1.00 49.06 742 ARG A N 1
ATOM 5993 C CA . ARG A 1 742 ? -8.468 27.287 -3.641 1.00 49.06 742 ARG A CA 1
ATOM 5994 C C . ARG A 1 742 ? -8.959 27.376 -5.084 1.00 49.06 742 ARG A C 1
ATOM 5996 O O . ARG A 1 742 ? -9.081 26.339 -5.726 1.00 49.06 742 ARG A O 1
ATOM 6003 N N . LEU A 1 743 ? -9.272 28.568 -5.598 1.00 44.44 743 LEU A N 1
ATOM 6004 C CA . LEU A 1 743 ? -9.687 28.764 -6.995 1.00 44.44 743 LEU A CA 1
ATOM 6005 C C . LEU A 1 743 ? -8.546 28.483 -7.976 1.00 44.44 743 LEU A C 1
ATOM 6007 O O . LEU A 1 743 ? -8.787 27.921 -9.042 1.00 44.44 743 LEU A O 1
ATOM 6011 N N . LEU A 1 744 ? -7.309 28.813 -7.605 1.00 41.12 744 LEU A N 1
ATOM 6012 C CA . LEU A 1 744 ? -6.120 28.397 -8.333 1.00 41.12 744 LEU A CA 1
ATOM 6013 C C . LEU A 1 744 ? -5.945 26.891 -8.259 1.00 41.12 744 LEU A C 1
ATOM 6015 O O . LEU A 1 744 ? -5.846 26.269 -9.301 1.00 41.12 744 LEU A O 1
ATOM 6019 N N . GLU A 1 745 ? -5.941 26.296 -7.069 1.00 44.03 745 GLU A N 1
ATOM 6020 C CA . GLU A 1 745 ? -5.826 24.841 -6.914 1.00 44.03 745 GLU A CA 1
ATOM 6021 C C . GLU A 1 745 ? -6.890 24.102 -7.739 1.00 44.03 745 GLU A C 1
ATOM 6023 O O . GLU A 1 745 ? -6.588 23.093 -8.370 1.00 44.03 745 GLU A O 1
ATOM 6028 N N . ALA A 1 746 ? -8.110 24.644 -7.809 1.00 43.28 746 ALA A N 1
ATOM 6029 C CA . ALA A 1 746 ? -9.189 24.126 -8.644 1.00 43.28 746 ALA A CA 1
ATOM 6030 C C . ALA A 1 746 ? -8.945 24.338 -10.149 1.00 43.28 746 ALA A C 1
ATOM 6032 O O . ALA A 1 746 ? -9.199 23.434 -10.936 1.00 43.28 746 ALA A O 1
ATOM 6033 N N . SER A 1 747 ? -8.423 25.496 -10.558 1.00 36.66 747 SER A N 1
ATOM 6034 C CA . SER A 1 747 ? -8.153 25.806 -11.972 1.00 36.66 747 SER A CA 1
ATOM 6035 C C . SER A 1 747 ? -6.860 25.167 -12.498 1.00 36.66 747 SER A C 1
ATOM 6037 O O . SER A 1 747 ? -6.719 24.972 -13.699 1.00 36.66 747 SER A O 1
ATOM 6039 N N . LEU A 1 748 ? -5.924 24.819 -11.610 1.00 37.50 748 LEU A N 1
ATOM 6040 C CA . LEU A 1 748 ? -4.707 24.041 -11.877 1.00 37.50 748 LEU A CA 1
ATOM 6041 C C . LEU A 1 748 ? -4.939 22.531 -11.831 1.00 37.50 748 LEU A C 1
ATOM 6043 O O . LEU A 1 748 ? -4.094 21.769 -12.294 1.00 37.50 748 LEU A O 1
ATOM 6047 N N . ALA A 1 749 ? -6.062 22.096 -11.255 1.00 38.81 749 ALA A N 1
ATOM 6048 C CA . ALA A 1 749 ? -6.495 20.706 -11.302 1.00 38.81 749 ALA A CA 1
ATOM 6049 C C . ALA A 1 749 ? -7.061 20.317 -12.681 1.00 38.81 749 ALA A C 1
ATOM 6051 O O . ALA A 1 749 ? -7.237 19.126 -12.944 1.00 38.81 749 ALA A O 1
ATOM 6052 N N . GLU A 1 750 ? -7.314 21.286 -13.571 1.00 35.53 750 GLU A N 1
ATOM 6053 C CA . GLU A 1 750 ? -7.643 21.024 -14.973 1.00 35.53 750 GLU A CA 1
ATOM 6054 C C . GLU A 1 750 ? -6.364 20.924 -15.832 1.00 35.53 750 GLU A C 1
ATOM 6056 O O . GLU A 1 750 ? -5.455 21.739 -15.676 1.00 35.53 750 GLU A O 1
ATOM 6061 N N . PRO A 1 751 ? -6.249 19.945 -16.755 1.00 33.47 751 PRO A N 1
ATOM 6062 C CA . PRO A 1 751 ? -4.951 19.526 -17.305 1.00 33.47 751 PRO A CA 1
ATOM 6063 C C . PRO A 1 751 ? -4.296 20.535 -18.262 1.00 33.47 751 PRO A C 1
ATOM 6065 O O . PRO A 1 751 ? -3.113 20.412 -18.563 1.00 33.47 751 PRO A O 1
ATOM 6068 N N . ALA A 1 752 ? -5.050 21.536 -18.720 1.00 36.81 752 ALA A N 1
ATOM 6069 C CA . ALA A 1 752 ? -4.535 22.758 -19.320 1.00 36.81 752 ALA A CA 1
ATOM 6070 C C . ALA A 1 752 ? -5.511 23.889 -18.979 1.00 36.81 752 ALA A C 1
ATOM 6072 O O . ALA A 1 752 ? -6.712 23.755 -19.224 1.00 36.81 752 ALA A O 1
ATOM 6073 N N . ILE A 1 753 ? -5.021 25.007 -18.434 1.00 36.22 753 ILE A N 1
ATOM 6074 C CA . ILE A 1 753 ? -5.859 26.191 -18.206 1.00 36.22 753 ILE A CA 1
ATOM 6075 C C . ILE A 1 753 ? -6.306 26.697 -19.587 1.00 36.22 753 ILE A C 1
ATOM 6077 O O . ILE A 1 753 ? -5.554 27.380 -20.280 1.00 36.22 753 ILE A O 1
ATOM 6081 N N . SER A 1 754 ? -7.513 26.331 -20.029 1.00 36.41 754 SER A N 1
ATOM 6082 C CA . SER A 1 754 ? -8.053 26.796 -21.312 1.00 36.41 754 SER A CA 1
ATOM 6083 C C . SER A 1 754 ? -8.175 28.329 -21.319 1.00 36.41 754 SER A C 1
ATOM 6085 O O . SER A 1 754 ? -8.338 28.934 -20.262 1.00 36.41 754 SER A O 1
ATOM 6087 N N . GLU A 1 755 ? -8.162 29.003 -22.481 1.00 36.56 755 GLU A N 1
ATOM 6088 C CA . GLU A 1 755 ? -8.434 30.460 -22.533 1.00 36.56 755 GLU A CA 1
ATOM 6089 C C . GLU A 1 755 ? -9.798 30.782 -21.892 1.00 36.56 755 GLU A C 1
ATOM 6091 O O . GLU A 1 755 ? -9.977 31.846 -21.312 1.00 36.56 755 GLU A O 1
ATOM 6096 N N . SER A 1 756 ? -10.738 29.831 -21.931 1.00 37.97 756 SER A N 1
ATOM 6097 C CA . SER A 1 756 ? -12.014 29.881 -21.218 1.00 37.97 756 SER A CA 1
ATOM 6098 C C . SER A 1 756 ? -11.867 29.725 -19.703 1.00 37.97 756 SER A C 1
ATOM 6100 O O . SER A 1 756 ? -12.597 30.401 -18.998 1.00 37.97 756 SER A O 1
ATOM 6102 N N . ALA A 1 757 ? -10.959 28.881 -19.203 1.00 40.88 757 ALA A N 1
ATOM 6103 C CA . ALA A 1 757 ? -10.677 28.695 -17.775 1.00 40.88 757 ALA A CA 1
ATOM 6104 C C . ALA A 1 757 ? -9.903 29.893 -17.197 1.00 40.88 757 ALA A C 1
ATOM 6106 O O . ALA A 1 757 ? -10.220 30.410 -16.130 1.00 40.88 757 ALA A O 1
ATOM 6107 N N . ALA A 1 758 ? -8.942 30.420 -17.962 1.00 40.84 758 ALA A N 1
ATOM 6108 C CA . ALA A 1 758 ? -8.276 31.682 -17.670 1.00 40.84 758 ALA A CA 1
ATOM 6109 C C . ALA A 1 758 ? -9.269 32.853 -17.735 1.00 40.84 758 ALA A C 1
ATOM 6111 O O . ALA A 1 758 ? -9.252 33.714 -16.867 1.00 40.84 758 ALA A O 1
ATOM 6112 N N . ARG A 1 759 ? -10.190 32.878 -18.711 1.00 37.53 759 ARG A N 1
ATOM 6113 C CA . ARG A 1 759 ? -11.276 33.870 -18.765 1.00 37.53 759 ARG A CA 1
ATOM 6114 C C . ARG A 1 759 ? -12.336 33.660 -17.700 1.00 37.53 759 ARG A C 1
ATOM 6116 O O . ARG A 1 759 ? -12.904 34.661 -17.307 1.00 37.53 759 ARG A O 1
ATOM 6123 N N . SER A 1 760 ? -12.612 32.450 -17.222 1.00 39.75 760 SER A N 1
ATOM 6124 C CA . SER A 1 760 ? -13.584 32.198 -16.149 1.00 39.75 760 SER A CA 1
ATOM 6125 C C . SER A 1 760 ? -12.999 32.491 -14.774 1.00 39.75 760 SER A C 1
ATOM 6127 O O . SER A 1 760 ? -13.729 32.938 -13.898 1.00 39.75 760 SER A O 1
ATOM 6129 N N . LEU A 1 761 ? -11.679 32.356 -14.614 1.00 39.34 761 LEU A N 1
ATOM 6130 C CA . LEU A 1 761 ? -10.931 32.953 -13.507 1.00 39.34 761 LEU A CA 1
ATOM 6131 C C . LEU A 1 761 ? -11.042 34.489 -13.499 1.00 39.34 761 LEU A C 1
ATOM 6133 O O . LEU A 1 761 ? -10.899 35.091 -12.443 1.00 39.34 761 LEU A O 1
ATOM 6137 N N . ILE A 1 762 ? -11.333 35.118 -14.649 1.00 34.97 762 ILE A N 1
ATOM 6138 C CA . ILE A 1 762 ? -11.499 36.577 -14.794 1.00 34.97 762 ILE A CA 1
ATOM 6139 C C . ILE A 1 762 ? -12.984 37.016 -14.842 1.00 34.97 762 ILE A C 1
ATOM 6141 O O . ILE A 1 762 ? -13.304 38.108 -14.385 1.00 34.97 762 ILE A O 1
ATOM 6145 N N . TYR A 1 763 ? -13.889 36.190 -15.381 1.00 37.81 763 TYR A N 1
ATOM 6146 C CA . TYR A 1 763 ? -15.299 36.462 -15.706 1.00 37.81 763 TYR A CA 1
ATOM 6147 C C . TYR A 1 763 ? -16.136 35.174 -15.574 1.00 37.81 763 TYR A C 1
ATOM 6149 O O . TYR A 1 763 ? -16.503 34.538 -16.564 1.00 37.81 763 TYR A O 1
ATOM 6157 N N . ALA A 1 764 ? -16.434 34.757 -14.347 1.00 33.00 764 ALA A N 1
ATOM 6158 C CA . ALA A 1 764 ? -16.974 33.421 -14.086 1.00 33.00 764 ALA A CA 1
ATOM 6159 C C . ALA A 1 764 ? -18.406 33.144 -14.608 1.00 33.00 764 ALA A C 1
ATOM 6161 O O . ALA A 1 764 ? -18.774 31.980 -14.671 1.00 33.00 764 ALA A O 1
ATOM 6162 N N . ASN A 1 765 ? -19.219 34.134 -15.014 1.00 38.53 765 ASN A N 1
ATOM 6163 C CA . ASN A 1 765 ? -20.634 33.893 -15.372 1.00 38.53 765 ASN A CA 1
ATOM 6164 C C . ASN A 1 765 ? -21.183 34.792 -16.499 1.00 38.53 765 ASN A C 1
ATOM 6166 O O . ASN A 1 765 ? -22.106 35.570 -16.287 1.00 38.53 765 ASN A O 1
ATOM 6170 N N . LEU A 1 766 ? -20.670 34.670 -17.728 1.00 33.31 766 LEU A N 1
ATOM 6171 C CA . LEU A 1 766 ? -21.286 35.325 -18.902 1.00 33.31 766 LEU A CA 1
ATOM 6172 C C . LEU A 1 766 ? -21.844 34.362 -19.961 1.00 33.31 766 LEU A C 1
ATOM 6174 O O . LEU A 1 766 ? -22.313 34.814 -20.999 1.00 33.31 766 LEU A O 1
ATOM 6178 N N . HIS A 1 767 ? -21.857 33.048 -19.713 1.00 30.27 767 HIS A N 1
ATOM 6179 C CA . HIS A 1 767 ? -22.267 32.065 -20.727 1.00 30.27 767 HIS A CA 1
ATOM 6180 C C . HIS A 1 767 ? -23.727 31.588 -20.674 1.00 30.27 767 HIS A C 1
ATOM 6182 O O . HIS A 1 767 ? -24.063 30.625 -21.353 1.00 30.27 767 HIS A O 1
ATOM 6188 N N . ASN A 1 768 ? -24.615 32.299 -19.970 1.00 30.38 768 ASN A N 1
ATOM 6189 C CA . ASN A 1 768 ? -26.066 32.074 -20.054 1.00 30.38 768 ASN A CA 1
ATOM 6190 C C . ASN A 1 768 ? -26.855 33.355 -20.395 1.00 30.38 768 ASN A C 1
ATOM 6192 O O . ASN A 1 768 ? -27.847 33.665 -19.736 1.00 30.38 768 ASN A O 1
ATOM 6196 N N . LEU A 1 769 ? -26.436 34.073 -21.447 1.00 27.50 769 LEU A N 1
ATOM 6197 C CA . LEU A 1 769 ? -27.270 35.035 -22.186 1.00 27.50 769 LEU A CA 1
ATOM 6198 C C . LEU A 1 769 ? -27.170 34.809 -23.696 1.00 27.50 769 LEU A C 1
ATOM 6200 O O . LEU A 1 769 ? -26.028 34.751 -24.208 1.00 27.50 769 LEU A O 1
#

Secondary structure (DSSP, 8-state):
--------------EEEEEE--SS-------B----SS---PPEEEEES-GGGHHHHHHTT-GGGEEEEEEE-TT-TTS-HHHHHHHHHHHHHH-TT--EEEEESS---HHHHHHHHHH-TT--EEEEE--TTIIIIIT---SS----------HHHHHHHHHHSS---TT-TT-SEEEEEEE-S-HHHHHHHHHHHHHT-TT--EEEEEE-HHHHHHHHHTT-GGGTTTHHHHHHHHHHHTTPPPB--SEEEE-TT-S-SSHHHHHHHB-GGG--EEEE--PPEEETTEEE-SS-SSSS----GGGTSSTT-TT--EEEEEE--HHHHHHHHT---HHHHTT-EEEEEE--HHHHHHTTS--SS-TTPSPP-SEEEEE-PPPTT----HHHHHHHHHHHHTTT--EEEEEPPGGGGSHHHHHHHHHHHHHHTT-TT--EEEEE--TT-----S--HHHHHHHHHHHHHHSTT--EEEETTEEEEEEEEE-TTS-EEEEEEEPPHHHHHHH-TTTHHHHHHHHHHHTSS-SGGGGGGT--S------SS-THHHHHHHHHHHHHHSS--TT-HHHHHHHHHHHHHHHHHHHH---THHHHHHHHHHHHHHHHHHHTTTTT----STTS--PPPS-EEEEES--PPSSS--SEEEETTTTEEEEE--S--HHHHHHHHHHHHHHHHHHHHHTSHHHHHHHHHTGGG--HHHHHHHHHHHHHHHHHHH-TT-HHHHHHHHHHHHHHHHHHSSSS--HHHHHHTT-TT-S--

Foldseek 3Di:
DDDPPDDDPDDLAAEEEEEAADDDDDDDFDWDFDDDDDDDGTYTYTYHHDLVCLVVCVVVLVLCRHQHYAYEDNHCVPPDLVVVLVSVLVSLQRNQNHAEYHAYAGQHWLVSLVSNLVRHLNHAEYAYAYHLCCQCPQLVHDLQLPDPPCPDDPVNNVVSCNTRPDRANPRNLNHQEDAYEQADDQLVSNLVRVLNRVLSHLNHAYYHYYHRLSRCSSCVNNVNNVSLQCSQLVSLVSNLVVVRDAHLYQYYEQYHSRAHLDLVSNVSHHQLLNHAEYEEALDWGDDLNDTHLSAPPDLDSSGQLLSNLDPRNQNHQEYEYQEDTPNPVVSPLNRPDLSSQLRYAYYYLDYPQVRVLFCLDCDPSRNCPVRAHQEYEHEQEDDPPDDDHSLNSLVSCLVRHQPRYQEYEYEAYQCLQPPVVVVSLVSVLVSLLSRQNHAYYEYEYDSLPPDDRPDDPVSQVVSVVSSCVSNVNHQWYHHHPWIWGWDWDQDPVRDIDIDTDTDDPVVCVVSPPPPPVSVVVNVVVVVRHDLVSVCVVPPDDDDDDFDDDALVVVVCVQVVVQVVCLCPPCPPPLNVVLLVVVVVVLVVCVVVVDAFPVLVVVLVVNLCSLCCNRVNCPQQDPDDDDDDPDDDRLEDEDEDADDDDPPDDAQWDQDNVVNYIYGYCDPDRSLVSSLSSLVLSLLSVVVVQCPHGNSVVVQVVVPVPAHCLVVSLVSVLSSLVVVCVSVVVSVVSVVVSVVSVVLSVVCSVPSDNPVVNVVCNNVVDDPPD